Protein 9A5D (pdb70)

B-factor: mean 0.85, std 0.12, range [0.17, 0.98]

Radius of gyration: 86.56 Å; Cα contacts (8 Å, |Δi|>4): 1736; chains: 2; bounding box: 106×239×114 Å

Solvent-accessible surface area: 63638 Å² total; per-residue (Å²): 196,155,201,86,47,150,116,108,37,105,50,53,52,44,17,15,80,105,23,22,109,63,3,73,50,54,25,122,107,2,64,160,80,9,84,97,23,32,150,62,36,10,60,66,28,32,126,61,5,51,118,68,0,59,85,3,17,129,125,0,25,96,42,72,115,50,159,63,99,76,92,67,19,77,94,21,0,31,145,38,0,50,81,30,28,164,34,150,57,7,89,13,0,4,0,1,23,104,33,65,31,3,10,0,6,1,135,109,81,6,147,126,15,50,36,63,26,8,24,36,117,26,4,61,153,1,34,53,72,99,129,69,40,71,103,71,4,49,2,67,148,44,155,38,27,0,0,12,3,0,54,4,0,73,36,142,134,130,99,14,9,0,0,0,5,0,6,0,17,0,57,84,13,4,76,101,7,132,80,50,11,84,117,51,40,75,38,7,34,121,44,28,92,101,29,33,117,98,6,84,150,91,0,153,95,72,29,102,11,71,54,46,15,132,119,8,46,74,40,31,89,152,44,59,36,103,141,152,11,155,105,109,23,165,79,144,41,2,122,90,1,73,81,48,31,110,105,10,124,91,79,90,86,60,89,63,149,89,110,42,108,196,189,149,112,62,60,91,57,61,198,70,124,45,0,13,0,15,1,51,129,135,2,21,2,99,72,6,6,56,21,0,25,126,26,14,124,43,54,116,150,80,1,89,147,67,64,0,12,38,20,5,71,17,119,174,121,73,81,40,128,65,0,28,152,61,173,110,59,18,80,13,133,51,151,73,138,156,133,110,16,20,1,86,0,54,24,60,52,66,115,149,181,174,52,151,72,41,0,0,55,0,27,0,70,82,20,39,124,112,48,133,119,67,116,117,179,159,112,53,95,65,56,24,65,101,31,51,157,36,0,107,62,50,28,144,60,66,92,89,31,17,92,153,25,21,171,122,64,192,131,69,10,79,172,50,96,103,53,11,123,85,30,59,94,16,41,101,125,0,63,84,25,26,104,43,1,63,124,19,86,68,178,110,92,175,41,113,117,101,142,21,45,0,18,169,15,1,25,107,8,0,50,103,31,79,175,98,71,174,61,157,6,107,21,66,99,82,37,38,161,156,107,9,116,1,74,1,8,87,110,52,0,26,46,0,0,37,31,3,0,34,51,3,16,94,64,8,65,158,49,2,54,0,19,0,18,6,96,48,40,127,175,100,105,39,0,48,0,21,5,97,14,72,5,102,17,19,30,196,155,11,24,148,95,12,11,76,67,19,67,30,75,61,152,82,84,22,116,195,72,29,19,14,21,0,14,21,4,1,0,65,49,0,0,89,19,6,57,8,79,12,86,8,81,24,102,115,70,144,7,12,31,13,10,0,8,0,65,24,138,135,142,170,171,120,140,235,134,183,170,216,148,214,88,59,89,150,7,102,106,46,40,72,73,17,82,85,10,80,100,128,12,183,33,43,17,81,123,85,25,132,39,88,137,6,126,52,56,17,88,23,76,41,39,92,63,88,71,18,62,190,78,90,11,148,26,32,59,0,1,16,0,10,19,1,10,0,0,36,106,34,39,7,48,33,5,85,47,65,74,6,7,77,90,1,6,64,23,3,32,146,8,79,37,112,30,32,116,54,8,27,136,115,67,102,170,71,30,7,79,41,29,2,12,1,71,71,75,36,87,7,3,0,1,0,39,3,7,26,48,2,15,1,39,0,0,32,65,18,9,188,27,116,47,151,47,69,103,196,19,23,0,24,12,0,0,0,13,6,107,44,105,156,72,80,18,76,3,17,0,0,1,75,97,142,45,53,0,0,22,0,29,1,70,17,103,70,5,142,102,5,9,78,60,0,91,111,115,15,97,134,16,28,48,5,39,46,34,49,8,38,95,156,88,68,13,30,0,0,68,156,65,34,87,40,61,40,28,37,2,79,8,131,82,26,160,31,88,42,0,36,56,10,15,1,60,25,11,100,95,10,189,100,89,47,86,186,150,79,106,24,6,14,22,29,53,92,4,64,0,13,1,26,87,73,84,40,12,0,47,4,65,25,125,155,70,125,61,4,131,73,40,109,44,3,76,0,0,64,56,0,25,125,37,0,34,45,11,0,0,3,9,16,62,0,2,11,1,18,35,59,157,53,47,53,0,19,0,34,0,10,19,62,27,16,2,0,6,32,8,94,60,117,73,5,16,53,25,4,4,0,18,0,27,17,3,67,88,31,4,28,11,0,59,0,0,5,1,11,9,38,120,129,45,108,134,71,50,135,31,130,7,39,1,0,65,82,0,90,111,14,1,86,136,13,137,67,64,82,31,52,109,4,69,40,13,5,16,0,4,13,0,20,23,64,38,147,121,119,57,58,47,0,37,0,38,7,7,8,0,0,27,6,112,57,145,37,8,7,0,24,160,57,27,89,197,197,177,66,103,156,97,76,144,237

Nearest PDB structures (foldseek):
  4i5s-assembly1_B  TM=7.942E-01  e=1.536E-35  Streptococcus mutans UA159
  4i5s-assembly1_A  TM=4.096E-01  e=2.900E-32  Streptococcus mutans UA159
  6rh7-assembly1_B  TM=6.844E-01  e=6.770E-20  Thermotoga maritima
  4jas-assembly1_A-2  TM=6.976E-01  e=3.686E-19  Thermotoga maritima MSB8
  3dge-assembly3_A  TM=6.970E-01  e=4.586E-19  Thermotoga maritima

Foldseek 3Di:
DPDDPPVVDPLVVQLVVLLVVVVVVCVVVVVVVLVVLLCVLVVVVVVVVVVLVVVLLVVLLVLVVPPDDLVVSLVSNQVSQQVSVPDVFWPKKFWAFPVQAGSAMYPPCTVVRHRDGDPDCLQVCCQVVVDKDWDWDQDPVVRFIWIWIKHFRADPVRHGGTIMIIIGTCVVSVVVSVVVSVVVVVVVVVVSVVSSVVSSVVSCVPVVLVVQLVVVVVCVVVVNLVDARDQPDPDPSNVVSVVSNVVSVVVVVVVVVVVVVVVVVVVVQQPDQWWKWKAFPQQFTDDTHPNVCVVLVHDPVVRHRDHPCVSQVNVVPDDPVRLAVPQDKDWGWDQDPNDTWIKIKGKDFDADPVGDTGIIMIIIDGCRVVVVVVVVVVVVVVVLVVLVVVLVVLLVVLVVVVVVPLVVDPVRNVVSVVVNVQSVVLVVVLVVLVVLVVCLVVVNDDAPWDKDQVQVLVVVLVVVCVVPDPAQEEEAEAEDPDRFIATARSVLVSLLCVLVVVVASVQADRHWYWYWYWDDDPVVQKIKTKIWGQGQWADPVCQAVLLPAQDDRDVVVVVVVSDRSSSSVSSQSRLVVQVKGKGKDIDGNRTIMIMMMHRGDDPDPPCPPDD/DDPVVVVVVVVVVVVVVVVVVVVCVVPDDDDDPPDPDDPDDDDDDAAALADDFDDLLLAFFFLFKWKQAQQKIFTPQDLVLRCVCSVQQLQWAWPDKDKDLVVDDPVRLVCLVRRHDPNAMKIKRFALEFAFVLSVCVSSVNPDPPPRVHTARIKIAGPPQPDQWGWIWGAHDVVSIIMITTTGHPCRNVSSVVCVVCRVVTFIWHWDDAADPGTATWGQFKDKDKKFKFQKDFRDPVSCLSLPDPDSVQKDWPDDPDQWTWIDNPFKIWIQRLVLQKIKIAGPPFDFAPDDDLNVLSVVVSVSCRSNVVCLASWYWNDADPSRKTKIAHAASSAGEFAAPVAGDHNTRIWIWTDGHPGTGMTMHGSIHGDHDGPDMDMDIEGTPVVLSVLSVQFDPANRVQWPHKDWHWHWGDPDPDSGSMTMTHIFIWTQGPNDIHTSDPVSNDDDPPPPDPD

Structure (mmCIF, N/CA/C/O backbone):
data_9A5D
#
_entry.id   9A5D
#
loop_
_entity.id
_entity.type
_entity.pdbx_description
1 POLYMER WALK_BACSU
2 POLYMER YYCH_BACSU
#
loop_
_atom_site.group_PDB
_atom_site.id
_atom_site.type_symbol
_atom_site.label_atom_id
_atom_site.label_alt_id
_atom_site.label_comp_id
_atom_site.label_asym_id
_atom_site.label_entity_id
_atom_site.label_seq_id
_atom_site.pdbx_PDB_ins_code
_atom_site.Cartn_x
_atom_site.Cartn_y
_atom_site.Cartn_z
_atom_site.occupancy
_atom_site.B_iso_or_equiv
_atom_site.auth_seq_id
_atom_site.auth_comp_id
_atom_site.auth_asym_id
_atom_site.auth_atom_id
_atom_site.pdbx_PDB_model_num
ATOM 1 N N . MET A 1 1 ? 8.361 -60.527 -51.906 1.000 0.300 1 MET A N 1
ATOM 2 C CA . MET A 1 1 ? 8.718 -60.282 -50.487 1.000 0.300 1 MET A CA 1
ATOM 3 C C . MET A 1 1 ? 8.249 -58.899 -50.104 1.000 0.300 1 MET A C 1
ATOM 4 O O . MET A 1 1 ? 8.790 -57.931 -50.625 1.000 0.300 1 MET A O 1
ATOM 20 N N . ASN A 1 2 ? 7.259 -58.788 -49.223 1.000 0.340 2 ASN A N 1
ATOM 21 C CA . ASN A 1 2 ? 6.828 -57.471 -48.773 1.000 0.340 2 ASN A CA 1
ATOM 22 C C . ASN A 1 2 ? 7.961 -56.829 -47.972 1.000 0.340 2 ASN A C 1
ATOM 23 O O . ASN A 1 2 ? 8.228 -57.220 -46.834 1.000 0.340 2 ASN A O 1
ATOM 34 N N . LYS A 1 3 ? 8.657 -55.872 -48.601 1.000 0.410 3 LYS A N 1
ATOM 35 C CA . LYS A 1 3 ? 9.561 -54.952 -47.916 1.000 0.410 3 LYS A CA 1
ATOM 36 C C . LYS A 1 3 ? 8.786 -54.388 -46.741 1.000 0.410 3 LYS A C 1
ATOM 37 O O . LYS A 1 3 ? 7.691 -53.848 -46.891 1.000 0.410 3 LYS A O 1
ATOM 56 N N . VAL A 1 4 ? 9.340 -54.569 -45.556 1.000 0.510 4 VAL A N 1
ATOM 57 C CA . VAL A 1 4 ? 8.735 -54.018 -44.358 1.000 0.510 4 VAL A CA 1
ATOM 58 C C . VAL A 1 4 ? 8.793 -52.502 -44.521 1.000 0.510 4 VAL A C 1
ATOM 59 O O . VAL A 1 4 ? 9.879 -51.948 -44.681 1.000 0.510 4 VAL A O 1
ATOM 72 N N . GLY A 1 5 ? 7.631 -51.847 -44.573 1.000 0.520 5 GLY A N 1
ATOM 73 C CA . GLY A 1 5 ? 7.574 -50.390 -44.675 1.000 0.520 5 GLY A CA 1
ATOM 74 C C . GLY A 1 5 ? 8.381 -49.744 -43.544 1.000 0.520 5 GLY A C 1
ATOM 75 O O . GLY A 1 5 ? 8.413 -50.276 -42.435 1.000 0.520 5 GLY A O 1
ATOM 79 N N . PHE A 1 6 ? 9.025 -48.610 -43.820 1.000 0.530 6 PHE A N 1
ATOM 80 C CA . PHE A 1 6 ? 9.989 -47.934 -42.935 1.000 0.530 6 PHE A CA 1
ATOM 81 C C . PHE A 1 6 ? 9.520 -47.826 -41.465 1.000 0.530 6 PHE A C 1
ATOM 82 O O . PHE A 1 6 ? 10.251 -48.188 -40.545 1.000 0.530 6 PHE A O 1
ATOM 99 N N . PHE A 1 7 ? 8.250 -47.468 -41.243 1.000 0.530 7 PHE A N 1
ATOM 100 C CA . PHE A 1 7 ? 7.622 -47.317 -39.919 1.000 0.530 7 PHE A CA 1
ATOM 101 C C . PHE A 1 7 ? 7.445 -48.609 -39.102 1.000 0.530 7 PHE A C 1
ATOM 102 O O . PHE A 1 7 ? 7.135 -48.559 -37.911 1.000 0.530 7 PHE A O 1
ATOM 119 N N . ARG A 1 8 ? 7.606 -49.783 -39.712 1.000 0.560 8 ARG A N 1
ATOM 120 C CA . ARG A 1 8 ? 7.566 -51.068 -38.995 1.000 0.560 8 ARG A CA 1
ATOM 121 C C . ARG A 1 8 ? 8.953 -51.572 -38.617 1.000 0.560 8 ARG A C 1
ATOM 122 O O . ARG A 1 8 ? 9.050 -52.578 -37.920 1.000 0.560 8 ARG A O 1
ATOM 143 N N . SER A 1 9 ? 10.011 -50.885 -39.047 1.000 0.660 9 SER A N 1
ATOM 144 C CA . SER A 1 9 ? 11.378 -51.258 -38.705 1.000 0.660 9 SER A CA 1
ATOM 145 C C . SER A 1 9 ? 11.621 -51.103 -37.201 1.000 0.660 9 SER A C 1
ATOM 146 O O . SER A 1 9 ? 11.423 -50.022 -36.640 1.000 0.660 9 SER A O 1
ATOM 154 N N . ILE A 1 10 ? 12.091 -52.178 -36.555 1.000 0.690 10 ILE A N 1
ATOM 155 C CA . ILE A 1 10 ? 12.562 -52.163 -35.157 1.000 0.690 10 ILE A CA 1
ATOM 156 C C . ILE A 1 10 ? 13.629 -51.074 -34.945 1.000 0.690 10 ILE A C 1
ATOM 157 O O . ILE A 1 10 ? 13.653 -50.432 -33.899 1.000 0.690 10 ILE A O 1
ATOM 173 N N . GLN A 1 11 ? 14.435 -50.792 -35.970 1.000 0.730 11 GLN A N 1
ATOM 174 C CA . GLN A 1 11 ? 15.498 -49.792 -35.938 1.000 0.730 11 GLN A CA 1
ATOM 175 C C . GLN A 1 11 ? 14.966 -48.363 -35.731 1.000 0.730 11 GLN A C 1
ATOM 176 O O . GLN A 1 11 ? 15.429 -47.659 -34.840 1.000 0.730 11 GLN A O 1
ATOM 190 N N . PHE A 1 12 ? 13.943 -47.955 -36.495 1.000 0.750 12 PHE A N 1
ATOM 191 C CA . PHE A 1 12 ? 13.320 -46.632 -36.357 1.000 0.750 12 PHE A CA 1
ATOM 192 C C . PHE A 1 12 ? 12.660 -46.460 -34.978 1.000 0.750 12 PHE A C 1
ATOM 193 O O . PHE A 1 12 ? 12.753 -45.382 -34.399 1.000 0.750 12 PHE A O 1
ATOM 210 N N . LYS A 1 13 ? 12.054 -47.527 -34.418 1.000 0.760 13 LYS A N 1
ATOM 211 C CA . LYS A 1 13 ? 11.434 -47.511 -33.075 1.000 0.760 13 LYS A CA 1
ATOM 212 C C . LYS A 1 13 ? 12.466 -47.265 -31.967 1.000 0.760 13 LYS A C 1
ATOM 213 O O . LYS A 1 13 ? 12.233 -46.407 -31.123 1.000 0.760 13 LYS A O 1
ATOM 232 N N . ILE A 1 14 ? 13.594 -47.984 -31.979 1.000 0.780 14 ILE A N 1
ATOM 233 C CA . ILE A 1 14 ? 14.662 -47.805 -30.977 1.000 0.780 14 ILE A CA 1
ATOM 234 C C . ILE A 1 14 ? 15.239 -46.393 -31.067 1.000 0.780 14 ILE A C 1
ATOM 235 O O . ILE A 1 14 ? 15.351 -45.708 -30.051 1.000 0.780 14 ILE A O 1
ATOM 251 N N . THR A 1 15 ? 15.546 -45.931 -32.281 1.000 0.790 15 THR A N 1
ATOM 252 C CA . THR A 1 15 ? 16.073 -44.579 -32.480 1.000 0.790 15 THR A CA 1
ATOM 253 C C . THR A 1 15 ? 15.098 -43.511 -31.959 1.000 0.790 15 THR A C 1
ATOM 254 O O . THR A 1 15 ? 15.524 -42.614 -31.241 1.000 0.790 15 THR A O 1
ATOM 265 N N . LEU A 1 16 ? 13.792 -43.616 -32.233 1.000 0.830 16 LEU A N 1
ATOM 266 C CA . LEU A 1 16 ? 12.794 -42.619 -31.816 1.000 0.830 16 LEU A CA 1
ATOM 267 C C . LEU A 1 16 ? 12.575 -42.581 -30.290 1.000 0.830 16 LEU A C 1
ATOM 268 O O . LEU A 1 16 ? 12.397 -41.501 -29.734 1.000 0.830 16 LEU A O 1
ATOM 284 N N . ILE A 1 17 ? 12.650 -43.729 -29.602 1.000 0.820 17 ILE A N 1
ATOM 285 C CA . ILE A 1 17 ? 12.589 -43.805 -28.128 1.000 0.820 17 ILE A CA 1
ATOM 286 C C . ILE A 1 17 ? 13.802 -43.121 -27.490 1.000 0.820 17 ILE A C 1
ATOM 287 O O . ILE A 1 17 ? 13.638 -42.342 -26.553 1.000 0.820 17 ILE A O 1
ATOM 303 N N . TYR A 1 18 ? 15.009 -43.379 -28.004 1.000 0.820 18 TYR A N 1
ATOM 304 C CA . TYR A 1 18 ? 16.221 -42.715 -27.515 1.000 0.820 18 TYR A CA 1
ATOM 305 C C . TYR A 1 18 ? 16.149 -41.201 -27.694 1.000 0.820 18 TYR A C 1
ATOM 306 O O . TYR A 1 18 ? 16.418 -40.454 -26.754 1.000 0.820 18 TYR A O 1
ATOM 324 N N . VAL A 1 19 ? 15.738 -40.755 -28.886 1.000 0.840 19 VAL A N 1
ATOM 325 C CA . VAL A 1 19 ? 15.532 -39.330 -29.170 1.000 0.840 19 VAL A CA 1
ATOM 326 C C . VAL A 1 19 ? 14.499 -38.731 -28.202 1.000 0.840 19 VAL A C 1
ATOM 327 O O . VAL A 1 19 ? 14.737 -37.657 -27.658 1.000 0.840 19 VAL A O 1
ATOM 340 N N . LEU A 1 20 ? 13.399 -39.433 -27.904 1.000 0.860 20 LEU A N 1
ATOM 341 C CA . LEU A 1 20 ? 12.372 -38.966 -26.966 1.000 0.860 20 LEU A CA 1
ATOM 342 C C . LEU A 1 20 ? 12.891 -38.808 -25.528 1.000 0.860 20 LEU A C 1
ATOM 343 O O . LEU A 1 20 ? 12.641 -37.778 -24.903 1.000 0.860 20 LEU A O 1
ATOM 359 N N . LEU A 1 21 ? 13.617 -39.805 -25.009 1.000 0.840 21 LEU A N 1
ATOM 360 C CA . LEU A 1 21 ? 14.181 -39.766 -23.653 1.000 0.840 21 LEU A CA 1
ATOM 361 C C . LEU A 1 21 ? 15.085 -38.549 -23.453 1.000 0.840 21 LEU A C 1
ATOM 362 O O . LEU A 1 21 ? 15.016 -37.872 -22.427 1.000 0.840 21 LEU A O 1
ATOM 378 N N . ILE A 1 22 ? 15.901 -38.247 -24.459 1.000 0.840 22 ILE A N 1
ATOM 379 C CA . ILE A 1 22 ? 16.837 -37.127 -24.399 1.000 0.840 22 ILE A CA 1
ATOM 380 C C . ILE A 1 22 ? 16.104 -35.785 -24.486 1.000 0.840 22 ILE A C 1
ATOM 381 O O . ILE A 1 22 ? 16.460 -34.859 -23.759 1.000 0.840 22 ILE A O 1
ATOM 397 N N . ILE A 1 23 ? 15.042 -35.678 -25.292 1.000 0.860 23 ILE A N 1
ATOM 398 C CA . ILE A 1 23 ? 14.217 -34.462 -25.326 1.000 0.860 23 ILE A CA 1
ATOM 399 C C . ILE A 1 23 ? 13.577 -34.194 -23.960 1.000 0.860 23 ILE A C 1
ATOM 400 O O . ILE A 1 23 ? 13.626 -33.059 -23.497 1.000 0.860 23 ILE A O 1
ATOM 416 N N . ILE A 1 24 ? 13.022 -35.211 -23.291 1.000 0.850 24 ILE A N 1
ATOM 417 C CA . ILE A 1 24 ? 12.413 -35.036 -21.961 1.000 0.850 24 ILE A CA 1
ATOM 418 C C . ILE A 1 24 ? 13.455 -34.533 -20.953 1.000 0.850 24 ILE A C 1
ATOM 419 O O . ILE A 1 24 ? 13.186 -33.585 -20.215 1.000 0.850 24 ILE A O 1
ATOM 435 N N . ALA A 1 25 ? 14.662 -35.109 -20.958 1.000 0.830 25 ALA A N 1
ATOM 436 C CA . ALA A 1 25 ? 15.748 -34.638 -20.101 1.000 0.830 25 ALA A CA 1
ATOM 437 C C . ALA A 1 25 ? 16.100 -33.160 -20.378 1.000 0.830 25 ALA A C 1
ATOM 438 O O . ALA A 1 25 ? 16.187 -32.364 -19.443 1.000 0.830 25 ALA A O 1
ATOM 445 N N . MET A 1 26 ? 16.217 -32.761 -21.652 1.000 0.840 26 MET A N 1
ATOM 446 C CA . MET A 1 26 ? 16.498 -31.368 -22.034 1.000 0.840 26 MET A CA 1
ATOM 447 C C . MET A 1 26 ? 15.346 -30.402 -21.742 1.000 0.840 26 MET A C 1
ATOM 448 O O . MET A 1 26 ? 15.604 -29.235 -21.468 1.000 0.840 26 MET A O 1
ATOM 462 N N . GLN A 1 27 ? 14.089 -30.848 -21.763 1.000 0.830 27 GLN A N 1
ATOM 463 C CA . GLN A 1 27 ? 12.950 -30.021 -21.352 1.000 0.830 27 GLN A CA 1
ATOM 464 C C . GLN A 1 27 ? 13.018 -29.684 -19.863 1.000 0.830 27 GLN A C 1
ATOM 465 O O . GLN A 1 27 ? 12.881 -28.518 -19.502 1.000 0.830 27 GLN A O 1
ATOM 479 N N . ILE A 1 28 ? 13.279 -30.682 -19.010 1.000 0.840 28 ILE A N 1
ATOM 480 C CA . ILE A 1 28 ? 13.405 -30.482 -17.559 1.000 0.840 28 ILE A CA 1
ATOM 481 C C . ILE A 1 28 ? 14.565 -29.520 -17.258 1.000 0.840 28 ILE A C 1
ATOM 482 O O . ILE A 1 28 ? 14.381 -28.540 -16.534 1.000 0.840 28 ILE A O 1
ATOM 498 N N . ILE A 1 29 ? 15.736 -29.755 -17.862 1.000 0.840 29 ILE A N 1
ATOM 499 C CA . ILE A 1 29 ? 16.906 -28.874 -17.713 1.000 0.840 29 ILE A CA 1
ATOM 500 C C . ILE A 1 29 ? 16.598 -27.472 -18.252 1.000 0.840 29 ILE A C 1
ATOM 501 O O . ILE A 1 29 ? 16.914 -26.484 -17.594 1.000 0.840 29 ILE A O 1
ATOM 517 N N . GLY A 1 30 ? 15.941 -27.383 -19.411 1.000 0.830 30 GLY A N 1
ATOM 518 C CA . GLY A 1 30 ? 15.572 -26.129 -20.060 1.000 0.830 30 GLY A CA 1
ATOM 519 C C . GLY A 1 30 ? 14.675 -25.248 -19.189 1.000 0.830 30 GLY A C 1
ATOM 520 O O . GLY A 1 30 ? 15.000 -24.082 -18.996 1.000 0.830 30 GLY A O 1
ATOM 524 N N . VAL A 1 31 ? 13.600 -25.792 -18.602 1.000 0.830 31 VAL A N 1
ATOM 525 C CA . VAL A 1 31 ? 12.698 -25.030 -17.708 1.000 0.830 31 VAL A CA 1
ATOM 526 C C . VAL A 1 31 ? 13.446 -24.489 -16.492 1.000 0.830 31 VAL A C 1
ATOM 527 O O . VAL A 1 31 ? 13.319 -23.311 -16.158 1.000 0.830 31 VAL A O 1
ATOM 540 N N . TYR A 1 32 ? 14.232 -25.338 -15.823 1.000 0.860 32 TYR A N 1
ATOM 541 C CA . TYR A 1 32 ? 14.981 -24.926 -14.636 1.000 0.860 32 TYR A CA 1
ATOM 542 C C . TYR A 1 32 ? 15.996 -23.830 -14.974 1.000 0.860 32 TYR A C 1
ATOM 543 O O . TYR A 1 32 ? 16.098 -22.829 -14.266 1.000 0.860 32 TYR A O 1
ATOM 561 N N . PHE A 1 33 ? 16.708 -23.999 -16.089 1.000 0.860 33 PHE A N 1
ATOM 562 C CA . PHE A 1 33 ? 17.701 -23.043 -16.554 1.000 0.860 33 PHE A CA 1
ATOM 563 C C . PHE A 1 33 ? 17.073 -21.687 -16.898 1.000 0.860 33 PHE A C 1
ATOM 564 O O . PHE A 1 33 ? 17.555 -20.664 -16.417 1.000 0.860 33 PHE A O 1
ATOM 581 N N . VAL A 1 34 ? 15.973 -21.666 -17.661 1.000 0.840 34 VAL A N 1
ATOM 582 C CA . VAL A 1 34 ? 15.277 -20.422 -18.042 1.000 0.840 34 VAL A CA 1
ATOM 583 C C . VAL A 1 34 ? 14.796 -19.657 -16.807 1.000 0.840 34 VAL A C 1
ATOM 584 O O . VAL A 1 34 ? 15.085 -18.467 -16.685 1.000 0.840 34 VAL A O 1
ATOM 597 N N . ASN A 1 35 ? 14.154 -20.335 -15.851 1.000 0.850 35 ASN A N 1
ATOM 598 C CA . ASN A 1 35 ? 13.695 -19.707 -14.606 1.000 0.850 35 ASN A CA 1
ATOM 599 C C . ASN A 1 35 ? 14.861 -19.152 -13.770 1.000 0.850 35 ASN A C 1
ATOM 600 O O . ASN A 1 35 ? 14.757 -18.079 -13.170 1.000 0.850 35 ASN A O 1
ATOM 611 N N . GLN A 1 36 ? 15.983 -19.876 -13.719 1.000 0.870 36 GLN A N 1
ATOM 612 C CA . GLN A 1 36 ? 17.153 -19.447 -12.958 1.000 0.870 36 GLN A CA 1
ATOM 613 C C . GLN A 1 36 ? 17.834 -18.226 -13.596 1.000 0.870 36 GLN A C 1
ATOM 614 O O . GLN A 1 36 ? 18.236 -17.310 -12.876 1.000 0.870 36 GLN A O 1
ATOM 628 N N . VAL A 1 37 ? 17.927 -18.182 -14.930 1.000 0.870 37 VAL A N 1
ATOM 629 C CA . VAL A 1 37 ? 18.448 -17.027 -15.678 1.000 0.870 37 VAL A CA 1
ATOM 630 C C . VAL A 1 37 ? 17.536 -15.813 -15.509 1.000 0.870 37 VAL A C 1
ATOM 631 O O . VAL A 1 37 ? 18.045 -14.730 -15.236 1.000 0.870 37 VAL A O 1
ATOM 644 N N . GLU A 1 38 ? 16.211 -15.985 -15.587 1.000 0.870 38 GLU A N 1
ATOM 645 C CA . GLU A 1 38 ? 15.238 -14.909 -15.343 1.000 0.870 38 GLU A CA 1
ATOM 646 C C . GLU A 1 38 ? 15.472 -14.239 -13.993 1.000 0.870 38 GLU A C 1
ATOM 647 O O . GLU A 1 38 ? 15.693 -13.032 -13.909 1.000 0.870 38 GLU A O 1
ATOM 659 N N . LYS A 1 39 ? 15.458 -15.046 -12.928 1.000 0.890 39 LYS A N 1
ATOM 660 C CA . LYS A 1 39 ? 15.603 -14.559 -11.561 1.000 0.890 39 LYS A CA 1
ATOM 661 C C . LYS A 1 39 ? 16.945 -13.862 -11.369 1.000 0.890 39 LYS A C 1
ATOM 662 O O . LYS A 1 39 ? 16.995 -12.826 -10.713 1.000 0.890 39 LYS A O 1
ATOM 681 N N . SER A 1 40 ? 18.010 -14.410 -11.954 1.000 0.920 40 SER A N 1
ATOM 682 C CA . SER A 1 40 ? 19.340 -13.808 -11.893 1.000 0.920 40 SER A CA 1
ATOM 683 C C . SER A 1 40 ? 19.384 -12.458 -12.605 1.000 0.920 40 SER A C 1
ATOM 684 O O . SER A 1 40 ? 19.848 -11.491 -12.012 1.000 0.920 40 SER A O 1
ATOM 692 N N . LEU A 1 41 ? 18.890 -12.371 -13.844 1.000 0.910 41 LEU A N 1
ATOM 693 C CA . LEU A 1 41 ? 18.937 -11.135 -14.627 1.000 0.910 41 LEU A CA 1
ATOM 694 C C . LEU A 1 41 ? 18.046 -10.047 -14.019 1.000 0.910 41 LEU A C 1
ATOM 695 O O . LEU A 1 41 ? 18.495 -8.915 -13.865 1.000 0.910 41 LEU A O 1
ATOM 711 N N . ILE A 1 42 ? 16.820 -10.388 -13.606 1.000 0.890 42 ILE A N 1
ATOM 712 C CA . ILE A 1 42 ? 15.913 -9.437 -12.949 1.000 0.890 42 ILE A CA 1
ATOM 713 C C . ILE A 1 42 ? 16.497 -8.969 -11.607 1.000 0.890 42 ILE A C 1
ATOM 714 O O . ILE A 1 42 ? 16.489 -7.774 -11.333 1.000 0.890 42 ILE A O 1
ATOM 730 N N . SER A 1 43 ? 17.045 -9.874 -10.786 1.000 0.920 43 SER A N 1
ATOM 731 C CA . SER A 1 43 ? 17.653 -9.502 -9.498 1.000 0.920 43 SER A CA 1
ATOM 732 C C . SER A 1 43 ? 18.890 -8.619 -9.673 1.000 0.920 43 SER A C 1
ATOM 733 O O . SER A 1 43 ? 19.084 -7.690 -8.891 1.000 0.920 43 SER A O 1
ATOM 741 N N . SER A 1 44 ? 19.728 -8.884 -10.680 1.000 0.930 44 SER A N 1
ATOM 742 C CA . SER A 1 44 ? 20.874 -8.025 -10.994 1.000 0.930 44 SER A CA 1
ATOM 743 C C . SER A 1 44 ? 20.430 -6.651 -11.489 1.000 0.930 44 SER A C 1
ATOM 744 O O . SER A 1 44 ? 20.996 -5.644 -11.066 1.000 0.930 44 SER A O 1
ATOM 752 N N . TYR A 1 45 ? 19.398 -6.598 -12.334 1.000 0.910 45 TYR A N 1
ATOM 753 C CA . TYR A 1 45 ? 18.814 -5.342 -12.797 1.000 0.910 45 TYR A CA 1
ATOM 754 C C . TYR A 1 45 ? 18.243 -4.519 -11.630 1.000 0.910 45 TYR A C 1
ATOM 755 O O . TYR A 1 45 ? 18.592 -3.351 -11.478 1.000 0.910 45 TYR A O 1
ATOM 773 N N . GLU A 1 46 ? 17.455 -5.134 -10.739 1.000 0.910 46 GLU A N 1
ATOM 774 C CA . GLU A 1 46 ? 16.933 -4.489 -9.523 1.000 0.910 46 GLU A CA 1
ATOM 775 C C . GLU A 1 46 ? 18.041 -3.942 -8.626 1.000 0.910 46 GLU A C 1
ATOM 776 O O . GLU A 1 46 ? 17.943 -2.821 -8.130 1.000 0.910 46 GLU A O 1
ATOM 788 N N . GLN A 1 47 ? 19.098 -4.724 -8.405 1.000 0.920 47 GLN A N 1
ATOM 789 C CA . GLN A 1 47 ? 20.216 -4.305 -7.568 1.000 0.920 47 GLN A CA 1
ATOM 790 C C . GLN A 1 47 ? 20.969 -3.122 -8.190 1.000 0.920 47 GLN A C 1
ATOM 791 O O . GLN A 1 47 ? 21.270 -2.162 -7.483 1.000 0.920 47 GLN A O 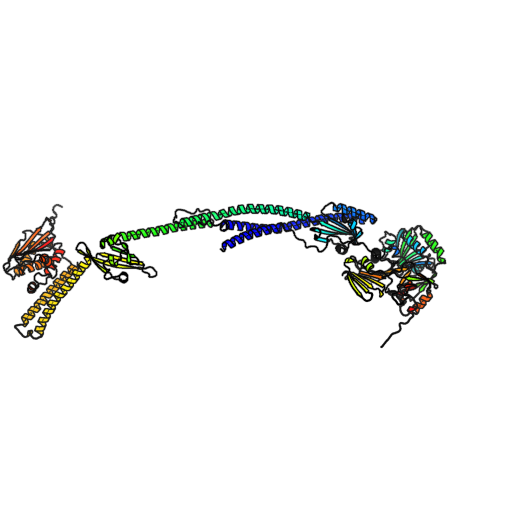1
ATOM 805 N N . SER A 1 48 ? 21.226 -3.158 -9.503 1.000 0.900 48 SER A N 1
ATOM 806 C CA . SER A 1 48 ? 21.855 -2.050 -10.231 1.000 0.900 48 SER A CA 1
ATOM 807 C C . SER A 1 48 ? 21.005 -0.777 -10.169 1.000 0.900 48 SER A C 1
ATOM 808 O O . SER A 1 48 ? 21.521 0.301 -9.867 1.000 0.900 48 SER A O 1
ATOM 816 N N . LEU A 1 49 ? 19.690 -0.902 -10.376 1.000 0.890 49 LEU A N 1
ATOM 817 C CA . LEU A 1 49 ? 18.755 0.218 -10.320 1.000 0.890 49 LEU A CA 1
ATOM 818 C C . LEU A 1 49 ? 18.658 0.809 -8.906 1.000 0.890 49 LEU A C 1
ATOM 819 O O . LEU A 1 49 ? 18.757 2.024 -8.749 1.000 0.890 49 LEU A O 1
ATOM 835 N N . ASN A 1 50 ? 18.549 -0.030 -7.872 1.000 0.890 50 ASN A N 1
ATOM 836 C CA . ASN A 1 50 ? 18.536 0.421 -6.478 1.000 0.890 50 ASN A CA 1
ATOM 837 C C . ASN A 1 50 ? 19.825 1.152 -6.100 1.000 0.890 50 ASN A C 1
ATOM 838 O O . ASN A 1 50 ? 19.759 2.219 -5.504 1.000 0.890 50 ASN A O 1
ATOM 849 N N . GLN A 1 51 ? 20.990 0.639 -6.495 1.000 0.910 51 GLN A N 1
ATOM 850 C CA . GLN A 1 51 ? 22.262 1.293 -6.193 1.000 0.910 51 GLN A CA 1
ATOM 851 C C . GLN A 1 51 ? 22.373 2.675 -6.859 1.000 0.910 51 GLN A C 1
ATOM 852 O O . GLN A 1 51 ? 22.907 3.612 -6.269 1.000 0.910 51 GLN A O 1
ATOM 866 N N . ARG A 1 52 ? 21.817 2.836 -8.067 1.000 0.890 52 ARG A N 1
ATOM 867 C CA . ARG A 1 52 ? 21.720 4.146 -8.725 1.000 0.890 52 ARG A CA 1
ATOM 868 C C . ARG A 1 52 ? 20.743 5.081 -7.995 1.000 0.890 52 ARG A C 1
ATOM 869 O O . ARG A 1 52 ? 21.078 6.246 -7.800 1.000 0.890 52 ARG A O 1
ATOM 890 N N . ILE A 1 53 ? 19.576 4.590 -7.568 1.000 0.900 53 ILE A N 1
ATOM 891 C CA . ILE A 1 53 ? 18.605 5.376 -6.778 1.000 0.900 53 ILE A CA 1
ATOM 892 C C . ILE A 1 53 ? 19.208 5.813 -5.438 1.000 0.900 53 ILE A C 1
ATOM 893 O O . ILE A 1 53 ? 18.957 6.930 -4.998 1.000 0.900 53 ILE A O 1
ATOM 909 N N . ASP A 1 54 ? 20.038 4.983 -4.813 1.000 0.910 54 ASP A N 1
ATOM 910 C CA . ASP A 1 54 ? 20.697 5.306 -3.542 1.000 0.910 54 ASP A CA 1
ATOM 911 C C . ASP A 1 54 ? 21.672 6.469 -3.693 1.000 0.910 54 ASP A C 1
ATOM 912 O O . ASP A 1 54 ? 21.659 7.403 -2.891 1.000 0.910 54 ASP A O 1
ATOM 921 N N . ASN A 1 55 ? 22.446 6.464 -4.779 1.000 0.900 55 ASN A N 1
ATOM 922 C CA . ASN A 1 55 ? 23.307 7.591 -5.120 1.000 0.900 55 ASN A CA 1
ATOM 923 C C . ASN A 1 55 ? 22.483 8.862 -5.365 1.000 0.900 55 ASN A C 1
ATOM 924 O O . ASN A 1 55 ? 22.843 9.936 -4.896 1.000 0.900 55 ASN A O 1
ATOM 935 N N . LEU A 1 56 ? 21.353 8.744 -6.066 1.000 0.880 56 LEU A N 1
ATOM 936 C CA . LEU A 1 56 ? 20.463 9.874 -6.318 1.000 0.880 56 LEU A CA 1
ATOM 937 C C . LEU A 1 56 ? 19.833 10.430 -5.031 1.000 0.880 56 LEU A C 1
ATOM 938 O O . LEU A 1 56 ? 19.763 11.644 -4.857 1.000 0.880 56 LEU A O 1
ATOM 954 N N . SER A 1 57 ? 19.413 9.549 -4.122 1.000 0.890 57 SER A N 1
ATOM 955 C CA . SER A 1 57 ? 18.891 9.921 -2.806 1.000 0.890 57 SER A CA 1
ATOM 956 C C . SER A 1 57 ? 19.911 10.736 -2.019 1.000 0.890 57 SER A C 1
ATOM 957 O O . SER A 1 57 ? 19.528 11.718 -1.393 1.000 0.890 57 SER A O 1
ATOM 965 N N . TYR A 1 58 ? 21.193 10.362 -2.081 1.000 0.870 58 TYR A N 1
ATOM 966 C CA . TYR A 1 58 ? 22.270 11.109 -1.433 1.000 0.870 58 TYR A CA 1
ATOM 967 C C . TYR A 1 58 ? 22.416 12.531 -2.003 1.000 0.870 58 TYR A C 1
ATOM 968 O O . TYR A 1 58 ? 22.545 13.485 -1.239 1.000 0.870 58 TYR A O 1
ATOM 986 N N . TYR A 1 59 ? 22.333 12.702 -3.329 1.000 0.860 59 TYR A N 1
ATOM 987 C CA . TYR A 1 59 ? 22.398 14.034 -3.948 1.000 0.860 59 TYR A CA 1
ATOM 988 C C . TYR A 1 59 ? 21.209 14.923 -3.566 1.000 0.860 59 TYR A C 1
ATOM 989 O O . TYR A 1 59 ? 21.402 16.085 -3.223 1.000 0.860 59 TYR A O 1
ATOM 1007 N N . ILE A 1 60 ? 19.989 14.379 -3.578 1.000 0.870 60 ILE A N 1
ATOM 1008 C CA . ILE A 1 60 ? 18.784 15.147 -3.225 1.000 0.870 60 ILE A CA 1
ATOM 1009 C C . ILE A 1 60 ? 18.768 15.512 -1.733 1.000 0.870 60 ILE A C 1
ATOM 1010 O O . ILE A 1 60 ? 18.354 16.613 -1.376 1.000 0.870 60 ILE A O 1
ATOM 1026 N N . GLU A 1 61 ? 19.232 14.619 -0.854 1.000 0.850 61 GLU A N 1
ATOM 1027 C CA . GLU A 1 61 ? 19.363 14.916 0.577 1.000 0.850 61 GLU A CA 1
ATOM 1028 C C . GLU A 1 61 ? 20.287 16.121 0.823 1.000 0.850 61 GLU A C 1
ATOM 1029 O O . GLU A 1 61 ? 19.956 16.983 1.640 1.000 0.850 61 GLU A O 1
ATOM 1041 N N . GLN A 1 62 ? 21.417 16.212 0.105 1.000 0.830 62 GLN A N 1
ATOM 1042 C CA . GLN A 1 62 ? 22.345 17.339 0.249 1.000 0.830 62 GLN A CA 1
ATOM 1043 C C . GLN A 1 62 ? 21.725 18.680 -0.158 1.000 0.830 62 GLN A C 1
ATOM 1044 O O . GLN A 1 62 ? 21.942 19.668 0.543 1.000 0.830 62 GLN A O 1
ATOM 1058 N N . GLU A 1 63 ? 20.910 18.718 -1.215 1.000 0.780 63 GLU A N 1
ATOM 1059 C CA . GLU A 1 63 ? 20.228 19.954 -1.629 1.000 0.780 63 GLU A CA 1
ATOM 1060 C C . GLU A 1 63 ? 19.243 20.461 -0.566 1.000 0.780 63 GLU A C 1
ATOM 1061 O O . GLU A 1 63 ? 19.160 21.660 -0.321 1.000 0.780 63 GLU A O 1
ATOM 1073 N N . TYR A 1 64 ? 18.553 19.558 0.140 1.000 0.730 64 TYR A N 1
ATOM 1074 C CA . TYR A 1 64 ? 17.625 19.921 1.221 1.000 0.730 64 TYR A CA 1
ATOM 1075 C C . TYR A 1 64 ? 18.295 20.290 2.548 1.000 0.730 64 TYR A C 1
ATOM 1076 O O . TYR A 1 64 ? 17.628 20.826 3.433 1.000 0.730 64 TYR A O 1
ATOM 1094 N N . LYS A 1 65 ? 19.586 19.984 2.719 1.000 0.680 65 LYS A N 1
ATOM 1095 C CA . LYS A 1 65 ? 20.384 20.509 3.838 1.000 0.680 65 LYS A CA 1
ATOM 1096 C C . LYS A 1 65 ? 20.854 21.937 3.581 1.000 0.680 65 LYS A C 1
ATOM 1097 O O . LYS A 1 65 ? 21.131 22.655 4.540 1.000 0.680 65 LYS A O 1
ATOM 1116 N N . SER A 1 66 ? 21.011 22.317 2.316 1.000 0.610 66 SER A N 1
ATOM 1117 C CA . SER A 1 66 ? 21.410 23.670 1.962 1.000 0.610 66 SER A CA 1
ATOM 1118 C C . SER A 1 66 ? 20.280 24.623 2.339 1.000 0.610 66 SER A C 1
ATOM 1119 O O . SER A 1 66 ? 19.115 24.350 2.061 1.000 0.610 66 SER A O 1
ATOM 1127 N N . ASP A 1 67 ? 20.612 25.759 2.946 1.000 0.560 67 ASP A N 1
ATOM 1128 C CA . ASP A 1 67 ? 19.659 26.808 3.355 1.000 0.560 67 ASP A CA 1
ATOM 1129 C C . ASP A 1 67 ? 19.154 27.616 2.134 1.000 0.560 67 ASP A C 1
ATOM 1130 O O . ASP A 1 67 ? 18.899 28.820 2.185 1.000 0.560 67 ASP A O 1
ATOM 1139 N N . ASN A 1 68 ? 19.110 26.947 0.981 1.000 0.560 68 ASN A N 1
ATOM 1140 C CA . ASN A 1 68 ? 18.770 27.501 -0.308 1.000 0.560 68 ASN A CA 1
ATOM 1141 C C . ASN A 1 68 ? 17.267 27.743 -0.398 1.000 0.560 68 ASN A C 1
ATOM 1142 O O . ASN A 1 68 ? 16.439 27.038 0.181 1.000 0.560 68 ASN A O 1
ATOM 1153 N N . ASP A 1 69 ? 16.916 28.746 -1.193 1.000 0.600 69 ASP A N 1
ATOM 1154 C CA . ASP A 1 69 ? 15.525 29.083 -1.431 1.000 0.600 69 ASP A CA 1
ATOM 1155 C C . ASP A 1 69 ? 14.797 27.964 -2.196 1.000 0.600 69 ASP A C 1
ATOM 1156 O O . ASP A 1 69 ? 15.378 27.232 -3.004 1.000 0.600 69 ASP A O 1
ATOM 1165 N N . SER A 1 70 ? 13.488 27.869 -1.982 1.000 0.630 70 SER A N 1
ATOM 1166 C CA . SER A 1 70 ? 12.632 26.800 -2.514 1.000 0.630 70 SER A CA 1
ATOM 1167 C C . SER A 1 70 ? 12.689 26.657 -4.043 1.000 0.630 70 SER A C 1
ATOM 1168 O O . SER A 1 70 ? 12.611 25.547 -4.571 1.000 0.630 70 SER A O 1
ATOM 1176 N N . THR A 1 71 ? 12.857 27.761 -4.771 1.000 0.680 71 THR A N 1
ATOM 1177 C CA . THR A 1 71 ? 13.033 27.773 -6.232 1.000 0.680 71 THR A CA 1
ATOM 1178 C C . THR A 1 71 ? 14.371 27.196 -6.676 1.000 0.680 71 THR A C 1
ATOM 1179 O O . THR A 1 71 ? 14.406 26.465 -7.662 1.000 0.680 71 THR A O 1
ATOM 1190 N N . VAL A 1 72 ? 15.451 27.471 -5.939 1.000 0.670 72 VAL A N 1
ATOM 1191 C CA . VAL A 1 72 ? 16.793 26.961 -6.263 1.000 0.670 72 VAL A CA 1
ATOM 1192 C C . VAL A 1 72 ? 16.807 25.440 -6.120 1.000 0.670 72 VAL A C 1
ATOM 1193 O O . VAL A 1 72 ? 17.194 24.740 -7.052 1.000 0.670 72 VAL A O 1
ATOM 1206 N N . ILE A 1 73 ? 16.236 24.929 -5.022 1.000 0.750 73 ILE A N 1
ATOM 1207 C CA . ILE A 1 73 ? 16.101 23.484 -4.785 1.000 0.750 73 ILE A CA 1
ATOM 1208 C C . ILE A 1 73 ? 15.331 22.800 -5.932 1.000 0.750 73 ILE A C 1
ATOM 1209 O O . ILE A 1 73 ? 15.747 21.743 -6.404 1.000 0.750 73 ILE A O 1
ATOM 1225 N N . LYS A 1 74 ? 14.228 23.388 -6.427 1.000 0.750 74 LYS A N 1
ATOM 1226 C CA . LYS A 1 74 ? 13.442 22.828 -7.551 1.000 0.750 74 LYS A CA 1
ATOM 1227 C C . LYS A 1 74 ? 14.253 22.699 -8.845 1.000 0.750 74 LYS A C 1
ATOM 1228 O O . LYS A 1 74 ? 14.187 21.654 -9.506 1.000 0.750 74 LYS A O 1
ATOM 1247 N N . ASP A 1 75 ? 15.009 23.735 -9.201 1.000 0.800 75 ASP A N 1
ATOM 1248 C CA . ASP A 1 75 ? 15.838 23.752 -10.411 1.000 0.800 75 ASP A CA 1
ATOM 1249 C C . ASP A 1 75 ? 17.006 22.762 -10.312 1.000 0.800 75 ASP A C 1
ATOM 1250 O O . ASP A 1 75 ? 17.309 22.054 -11.280 1.000 0.800 75 ASP A O 1
ATOM 1259 N N . ASP A 1 76 ? 17.634 22.666 -9.139 1.000 0.830 76 ASP A N 1
ATOM 1260 C CA . ASP A 1 76 ? 18.739 21.743 -8.892 1.000 0.830 76 ASP A CA 1
ATOM 1261 C C . ASP A 1 76 ? 18.263 20.283 -8.887 1.000 0.830 76 ASP A C 1
ATOM 1262 O O . ASP A 1 76 ? 18.809 19.465 -9.633 1.000 0.830 76 ASP A O 1
ATOM 1271 N N . VAL A 1 77 ? 17.170 19.957 -8.181 1.000 0.840 77 VAL A N 1
ATOM 1272 C CA . VAL A 1 77 ? 16.557 18.614 -8.220 1.000 0.840 77 VAL A CA 1
ATOM 1273 C C . VAL A 1 77 ? 16.211 18.223 -9.657 1.000 0.840 77 VAL A C 1
ATOM 1274 O O . VAL A 1 77 ? 16.565 17.132 -10.103 1.000 0.840 77 VAL A O 1
ATOM 1287 N N . SER A 1 78 ? 15.590 19.115 -10.432 1.000 0.810 78 SER A N 1
ATOM 1288 C CA . SER A 1 78 ? 15.247 18.837 -11.833 1.000 0.810 78 SER A CA 1
ATOM 1289 C C . SER A 1 78 ? 16.481 18.573 -12.706 1.000 0.810 78 SER A C 1
ATOM 1290 O O . SER A 1 78 ? 16.436 17.722 -13.600 1.000 0.810 78 SER A O 1
ATOM 1298 N N . ARG A 1 79 ? 17.605 19.256 -12.453 1.000 0.830 79 ARG A N 1
ATOM 1299 C CA . ARG A 1 79 ? 18.878 19.022 -13.155 1.000 0.830 79 ARG A CA 1
ATOM 1300 C C . ARG A 1 79 ? 19.451 17.643 -12.821 1.000 0.830 79 ARG A C 1
ATOM 1301 O O . ARG A 1 79 ? 19.782 16.893 -13.739 1.000 0.830 79 ARG A O 1
ATOM 1322 N N . ILE A 1 80 ? 19.470 17.280 -11.537 1.000 0.850 80 ILE A N 1
ATOM 1323 C CA . ILE A 1 80 ? 19.952 15.978 -11.051 1.000 0.850 80 ILE A CA 1
ATOM 1324 C C . ILE A 1 80 ? 19.101 14.832 -11.638 1.000 0.850 80 ILE A C 1
ATOM 1325 O O . ILE A 1 80 ? 19.640 13.830 -12.113 1.000 0.850 80 ILE A O 1
ATOM 1341 N N . LEU A 1 81 ? 17.771 14.989 -11.672 1.000 0.850 81 LEU A N 1
ATOM 1342 C CA . LEU A 1 81 ? 16.848 13.999 -12.244 1.000 0.850 81 LEU A CA 1
ATOM 1343 C C . LEU A 1 81 ? 17.024 13.815 -13.763 1.000 0.850 81 LEU A C 1
ATOM 1344 O O . LEU A 1 81 ? 16.965 12.692 -14.271 1.000 0.850 81 LEU A O 1
ATOM 1360 N N . ASN A 1 82 ? 17.264 14.900 -14.506 1.000 0.810 82 ASN A N 1
ATOM 1361 C CA . ASN A 1 82 ? 17.504 14.826 -15.951 1.000 0.810 82 ASN A CA 1
ATOM 1362 C C . ASN A 1 82 ? 18.865 14.196 -16.295 1.000 0.810 82 ASN A C 1
ATOM 1363 O O . ASN A 1 82 ? 18.981 13.479 -17.287 1.000 0.810 82 ASN A O 1
ATOM 1374 N N . ASP A 1 83 ? 19.898 14.406 -15.477 1.000 0.790 83 ASP A N 1
ATOM 1375 C CA . ASP A 1 83 ? 21.181 13.722 -15.678 1.000 0.790 83 ASP A CA 1
ATOM 1376 C C . ASP A 1 83 ? 21.070 12.205 -15.467 1.000 0.790 83 ASP A C 1
ATOM 1377 O O . ASP A 1 83 ? 21.752 11.430 -16.143 1.000 0.790 83 ASP A O 1
ATOM 1386 N N . PHE A 1 84 ? 20.156 11.769 -14.598 1.000 0.760 84 PHE A N 1
ATOM 1387 C CA . PHE A 1 84 ? 19.899 10.356 -14.329 1.000 0.760 84 PHE A CA 1
ATOM 1388 C C . PHE A 1 84 ? 19.221 9.614 -15.495 1.000 0.760 84 PHE A C 1
ATOM 1389 O O . PHE A 1 84 ? 19.422 8.409 -15.663 1.000 0.760 84 PHE A O 1
ATOM 1406 N N . THR A 1 85 ? 18.437 10.324 -16.312 1.000 0.720 85 THR A N 1
ATOM 1407 C CA . THR A 1 85 ? 17.624 9.764 -17.412 1.000 0.720 85 THR A CA 1
ATOM 1408 C C . THR A 1 85 ? 18.344 9.659 -18.749 1.000 0.720 85 THR A C 1
ATOM 1409 O O . THR A 1 85 ? 17.759 9.232 -19.735 1.000 0.720 85 THR A O 1
ATOM 1420 N N . LYS A 1 86 ? 19.641 9.966 -18.808 1.000 0.660 86 LYS A N 1
ATOM 1421 C CA . LYS A 1 86 ? 20.435 9.815 -20.040 1.000 0.660 86 LYS A CA 1
ATOM 1422 C C . LYS A 1 86 ? 20.537 8.375 -20.555 1.000 0.660 86 LYS A C 1
ATOM 1423 O O . LYS A 1 86 ? 20.920 8.171 -21.702 1.000 0.660 86 LYS A O 1
ATOM 1442 N N . SER A 1 87 ? 20.239 7.382 -19.722 1.000 0.620 87 SER A N 1
ATOM 1443 C CA . SER A 1 87 ? 20.089 5.993 -20.154 1.000 0.620 87 SER A CA 1
ATOM 1444 C C . SER A 1 87 ? 18.650 5.735 -20.608 1.000 0.620 87 SER A C 1
ATOM 1445 O O . SER A 1 87 ? 17.743 5.949 -19.804 1.000 0.620 87 SER A O 1
ATOM 1453 N N . ASP A 1 88 ? 18.457 5.159 -21.800 1.000 0.640 88 ASP A N 1
ATOM 1454 C CA . ASP A 1 88 ? 17.143 4.740 -22.343 1.000 0.640 88 ASP A CA 1
ATOM 1455 C C . ASP A 1 88 ? 16.364 3.757 -21.433 1.000 0.640 88 ASP A C 1
ATOM 1456 O O . ASP A 1 88 ? 15.185 3.478 -21.652 1.000 0.640 88 ASP A O 1
ATOM 1465 N N . GLU A 1 89 ? 17.007 3.239 -20.385 1.000 0.740 89 GLU A N 1
ATOM 1466 C CA . GLU A 1 89 ? 16.415 2.351 -19.384 1.000 0.740 89 GLU A CA 1
ATOM 1467 C C . GLU A 1 89 ? 15.357 3.035 -18.504 1.000 0.740 89 GLU A C 1
ATOM 1468 O O . GLU A 1 89 ? 14.365 2.403 -18.134 1.000 0.740 89 GLU A O 1
ATOM 1480 N N . VAL A 1 90 ? 15.561 4.303 -18.128 1.000 0.790 90 VAL A N 1
ATOM 1481 C CA . VAL A 1 90 ? 14.688 5.012 -17.178 1.000 0.790 90 VAL A CA 1
ATOM 1482 C C . VAL A 1 90 ? 13.751 5.922 -17.956 1.000 0.790 90 VAL A C 1
ATOM 1483 O O . VAL A 1 90 ? 14.182 6.916 -18.529 1.000 0.790 90 VAL A O 1
ATOM 1496 N N . ARG A 1 91 ? 12.456 5.593 -17.966 1.000 0.770 91 ARG A N 1
ATOM 1497 C CA . ARG A 1 91 ? 11.447 6.358 -18.714 1.000 0.770 91 ARG A CA 1
ATOM 1498 C C . ARG A 1 91 ? 10.966 7.588 -17.961 1.000 0.770 91 ARG A C 1
ATOM 1499 O O . ARG A 1 91 ? 10.725 8.625 -18.567 1.000 0.770 91 ARG A O 1
ATOM 1520 N N . GLU A 1 92 ? 10.770 7.432 -16.660 1.000 0.810 92 GLU A N 1
ATOM 1521 C CA . GLU A 1 92 ? 10.300 8.493 -15.781 1.000 0.810 92 GLU A CA 1
ATOM 1522 C C . GLU A 1 92 ? 11.058 8.402 -14.466 1.000 0.810 92 GLU A C 1
ATOM 1523 O O . GLU A 1 92 ? 11.197 7.321 -13.886 1.000 0.810 92 GLU A O 1
ATOM 1535 N N . ILE A 1 93 ? 11.531 9.548 -13.992 1.000 0.860 93 ILE A N 1
ATOM 1536 C CA . ILE A 1 93 ? 11.967 9.712 -12.619 1.000 0.860 93 ILE A CA 1
ATOM 1537 C C . ILE A 1 93 ? 11.413 11.011 -12.059 1.000 0.860 93 ILE A C 1
ATOM 1538 O O . ILE A 1 93 ? 11.500 12.061 -12.691 1.000 0.860 93 ILE A O 1
ATOM 1554 N N . SER A 1 94 ? 10.846 10.928 -10.866 1.000 0.880 94 SER A N 1
ATOM 1555 C CA . SER A 1 94 ? 10.161 12.033 -10.211 1.000 0.880 94 SER A CA 1
ATOM 1556 C C . SER A 1 94 ? 10.556 12.070 -8.742 1.000 0.880 94 SER A C 1
ATOM 1557 O O . SER A 1 94 ? 10.670 11.028 -8.096 1.000 0.880 94 SER A O 1
ATOM 1565 N N . PHE A 1 95 ? 10.756 13.266 -8.201 1.000 0.900 95 PHE A N 1
ATOM 1566 C CA . PHE A 1 95 ? 10.938 13.476 -6.772 1.000 0.900 95 PHE A CA 1
ATOM 1567 C C . PHE A 1 95 ? 9.704 14.173 -6.204 1.000 0.900 95 PHE A C 1
ATOM 1568 O O . PHE A 1 95 ? 9.294 15.231 -6.687 1.000 0.900 95 PHE A O 1
ATOM 1585 N N . VAL A 1 96 ? 9.114 13.551 -5.186 1.000 0.880 96 VAL A N 1
ATOM 1586 C CA . VAL A 1 96 ? 7.922 14.040 -4.493 1.000 0.880 96 VAL A CA 1
ATOM 1587 C C . VAL A 1 96 ? 8.288 14.381 -3.060 1.000 0.880 96 VAL A C 1
ATOM 1588 O O . VAL A 1 96 ? 8.874 13.552 -2.367 1.000 0.880 96 VAL A O 1
ATOM 1601 N N . ASP A 1 97 ? 7.937 15.577 -2.603 1.000 0.850 97 ASP A N 1
ATOM 1602 C CA . ASP A 1 97 ? 8.219 16.018 -1.236 1.000 0.850 97 ASP A CA 1
ATOM 1603 C C . ASP A 1 97 ? 7.232 15.444 -0.198 1.000 0.850 97 ASP A C 1
ATOM 1604 O O . ASP A 1 97 ? 6.254 14.764 -0.526 1.000 0.850 97 ASP A O 1
ATOM 1613 N N . LYS A 1 98 ? 7.452 15.767 1.087 1.000 0.770 98 LYS A N 1
ATOM 1614 C CA . LYS A 1 98 ? 6.527 15.409 2.182 1.000 0.770 98 LYS A CA 1
ATOM 1615 C C . LYS A 1 98 ? 5.096 15.954 1.990 1.000 0.770 98 LYS A C 1
ATOM 1616 O O . LYS A 1 98 ? 4.167 15.443 2.613 1.000 0.770 98 LYS A O 1
ATOM 1635 N N . SER A 1 99 ? 4.916 16.999 1.180 1.000 0.750 99 SER A N 1
ATOM 1636 C CA . SER A 1 99 ? 3.637 17.669 0.893 1.000 0.750 99 SER A CA 1
ATOM 1637 C C . SER A 1 99 ? 2.899 17.050 -0.304 1.000 0.750 99 SER A C 1
ATOM 1638 O O . SER A 1 99 ? 1.875 17.587 -0.745 1.000 0.750 99 SER A O 1
ATOM 1646 N N . TYR A 1 100 ? 3.399 15.913 -0.810 1.000 0.820 100 TYR A N 1
ATOM 1647 C CA . TYR A 1 100 ? 2.908 15.208 -1.994 1.000 0.820 100 TYR A CA 1
ATOM 1648 C C . TYR A 1 100 ? 3.032 16.027 -3.289 1.000 0.820 100 TYR A C 1
ATOM 1649 O O . TYR A 1 100 ? 2.363 15.722 -4.274 1.000 0.820 100 TYR A O 1
ATOM 1667 N N . GLU A 1 101 ? 3.861 17.070 -3.316 1.000 0.830 101 GLU A N 1
ATOM 1668 C CA . GLU A 1 101 ? 4.129 17.882 -4.501 1.000 0.830 101 GLU A CA 1
ATOM 1669 C C . GLU A 1 101 ? 5.289 17.281 -5.300 1.000 0.830 101 GLU A C 1
ATOM 1670 O O . GLU A 1 101 ? 6.333 16.933 -4.747 1.000 0.830 101 GLU A O 1
ATOM 1682 N N . VAL A 1 102 ? 5.121 17.171 -6.619 1.000 0.870 102 VAL A N 1
ATOM 1683 C CA . VAL A 1 102 ? 6.203 16.772 -7.524 1.000 0.870 102 VAL A CA 1
ATOM 1684 C C . VAL A 1 102 ? 7.143 17.964 -7.698 1.000 0.870 102 VAL A C 1
ATOM 1685 O O . VAL A 1 102 ? 6.891 18.861 -8.502 1.000 0.870 102 VAL A O 1
ATOM 1698 N N . VAL A 1 103 ? 8.222 17.990 -6.919 1.000 0.850 103 VAL A N 1
ATOM 1699 C CA . VAL A 1 103 ? 9.230 19.066 -6.918 1.000 0.850 103 VAL A CA 1
ATOM 1700 C C . VAL A 1 103 ? 9.992 19.096 -8.239 1.000 0.850 103 VAL A C 1
ATOM 1701 O O . VAL A 1 103 ? 10.283 20.171 -8.756 1.000 0.850 103 VAL A O 1
ATOM 1714 N N . GLY A 1 104 ? 10.281 17.918 -8.795 1.000 0.840 104 GLY A N 1
ATOM 1715 C CA . GLY A 1 104 ? 10.954 17.767 -10.077 1.000 0.840 104 GLY A CA 1
ATOM 1716 C C . GLY A 1 104 ? 10.642 16.419 -10.713 1.000 0.840 104 GLY A C 1
ATOM 1717 O O . GLY A 1 104 ? 10.385 15.431 -10.023 1.000 0.840 104 GLY A O 1
ATOM 1721 N N . SER A 1 105 ? 10.668 16.380 -12.040 1.000 0.830 105 SER A N 1
ATOM 1722 C CA . SER A 1 105 ? 10.519 15.156 -12.821 1.000 0.830 105 SER A CA 1
ATOM 1723 C C . SER A 1 105 ? 11.301 15.276 -14.129 1.000 0.830 105 SER A C 1
ATOM 1724 O O . SER A 1 105 ? 11.527 16.378 -14.637 1.000 0.830 105 SER A O 1
ATOM 1732 N N . SER A 1 106 ? 11.783 14.155 -14.652 1.000 0.780 106 SER A N 1
ATOM 1733 C CA . SER A 1 106 ? 12.574 14.114 -15.881 1.000 0.780 106 SER A CA 1
ATOM 1734 C C . SER A 1 106 ? 11.749 14.410 -17.133 1.000 0.780 106 SER A C 1
ATOM 1735 O O . SER A 1 106 ? 10.562 14.088 -17.220 1.000 0.780 106 SER A O 1
ATOM 1743 N N . LYS A 1 107 ? 12.394 14.949 -18.171 1.000 0.670 107 LYS A N 1
ATOM 1744 C CA . LYS A 1 107 ? 11.781 15.089 -19.503 1.000 0.670 107 LYS A CA 1
ATOM 1745 C C . LYS A 1 107 ? 11.431 13.710 -20.102 1.000 0.670 107 LYS A C 1
ATOM 1746 O O . LYS A 1 107 ? 12.164 12.757 -19.862 1.000 0.670 107 LYS A O 1
ATOM 1765 N N . PRO A 1 108 ? 10.348 13.581 -20.896 1.000 0.620 108 PRO A N 1
ATOM 1766 C CA . PRO A 1 108 ? 9.462 14.646 -21.376 1.000 0.620 108 PRO A CA 1
ATOM 1767 C C . PRO A 1 108 ? 8.309 15.001 -20.420 1.000 0.620 108 PRO A C 1
ATOM 1768 O O . PRO A 1 108 ? 7.690 16.041 -20.604 1.000 0.620 108 PRO A O 1
ATOM 1779 N N . TYR A 1 109 ? 8.032 14.185 -19.400 1.000 0.620 109 TYR A N 1
ATOM 1780 C CA . TYR A 1 109 ? 6.892 14.385 -18.491 1.000 0.620 109 TYR A CA 1
ATOM 1781 C C . TYR A 1 109 ? 7.098 15.527 -17.480 1.000 0.620 109 TYR A C 1
ATOM 1782 O O . TYR A 1 109 ? 6.128 16.063 -16.949 1.000 0.620 109 TYR A O 1
ATOM 1800 N N . GLY A 1 110 ? 8.349 15.938 -17.254 1.000 0.640 110 GLY A N 1
ATOM 1801 C CA . GLY A 1 110 ? 8.738 16.912 -16.235 1.000 0.640 110 GLY A CA 1
ATOM 1802 C C . GLY A 1 110 ? 7.924 18.204 -16.204 1.000 0.640 110 GLY A C 1
ATOM 1803 O O . GLY A 1 110 ? 7.396 18.565 -15.156 1.000 0.640 110 GLY A O 1
ATOM 1807 N N . GLU A 1 111 ? 7.781 18.886 -17.344 1.000 0.650 111 GLU A N 1
ATOM 1808 C CA . GLU A 1 111 ? 7.131 20.206 -17.398 1.000 0.650 111 GLU A CA 1
ATOM 1809 C C . GLU A 1 111 ? 5.620 20.148 -17.126 1.000 0.650 111 GLU A C 1
ATOM 1810 O O . GLU A 1 111 ? 5.064 21.085 -16.557 1.000 0.650 111 GLU A O 1
ATOM 1822 N N . GLU A 1 112 ? 4.942 19.049 -17.475 1.000 0.710 112 GLU A N 1
ATOM 1823 C CA . GLU A 1 112 ? 3.505 18.906 -17.214 1.000 0.710 112 GLU A CA 1
ATOM 1824 C C . GLU A 1 112 ? 3.199 18.501 -15.773 1.000 0.710 112 GLU A C 1
ATOM 1825 O O . GLU A 1 112 ? 2.085 18.738 -15.298 1.000 0.710 112 GLU A O 1
ATOM 1837 N N . VAL A 1 113 ? 4.141 17.858 -15.087 1.000 0.760 113 VAL A N 1
ATOM 1838 C CA . VAL A 1 113 ? 3.913 17.226 -13.783 1.000 0.760 113 VAL A CA 1
ATOM 1839 C C . VAL A 1 113 ? 4.487 18.071 -12.635 1.000 0.760 113 VAL A C 1
ATOM 1840 O O . VAL A 1 113 ? 3.942 18.036 -11.531 1.000 0.760 113 VAL A O 1
ATOM 1853 N N . ALA A 1 114 ? 5.522 18.881 -12.883 1.000 0.750 114 ALA A N 1
ATOM 1854 C CA . ALA A 1 114 ? 6.166 19.714 -11.867 1.000 0.750 114 ALA A CA 1
ATOM 1855 C C . ALA A 1 114 ? 5.192 20.695 -11.183 1.000 0.750 114 ALA A C 1
ATOM 1856 O O . ALA A 1 114 ? 4.392 21.378 -11.824 1.000 0.750 114 ALA A O 1
ATOM 1863 N N . GLY A 1 115 ? 5.256 20.757 -9.850 1.000 0.770 115 GLY A N 1
ATOM 1864 C CA . GLY A 1 115 ? 4.406 21.605 -9.007 1.000 0.770 115 GLY A CA 1
ATOM 1865 C C . GLY A 1 115 ? 2.969 21.104 -8.818 1.000 0.770 115 GLY A C 1
ATOM 1866 O O . GLY A 1 115 ? 2.187 21.723 -8.093 1.000 0.770 115 GLY A O 1
ATOM 1870 N N . LYS A 1 116 ? 2.589 19.988 -9.448 1.000 0.830 116 LYS A N 1
ATOM 1871 C CA . LYS A 1 116 ? 1.310 19.317 -9.185 1.000 0.830 116 LYS A CA 1
ATOM 1872 C C . LYS A 1 116 ? 1.434 18.382 -7.984 1.000 0.830 116 LYS A C 1
ATOM 1873 O O . LYS A 1 116 ? 2.526 17.962 -7.609 1.000 0.830 116 LYS A O 1
ATOM 1892 N N . GLN A 1 117 ? 0.296 18.033 -7.390 1.000 0.840 117 GLN A N 1
ATOM 1893 C CA . GLN A 1 117 ? 0.244 17.039 -6.322 1.000 0.840 117 GLN A CA 1
ATOM 1894 C C . GLN A 1 117 ? 0.031 15.639 -6.886 1.000 0.840 117 GLN A C 1
ATOM 1895 O O . GLN A 1 117 ? -0.863 15.439 -7.710 1.000 0.840 117 GLN A O 1
ATOM 1909 N N . THR A 1 118 ? 0.805 14.668 -6.407 1.000 0.820 118 THR A N 1
ATOM 1910 C CA . THR A 1 118 ? 0.564 13.254 -6.695 1.000 0.820 118 THR A CA 1
ATOM 1911 C C . THR A 1 118 ? -0.643 12.737 -5.922 1.000 0.820 118 THR A C 1
ATOM 1912 O O . THR A 1 118 ? -0.876 13.094 -4.767 1.000 0.820 118 THR A O 1
ATOM 1923 N N . THR A 1 119 ? -1.424 11.889 -6.579 1.000 0.790 119 THR A N 1
ATOM 1924 C CA . THR A 1 119 ? -2.570 11.178 -5.994 1.000 0.790 119 THR A CA 1
ATOM 1925 C C . THR A 1 119 ? -2.261 9.699 -5.756 1.000 0.790 119 THR A C 1
ATOM 1926 O O . THR A 1 119 ? -3.111 8.958 -5.266 1.000 0.790 119 THR A O 1
ATOM 1937 N N . ASP A 1 120 ? -1.040 9.258 -6.076 1.000 0.780 120 ASP A N 1
ATOM 1938 C CA . ASP A 1 120 ? -0.647 7.863 -5.940 1.000 0.780 120 ASP A CA 1
ATOM 1939 C C . ASP A 1 120 ? -0.474 7.467 -4.459 1.000 0.780 120 ASP A C 1
ATOM 1940 O O . ASP A 1 120 ? 0.318 8.040 -3.701 1.000 0.780 120 ASP A O 1
ATOM 1949 N N . LEU A 1 121 ? -1.212 6.434 -4.045 1.000 0.750 121 LEU A N 1
ATOM 1950 C CA . LEU A 1 121 ? -1.205 5.878 -2.690 1.000 0.750 121 LEU A CA 1
ATOM 1951 C C . LEU A 1 121 ? 0.161 5.307 -2.275 1.000 0.750 121 LEU A C 1
ATOM 1952 O O . LEU A 1 121 ? 0.407 5.138 -1.075 1.000 0.750 121 LEU A O 1
ATOM 1968 N N . ILE A 1 122 ? 1.052 5.018 -3.232 1.000 0.810 122 ILE A N 1
ATOM 1969 C CA . ILE A 1 122 ? 2.416 4.550 -2.958 1.000 0.810 122 ILE A CA 1
ATOM 1970 C C . ILE A 1 122 ? 3.158 5.549 -2.058 1.000 0.810 122 ILE A C 1
ATOM 1971 O O . ILE A 1 122 ? 3.778 5.131 -1.078 1.000 0.810 122 ILE A O 1
ATOM 1987 N N . PHE A 1 123 ? 3.036 6.858 -2.308 1.000 0.830 123 PHE A N 1
ATOM 1988 C CA . PHE A 1 123 ? 3.717 7.887 -1.510 1.000 0.830 123 PHE A CA 1
ATOM 1989 C C . PHE A 1 123 ? 3.209 7.930 -0.068 1.000 0.830 123 PHE A C 1
ATOM 1990 O O . PHE A 1 123 ? 4.012 7.995 0.861 1.000 0.830 123 PHE A O 1
ATOM 2007 N N . LYS A 1 124 ? 1.892 7.775 0.136 1.000 0.740 124 LYS A N 1
ATOM 2008 C CA . LYS A 1 124 ? 1.284 7.701 1.476 1.000 0.740 124 LYS A CA 1
ATOM 2009 C C . LYS A 1 124 ? 1.895 6.559 2.290 1.000 0.740 124 LYS A C 1
ATOM 2010 O O . LYS A 1 124 ? 2.279 6.731 3.443 1.000 0.740 124 LYS A O 1
ATOM 2029 N N . ARG A 1 125 ? 2.054 5.392 1.657 1.000 0.790 125 ARG A N 1
ATOM 2030 C CA . ARG A 1 125 ? 2.683 4.226 2.285 1.000 0.790 125 ARG A CA 1
ATOM 2031 C C . ARG A 1 125 ? 4.160 4.463 2.591 1.000 0.790 125 ARG A C 1
ATOM 2032 O O . ARG A 1 125 ? 4.599 4.092 3.677 1.000 0.790 125 ARG A O 1
ATOM 2053 N N . ILE A 1 126 ? 4.923 5.044 1.664 1.000 0.850 126 ILE A N 1
ATOM 2054 C CA . ILE A 1 126 ? 6.362 5.297 1.842 1.000 0.850 126 ILE A CA 1
ATOM 2055 C C . ILE A 1 126 ? 6.603 6.277 2.990 1.000 0.850 126 ILE A C 1
ATOM 2056 O O . ILE A 1 126 ? 7.449 6.008 3.839 1.000 0.850 126 ILE A O 1
ATOM 2072 N N . PHE A 1 127 ? 5.843 7.370 3.057 1.000 0.790 127 PHE A N 1
ATOM 2073 C CA . PHE A 1 127 ? 6.008 8.383 4.099 1.000 0.790 127 PHE A CA 1
ATOM 2074 C C . PHE A 1 127 ? 5.631 7.860 5.491 1.000 0.790 127 PHE A C 1
ATOM 2075 O O . PHE A 1 127 ? 6.372 8.117 6.436 1.000 0.790 127 PHE A O 1
ATOM 2092 N N . SER A 1 128 ? 4.571 7.050 5.608 1.000 0.740 128 SER A N 1
ATOM 2093 C CA . SER A 1 128 ? 4.192 6.404 6.877 1.000 0.740 128 SER A CA 1
ATOM 2094 C C . SER A 1 128 ? 5.147 5.287 7.306 1.000 0.740 128 SER A C 1
ATOM 2095 O O . SER A 1 128 ? 5.554 5.207 8.460 1.000 0.740 128 SER A O 1
ATOM 2103 N N . THR A 1 129 ? 5.503 4.377 6.393 1.000 0.800 129 THR A N 1
ATOM 2104 C CA . THR A 1 129 ? 6.265 3.163 6.753 1.000 0.800 129 THR A CA 1
ATOM 2105 C C . THR A 1 129 ? 7.778 3.344 6.687 1.000 0.800 129 THR A C 1
ATOM 2106 O O . THR A 1 129 ? 8.507 2.491 7.191 1.000 0.800 129 THR A O 1
ATOM 2117 N N . LYS A 1 130 ? 8.263 4.415 6.045 1.000 0.840 130 LY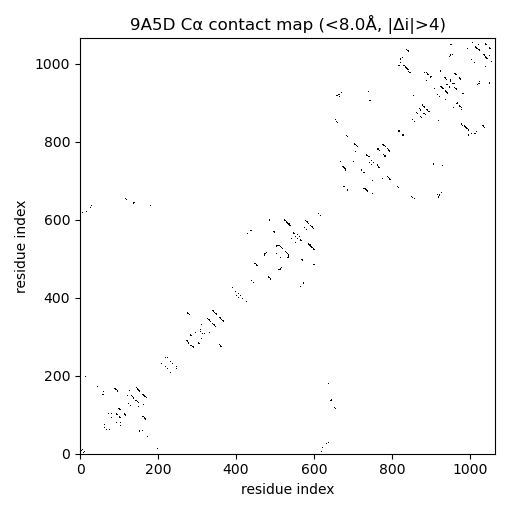S A N 1
ATOM 2118 C CA . LYS A 1 130 ? 9.681 4.644 5.714 1.000 0.840 130 LYS A CA 1
ATOM 2119 C C . LYS A 1 130 ? 10.320 3.492 4.922 1.000 0.840 130 LYS A C 1
ATOM 2120 O O . LYS A 1 130 ? 11.541 3.346 4.908 1.000 0.840 130 LYS A O 1
ATOM 2139 N N . GLN A 1 131 ? 9.511 2.659 4.263 1.000 0.870 131 GLN A N 1
ATOM 2140 C CA . GLN A 1 131 ? 9.984 1.518 3.482 1.000 0.870 131 GLN A CA 1
ATOM 2141 C C . GLN A 1 131 ? 9.940 1.800 1.987 1.000 0.870 131 GLN A C 1
ATOM 2142 O O . GLN A 1 131 ? 9.056 2.495 1.490 1.000 0.870 131 GLN A O 1
ATOM 2156 N N . SER A 1 132 ? 10.898 1.220 1.267 1.000 0.890 132 SER A N 1
ATOM 2157 C CA . SER A 1 132 ? 10.910 1.241 -0.192 1.000 0.890 132 SER A CA 1
ATOM 2158 C C . SER A 1 132 ? 9.782 0.379 -0.758 1.000 0.890 132 SER A C 1
ATOM 2159 O O . SER A 1 132 ? 9.392 -0.639 -0.181 1.000 0.890 132 SER A O 1
ATOM 2167 N N . TYR A 1 133 ? 9.279 0.775 -1.917 1.000 0.890 133 TYR A N 1
ATOM 2168 C CA . TYR A 1 133 ? 8.275 0.053 -2.677 1.000 0.890 133 TYR A CA 1
ATOM 2169 C C . TYR A 1 133 ? 8.881 -0.433 -3.991 1.000 0.890 133 TYR A C 1
ATOM 2170 O O . TYR A 1 133 ? 9.550 0.327 -4.687 1.000 0.890 133 TYR A O 1
ATOM 2188 N N . LEU A 1 134 ? 8.628 -1.694 -4.339 1.000 0.880 134 LEU A N 1
ATOM 2189 C CA . LEU A 1 134 ? 9.091 -2.291 -5.586 1.000 0.880 134 LEU A CA 1
ATOM 2190 C C . LEU A 1 134 ? 7.984 -3.149 -6.191 1.000 0.880 134 LEU A C 1
ATOM 2191 O O . LEU A 1 134 ? 7.386 -3.983 -5.504 1.000 0.880 134 LEU A O 1
ATOM 2207 N N . ARG A 1 135 ? 7.709 -2.960 -7.483 1.000 0.860 135 ARG A N 1
ATOM 2208 C CA . ARG A 1 135 ? 6.691 -3.736 -8.198 1.000 0.860 135 ARG A CA 1
ATOM 2209 C C . ARG A 1 135 ? 7.035 -3.911 -9.672 1.000 0.860 135 ARG A C 1
ATOM 2210 O O . ARG A 1 135 ? 7.534 -3.002 -10.324 1.000 0.860 135 ARG A O 1
ATOM 2231 N N . LYS A 1 136 ? 6.697 -5.089 -10.197 1.000 0.850 136 LYS A N 1
ATOM 2232 C CA . LYS A 1 136 ? 6.865 -5.496 -11.598 1.000 0.850 136 LYS A CA 1
ATOM 2233 C C . LYS A 1 136 ? 5.493 -5.715 -12.205 1.000 0.850 136 LYS A C 1
ATOM 2234 O O . LYS A 1 136 ? 4.660 -6.360 -11.566 1.000 0.850 136 LYS A O 1
ATOM 2253 N N . TYR A 1 137 ? 5.260 -5.224 -13.412 1.000 0.780 137 TYR A N 1
ATOM 2254 C CA . TYR A 1 137 ? 4.044 -5.540 -14.157 1.000 0.780 137 TYR A CA 1
ATOM 2255 C C . TYR A 1 137 ? 4.217 -5.252 -15.650 1.000 0.780 137 TYR A C 1
ATOM 2256 O O . TYR A 1 137 ? 5.233 -4.710 -16.094 1.000 0.780 137 TYR A O 1
ATOM 2274 N N . TYR A 1 138 ? 3.220 -5.662 -16.427 1.000 0.810 138 TYR A N 1
ATOM 2275 C CA . TYR A 1 138 ? 3.118 -5.363 -17.847 1.000 0.810 138 TYR A CA 1
ATOM 2276 C C . TYR A 1 138 ? 2.217 -4.145 -18.053 1.000 0.810 138 TYR A C 1
ATOM 2277 O O . TYR A 1 138 ? 1.069 -4.165 -17.606 1.000 0.810 138 TYR A O 1
ATOM 2295 N N . ASP A 1 139 ? 2.730 -3.103 -18.708 1.000 0.750 139 ASP A N 1
ATOM 2296 C CA . ASP A 1 139 ? 1.940 -1.917 -19.036 1.000 0.750 139 ASP A CA 1
ATOM 2297 C C . ASP A 1 139 ? 1.123 -2.161 -20.320 1.000 0.750 139 ASP A C 1
ATOM 2298 O O . ASP A 1 139 ? 1.704 -2.283 -21.406 1.000 0.750 139 ASP A O 1
ATOM 2307 N N . PRO A 1 140 ? -0.221 -2.197 -20.242 1.000 0.720 140 PRO A N 1
ATOM 2308 C CA . PRO A 1 140 ? -1.066 -2.493 -21.393 1.000 0.720 140 PRO A CA 1
ATOM 2309 C C . PRO A 1 140 ? -1.049 -1.399 -22.472 1.000 0.720 140 PRO A C 1
ATOM 2310 O O . PRO A 1 140 ? -1.251 -1.714 -23.647 1.000 0.720 140 PRO A O 1
ATOM 2321 N N . LYS A 1 141 ? -0.804 -0.124 -22.122 1.000 0.710 141 LYS A N 1
ATOM 2322 C CA . LYS A 1 141 ? -0.785 0.978 -23.106 1.000 0.710 141 LYS A CA 1
ATOM 2323 C C . LYS A 1 141 ? 0.474 0.921 -23.966 1.000 0.710 141 LYS A C 1
ATOM 2324 O O . LYS A 1 141 ? 0.395 0.977 -25.191 1.000 0.710 141 LYS A O 1
ATOM 2343 N N . SER A 1 142 ? 1.635 0.826 -23.320 1.000 0.720 142 SER A N 1
ATOM 2344 C CA . SER A 1 142 ? 2.930 0.862 -24.006 1.000 0.720 142 SER A CA 1
ATOM 2345 C C . SER A 1 142 ? 3.436 -0.513 -24.452 1.000 0.720 142 SER A C 1
ATOM 2346 O O . SER A 1 142 ? 4.399 -0.585 -25.210 1.000 0.720 142 SER A O 1
ATOM 2354 N N . LYS A 1 143 ? 2.759 -1.598 -24.050 1.000 0.770 143 LYS A N 1
ATOM 2355 C CA . LYS A 1 143 ? 3.095 -2.992 -24.380 1.000 0.770 143 LYS A CA 1
ATOM 2356 C C . LYS A 1 143 ? 4.497 -3.432 -23.937 1.000 0.770 143 LYS A C 1
ATOM 2357 O O . LYS A 1 143 ? 5.024 -4.400 -24.488 1.000 0.770 143 LYS A O 1
ATOM 2376 N N . ILE A 1 144 ? 5.072 -2.768 -22.935 1.000 0.790 144 ILE A N 1
ATOM 2377 C CA . ILE A 1 144 ? 6.390 -3.085 -22.369 1.000 0.790 144 ILE A CA 1
ATOM 2378 C C . ILE A 1 144 ? 6.283 -3.524 -20.906 1.000 0.790 144 ILE A C 1
ATOM 2379 O O . ILE A 1 144 ? 5.317 -3.220 -20.201 1.000 0.790 144 ILE A O 1
ATOM 2395 N N . ARG A 1 145 ? 7.294 -4.254 -20.434 1.000 0.840 145 ARG A N 1
ATOM 2396 C CA . ARG A 1 145 ? 7.410 -4.663 -19.025 1.000 0.840 145 ARG A CA 1
ATOM 2397 C C . ARG A 1 145 ? 8.166 -3.596 -18.262 1.000 0.840 145 ARG A C 1
ATOM 2398 O O . ARG A 1 145 ? 9.265 -3.218 -18.659 1.000 0.840 145 ARG A O 1
ATOM 2419 N N . VAL A 1 146 ? 7.592 -3.147 -17.157 1.000 0.860 146 VAL A N 1
ATOM 2420 C CA . VAL A 1 146 ? 8.141 -2.039 -16.376 1.000 0.860 146 VAL A CA 1
ATOM 2421 C C . VAL A 1 146 ? 8.401 -2.457 -14.934 1.000 0.860 146 VAL A C 1
ATOM 2422 O O . VAL A 1 146 ? 7.664 -3.257 -14.346 1.000 0.860 146 VAL A O 1
ATOM 2435 N N . LEU A 1 147 ? 9.480 -1.916 -14.377 1.000 0.870 147 LEU A N 1
ATOM 2436 C CA . LEU A 1 147 ? 9.831 -1.994 -12.968 1.000 0.870 147 LEU A CA 1
ATOM 2437 C C . LEU A 1 147 ? 9.576 -0.620 -12.348 1.000 0.870 147 LEU A C 1
ATOM 2438 O O . LEU A 1 147 ? 10.212 0.358 -12.736 1.000 0.870 147 LEU A O 1
ATOM 2454 N N . ILE A 1 148 ? 8.657 -0.559 -11.386 1.000 0.860 148 ILE A N 1
ATOM 2455 C CA . ILE A 1 148 ? 8.467 0.624 -10.546 1.000 0.860 148 ILE A CA 1
ATOM 2456 C C . ILE A 1 148 ? 9.284 0.435 -9.276 1.000 0.860 148 ILE A C 1
ATOM 2457 O O . ILE A 1 148 ? 9.106 -0.559 -8.564 1.000 0.860 148 ILE A O 1
ATOM 2473 N N . SER A 1 149 ? 10.137 1.411 -8.984 1.000 0.890 149 SER A N 1
ATOM 2474 C CA . SER A 1 149 ? 10.849 1.516 -7.714 1.000 0.890 149 SER A CA 1
ATOM 2475 C C . SER A 1 149 ? 10.581 2.882 -7.104 1.000 0.890 149 SER A C 1
ATOM 2476 O O . SER A 1 149 ? 10.724 3.901 -7.778 1.000 0.890 149 SER A O 1
ATOM 2484 N N . ALA A 1 150 ? 10.181 2.908 -5.837 1.000 0.890 150 ALA A N 1
ATOM 2485 C CA . ALA A 1 150 ? 9.997 4.147 -5.102 1.000 0.890 150 ALA A CA 1
ATOM 2486 C C . ALA A 1 150 ? 10.666 4.066 -3.726 1.000 0.890 150 ALA A C 1
ATOM 2487 O O . ALA A 1 150 ? 10.416 3.134 -2.957 1.000 0.890 150 ALA A O 1
ATOM 2494 N N . LYS A 1 151 ? 11.542 5.027 -3.414 1.000 0.910 151 LYS A N 1
ATOM 2495 C CA . LYS A 1 151 ? 12.397 5.000 -2.218 1.000 0.910 151 LYS A CA 1
ATOM 2496 C C . LYS A 1 151 ? 12.296 6.313 -1.434 1.000 0.910 151 LYS A C 1
ATOM 2497 O O . LYS A 1 151 ? 12.378 7.373 -2.053 1.000 0.910 151 LYS A O 1
ATOM 2516 N N . PRO A 1 152 ? 12.131 6.271 -0.096 1.000 0.920 152 PRO A N 1
ATOM 2517 C CA . PRO A 1 152 ? 12.166 7.478 0.722 1.000 0.920 152 PRO A CA 1
ATOM 2518 C C . PRO A 1 152 ? 13.582 8.061 0.764 1.000 0.920 152 PRO A C 1
ATOM 2519 O O . PRO A 1 152 ? 14.544 7.332 1.003 1.000 0.920 152 PRO A O 1
ATOM 2530 N N . VAL A 1 153 ? 13.685 9.374 0.586 1.000 0.910 153 VAL A N 1
ATOM 2531 C CA . VAL A 1 153 ? 14.898 10.157 0.844 1.000 0.910 153 VAL A CA 1
ATOM 2532 C C . VAL A 1 153 ? 14.838 10.601 2.298 1.000 0.910 153 VAL A C 1
ATOM 2533 O O . VAL A 1 153 ? 13.878 11.265 2.698 1.000 0.910 153 VAL A O 1
ATOM 2546 N N . MET A 1 154 ? 15.820 10.199 3.100 1.000 0.850 154 MET A N 1
ATOM 2547 C CA . MET A 1 154 ? 15.855 10.468 4.537 1.000 0.850 154 MET A CA 1
ATOM 2548 C C . MET A 1 154 ? 17.086 11.285 4.900 1.000 0.850 154 MET A C 1
ATOM 2549 O O . MET A 1 154 ? 18.152 11.043 4.348 1.000 0.850 154 MET A O 1
ATOM 2563 N N . THR A 1 155 ? 16.939 12.207 5.846 1.000 0.770 155 THR A N 1
ATOM 2564 C CA . THR A 1 155 ? 18.084 12.867 6.481 1.000 0.770 155 THR A CA 1
ATOM 2565 C C . THR A 1 155 ? 18.755 11.949 7.503 1.000 0.770 155 THR A C 1
ATOM 2566 O O . THR A 1 155 ? 18.177 10.955 7.954 1.000 0.770 155 THR A O 1
ATOM 2577 N N . GLU A 1 156 ? 19.950 12.335 7.953 1.000 0.720 156 GLU A N 1
ATOM 2578 C CA . GLU A 1 156 ? 20.675 11.681 9.057 1.000 0.720 156 GLU A CA 1
ATOM 2579 C C . GLU A 1 156 ? 19.830 11.462 10.329 1.000 0.720 156 GLU A C 1
ATOM 2580 O O . GLU A 1 156 ? 19.986 10.436 10.990 1.000 0.720 156 GLU A O 1
ATOM 2592 N N . ASN A 1 157 ? 18.874 12.349 10.635 1.000 0.680 157 ASN A N 1
ATOM 2593 C CA . ASN A 1 157 ? 17.968 12.222 11.789 1.000 0.680 157 ASN A CA 1
ATOM 2594 C C . ASN A 1 157 ? 16.789 11.247 11.552 1.000 0.680 157 ASN A C 1
ATOM 2595 O O . ASN A 1 157 ? 15.815 11.254 12.302 1.000 0.680 157 ASN A O 1
ATOM 2606 N N . GLN A 1 158 ? 16.846 10.412 10.506 1.000 0.740 158 GLN A N 1
ATOM 2607 C CA . GLN A 1 158 ? 15.767 9.510 10.071 1.000 0.740 158 GLN A CA 1
ATOM 2608 C C . GLN A 1 158 ? 14.434 10.210 9.743 1.000 0.740 158 GLN A C 1
ATOM 2609 O O . GLN A 1 158 ? 13.357 9.596 9.828 1.000 0.740 158 GLN A O 1
ATOM 2623 N N . GLU A 1 159 ? 14.477 11.481 9.338 1.000 0.750 159 GLU A N 1
ATOM 2624 C CA . GLU A 1 159 ? 13.303 12.173 8.814 1.000 0.750 159 GLU A CA 1
ATOM 2625 C C . GLU A 1 159 ? 13.187 12.003 7.304 1.000 0.750 159 GLU A C 1
ATOM 2626 O O . GLU A 1 159 ? 14.121 12.286 6.560 1.000 0.750 159 GLU A O 1
ATOM 2638 N N . VAL A 1 160 ? 12.002 11.612 6.835 1.000 0.820 160 VAL A N 1
ATOM 2639 C CA . VAL A 1 160 ? 11.709 11.519 5.402 1.000 0.820 160 VAL A CA 1
ATOM 2640 C C . VAL A 1 160 ? 11.526 12.924 4.836 1.000 0.820 160 VAL A C 1
ATOM 2641 O O . VAL A 1 160 ? 10.659 13.643 5.318 1.000 0.820 160 VAL A O 1
ATOM 2654 N N . VAL A 1 161 ? 12.326 13.312 3.842 1.000 0.830 161 VAL A N 1
ATOM 2655 C CA . VAL A 1 161 ? 12.253 14.590 3.098 1.000 0.830 161 VAL A CA 1
ATOM 2656 C C . VAL A 1 161 ? 11.303 14.502 1.908 1.000 0.830 161 VAL A C 1
ATOM 2657 O O . VAL A 1 161 ? 10.601 15.453 1.571 1.000 0.830 161 VAL A O 1
ATOM 2670 N N . GLY A 1 162 ? 11.252 13.324 1.307 1.000 0.900 162 GLY A N 1
ATOM 2671 C CA . GLY A 1 162 ? 10.439 13.031 0.145 1.000 0.900 162 GLY A CA 1
ATOM 2672 C C . GLY A 1 162 ? 10.678 11.602 -0.307 1.000 0.900 162 GLY A C 1
ATOM 2673 O O . GLY A 1 162 ? 11.236 10.786 0.430 1.000 0.900 162 GLY A O 1
ATOM 2677 N N . ALA A 1 163 ? 10.250 11.280 -1.517 1.000 0.920 163 ALA A N 1
ATOM 2678 C CA . ALA A 1 163 ? 10.490 9.994 -2.139 1.000 0.920 163 ALA A CA 1
ATOM 2679 C C . ALA A 1 163 ? 10.831 10.175 -3.614 1.000 0.920 163 ALA A C 1
ATOM 2680 O O . ALA A 1 163 ? 10.233 10.985 -4.321 1.000 0.920 163 ALA A O 1
ATOM 2687 N N . ILE A 1 164 ? 11.788 9.378 -4.069 1.000 0.920 164 ILE A N 1
ATOM 2688 C CA . ILE A 1 164 ? 12.102 9.231 -5.484 1.000 0.920 164 ILE A CA 1
ATOM 2689 C C . ILE A 1 164 ? 11.187 8.142 -6.030 1.000 0.920 164 ILE A C 1
ATOM 2690 O O . ILE A 1 164 ? 11.096 7.070 -5.436 1.000 0.920 164 ILE A O 1
ATOM 2706 N N . TYR A 1 165 ? 10.538 8.405 -7.154 1.000 0.900 165 TYR A N 1
ATOM 2707 C CA . TYR A 1 165 ? 9.728 7.463 -7.914 1.000 0.900 165 TYR A CA 1
ATOM 2708 C C . TYR A 1 165 ? 10.361 7.256 -9.287 1.000 0.900 165 TYR A C 1
ATOM 2709 O O . TYR A 1 165 ? 10.638 8.225 -9.988 1.000 0.900 165 TYR A O 1
ATOM 2727 N N . VAL A 1 166 ? 10.607 6.000 -9.658 1.000 0.890 166 VAL A N 1
ATOM 2728 C CA . VAL A 1 166 ? 11.266 5.605 -10.908 1.000 0.890 166 VAL A CA 1
ATOM 2729 C C . VAL A 1 166 ? 10.404 4.593 -11.646 1.000 0.890 166 VAL A C 1
ATOM 2730 O O . VAL A 1 166 ? 10.023 3.569 -11.074 1.000 0.890 166 VAL A O 1
ATOM 2743 N N . VAL A 1 167 ? 10.187 4.832 -12.939 1.000 0.860 167 VAL A N 1
ATOM 2744 C CA . VAL A 1 167 ? 9.621 3.862 -13.883 1.000 0.860 167 VAL A CA 1
ATOM 2745 C C . VAL A 1 167 ? 10.701 3.467 -14.880 1.000 0.860 167 VAL A C 1
ATOM 2746 O O . VAL A 1 167 ? 11.097 4.253 -15.745 1.000 0.860 167 VAL A O 1
ATOM 2759 N N . ALA A 1 168 ? 11.171 2.228 -14.768 1.000 0.880 168 ALA A N 1
ATOM 2760 C CA . ALA A 1 168 ? 12.232 1.689 -15.606 1.000 0.880 168 ALA A CA 1
ATOM 2761 C C . ALA A 1 168 ? 11.705 0.604 -16.550 1.000 0.880 168 ALA A C 1
ATOM 2762 O O . ALA A 1 168 ? 10.834 -0.189 -16.184 1.000 0.880 168 ALA A O 1
ATOM 2769 N N . SER A 1 169 ? 12.238 0.554 -17.766 1.000 0.870 169 SER A N 1
ATOM 2770 C CA . SER A 1 169 ? 11.941 -0.498 -18.736 1.000 0.870 169 SER A CA 1
ATOM 2771 C C . SER A 1 169 ? 12.771 -1.745 -18.439 1.000 0.870 169 SER A C 1
ATOM 2772 O O . SER A 1 169 ? 13.995 -1.682 -18.386 1.000 0.870 169 SER A O 1
ATOM 2780 N N . MET A 1 170 ? 12.119 -2.902 -18.312 1.000 0.880 170 MET A N 1
ATOM 2781 C CA . MET A 1 170 ? 12.807 -4.196 -18.222 1.000 0.880 170 MET A CA 1
ATOM 2782 C C . MET A 1 170 ? 13.034 -4.836 -19.600 1.000 0.880 170 MET A C 1
ATOM 2783 O O . MET A 1 170 ? 13.442 -5.992 -19.673 1.000 0.880 170 MET A O 1
ATOM 2797 N N . GLU A 1 171 ? 12.752 -4.142 -20.705 1.000 0.860 171 GLU A N 1
ATOM 2798 C CA . GLU A 1 171 ? 12.791 -4.755 -22.039 1.000 0.860 171 GLU A CA 1
ATOM 2799 C C . GLU A 1 171 ? 14.192 -5.273 -22.408 1.000 0.860 171 GLU A C 1
ATOM 2800 O O . GLU A 1 171 ? 14.313 -6.371 -22.950 1.000 0.860 171 GLU A O 1
ATOM 2812 N N . ASP A 1 172 ? 15.261 -4.571 -22.019 1.000 0.870 172 ASP A N 1
ATOM 2813 C CA . ASP A 1 172 ? 16.639 -5.027 -22.246 1.000 0.870 172 ASP A CA 1
ATOM 2814 C C . ASP A 1 172 ? 16.959 -6.339 -21.520 1.000 0.870 172 ASP A C 1
ATOM 2815 O O . ASP A 1 172 ? 17.590 -7.228 -22.100 1.000 0.870 172 ASP A O 1
ATOM 2824 N N . VAL A 1 173 ? 16.434 -6.527 -20.301 1.000 0.880 173 VAL A N 1
ATOM 2825 C CA . VAL A 1 173 ? 16.547 -7.786 -19.541 1.000 0.880 173 VAL A CA 1
ATOM 2826 C C . VAL A 1 173 ? 15.943 -8.947 -20.337 1.000 0.880 173 VAL A C 1
ATOM 2827 O O . VAL A 1 173 ? 16.507 -10.044 -20.401 1.000 0.880 173 VAL A O 1
ATOM 2840 N N . PHE A 1 174 ? 14.819 -8.705 -21.012 1.000 0.850 174 PHE A N 1
ATOM 2841 C CA . PHE A 1 174 ? 14.138 -9.715 -21.818 1.000 0.850 174 PHE A CA 1
ATOM 2842 C C . PHE A 1 174 ? 14.737 -9.903 -23.209 1.000 0.850 174 PHE A C 1
ATOM 2843 O O . PHE A 1 174 ? 14.746 -11.028 -23.714 1.000 0.850 174 PHE A O 1
ATOM 2860 N N . ASN A 1 175 ? 15.302 -8.861 -23.811 1.000 0.870 175 ASN A N 1
ATOM 2861 C CA . ASN A 1 175 ? 16.105 -8.988 -25.025 1.000 0.870 175 ASN A CA 1
ATOM 2862 C C . ASN A 1 175 ? 17.357 -9.838 -24.764 1.000 0.870 175 ASN A C 1
ATOM 2863 O O . ASN A 1 175 ? 17.707 -10.715 -25.565 1.000 0.870 175 ASN A O 1
ATOM 2874 N N . GLN A 1 176 ? 17.992 -9.655 -23.606 1.000 0.890 176 GLN A N 1
ATOM 2875 C CA . GLN A 1 176 ? 19.141 -10.450 -23.188 1.000 0.890 176 GLN A CA 1
ATOM 2876 C C . GLN A 1 176 ? 18.748 -11.907 -22.918 1.000 0.890 176 GLN A C 1
ATOM 2877 O O . GLN A 1 176 ? 19.405 -12.828 -23.409 1.000 0.890 176 GLN A O 1
ATOM 2891 N N . MET A 1 177 ? 17.616 -12.131 -22.249 1.000 0.850 177 MET A N 1
ATOM 2892 C CA . MET A 1 177 ? 17.044 -13.465 -22.065 1.000 0.850 177 MET A CA 1
ATOM 2893 C C . MET A 1 177 ? 16.738 -14.147 -23.404 1.000 0.850 177 MET A C 1
ATOM 2894 O O . MET A 1 177 ? 17.103 -15.302 -23.613 1.000 0.850 177 MET A O 1
ATOM 2908 N N . LYS A 1 178 ? 16.119 -13.431 -24.348 1.000 0.860 178 LYS A N 1
ATOM 2909 C CA . LYS A 1 178 ? 15.831 -13.948 -25.691 1.000 0.860 178 LYS A CA 1
ATOM 2910 C C . LYS A 1 178 ? 17.112 -14.359 -26.419 1.000 0.860 178 LYS A C 1
ATOM 2911 O O . LYS A 1 178 ? 17.134 -15.407 -27.067 1.000 0.860 178 LYS A O 1
ATOM 2930 N N . THR A 1 179 ? 18.179 -13.574 -26.285 1.000 0.880 179 THR A N 1
ATOM 2931 C CA . THR A 1 179 ? 19.496 -13.893 -26.856 1.000 0.880 179 THR A CA 1
ATOM 2932 C C . THR A 1 179 ? 20.061 -15.182 -26.250 1.000 0.880 179 THR A C 1
ATOM 2933 O O . THR A 1 179 ? 20.428 -16.093 -26.993 1.000 0.880 179 THR A O 1
ATOM 2944 N N . ILE A 1 180 ? 20.043 -15.319 -24.919 1.000 0.870 180 ILE A N 1
ATOM 2945 C CA . ILE A 1 180 ? 20.510 -16.526 -24.213 1.000 0.870 180 ILE A CA 1
ATOM 2946 C C . ILE A 1 180 ? 19.680 -17.756 -24.607 1.000 0.870 180 ILE A C 1
ATOM 2947 O O . ILE A 1 180 ? 20.245 -18.792 -24.962 1.000 0.870 180 ILE A O 1
ATOM 2963 N N . ASN A 1 181 ? 18.350 -17.639 -24.623 1.000 0.850 181 ASN A N 1
ATOM 2964 C CA . ASN A 1 181 ? 17.456 -18.731 -25.013 1.000 0.850 181 ASN A CA 1
ATOM 2965 C C . ASN A 1 181 ? 17.702 -19.175 -26.461 1.000 0.850 181 ASN A C 1
ATOM 2966 O O . ASN A 1 181 ? 17.682 -20.370 -26.746 1.000 0.850 181 ASN A O 1
ATOM 2977 N N . THR A 1 182 ? 17.993 -18.241 -27.372 1.000 0.860 182 THR A N 1
ATOM 2978 C CA . THR A 1 182 ? 18.314 -18.557 -28.775 1.000 0.860 182 THR A CA 1
ATOM 2979 C C . THR A 1 182 ? 19.642 -19.308 -28.904 1.000 0.860 182 THR A C 1
ATOM 2980 O O . THR A 1 182 ? 19.716 -20.294 -29.641 1.000 0.860 182 THR A O 1
ATOM 2991 N N . ILE A 1 183 ? 20.681 -18.898 -28.161 1.000 0.860 183 ILE A N 1
ATOM 2992 C CA . ILE A 1 183 ? 21.970 -19.613 -28.108 1.000 0.860 183 ILE A CA 1
ATOM 2993 C C . ILE A 1 183 ? 21.741 -21.040 -27.624 1.000 0.860 183 ILE A C 1
ATOM 2994 O O . ILE A 1 183 ? 22.151 -22.003 -28.276 1.000 0.860 183 ILE A O 1
ATOM 3010 N N . LEU A 1 184 ? 21.013 -21.181 -26.522 1.000 0.850 184 LEU A N 1
ATOM 3011 C CA . LEU A 1 184 ? 20.688 -22.473 -25.950 1.000 0.850 184 LEU A CA 1
ATOM 3012 C C . LEU A 1 184 ? 19.910 -23.329 -26.991 1.000 0.850 184 LEU A C 1
ATOM 3013 O O . LEU A 1 184 ? 20.120 -24.543 -27.072 1.000 0.850 184 LEU A O 1
ATOM 3029 N N . ALA A 1 185 ? 19.029 -22.705 -27.801 1.000 0.840 185 ALA A N 1
ATOM 3030 C CA . ALA A 1 185 ? 18.113 -23.399 -28.721 1.000 0.840 185 ALA A CA 1
ATOM 3031 C C . ALA A 1 185 ? 18.893 -23.973 -29.883 1.000 0.840 185 ALA A C 1
ATOM 3032 O O . ALA A 1 185 ? 18.709 -25.133 -30.251 1.000 0.840 185 ALA A O 1
ATOM 3039 N N . SER A 1 186 ? 19.828 -23.176 -30.400 1.000 0.860 186 SER A N 1
ATOM 3040 C CA . SER A 1 186 ? 20.791 -23.619 -31.398 1.000 0.860 186 SER A CA 1
ATOM 3041 C C . SER A 1 186 ? 21.662 -24.764 -30.866 1.000 0.860 186 SER A C 1
ATOM 3042 O O . SER A 1 186 ? 21.820 -25.774 -31.552 1.000 0.860 186 SER A O 1
ATOM 3050 N N . GLY A 1 187 ? 22.126 -24.674 -29.612 1.000 0.860 187 GLY A N 1
ATOM 3051 C CA . GLY A 1 187 ? 22.911 -25.725 -28.962 1.000 0.860 187 GLY A CA 1
ATOM 3052 C C . GLY A 1 187 ? 22.133 -27.034 -28.807 1.000 0.860 187 GLY A C 1
ATOM 3053 O O . GLY A 1 187 ? 22.645 -28.109 -29.115 1.000 0.860 187 GLY A O 1
ATOM 3057 N N . THR A 1 188 ? 20.864 -26.953 -28.414 1.000 0.840 188 THR A N 1
ATOM 3058 C CA . THR A 1 188 ? 19.992 -28.128 -28.253 1.000 0.840 188 THR A CA 1
ATOM 3059 C C . THR A 1 188 ? 19.566 -28.717 -29.589 1.000 0.840 188 THR A C 1
ATOM 3060 O O . THR A 1 188 ? 19.551 -29.936 -29.738 1.000 0.840 188 THR A O 1
ATOM 3071 N N . GLY A 1 189 ? 19.280 -27.877 -30.588 1.000 0.860 189 GLY A N 1
ATOM 3072 C CA . GLY A 1 189 ? 19.016 -28.313 -31.958 1.000 0.860 189 GLY A CA 1
ATOM 3073 C C . GLY A 1 189 ? 20.200 -29.082 -32.549 1.000 0.860 189 GLY A C 1
ATOM 3074 O O . GLY A 1 189 ? 20.016 -30.172 -33.093 1.000 0.860 189 GLY A O 1
ATOM 3078 N N . LEU A 1 190 ? 21.424 -28.573 -32.368 1.000 0.870 190 LEU A N 1
ATOM 3079 C CA . LEU A 1 190 ? 22.654 -29.253 -32.780 1.000 0.870 190 LEU A CA 1
ATOM 3080 C C . LEU A 1 190 ? 22.854 -30.576 -32.026 1.000 0.870 190 LEU A C 1
ATOM 3081 O O . LEU A 1 190 ? 23.131 -31.605 -32.647 1.000 0.870 190 LEU A O 1
ATOM 3097 N N . ALA A 1 191 ? 22.667 -30.569 -30.702 1.000 0.850 191 ALA A N 1
ATOM 3098 C CA . ALA A 1 191 ? 22.763 -31.769 -29.876 1.000 0.850 191 ALA A CA 1
ATOM 3099 C C . ALA A 1 191 ? 21.746 -32.839 -30.304 1.000 0.850 191 ALA A C 1
ATOM 3100 O O . ALA A 1 191 ? 22.096 -34.017 -30.376 1.000 0.850 191 ALA A O 1
ATOM 3107 N N . LEU A 1 192 ? 20.513 -32.453 -30.655 1.000 0.860 192 LEU A N 1
ATOM 3108 C CA . LEU A 1 192 ? 19.474 -33.373 -31.128 1.000 0.860 192 LEU A CA 1
ATOM 3109 C C . LEU A 1 192 ? 19.853 -34.065 -32.441 1.000 0.860 192 LEU A C 1
ATOM 3110 O O . LEU A 1 192 ? 19.644 -35.272 -32.571 1.000 0.860 192 LEU A O 1
ATOM 3126 N N . VAL A 1 193 ? 20.456 -33.350 -33.393 1.000 0.870 193 VAL A N 1
ATOM 3127 C CA . VAL A 1 193 ? 20.928 -33.946 -34.656 1.000 0.870 193 VAL A CA 1
ATOM 3128 C C . VAL A 1 193 ? 22.038 -34.960 -34.403 1.000 0.870 193 VAL A C 1
ATOM 3129 O O . VAL A 1 193 ? 22.001 -36.081 -34.914 1.000 0.870 193 VAL A O 1
ATOM 3142 N N . LEU A 1 194 ? 23.016 -34.583 -33.587 1.000 0.880 194 LEU A N 1
ATOM 3143 C CA . LEU A 1 194 ? 24.170 -35.426 -33.291 1.000 0.880 194 LEU A CA 1
ATOM 3144 C C . LEU A 1 194 ? 23.749 -36.703 -32.556 1.000 0.880 194 LEU A C 1
ATOM 3145 O O . LEU A 1 194 ? 24.189 -37.807 -32.877 1.000 0.880 194 LEU A O 1
ATOM 3161 N N . THR A 1 195 ? 22.802 -36.555 -31.637 1.000 0.830 195 THR A N 1
ATOM 3162 C CA . THR A 1 195 ? 22.180 -37.656 -30.909 1.000 0.830 195 THR A CA 1
ATOM 3163 C C . THR A 1 195 ? 21.356 -38.553 -31.827 1.000 0.830 195 THR A C 1
ATOM 3164 O O . THR A 1 195 ? 21.413 -39.771 -31.688 1.000 0.830 195 THR A O 1
ATOM 3175 N N . ALA A 1 196 ? 20.619 -37.995 -32.792 1.000 0.840 196 ALA A N 1
ATOM 3176 C CA . ALA A 1 196 ? 19.888 -38.786 -33.778 1.000 0.840 196 ALA A CA 1
ATOM 3177 C C . ALA A 1 196 ? 20.844 -39.628 -34.644 1.000 0.840 196 ALA A C 1
ATOM 3178 O O . ALA A 1 196 ? 20.582 -40.812 -34.866 1.000 0.840 196 ALA A O 1
ATOM 3185 N N . LEU A 1 197 ? 21.984 -39.066 -35.070 1.000 0.850 197 LEU A N 1
ATOM 3186 C CA . LEU A 1 197 ? 23.029 -39.803 -35.796 1.000 0.850 197 LEU A CA 1
ATOM 3187 C C . LEU A 1 197 ? 23.629 -40.933 -34.945 1.000 0.850 197 LEU A C 1
ATOM 3188 O O . LEU A 1 197 ? 23.692 -42.080 -35.401 1.000 0.850 197 LEU A O 1
ATOM 3204 N N . LEU A 1 198 ? 23.991 -40.634 -33.692 1.000 0.830 198 LEU A N 1
ATOM 3205 C CA . LEU A 1 198 ? 24.437 -41.629 -32.708 1.000 0.830 198 LEU A CA 1
ATOM 3206 C C . LEU A 1 198 ? 23.373 -42.710 -32.472 1.000 0.830 198 LEU A C 1
ATOM 3207 O O . LEU A 1 198 ? 23.692 -43.897 -32.428 1.000 0.830 198 LEU A O 1
ATOM 3223 N N . GLY A 1 199 ? 22.100 -42.320 -32.404 1.000 0.800 199 GLY A N 1
ATOM 3224 C CA . GLY A 1 199 ? 20.961 -43.210 -32.210 1.000 0.800 199 GLY A CA 1
ATOM 3225 C C . GLY A 1 199 ? 20.744 -44.182 -33.372 1.000 0.800 199 GLY A C 1
ATOM 3226 O O . GLY A 1 199 ? 20.378 -45.335 -33.147 1.000 0.800 199 GLY A O 1
ATOM 3230 N N . ILE A 1 200 ? 21.004 -43.778 -34.619 1.000 0.820 200 ILE A N 1
ATOM 3231 C CA . ILE A 1 200 ? 20.965 -44.685 -35.782 1.000 0.820 200 ILE A CA 1
ATOM 3232 C C . ILE A 1 200 ? 22.132 -45.679 -35.733 1.000 0.820 200 ILE A C 1
ATOM 3233 O O . ILE A 1 200 ? 21.961 -46.854 -36.082 1.000 0.820 200 ILE A O 1
ATOM 3249 N N . PHE A 1 201 ? 23.307 -45.215 -35.300 1.000 0.810 201 PHE A N 1
ATOM 3250 C CA . PHE A 1 201 ? 24.509 -46.035 -35.200 1.000 0.810 201 PHE A CA 1
ATOM 3251 C C . PHE A 1 201 ? 24.358 -47.130 -34.134 1.000 0.810 201 PHE A C 1
ATOM 3252 O O . PHE A 1 201 ? 24.488 -48.308 -34.460 1.000 0.810 201 PHE A O 1
ATOM 3269 N N . LEU A 1 202 ? 23.955 -46.772 -32.908 1.000 0.800 202 LEU A N 1
ATOM 3270 C CA . LEU A 1 202 ? 23.654 -47.720 -31.822 1.000 0.800 202 LEU A CA 1
ATOM 3271 C C . LEU A 1 202 ? 22.545 -48.707 -32.204 1.000 0.800 202 LEU A C 1
ATOM 3272 O O . LEU A 1 202 ? 22.659 -49.909 -31.960 1.000 0.800 202 LEU A O 1
ATOM 3288 N N . ALA A 1 203 ? 21.495 -48.227 -32.877 1.000 0.770 203 ALA A N 1
ATOM 3289 C CA . ALA A 1 203 ? 20.427 -49.103 -33.339 1.000 0.770 203 ALA A CA 1
ATOM 3290 C C . ALA A 1 203 ? 20.923 -50.160 -34.348 1.000 0.770 203 ALA A C 1
ATOM 3291 O O . ALA A 1 203 ? 20.391 -51.272 -34.365 1.000 0.770 203 ALA A O 1
ATOM 3298 N N . ARG A 1 204 ? 21.949 -49.884 -35.174 1.000 0.750 204 ARG A N 1
ATOM 3299 C CA . ARG A 1 204 ? 22.541 -50.894 -36.080 1.000 0.750 204 ARG A CA 1
ATOM 3300 C C . ARG A 1 204 ? 23.265 -51.999 -35.330 1.000 0.750 204 ARG A C 1
ATOM 3301 O O . ARG A 1 204 ? 23.129 -53.151 -35.741 1.000 0.750 204 ARG A O 1
ATOM 3322 N N . THR A 1 205 ? 23.974 -51.661 -34.255 1.000 0.740 205 THR A N 1
ATOM 3323 C CA . THR A 1 205 ? 24.719 -52.628 -33.438 1.000 0.740 205 THR A CA 1
ATOM 3324 C C . THR A 1 205 ? 23.809 -53.758 -32.938 1.000 0.740 205 THR A C 1
ATOM 3325 O O . THR A 1 205 ? 24.223 -54.910 -32.943 1.000 0.740 205 THR A O 1
ATOM 3336 N N . ILE A 1 206 ? 22.537 -53.463 -32.631 1.000 0.750 206 ILE A N 1
ATOM 3337 C CA . ILE A 1 206 ? 21.527 -54.449 -32.192 1.000 0.750 206 ILE A CA 1
ATOM 3338 C C . ILE A 1 206 ? 20.765 -55.073 -33.377 1.000 0.750 206 ILE A C 1
ATOM 3339 O O . ILE A 1 206 ? 20.486 -56.272 -33.397 1.000 0.750 206 ILE A O 1
ATOM 3355 N N . THR A 1 207 ? 20.411 -54.268 -34.387 1.000 0.740 207 THR A N 1
ATOM 3356 C CA . THR A 1 207 ? 19.520 -54.715 -35.477 1.000 0.740 207 THR A CA 1
ATOM 3357 C C . THR A 1 207 ? 20.230 -55.612 -36.500 1.000 0.740 207 THR A C 1
ATOM 3358 O O . THR A 1 207 ? 19.584 -56.454 -37.125 1.000 0.740 207 THR A O 1
ATOM 3369 N N . HIS A 1 208 ? 21.546 -55.462 -36.697 1.000 0.780 208 HIS A N 1
ATOM 3370 C CA . HIS A 1 208 ? 22.285 -56.250 -37.689 1.000 0.780 208 HIS A CA 1
ATOM 3371 C C . HIS A 1 208 ? 22.339 -57.755 -37.344 1.000 0.780 208 HIS A C 1
ATOM 3372 O O . HIS A 1 208 ? 21.911 -58.545 -38.192 1.000 0.780 208 HIS A O 1
ATOM 3386 N N . PRO A 1 209 ? 22.749 -58.179 -36.126 1.000 0.760 209 PRO A N 1
ATOM 3387 C CA . PRO A 1 209 ? 22.738 -59.597 -35.741 1.000 0.760 209 PRO A CA 1
ATOM 3388 C C . PRO A 1 209 ? 21.357 -60.259 -35.873 1.000 0.760 209 PRO A C 1
ATOM 3389 O O . PRO A 1 209 ? 21.244 -61.378 -36.373 1.000 0.760 209 PRO A O 1
ATOM 3400 N N . LEU A 1 210 ? 20.288 -59.547 -35.497 1.000 0.790 210 LEU A N 1
ATOM 3401 C CA . LEU A 1 210 ? 18.909 -60.037 -35.609 1.000 0.790 210 LEU A CA 1
ATOM 3402 C C . LEU A 1 210 ? 18.459 -60.228 -37.074 1.000 0.790 210 LEU A C 1
ATOM 3403 O O . LEU A 1 210 ? 17.717 -61.163 -37.383 1.000 0.790 210 LEU A O 1
ATOM 3419 N N . SER A 1 211 ? 18.911 -59.374 -38.001 1.000 0.780 211 SER A N 1
ATOM 3420 C CA . SER A 1 211 ? 18.615 -59.496 -39.440 1.000 0.780 211 SER A CA 1
ATOM 3421 C C . SER A 1 211 ? 19.311 -60.705 -40.083 1.000 0.780 211 SER A C 1
ATOM 3422 O O . SER A 1 211 ? 18.707 -61.389 -40.917 1.000 0.780 211 SER A O 1
ATOM 3430 N N . ASP A 1 212 ? 20.546 -61.006 -39.666 1.000 0.790 212 ASP A N 1
ATOM 3431 C CA . ASP A 1 212 ? 21.289 -62.181 -40.141 1.000 0.790 212 ASP A CA 1
ATOM 3432 C C . ASP A 1 212 ? 20.680 -63.484 -39.628 1.000 0.790 212 ASP A C 1
ATOM 3433 O O . ASP A 1 212 ? 20.502 -64.416 -40.413 1.000 0.790 212 ASP A O 1
ATOM 3442 N N . MET A 1 213 ? 20.237 -63.523 -38.368 1.000 0.820 213 MET A N 1
ATOM 3443 C CA . MET A 1 213 ? 19.476 -64.668 -37.861 1.000 0.820 213 MET A CA 1
ATOM 3444 C C . MET A 1 213 ? 18.170 -64.874 -38.632 1.000 0.820 213 MET A C 1
ATOM 3445 O O . MET A 1 213 ? 17.856 -65.998 -39.012 1.000 0.820 213 MET A O 1
ATOM 3459 N N . ARG A 1 214 ? 17.425 -63.802 -38.943 1.000 0.800 214 ARG A N 1
ATOM 3460 C CA . ARG A 1 214 ? 16.181 -63.918 -39.723 1.000 0.800 214 ARG A CA 1
ATOM 3461 C C . ARG A 1 214 ? 16.425 -64.452 -41.132 1.000 0.800 214 ARG A C 1
ATOM 3462 O O . ARG A 1 214 ? 15.653 -65.274 -41.621 1.000 0.800 214 ARG A O 1
ATOM 3483 N N . LYS A 1 215 ? 17.466 -63.958 -41.808 1.000 0.800 215 LYS A N 1
ATOM 3484 C CA . LYS A 1 215 ? 17.859 -64.479 -43.125 1.000 0.800 215 LYS A CA 1
ATOM 3485 C C . LYS A 1 215 ? 18.204 -65.956 -43.036 1.000 0.800 215 LYS A C 1
ATOM 3486 O O . LYS A 1 215 ? 17.794 -66.718 -43.901 1.000 0.800 215 LYS A O 1
ATOM 3505 N N . GLN A 1 216 ? 18.908 -66.345 -41.983 1.000 0.820 216 GLN A N 1
ATOM 3506 C CA . GLN A 1 216 ? 19.308 -67.724 -41.792 1.000 0.820 216 GLN A CA 1
ATOM 3507 C C . GLN A 1 216 ? 18.122 -68.647 -41.472 1.000 0.820 216 GLN A C 1
ATOM 3508 O O . GLN A 1 216 ? 18.006 -69.693 -42.097 1.000 0.820 216 GLN A O 1
ATOM 3522 N N . ALA A 1 217 ? 17.187 -68.246 -40.602 1.000 0.810 217 ALA A N 1
ATOM 3523 C CA . ALA A 1 217 ? 15.944 -68.989 -40.344 1.000 0.810 217 ALA A CA 1
ATOM 3524 C C . ALA A 1 217 ? 15.123 -69.230 -41.626 1.000 0.810 217 ALA A C 1
ATOM 3525 O O . ALA A 1 217 ? 14.491 -70.270 -41.789 1.000 0.810 217 ALA A O 1
ATOM 3532 N N . MET A 1 218 ? 15.164 -68.277 -42.564 1.000 0.820 218 MET A N 1
ATOM 3533 C CA . MET A 1 218 ? 14.559 -68.431 -43.890 1.000 0.820 218 MET A CA 1
ATOM 3534 C C . MET A 1 218 ? 15.320 -69.405 -44.800 1.000 0.820 218 MET A C 1
ATOM 3535 O O . MET A 1 218 ? 14.684 -70.047 -45.626 1.000 0.820 218 MET A O 1
ATOM 3549 N N . GLU A 1 219 ? 16.645 -69.511 -44.690 1.000 0.810 219 GLU A N 1
ATOM 3550 C CA . GLU A 1 219 ? 17.426 -70.509 -45.440 1.000 0.810 219 GLU A CA 1
ATOM 3551 C C . GLU A 1 219 ? 17.210 -71.920 -44.891 1.000 0.810 219 GLU A C 1
ATOM 3552 O O . GLU A 1 219 ? 17.029 -72.863 -45.661 1.000 0.810 219 GLU A O 1
ATOM 3564 N N . LEU A 1 220 ? 17.073 -72.034 -43.571 1.000 0.820 220 LEU A N 1
ATOM 3565 C CA . LEU A 1 220 ? 16.570 -73.240 -42.920 1.000 0.820 220 LEU A CA 1
ATOM 3566 C C . LEU A 1 220 ? 15.200 -73.654 -43.479 1.000 0.820 220 LEU A C 1
ATOM 3567 O O . LEU A 1 220 ? 15.000 -74.821 -43.789 1.000 0.820 220 LEU A O 1
ATOM 3583 N N . ALA A 1 221 ? 14.290 -72.705 -43.733 1.000 0.780 221 ALA A N 1
ATOM 3584 C CA . ALA A 1 221 ? 12.970 -72.999 -44.312 1.000 0.780 221 ALA A CA 1
ATOM 3585 C C . ALA A 1 221 ? 13.000 -73.490 -45.775 1.000 0.780 221 ALA A C 1
ATOM 3586 O O . ALA A 1 221 ? 11.971 -73.898 -46.309 1.000 0.780 221 ALA A O 1
ATOM 3593 N N . LYS A 1 222 ? 14.160 -73.450 -46.436 1.000 0.780 222 LYS A N 1
ATOM 3594 C CA . LYS A 1 222 ? 14.373 -74.020 -47.775 1.000 0.780 222 LYS A CA 1
ATOM 3595 C C . LYS A 1 222 ? 15.150 -75.336 -47.733 1.000 0.780 222 LYS A C 1
ATOM 3596 O O . LYS A 1 222 ? 15.434 -75.900 -48.784 1.000 0.780 222 LYS A O 1
ATOM 3615 N N . GLY A 1 223 ? 15.526 -75.785 -46.537 1.000 0.740 223 GLY A N 1
ATOM 3616 C CA . GLY A 1 223 ? 16.341 -76.979 -46.345 1.000 0.740 223 GLY A CA 1
ATOM 3617 C C . GLY A 1 223 ? 17.836 -76.748 -46.544 1.000 0.740 223 GLY A C 1
ATOM 3618 O O . GLY A 1 223 ? 18.574 -77.694 -46.793 1.000 0.740 223 GLY A O 1
ATOM 3622 N N . ASN A 1 224 ? 18.311 -75.504 -46.469 1.000 0.760 224 ASN A N 1
ATOM 3623 C CA . ASN A 1 224 ? 19.738 -75.228 -46.550 1.000 0.760 224 ASN A CA 1
ATOM 3624 C C . ASN A 1 224 ? 20.338 -75.080 -45.151 1.000 0.760 224 ASN A C 1
ATOM 3625 O O . ASN A 1 224 ? 20.342 -74.001 -44.552 1.000 0.760 224 ASN A O 1
ATOM 3636 N N . PHE A 1 225 ? 20.878 -76.177 -44.646 1.000 0.770 225 PHE A N 1
ATOM 3637 C CA . PHE A 1 225 ? 21.432 -76.257 -43.297 1.000 0.770 225 PHE A CA 1
ATOM 3638 C C . PHE A 1 225 ? 22.921 -75.888 -43.232 1.000 0.770 225 PHE A C 1
ATOM 3639 O O . PHE A 1 225 ? 23.428 -75.543 -42.170 1.000 0.770 225 PHE A O 1
ATOM 3656 N N . SER A 1 226 ? 23.617 -75.860 -44.375 1.000 0.730 226 SER A N 1
ATOM 3657 C CA . SER A 1 226 ? 25.083 -75.708 -44.473 1.000 0.730 226 SER A CA 1
ATOM 3658 C C . SER A 1 226 ? 25.658 -74.405 -43.891 1.000 0.730 226 SER A C 1
ATOM 3659 O O . SER A 1 226 ? 26.876 -74.235 -43.775 1.000 0.730 226 SER A O 1
ATOM 3667 N N . ARG A 1 227 ? 24.805 -73.451 -43.511 1.000 0.720 227 ARG A N 1
ATOM 3668 C CA . ARG A 1 227 ? 25.214 -72.105 -43.131 1.000 0.720 227 ARG A CA 1
ATOM 3669 C C . ARG A 1 227 ? 25.010 -71.856 -41.639 1.000 0.720 227 ARG A C 1
ATOM 3670 O O . ARG A 1 227 ? 23.977 -72.162 -41.053 1.000 0.720 227 ARG A O 1
ATOM 3691 N N . LYS A 1 228 ? 26.037 -71.268 -41.028 1.000 0.780 228 LYS A N 1
ATOM 3692 C CA . LYS A 1 228 ? 26.091 -70.974 -39.592 1.000 0.780 228 LYS A CA 1
ATOM 3693 C C . LYS A 1 228 ? 25.926 -69.481 -39.340 1.000 0.780 228 LYS A C 1
ATOM 3694 O O . LYS A 1 228 ? 26.436 -68.655 -40.100 1.000 0.780 228 LYS A O 1
ATOM 3713 N N . VAL A 1 229 ? 25.244 -69.136 -38.250 1.000 0.790 229 VAL A N 1
ATOM 3714 C CA . VAL A 1 229 ? 25.130 -67.757 -37.756 1.000 0.790 229 VAL A CA 1
ATOM 3715 C C . VAL A 1 229 ? 26.457 -67.339 -37.119 1.000 0.790 229 VAL A C 1
ATOM 3716 O O . VAL A 1 229 ? 26.986 -68.046 -36.258 1.000 0.790 229 VAL A O 1
ATOM 3729 N N . LYS A 1 230 ? 26.993 -66.174 -37.520 1.000 0.790 230 LYS A N 1
ATOM 3730 C CA . LYS A 1 230 ? 28.231 -65.617 -36.952 1.000 0.790 230 LYS A CA 1
ATOM 3731 C C . LYS A 1 230 ? 27.977 -65.151 -35.512 1.000 0.790 230 LYS A C 1
ATOM 3732 O O . LYS A 1 230 ? 27.123 -64.299 -35.276 1.000 0.790 230 LYS A O 1
ATOM 3751 N N . LYS A 1 231 ? 28.724 -65.699 -34.548 1.000 0.760 231 LYS A N 1
ATOM 3752 C CA . LYS A 1 231 ? 28.699 -65.244 -33.148 1.000 0.760 231 LYS A CA 1
ATOM 3753 C C . LYS A 1 231 ? 29.412 -63.881 -33.044 1.000 0.760 231 LYS A C 1
ATOM 3754 O O . LYS A 1 231 ? 30.623 -63.828 -33.228 1.000 0.760 231 LYS A O 1
ATOM 3773 N N . TYR A 1 232 ? 28.676 -62.790 -32.788 1.000 0.700 232 TYR A N 1
ATOM 3774 C CA . TYR A 1 232 ? 29.225 -61.417 -32.732 1.000 0.700 232 TYR A CA 1
ATOM 3775 C C . TYR A 1 232 ? 29.803 -61.010 -31.362 1.000 0.700 232 TYR A C 1
ATOM 3776 O O . TYR A 1 232 ? 30.651 -60.125 -31.313 1.000 0.700 232 TYR A O 1
ATOM 3794 N N . GLY A 1 233 ? 29.382 -61.647 -30.266 1.000 0.700 233 GLY A N 1
ATOM 3795 C CA . GLY A 1 233 ? 29.787 -61.290 -28.904 1.000 0.700 233 GLY A CA 1
ATOM 3796 C C . GLY A 1 233 ? 29.490 -62.394 -27.886 1.000 0.700 233 GLY A C 1
ATOM 3797 O O . GLY A 1 233 ? 29.114 -63.509 -28.258 1.000 0.700 233 GLY A O 1
ATOM 3801 N N . HIS A 1 234 ? 29.683 -62.080 -26.603 1.000 0.700 234 HIS A N 1
ATOM 3802 C CA . HIS A 1 234 ? 29.366 -62.948 -25.455 1.000 0.700 234 HIS A CA 1
ATOM 3803 C C . HIS A 1 234 ? 28.119 -62.481 -24.683 1.000 0.700 234 HIS A C 1
ATOM 3804 O O . HIS A 1 234 ? 27.843 -62.995 -23.604 1.000 0.700 234 HIS A O 1
ATOM 3818 N N . ASP A 1 235 ? 27.393 -61.508 -25.231 1.000 0.710 235 ASP A N 1
ATOM 3819 C CA . ASP A 1 235 ? 26.129 -61.001 -24.700 1.000 0.710 235 ASP A CA 1
ATOM 3820 C C . ASP A 1 235 ? 24.958 -61.962 -24.993 1.000 0.710 235 ASP A C 1
ATOM 3821 O O . ASP A 1 235 ? 25.127 -63.034 -25.588 1.000 0.710 235 ASP A O 1
ATOM 3830 N N . GLU A 1 236 ? 23.747 -61.586 -24.581 1.000 0.720 236 GLU A N 1
ATOM 3831 C CA . GLU A 1 236 ? 22.514 -62.357 -24.771 1.000 0.720 236 GLU A CA 1
ATOM 3832 C C . GLU A 1 236 ? 22.248 -62.666 -26.252 1.000 0.720 236 GLU A C 1
ATOM 3833 O O . GLU A 1 236 ? 21.738 -63.735 -26.593 1.000 0.720 236 GLU A O 1
ATOM 3845 N N . ILE A 1 237 ? 22.645 -61.768 -27.160 1.000 0.730 237 ILE A N 1
ATOM 3846 C CA . ILE A 1 237 ? 22.553 -61.999 -28.607 1.000 0.730 237 ILE A CA 1
ATOM 3847 C C . ILE A 1 237 ? 23.583 -63.043 -29.054 1.000 0.730 237 ILE A C 1
ATOM 3848 O O . ILE A 1 237 ? 23.282 -63.889 -29.898 1.000 0.730 237 ILE A O 1
ATOM 3864 N N . GLY A 1 238 ? 24.786 -63.026 -28.482 1.000 0.770 238 GLY A N 1
ATOM 3865 C CA . GLY A 1 238 ? 25.796 -64.064 -28.670 1.000 0.770 238 GLY A CA 1
ATOM 3866 C C . GLY A 1 238 ? 25.335 -65.455 -28.219 1.000 0.770 238 GLY A C 1
ATOM 3867 O O . GLY A 1 238 ? 25.533 -66.435 -28.943 1.000 0.770 238 GLY A O 1
ATOM 3871 N N . GLN A 1 239 ? 24.680 -65.570 -27.062 1.000 0.780 239 GLN A N 1
ATOM 3872 C CA . GLN A 1 239 ? 24.078 -66.835 -26.618 1.000 0.780 239 GLN A CA 1
ATOM 3873 C C . GLN A 1 239 ? 22.957 -67.265 -27.555 1.000 0.780 239 GLN A C 1
ATOM 3874 O O . GLN A 1 239 ? 22.958 -68.411 -27.998 1.000 0.780 239 GLN A O 1
ATOM 3888 N N . LEU A 1 240 ? 22.093 -66.327 -27.960 1.000 0.820 240 LEU A N 1
ATOM 3889 C CA . LEU A 1 240 ? 21.050 -66.599 -28.942 1.000 0.820 240 LEU A CA 1
ATOM 3890 C C . LEU A 1 240 ? 21.643 -67.124 -30.260 1.000 0.820 240 LEU A C 1
ATOM 3891 O O . LEU A 1 240 ? 21.125 -68.089 -30.810 1.000 0.820 240 LEU A O 1
ATOM 3907 N N . ALA A 1 241 ? 22.774 -66.582 -30.729 1.000 0.820 241 ALA A N 1
ATOM 3908 C CA . ALA A 1 241 ? 23.487 -67.106 -31.899 1.000 0.820 241 ALA A CA 1
ATOM 3909 C C . ALA A 1 241 ? 24.006 -68.547 -31.692 1.000 0.820 241 ALA A C 1
ATOM 3910 O O . ALA A 1 241 ? 24.030 -69.340 -32.635 1.000 0.820 241 ALA A O 1
ATOM 3917 N N . THR A 1 242 ? 24.411 -68.902 -30.469 1.000 0.810 242 THR A N 1
ATOM 3918 C CA . THR A 1 242 ? 24.930 -70.238 -30.121 1.000 0.810 242 THR A CA 1
ATOM 3919 C C . THR A 1 242 ? 23.795 -71.255 -30.048 1.000 0.810 242 THR A C 1
ATOM 3920 O O . THR A 1 242 ? 23.890 -72.317 -30.659 1.000 0.810 242 THR A O 1
ATOM 3931 N N . THR A 1 243 ? 22.691 -70.883 -29.397 1.000 0.830 243 THR A N 1
ATOM 3932 C CA . THR A 1 243 ? 21.466 -71.684 -29.315 1.000 0.830 243 THR A CA 1
ATOM 3933 C C . THR A 1 243 ? 20.848 -71.889 -30.691 1.000 0.830 243 THR A C 1
ATOM 3934 O O . THR A 1 243 ? 20.425 -72.992 -31.017 1.000 0.830 243 THR A O 1
ATOM 3945 N N . PHE A 1 244 ? 20.853 -70.864 -31.543 1.000 0.850 244 PHE A N 1
ATOM 3946 C CA . PHE A 1 244 ? 20.351 -70.985 -32.908 1.000 0.850 244 PHE A CA 1
ATOM 3947 C C . PHE A 1 244 ? 21.193 -71.967 -33.747 1.000 0.850 244 PHE A C 1
ATOM 3948 O O . PHE A 1 244 ? 20.634 -72.865 -34.364 1.000 0.850 244 PHE A O 1
ATOM 3965 N N . ASN A 1 245 ? 22.533 -71.866 -33.733 1.000 0.830 245 ASN A N 1
ATOM 3966 C CA . ASN A 1 245 ? 23.420 -72.832 -34.413 1.000 0.830 245 ASN A CA 1
ATOM 3967 C C . ASN A 1 245 ? 23.315 -74.253 -33.843 1.000 0.830 245 ASN A C 1
ATOM 3968 O O . ASN A 1 245 ? 23.527 -75.220 -34.575 1.000 0.830 245 ASN A O 1
ATOM 3979 N N . HIS A 1 246 ? 23.038 -74.363 -32.542 1.000 0.830 246 HIS A N 1
ATOM 3980 C CA . HIS A 1 246 ? 22.757 -75.634 -31.893 1.000 0.830 246 HIS A CA 1
ATOM 3981 C C . HIS A 1 246 ? 21.494 -76.256 -32.491 1.000 0.830 246 HIS A C 1
ATOM 3982 O O . HIS A 1 246 ? 21.560 -77.350 -33.031 1.000 0.830 246 HIS A O 1
ATOM 3996 N N . LEU A 1 247 ? 20.383 -75.518 -32.507 1.000 0.840 247 LEU A N 1
ATOM 3997 C CA . LEU A 1 247 ? 19.107 -75.972 -33.066 1.000 0.840 247 LEU A CA 1
ATOM 3998 C C . LEU A 1 247 ? 19.211 -76.348 -34.557 1.000 0.840 247 LEU A C 1
ATOM 3999 O O . LEU A 1 247 ? 18.616 -77.332 -34.973 1.000 0.840 247 LEU A O 1
ATOM 4015 N N . THR A 1 248 ? 20.005 -75.619 -35.353 1.000 0.830 248 THR A N 1
ATOM 4016 C CA . THR A 1 248 ? 20.285 -75.981 -36.758 1.000 0.830 248 THR A CA 1
ATOM 4017 C C . THR A 1 248 ? 20.953 -77.351 -36.889 1.000 0.830 248 THR A C 1
ATOM 4018 O O . THR A 1 248 ? 20.561 -78.119 -37.758 1.000 0.830 248 THR A O 1
ATOM 4029 N N . ARG A 1 249 ? 21.957 -77.653 -36.051 1.000 0.830 249 ARG A N 1
ATOM 4030 C CA . ARG A 1 249 ? 22.663 -78.945 -36.088 1.000 0.830 249 ARG A CA 1
ATOM 4031 C C . ARG A 1 249 ? 21.735 -80.077 -35.665 1.000 0.830 249 ARG A C 1
ATOM 4032 O O . ARG A 1 249 ? 21.655 -81.081 -36.353 1.000 0.830 249 ARG A O 1
ATOM 4053 N N . GLU A 1 250 ? 20.979 -79.850 -34.595 1.000 0.840 250 GLU A N 1
ATOM 4054 C CA . GLU A 1 250 ? 19.976 -80.806 -34.120 1.000 0.840 250 GLU A CA 1
ATOM 4055 C C . GLU A 1 250 ? 18.962 -81.167 -35.213 1.000 0.840 250 GLU A C 1
ATOM 4056 O O . GLU A 1 250 ? 18.606 -82.330 -35.384 1.000 0.840 250 GLU A O 1
ATOM 4068 N N . LEU A 1 251 ? 18.521 -80.182 -35.999 1.000 0.830 251 LEU A N 1
ATOM 4069 C CA . LEU A 1 251 ? 17.588 -80.420 -37.099 1.000 0.830 251 LEU A CA 1
ATOM 4070 C C . LEU A 1 251 ? 18.206 -81.231 -38.250 1.000 0.830 251 LEU A C 1
ATOM 4071 O O . LEU A 1 251 ? 17.479 -81.953 -38.922 1.000 0.830 251 LEU A O 1
ATOM 4087 N N . GLU A 1 252 ? 19.514 -81.126 -38.478 1.000 0.830 252 GLU A N 1
ATOM 4088 C CA . GLU A 1 252 ? 20.240 -81.893 -39.498 1.000 0.830 252 GLU A CA 1
ATOM 4089 C C . GLU A 1 252 ? 20.411 -83.356 -39.075 1.000 0.830 252 GLU A C 1
ATOM 4090 O O . GLU A 1 252 ? 20.077 -84.246 -39.856 1.000 0.830 252 GLU A O 1
ATOM 4102 N N . ASP A 1 253 ? 20.843 -83.601 -37.832 1.000 0.810 253 ASP A N 1
ATOM 4103 C CA . ASP A 1 253 ? 21.007 -84.952 -37.279 1.000 0.810 253 ASP A CA 1
ATOM 4104 C C . ASP A 1 253 ? 19.656 -85.697 -37.252 1.000 0.810 253 ASP A C 1
ATOM 4105 O O . ASP A 1 253 ? 19.568 -86.852 -37.678 1.000 0.810 253 ASP A O 1
ATOM 4114 N N . ALA A 1 254 ? 18.571 -85.016 -36.851 1.000 0.810 254 ALA A N 1
ATOM 4115 C CA . ALA A 1 254 ? 17.218 -85.580 -36.848 1.000 0.810 254 ALA A CA 1
ATOM 4116 C C . ALA A 1 254 ? 16.698 -85.880 -38.264 1.000 0.810 254 ALA A C 1
ATOM 4117 O O . ALA A 1 254 ? 16.102 -86.936 -38.510 1.000 0.810 254 ALA A O 1
ATOM 4124 N N . GLN A 1 255 ? 16.935 -84.961 -39.205 1.000 0.800 255 GLN A N 1
ATOM 4125 C CA . GLN A 1 255 ? 16.522 -85.141 -40.593 1.000 0.800 255 GLN A CA 1
ATOM 4126 C C . GLN A 1 255 ? 17.339 -86.244 -41.293 1.000 0.800 255 GLN A C 1
ATOM 4127 O O . GLN A 1 255 ? 16.770 -87.043 -42.035 1.000 0.800 255 GLN A O 1
ATOM 4141 N N . ALA A 1 256 ? 18.642 -86.361 -41.020 1.000 0.780 256 ALA A N 1
ATOM 4142 C CA . ALA A 1 256 ? 19.492 -87.440 -41.526 1.000 0.780 256 ALA A CA 1
ATOM 4143 C C . ALA A 1 256 ? 19.107 -88.807 -40.939 1.000 0.780 256 ALA A C 1
ATOM 4144 O O . ALA A 1 256 ? 19.110 -89.813 -41.654 1.000 0.780 256 ALA A O 1
ATOM 4151 N N . MET A 1 257 ? 18.729 -88.847 -39.657 1.000 0.770 257 MET A N 1
ATOM 4152 C CA . MET A 1 257 ? 18.265 -90.065 -38.992 1.000 0.770 257 MET A CA 1
ATOM 4153 C C . MET A 1 257 ? 16.967 -90.587 -39.622 1.000 0.770 257 MET A C 1
ATOM 4154 O O . MET A 1 257 ? 16.888 -91.772 -39.942 1.000 0.770 257 MET A O 1
ATOM 4168 N N . THR A 1 258 ? 15.998 -89.707 -39.906 1.000 0.740 258 THR A N 1
ATOM 4169 C CA . THR A 1 258 ? 14.729 -90.099 -40.553 1.000 0.740 258 THR A CA 1
ATOM 4170 C C . THR A 1 258 ? 14.904 -90.552 -42.007 1.000 0.740 258 THR A C 1
ATOM 4171 O O . THR A 1 258 ? 14.240 -91.496 -42.439 1.000 0.740 258 THR A O 1
ATOM 4182 N N . GLU A 1 259 ? 15.812 -89.944 -42.781 1.000 0.750 259 GLU A N 1
ATOM 4183 C CA . GLU A 1 259 ? 16.162 -90.466 -44.114 1.000 0.750 259 GLU A CA 1
ATOM 4184 C C . GLU A 1 259 ? 16.881 -91.817 -44.044 1.000 0.750 259 GLU A C 1
ATOM 4185 O O . GLU A 1 259 ? 16.584 -92.727 -44.832 1.000 0.750 259 GLU A O 1
ATOM 4197 N N . GLY A 1 260 ? 17.819 -91.948 -43.101 1.000 0.720 260 GLY A N 1
ATOM 4198 C CA . GLY A 1 260 ? 18.552 -93.185 -42.855 1.000 0.720 260 GLY A CA 1
ATOM 4199 C C . GLY A 1 260 ? 17.607 -94.354 -42.584 1.000 0.720 260 GLY A C 1
ATOM 4200 O O . GLY A 1 260 ? 17.769 -95.433 -43.152 1.000 0.720 260 GLY A O 1
ATOM 4204 N N . GLU A 1 261 ? 16.565 -94.120 -41.792 1.000 0.690 261 GLU A N 1
ATOM 4205 C CA . GLU A 1 261 ? 15.572 -95.128 -41.422 1.000 0.690 261 GLU A CA 1
ATOM 4206 C C . GLU A 1 261 ? 14.696 -95.564 -42.610 1.000 0.690 261 GLU A C 1
ATOM 4207 O O . GLU A 1 261 ? 14.486 -96.758 -42.848 1.000 0.690 261 GLU A O 1
ATOM 4219 N N . ARG A 1 262 ? 14.266 -94.606 -43.439 1.000 0.740 262 ARG A N 1
ATOM 4220 C CA . ARG A 1 262 ? 13.404 -94.863 -44.600 1.000 0.740 262 ARG A CA 1
ATOM 4221 C C . ARG A 1 262 ? 14.097 -95.697 -45.680 1.000 0.740 262 ARG A C 1
ATOM 4222 O O . ARG A 1 262 ? 13.494 -96.627 -46.218 1.000 0.740 262 ARG A O 1
ATOM 4243 N N . ARG A 1 263 ? 15.371 -95.397 -45.976 1.000 0.680 263 ARG A N 1
ATOM 4244 C CA . ARG A 1 263 ? 16.189 -96.224 -46.887 1.000 0.680 263 ARG A CA 1
ATOM 4245 C C . ARG A 1 263 ? 16.335 -97.670 -46.376 1.000 0.680 263 ARG A C 1
ATOM 4246 O O . ARG A 1 263 ? 16.317 -98.582 -47.191 1.000 0.680 263 ARG A O 1
ATOM 4267 N N . LYS A 1 264 ? 16.437 -97.905 -45.060 1.000 0.710 264 LYS A N 1
ATOM 4268 C CA . LYS A 1 264 ? 16.653 -99.238 -44.455 1.000 0.710 264 LYS A CA 1
ATOM 4269 C C . LYS A 1 264 ? 15.415 -100.145 -44.517 1.000 0.710 264 LYS A C 1
ATOM 4270 O O . LYS A 1 264 ? 15.549 -101.299 -44.909 1.000 0.710 264 LYS A O 1
ATOM 4289 N N . LEU A 1 265 ? 14.220 -99.625 -44.202 1.000 0.720 265 LEU A N 1
ATOM 4290 C CA . LEU A 1 265 ? 12.938 -100.342 -44.380 1.000 0.720 265 LEU A CA 1
ATOM 4291 C C . LEU A 1 265 ? 12.722 -100.746 -45.839 1.000 0.720 265 LEU A C 1
ATOM 4292 O O . LEU A 1 265 ? 12.327 -101.877 -46.123 1.000 0.720 265 LEU A O 1
ATOM 4308 N N . ALA A 1 266 ? 13.038 -99.826 -46.757 1.000 0.720 266 ALA A N 1
ATOM 4309 C CA . ALA A 1 266 ? 13.005 -100.121 -48.181 1.000 0.720 266 ALA A CA 1
ATOM 4310 C C . ALA A 1 266 ? 13.930 -101.304 -48.526 1.000 0.720 266 ALA A C 1
ATOM 4311 O O . ALA A 1 266 ? 13.513 -102.182 -49.275 1.000 0.720 266 ALA A O 1
ATOM 4318 N N . SER A 1 267 ? 15.130 -101.388 -47.936 1.000 0.740 267 SER A N 1
ATOM 4319 C CA . SER A 1 267 ? 16.024 -102.544 -48.108 1.000 0.740 267 SER A CA 1
ATOM 4320 C C . SER A 1 267 ? 15.510 -103.836 -47.457 1.000 0.740 267 SER A C 1
ATOM 4321 O O . SER A 1 267 ? 15.687 -104.900 -48.041 1.000 0.740 267 SER A O 1
ATOM 4329 N N . VAL A 1 268 ? 14.874 -103.769 -46.279 1.000 0.720 268 VAL A N 1
ATOM 4330 C CA . VAL A 1 268 ? 14.329 -104.956 -45.587 1.000 0.720 268 VAL A CA 1
ATOM 4331 C C . VAL A 1 268 ? 13.243 -105.635 -46.432 1.000 0.720 268 VAL A C 1
ATOM 4332 O O . VAL A 1 268 ? 13.293 -106.845 -46.597 1.000 0.720 268 VAL A O 1
ATOM 4345 N N . ILE A 1 269 ? 12.317 -104.879 -47.036 1.000 0.720 269 ILE A N 1
ATOM 4346 C CA . ILE A 1 269 ? 11.258 -105.438 -47.906 1.000 0.720 269 ILE A CA 1
ATOM 4347 C C . ILE A 1 269 ? 11.832 -105.984 -49.218 1.000 0.720 269 ILE A C 1
ATOM 4348 O O . ILE A 1 269 ? 11.346 -106.985 -49.742 1.000 0.720 269 ILE A O 1
ATOM 4364 N N . ALA A 1 270 ? 12.863 -105.325 -49.756 1.000 0.660 270 ALA A N 1
ATOM 4365 C CA . ALA A 1 270 ? 13.473 -105.709 -51.026 1.000 0.660 270 ALA A CA 1
ATOM 4366 C C . ALA A 1 270 ? 14.193 -107.076 -50.994 1.000 0.660 270 ALA A C 1
ATOM 4367 O O . ALA A 1 270 ? 14.353 -107.668 -52.056 1.000 0.660 270 ALA A O 1
ATOM 4374 N N . TYR A 1 271 ? 14.604 -107.576 -49.818 1.000 0.710 271 TYR A N 1
ATOM 4375 C CA . TYR A 1 271 ? 15.336 -108.846 -49.638 1.000 0.710 271 TYR A CA 1
ATOM 4376 C C . TYR A 1 271 ? 14.570 -109.905 -48.816 1.000 0.710 271 TYR A C 1
ATOM 4377 O O . TYR A 1 271 ? 15.153 -110.924 -48.449 1.000 0.710 271 TYR A O 1
ATOM 4395 N N . MET A 1 272 ? 13.289 -109.682 -48.496 1.000 0.750 272 MET A N 1
ATOM 4396 C CA . MET A 1 272 ? 12.436 -110.757 -47.960 1.000 0.750 272 MET A CA 1
ATOM 4397 C C . MET A 1 272 ? 12.281 -111.879 -49.006 1.000 0.750 272 MET A C 1
ATOM 4398 O O . MET A 1 272 ? 12.196 -111.562 -50.189 1.000 0.750 272 MET A O 1
ATOM 4412 N N . THR A 1 273 ? 12.236 -113.155 -48.581 1.000 0.770 273 THR A N 1
ATOM 4413 C CA . THR A 1 273 ? 11.921 -114.328 -49.434 1.000 0.770 273 THR A CA 1
ATOM 4414 C C . THR A 1 273 ? 10.432 -114.428 -49.756 1.000 0.770 273 THR A C 1
ATOM 4415 O O . THR A 1 273 ? 10.068 -114.863 -50.842 1.000 0.770 273 THR A O 1
ATOM 4426 N N . ASP A 1 274 ? 9.579 -114.002 -48.825 1.000 0.790 274 ASP A N 1
ATOM 4427 C CA . ASP A 1 274 ? 8.125 -114.115 -48.947 1.000 0.790 274 ASP A CA 1
ATOM 4428 C C . ASP A 1 274 ? 7.568 -113.024 -49.861 1.000 0.790 274 ASP A C 1
ATOM 4429 O O . ASP A 1 274 ? 8.099 -111.907 -49.921 1.000 0.790 274 ASP A O 1
ATOM 4438 N N . GLY A 1 275 ? 6.456 -113.311 -50.534 1.000 0.880 275 GLY A N 1
ATOM 4439 C CA . GLY A 1 275 ? 5.732 -112.297 -51.292 1.000 0.880 275 GLY A CA 1
ATOM 4440 C C . GLY A 1 275 ? 5.049 -111.304 -50.358 1.000 0.880 275 GLY A C 1
ATOM 4441 O O . GLY A 1 275 ? 4.296 -111.706 -49.484 1.000 0.880 275 GLY A O 1
ATOM 4445 N N . VAL A 1 276 ? 5.264 -109.998 -50.540 1.000 0.870 276 VAL A N 1
ATOM 4446 C CA . VAL A 1 276 ? 4.580 -108.932 -49.785 1.000 0.870 276 VAL A CA 1
ATOM 4447 C C . VAL A 1 276 ? 3.898 -107.953 -50.738 1.000 0.870 276 VAL A C 1
ATOM 4448 O O . VAL A 1 276 ? 4.535 -107.386 -51.633 1.000 0.870 276 VAL A O 1
ATOM 4461 N N . ILE A 1 277 ? 2.612 -107.699 -50.491 1.000 0.880 277 ILE A N 1
ATOM 4462 C CA . ILE A 1 277 ? 1.769 -106.752 -51.233 1.000 0.880 277 ILE A CA 1
ATOM 4463 C C . ILE A 1 277 ? 1.182 -105.724 -50.258 1.000 0.880 277 ILE A C 1
ATOM 4464 O O . ILE A 1 277 ? 0.640 -106.116 -49.230 1.000 0.880 277 ILE A O 1
ATOM 4480 N N . ALA A 1 278 ? 1.248 -104.419 -50.573 1.000 0.870 278 ALA A N 1
ATOM 4481 C CA . ALA A 1 278 ? 0.550 -103.362 -49.826 1.000 0.870 278 ALA A CA 1
ATOM 4482 C C . ALA A 1 278 ? -0.465 -102.637 -50.719 1.000 0.870 278 ALA A C 1
ATOM 4483 O O . ALA A 1 278 ? -0.128 -102.179 -51.816 1.000 0.870 278 ALA A O 1
ATOM 4490 N N . THR A 1 279 ? -1.700 -102.512 -50.242 1.000 0.890 279 THR A N 1
ATOM 4491 C CA . THR A 1 279 ? -2.794 -101.778 -50.893 1.000 0.890 279 THR A CA 1
ATOM 4492 C C . THR A 1 279 ? -3.033 -100.421 -50.208 1.000 0.890 279 THR A C 1
ATOM 4493 O O . THR A 1 279 ? -2.616 -100.197 -49.071 1.000 0.890 279 THR A O 1
ATOM 4504 N N . ASN A 1 280 ? -3.706 -99.482 -50.884 1.000 0.860 280 ASN A N 1
ATOM 4505 C CA . ASN A 1 280 ? -4.243 -98.256 -50.281 1.000 0.860 280 ASN A CA 1
ATOM 4506 C C . ASN A 1 280 ? -5.648 -98.492 -49.684 1.000 0.860 280 ASN A C 1
ATOM 4507 O O . ASN A 1 280 ? -6.139 -99.616 -49.610 1.000 0.860 280 ASN A O 1
ATOM 4518 N N . ARG A 1 281 ? -6.332 -97.415 -49.288 1.000 0.830 281 ARG A N 1
ATOM 4519 C CA . ARG A 1 281 ? -7.686 -97.462 -48.706 1.000 0.830 281 ARG A CA 1
ATOM 4520 C C . ARG A 1 281 ? -8.789 -97.959 -49.643 1.000 0.830 281 ARG A C 1
ATOM 4521 O O . ARG A 1 281 ? -9.801 -98.433 -49.152 1.000 0.830 281 ARG A O 1
ATOM 4542 N N . ASN A 1 282 ? -8.624 -97.804 -50.956 1.000 0.820 282 ASN A N 1
ATOM 4543 C CA . ASN A 1 282 ? -9.608 -98.219 -51.959 1.000 0.820 282 ASN A CA 1
ATOM 4544 C C . ASN A 1 282 ? -9.330 -99.657 -52.476 1.000 0.820 282 ASN A C 1
ATOM 4545 O O . ASN A 1 282 ? -9.873 -100.033 -53.508 1.000 0.820 282 ASN A O 1
ATOM 4556 N N . GLY A 1 283 ? -8.444 -100.438 -51.831 1.000 0.830 283 GLY A N 1
ATOM 4557 C CA . GLY A 1 283 ? -8.050 -101.794 -52.262 1.000 0.830 283 GLY A CA 1
ATOM 4558 C C . GLY A 1 283 ? -7.103 -101.852 -53.464 1.000 0.830 283 GLY A C 1
ATOM 4559 O O . GLY A 1 283 ? -6.734 -102.942 -53.905 1.000 0.830 283 GLY A O 1
ATOM 4563 N N . ALA A 1 284 ? -6.682 -100.686 -53.967 1.000 0.880 284 ALA A N 1
ATOM 4564 C CA . ALA A 1 284 ? -5.750 -100.572 -55.078 1.000 0.880 284 ALA A CA 1
ATOM 4565 C C . ALA A 1 284 ? -4.311 -100.760 -54.596 1.000 0.880 284 ALA A C 1
ATOM 4566 O O . ALA A 1 284 ? -3.891 -100.214 -53.572 1.000 0.880 284 ALA A O 1
ATOM 4573 N N . ILE A 1 285 ? -3.550 -101.532 -55.350 1.000 0.880 285 ILE A N 1
ATOM 4574 C CA . ILE A 1 285 ? -2.177 -101.899 -55.030 1.000 0.880 285 ILE A CA 1
ATOM 4575 C C . ILE A 1 285 ? -1.228 -100.700 -55.144 1.000 0.880 285 ILE A C 1
ATOM 4576 O O . ILE A 1 285 ? -1.182 -100.027 -56.175 1.000 0.880 285 ILE A O 1
ATOM 4592 N N . ILE A 1 286 ? -0.412 -100.488 -54.105 1.000 0.850 286 ILE A N 1
ATOM 4593 C CA . ILE A 1 286 ? 0.626 -99.443 -54.042 1.000 0.850 286 ILE A CA 1
ATOM 4594 C C . ILE A 1 286 ? 2.055 -99.998 -54.005 1.000 0.850 286 ILE A C 1
ATOM 4595 O O . ILE A 1 286 ? 2.987 -99.272 -54.353 1.000 0.850 286 ILE A O 1
ATOM 4611 N N . LEU A 1 287 ? 2.258 -101.251 -53.583 1.000 0.860 287 LEU A N 1
ATOM 4612 C CA . LEU A 1 287 ? 3.587 -101.859 -53.511 1.000 0.860 287 LEU A CA 1
ATOM 4613 C C . LEU A 1 287 ? 3.535 -103.376 -53.683 1.000 0.860 287 LEU A C 1
ATOM 4614 O O . LEU A 1 287 ? 2.687 -104.042 -53.098 1.000 0.860 287 LEU A O 1
ATOM 4630 N N . LEU A 1 288 ? 4.505 -103.890 -54.438 1.000 0.850 288 LEU A N 1
ATOM 4631 C CA . LEU A 1 288 ? 4.863 -105.305 -54.492 1.000 0.850 288 LEU A CA 1
ATOM 4632 C C . LEU A 1 288 ? 6.384 -105.466 -54.434 1.000 0.850 288 LEU A C 1
ATOM 4633 O O . LEU A 1 288 ? 7.118 -104.727 -55.117 1.000 0.850 288 LEU A O 1
ATOM 4649 N N . ASN A 1 289 ? 6.845 -106.446 -53.651 1.000 0.840 289 ASN A N 1
ATOM 4650 C CA . ASN A 1 289 ? 8.237 -106.902 -53.675 1.000 0.840 289 ASN A CA 1
ATOM 4651 C C . ASN A 1 289 ? 8.486 -107.897 -54.827 1.000 0.840 289 ASN A C 1
ATOM 4652 O O . ASN A 1 289 ? 7.548 -108.352 -55.477 1.000 0.840 289 ASN A O 1
ATOM 4663 N N . SER A 1 290 ? 9.756 -108.187 -55.125 1.000 0.860 290 SER A N 1
ATOM 4664 C CA . SER A 1 290 ? 10.109 -109.085 -56.235 1.000 0.860 290 SER A CA 1
ATOM 4665 C C . SER A 1 290 ? 9.536 -110.501 -56.069 1.000 0.860 290 SER A C 1
ATOM 4666 O O . SER A 1 290 ? 8.900 -110.953 -57.017 1.000 0.860 290 SER A O 1
ATOM 4674 N N . PRO A 1 291 ? 9.604 -111.152 -54.888 1.000 0.860 291 PRO A N 1
ATOM 4675 C CA . PRO A 1 291 ? 8.918 -112.423 -54.681 1.000 0.860 291 PRO A CA 1
ATOM 4676 C C . PRO A 1 291 ? 7.408 -112.347 -54.897 1.000 0.860 291 PRO A C 1
ATOM 4677 O O . PRO A 1 291 ? 6.861 -113.278 -55.451 1.000 0.860 291 PRO A O 1
ATOM 4688 N N . ALA A 1 292 ? 6.708 -111.257 -54.541 1.000 0.860 292 ALA A N 1
ATOM 4689 C CA . ALA A 1 292 ? 5.271 -111.138 -54.830 1.000 0.860 292 ALA A CA 1
ATOM 4690 C C . ALA A 1 292 ? 4.981 -111.089 -56.337 1.000 0.860 292 ALA A C 1
ATOM 4691 O O . ALA A 1 292 ? 3.956 -111.600 -56.777 1.000 0.860 292 ALA A O 1
ATOM 4698 N N . LEU A 1 293 ? 5.876 -110.487 -57.127 1.000 0.870 293 LEU A N 1
ATOM 4699 C CA . LEU A 1 293 ? 5.772 -110.484 -58.589 1.000 0.870 293 LEU A CA 1
ATOM 4700 C C . LEU A 1 293 ? 6.046 -111.879 -59.161 1.000 0.870 293 LEU A C 1
ATOM 4701 O O . LEU A 1 293 ? 5.285 -112.351 -60.002 1.000 0.870 293 LEU A O 1
ATOM 4717 N N . GLU A 1 294 ? 7.094 -112.545 -58.669 1.000 0.840 294 GLU A N 1
ATOM 4718 C CA . GLU A 1 294 ? 7.443 -113.911 -59.064 1.000 0.840 294 GLU A CA 1
ATOM 4719 C C . GLU A 1 294 ? 6.352 -114.897 -58.664 1.000 0.840 294 GLU A C 1
ATOM 4720 O O . GLU A 1 294 ? 5.937 -115.678 -59.504 1.000 0.840 294 GLU A O 1
ATOM 4732 N N . LEU A 1 295 ? 5.832 -114.831 -57.435 1.000 0.850 295 LEU A N 1
ATOM 4733 C CA . LEU A 1 295 ? 4.822 -115.737 -56.868 1.000 0.850 295 LEU A CA 1
ATOM 4734 C C . LEU A 1 295 ? 3.469 -115.654 -57.578 1.000 0.850 295 LEU A C 1
ATOM 4735 O O . LEU A 1 295 ? 2.789 -116.663 -57.738 1.000 0.850 295 LEU A O 1
ATOM 4751 N N . LEU A 1 296 ? 3.091 -114.485 -58.069 1.000 0.840 296 LEU A N 1
ATOM 4752 C CA . LEU A 1 296 ? 1.826 -114.312 -58.782 1.000 0.840 296 LEU A CA 1
ATOM 4753 C C . LEU A 1 296 ? 1.984 -114.346 -60.306 1.000 0.840 296 LEU A C 1
ATOM 4754 O O . LEU A 1 296 ? 0.988 -114.269 -61.016 1.000 0.840 296 LEU A O 1
ATOM 4770 N N . ASN A 1 297 ? 3.217 -114.453 -60.809 1.000 0.800 297 ASN A N 1
ATOM 4771 C CA . ASN A 1 297 ? 3.540 -114.413 -62.234 1.000 0.800 297 ASN A CA 1
ATOM 4772 C C . ASN A 1 297 ? 2.971 -113.162 -62.953 1.000 0.800 297 ASN A C 1
ATOM 4773 O O . ASN A 1 297 ? 2.419 -113.257 -64.051 1.000 0.800 297 ASN A O 1
ATOM 4784 N N . VAL A 1 298 ? 3.091 -111.975 -62.325 1.000 0.830 298 VAL A N 1
ATOM 4785 C CA . VAL A 1 298 ? 2.597 -110.685 -62.861 1.000 0.830 298 VAL A CA 1
ATOM 4786 C C . VAL A 1 298 ? 3.705 -109.656 -63.076 1.000 0.830 298 VAL A C 1
ATOM 4787 O O . VAL A 1 298 ? 4.641 -109.527 -62.286 1.000 0.830 298 VAL A O 1
ATOM 4800 N N . SER A 1 299 ? 3.571 -108.842 -64.129 1.000 0.830 299 SER A N 1
ATOM 4801 C CA . SER A 1 299 ? 4.446 -107.683 -64.316 1.000 0.830 299 SER A CA 1
ATOM 4802 C C . SER A 1 299 ? 4.116 -106.613 -63.285 1.000 0.830 299 SER A C 1
ATOM 4803 O O . SER A 1 299 ? 2.953 -106.363 -62.944 1.000 0.830 299 SER A O 1
ATOM 4811 N N . ARG A 1 300 ? 5.168 -105.922 -62.850 1.000 0.810 300 ARG A N 1
ATOM 4812 C CA . ARG A 1 300 ? 5.041 -104.776 -61.959 1.000 0.810 300 ARG A CA 1
ATOM 4813 C C . ARG A 1 300 ? 4.133 -103.692 -62.547 1.000 0.810 300 ARG A C 1
ATOM 4814 O O . ARG A 1 300 ? 3.382 -103.088 -61.786 1.000 0.810 300 ARG A O 1
ATOM 4835 N N . GLU A 1 301 ? 4.196 -103.437 -63.858 1.000 0.780 301 GLU A N 1
ATOM 4836 C CA . GLU A 1 301 ? 3.354 -102.421 -64.505 1.000 0.780 301 GLU A CA 1
ATOM 4837 C C . GLU A 1 301 ? 1.873 -102.798 -64.480 1.000 0.780 301 GLU A C 1
ATOM 4838 O O . GLU A 1 301 ? 1.034 -101.932 -64.268 1.000 0.780 301 GLU A O 1
ATOM 4850 N N . THR A 1 302 ? 1.548 -104.080 -64.653 1.000 0.780 302 THR A N 1
ATOM 4851 C CA . THR A 1 302 ? 0.160 -104.568 -64.593 1.000 0.780 302 THR A CA 1
ATOM 4852 C C . THR A 1 302 ? -0.422 -104.521 -63.188 1.000 0.780 302 THR A C 1
ATOM 4853 O O . THR A 1 302 ? -1.609 -104.263 -63.021 1.000 0.780 302 THR A O 1
ATOM 4864 N N . ALA A 1 303 ? 0.398 -104.797 -62.176 1.000 0.800 303 ALA A N 1
ATOM 4865 C CA . ALA A 1 303 ? -0.085 -104.911 -60.808 1.000 0.800 303 ALA A CA 1
ATOM 4866 C C . ALA A 1 303 ? -0.347 -103.543 -60.143 1.000 0.800 303 ALA A C 1
ATOM 4867 O O . ALA A 1 303 ? -1.221 -103.446 -59.282 1.000 0.800 303 ALA A O 1
ATOM 4874 N N . LEU A 1 304 ? 0.384 -102.478 -60.513 1.000 0.820 304 LEU A N 1
ATOM 4875 C CA . LEU A 1 304 ? 0.218 -101.144 -59.914 1.000 0.820 304 LEU A CA 1
ATOM 4876 C C . LEU A 1 304 ? -1.188 -100.577 -60.180 1.000 0.820 304 LEU A C 1
ATOM 4877 O O . LEU A 1 304 ? -1.658 -100.574 -61.311 1.000 0.820 304 LEU A O 1
ATOM 4893 N N . GLU A 1 305 ? -1.843 -100.081 -59.122 1.000 0.820 305 GLU A N 1
ATOM 4894 C CA . GLU A 1 305 ? -3.218 -99.546 -59.117 1.000 0.820 305 GLU A CA 1
ATOM 4895 C C . GLU A 1 305 ? -4.367 -100.569 -59.322 1.000 0.820 305 GLU A C 1
ATOM 4896 O O . GLU A 1 305 ? -5.533 -100.194 -59.179 1.000 0.820 305 GLU A O 1
ATOM 4908 N N . MET A 1 306 ? -4.091 -101.859 -59.569 1.000 0.850 306 MET A N 1
ATOM 4909 C CA . MET A 1 306 ? -5.114 -102.918 -59.711 1.000 0.850 306 MET A CA 1
ATOM 4910 C C . MET A 1 306 ? -5.739 -103.334 -58.355 1.000 0.850 306 MET A C 1
ATOM 4911 O O . MET A 1 306 ? -5.061 -103.225 -57.328 1.000 0.850 306 MET A O 1
ATOM 4925 N N . PRO A 1 307 ? -6.999 -103.834 -58.298 1.000 0.890 307 PRO A N 1
ATOM 4926 C CA . PRO A 1 307 ? -7.587 -104.367 -57.066 1.000 0.890 307 PRO A CA 1
ATOM 4927 C C . PRO A 1 307 ? -6.915 -105.666 -56.614 1.000 0.890 307 PRO A C 1
ATOM 4928 O O . PRO A 1 307 ? -6.762 -106.602 -57.403 1.000 0.890 307 PRO A O 1
ATOM 4939 N N . ILE A 1 308 ? -6.594 -105.765 -55.321 1.000 0.880 308 ILE A N 1
ATOM 4940 C CA . ILE A 1 308 ? -6.023 -106.996 -54.752 1.000 0.880 308 ILE A CA 1
ATOM 4941 C C . ILE A 1 308 ? -6.918 -108.220 -54.989 1.000 0.880 308 ILE A C 1
ATOM 4942 O O . ILE A 1 308 ? -6.408 -109.306 -55.228 1.000 0.880 308 ILE A O 1
ATOM 4958 N N . THR A 1 309 ? -8.241 -108.039 -55.001 1.000 0.880 309 THR A N 1
ATOM 4959 C CA . THR A 1 309 ? -9.214 -109.110 -55.262 1.000 0.880 309 THR A CA 1
ATOM 4960 C C . THR A 1 309 ? -9.094 -109.690 -56.673 1.000 0.880 309 THR A C 1
ATOM 4961 O O . THR A 1 309 ? -9.249 -110.894 -56.848 1.000 0.880 309 THR A O 1
ATOM 4972 N N . SER A 1 310 ? -8.779 -108.871 -57.680 1.000 0.850 310 SER A N 1
ATOM 4973 C CA . SER A 1 310 ? -8.521 -109.336 -59.050 1.000 0.850 310 SER A CA 1
ATOM 4974 C C . SER A 1 310 ? -7.154 -109.992 -59.178 1.000 0.850 310 SER A C 1
ATOM 4975 O O . SER A 1 310 ? -7.041 -111.024 -59.828 1.000 0.850 310 SER A O 1
ATOM 4983 N N . LEU A 1 311 ? -6.128 -109.399 -58.554 1.000 0.870 311 LEU A N 1
ATOM 4984 C CA . LEU A 1 311 ? -4.766 -109.929 -58.605 1.000 0.870 311 LEU A CA 1
ATOM 4985 C C . LEU A 1 311 ? -4.694 -111.333 -57.996 1.000 0.870 311 LEU A C 1
ATOM 4986 O O . LEU A 1 311 ? -4.015 -112.207 -58.522 1.000 0.870 311 LEU A O 1
ATOM 5002 N N . LEU A 1 312 ? -5.402 -111.530 -56.886 1.000 0.840 312 LEU A N 1
ATOM 5003 C CA . LEU A 1 312 ? -5.427 -112.800 -56.173 1.000 0.840 312 LEU A CA 1
ATOM 5004 C C . LEU A 1 312 ? -6.451 -113.811 -56.730 1.000 0.840 312 LEU A C 1
ATOM 5005 O O . LEU A 1 312 ? -6.590 -114.873 -56.142 1.000 0.840 312 LEU A O 1
ATOM 5021 N N . GLY A 1 313 ? -7.194 -113.525 -57.810 1.000 0.820 313 GLY A N 1
ATOM 5022 C CA . GLY A 1 313 ? -8.197 -114.460 -58.361 1.000 0.820 313 GLY A CA 1
ATOM 5023 C C . GLY A 1 313 ? -9.445 -114.682 -57.482 1.000 0.820 313 GLY A C 1
ATOM 5024 O O . GLY A 1 313 ? -10.162 -115.662 -57.656 1.000 0.820 313 GLY A O 1
ATOM 5028 N N . LEU A 1 314 ? -9.723 -113.770 -56.540 1.000 0.790 314 LEU A N 1
ATOM 5029 C CA . LEU A 1 314 ? -10.779 -113.886 -55.517 1.000 0.790 314 LEU A CA 1
ATOM 5030 C C . LEU A 1 314 ? -12.055 -113.068 -55.817 1.000 0.790 314 LEU A C 1
ATOM 5031 O O . LEU A 1 314 ? -13.002 -113.095 -55.033 1.000 0.790 314 LEU A O 1
ATOM 5047 N N . GLN A 1 315 ? -12.095 -112.324 -56.928 1.000 0.750 315 GLN A N 1
ATOM 5048 C CA . GLN A 1 315 ? -13.123 -111.317 -57.242 1.000 0.750 315 GLN A CA 1
ATOM 5049 C C . GLN A 1 315 ? -14.573 -111.851 -57.355 1.000 0.750 315 GLN A C 1
ATOM 5050 O O . GLN A 1 315 ? -15.500 -111.058 -57.196 1.000 0.750 315 GLN A O 1
ATOM 5064 N N . GLU A 1 316 ? -14.784 -113.157 -57.610 1.000 0.720 316 GLU A N 1
ATOM 5065 C CA . GLU A 1 316 ? -16.123 -113.795 -57.640 1.000 0.720 316 GLU A CA 1
ATOM 5066 C C . GLU A 1 316 ? -16.717 -114.025 -56.245 1.000 0.720 316 GLU A C 1
ATOM 5067 O O . GLU A 1 316 ? -17.936 -114.077 -56.092 1.000 0.720 316 GLU A O 1
ATOM 5079 N N . ASN A 1 317 ? -15.863 -114.144 -55.229 1.000 0.740 317 ASN A N 1
ATOM 5080 C CA . ASN A 1 317 ? -16.268 -114.643 -53.917 1.000 0.740 317 ASN A CA 1
ATOM 5081 C C . ASN A 1 317 ? -15.999 -113.652 -52.781 1.000 0.740 317 ASN A C 1
ATOM 5082 O O . ASN A 1 317 ? -16.667 -113.725 -51.755 1.000 0.740 317 ASN A O 1
ATOM 5093 N 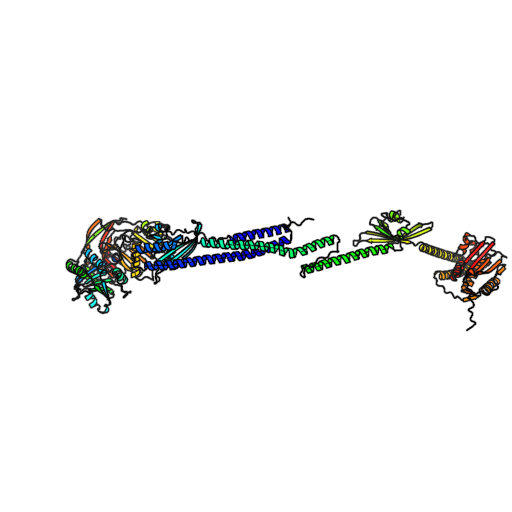N . TYR A 1 318 ? -15.046 -112.734 -52.949 1.000 0.810 318 TYR A N 1
ATOM 5094 C CA . TYR A 1 318 ? -14.602 -111.831 -51.889 1.000 0.810 318 TYR A CA 1
ATOM 5095 C C . TYR A 1 318 ? -14.479 -110.384 -52.404 1.000 0.810 318 TYR A C 1
ATOM 5096 O O . TYR A 1 318 ? -13.901 -110.129 -53.465 1.000 0.810 318 TYR A O 1
ATOM 5114 N N . THR A 1 319 ? -14.995 -109.412 -51.642 1.000 0.820 319 THR A N 1
ATOM 5115 C CA . THR A 1 319 ? -14.769 -107.966 -51.861 1.000 0.820 319 THR A CA 1
ATOM 5116 C C . THR A 1 319 ? -13.596 -107.436 -51.007 1.000 0.820 319 THR A C 1
ATOM 5117 O O . THR A 1 319 ? -13.001 -108.187 -50.239 1.000 0.820 319 THR A O 1
ATOM 5128 N N . PHE A 1 320 ? -13.202 -106.154 -51.137 1.000 0.830 320 PHE A N 1
ATOM 5129 C CA . PHE A 1 320 ? -12.100 -105.583 -50.333 1.000 0.830 320 PHE A CA 1
ATOM 5130 C C . PHE A 1 320 ? -12.455 -105.481 -48.846 1.000 0.830 320 PHE A C 1
ATOM 5131 O O . PHE A 1 320 ? -11.588 -105.720 -48.009 1.000 0.830 320 PHE A O 1
ATOM 5148 N N . GLU A 1 321 ? -13.708 -105.147 -48.516 1.000 0.820 321 GLU A N 1
ATOM 5149 C CA . GLU A 1 321 ? -14.163 -105.124 -47.125 1.000 0.820 321 GLU A CA 1
ATOM 5150 C C . GLU A 1 321 ? -14.097 -106.512 -46.456 1.000 0.820 321 GLU A C 1
ATOM 5151 O O . GLU A 1 321 ? -13.638 -106.601 -45.320 1.000 0.820 321 GLU A O 1
ATOM 5163 N N . ASP A 1 322 ? -14.458 -107.600 -47.149 1.000 0.820 322 ASP A N 1
ATOM 5164 C CA . ASP A 1 322 ? -14.443 -108.959 -46.570 1.000 0.820 322 ASP A CA 1
ATOM 5165 C C . ASP A 1 322 ? -13.019 -109.423 -46.224 1.000 0.820 322 ASP A C 1
ATOM 5166 O O . ASP A 1 322 ? -12.771 -109.973 -45.149 1.000 0.820 322 ASP A O 1
ATOM 5175 N N . LEU A 1 323 ? -12.055 -109.137 -47.113 1.000 0.820 323 LEU A N 1
ATOM 5176 C CA . LEU A 1 323 ? -10.636 -109.440 -46.889 1.000 0.820 323 LEU A CA 1
ATOM 5177 C C . LEU A 1 323 ? -10.058 -108.726 -45.649 1.000 0.820 323 LEU A C 1
ATOM 5178 O O . LEU A 1 323 ? -9.025 -109.150 -45.141 1.000 0.820 323 LEU A O 1
ATOM 5194 N N . VAL A 1 324 ? -10.696 -107.654 -45.157 1.000 0.820 324 VAL A N 1
ATOM 5195 C CA . VAL A 1 324 ? -10.280 -106.911 -43.950 1.000 0.820 324 VAL A CA 1
ATOM 5196 C C . VAL A 1 324 ? -10.791 -107.561 -42.660 1.000 0.820 324 VAL A C 1
ATOM 5197 O O . VAL A 1 324 ? -10.111 -107.480 -41.636 1.000 0.820 324 VAL A O 1
ATOM 5210 N N . GLU A 1 325 ? -11.979 -108.171 -42.678 1.000 0.770 325 GLU A N 1
ATOM 5211 C CA . GLU A 1 325 ? -12.524 -108.922 -41.533 1.000 0.770 325 GLU A CA 1
ATOM 5212 C C . GLU A 1 325 ? -11.916 -110.321 -41.417 1.000 0.770 325 GLU A C 1
ATOM 5213 O O . GLU A 1 325 ? -11.906 -110.912 -40.332 1.000 0.770 325 GLU A O 1
ATOM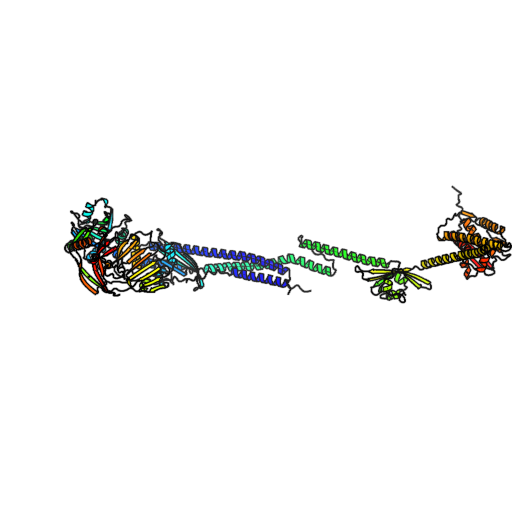 5225 N N . GLN A 1 326 ? -11.366 -110.816 -42.528 1.000 0.680 326 GLN A N 1
ATOM 5226 C CA . GLN A 1 326 ? -10.660 -112.081 -42.614 1.000 0.680 326 GLN A CA 1
ATOM 5227 C C . GLN A 1 326 ? -9.368 -112.020 -41.786 1.000 0.680 326 GLN A C 1
ATOM 5228 O O . GLN A 1 326 ? -8.303 -111.617 -42.250 1.000 0.680 326 GLN A O 1
ATOM 5242 N N . GLN A 1 327 ? -9.474 -112.409 -40.520 1.000 0.660 327 GLN A N 1
ATOM 5243 C CA . GLN A 1 327 ? -8.317 -112.604 -39.644 1.000 0.660 327 GLN A CA 1
ATOM 5244 C C . GLN A 1 327 ? -7.543 -113.888 -39.969 1.000 0.660 327 GLN A C 1
ATOM 5245 O O . GLN A 1 327 ? -6.386 -114.019 -39.573 1.000 0.660 327 GLN A O 1
ATOM 5259 N N . ASP A 1 328 ? -8.179 -114.834 -40.659 1.000 0.730 328 ASP A N 1
ATOM 5260 C CA . ASP A 1 328 ? -7.615 -116.151 -40.941 1.000 0.730 328 ASP A CA 1
ATOM 5261 C C . ASP A 1 328 ? -6.833 -116.197 -42.261 1.000 0.730 328 ASP A C 1
ATOM 5262 O O . ASP A 1 328 ? -7.071 -115.419 -43.190 1.000 0.730 328 ASP A O 1
ATOM 5271 N N . SER A 1 329 ? -5.904 -117.157 -42.349 1.000 0.820 329 SER A N 1
ATOM 5272 C CA . SER A 1 329 ? -5.127 -117.420 -43.561 1.000 0.820 329 SER A CA 1
ATOM 5273 C C . SER A 1 329 ? -6.020 -117.959 -44.667 1.000 0.820 329 SER A C 1
ATOM 5274 O O . SER A 1 329 ? -6.799 -118.887 -44.439 1.000 0.820 329 SER A O 1
ATOM 5282 N N . MET A 1 330 ? -5.843 -117.446 -45.876 1.000 0.820 330 MET A N 1
ATOM 5283 C CA . MET A 1 330 ? -6.487 -117.985 -47.065 1.000 0.820 330 MET A CA 1
ATOM 5284 C C . MET A 1 330 ? -5.502 -118.849 -47.852 1.000 0.820 330 MET A C 1
ATOM 5285 O O . MET A 1 330 ? -4.295 -118.623 -47.815 1.000 0.820 330 MET A O 1
ATOM 5299 N N . LEU A 1 331 ? -6.010 -119.846 -48.564 1.000 0.830 331 LEU A N 1
ATOM 5300 C CA . LEU A 1 331 ? -5.240 -120.634 -49.522 1.000 0.830 331 LEU A CA 1
ATOM 5301 C C . LEU A 1 331 ? -5.718 -120.292 -50.928 1.000 0.830 331 LEU A C 1
ATOM 5302 O O . LEU A 1 331 ? -6.904 -120.048 -51.150 1.000 0.830 331 LEU A O 1
ATOM 5318 N N . LEU A 1 332 ? -4.776 -120.258 -51.856 1.000 0.830 332 LEU A N 1
ATOM 5319 C CA . LEU A 1 332 ? -4.995 -119.964 -53.261 1.000 0.830 332 LEU A CA 1
ATOM 5320 C C . LEU A 1 332 ? -4.349 -121.065 -54.093 1.000 0.830 332 LEU A C 1
ATOM 5321 O O . LEU A 1 332 ? -3.178 -121.379 -53.901 1.000 0.830 332 LEU A O 1
ATOM 5337 N N . GLU A 1 333 ? -5.104 -121.611 -55.036 1.000 0.800 333 GLU A N 1
ATOM 5338 C CA . GLU A 1 333 ? -4.616 -122.581 -56.015 1.000 0.800 333 GLU A CA 1
ATOM 5339 C C . GLU A 1 333 ? -4.390 -121.850 -57.338 1.000 0.800 333 GLU A C 1
ATOM 5340 O O . GLU A 1 333 ? -5.325 -121.277 -57.898 1.000 0.800 333 GLU A O 1
ATOM 5352 N N . ILE A 1 334 ? -3.146 -121.829 -57.819 1.000 0.770 334 ILE A N 1
ATOM 5353 C CA . ILE A 1 334 ? -2.773 -121.190 -59.084 1.000 0.770 334 ILE A CA 1
ATOM 5354 C C . ILE A 1 334 ? -2.104 -122.231 -59.984 1.000 0.770 334 ILE A C 1
ATOM 5355 O O . ILE A 1 334 ? -1.157 -122.901 -59.572 1.000 0.770 334 ILE A O 1
ATOM 5371 N N . GLU A 1 335 ? -2.573 -122.346 -61.228 1.000 0.740 335 GLU A N 1
ATOM 5372 C CA . GLU A 1 335 ? -1.908 -123.142 -62.267 1.000 0.740 335 GLU A CA 1
ATOM 5373 C C . GLU A 1 335 ? -0.619 -122.436 -62.713 1.000 0.740 335 GLU A C 1
ATOM 5374 O O . GLU A 1 335 ? -0.656 -121.322 -63.246 1.000 0.740 335 GLU A O 1
ATOM 5386 N N . ARG A 1 336 ? 0.531 -123.081 -62.495 1.000 0.660 336 ARG A N 1
ATOM 5387 C CA . ARG A 1 336 ? 1.844 -122.600 -62.935 1.000 0.660 336 ARG A CA 1
ATOM 5388 C C . ARG A 1 336 ? 2.607 -123.759 -63.576 1.000 0.660 336 ARG A C 1
ATOM 5389 O O . ARG A 1 336 ? 2.808 -124.773 -62.930 1.000 0.660 336 ARG A O 1
ATOM 5410 N N . ASP A 1 337 ? 3.040 -123.601 -64.826 1.000 0.650 337 ASP A N 1
ATOM 5411 C CA . ASP A 1 337 ? 3.842 -124.600 -65.562 1.000 0.650 337 ASP A CA 1
ATOM 5412 C C . ASP A 1 337 ? 3.275 -126.043 -65.533 1.000 0.650 337 ASP A C 1
ATOM 5413 O O . ASP A 1 337 ? 4.019 -127.004 -65.367 1.000 0.650 337 ASP A O 1
ATOM 5422 N N . ASP A 1 338 ? 1.953 -126.200 -65.702 1.000 0.700 338 ASP A N 1
ATOM 5423 C CA . ASP A 1 338 ? 1.210 -127.477 -65.611 1.000 0.700 338 ASP A CA 1
ATOM 5424 C C . ASP A 1 338 ? 1.245 -128.170 -64.228 1.000 0.700 338 ASP A C 1
ATOM 5425 O O . ASP A 1 338 ? 0.702 -129.265 -64.064 1.000 0.700 338 ASP A O 1
ATOM 5434 N N . GLU A 1 339 ? 1.804 -127.524 -63.204 1.000 0.680 339 GLU A N 1
ATOM 5435 C CA . GLU A 1 339 ? 1.735 -127.973 -61.814 1.000 0.680 339 GLU A CA 1
ATOM 5436 C C . GLU A 1 339 ? 0.789 -127.096 -60.970 1.000 0.680 339 GLU A C 1
ATOM 5437 O O . GLU A 1 339 ? 0.671 -125.875 -61.139 1.000 0.680 339 GLU A O 1
ATOM 5449 N N . LEU A 1 340 ? 0.082 -127.737 -60.028 1.000 0.760 340 LEU A N 1
ATOM 5450 C CA . LEU A 1 340 ? -0.838 -127.068 -59.108 1.000 0.760 340 LEU A CA 1
ATOM 5451 C C . LEU A 1 340 ? -0.030 -126.458 -57.957 1.000 0.760 340 LEU A C 1
ATOM 5452 O O . LEU A 1 340 ? 0.399 -127.165 -57.044 1.000 0.760 340 LEU A O 1
ATOM 5468 N N . THR A 1 341 ? 0.195 -125.146 -58.011 1.000 0.820 341 THR A N 1
ATOM 5469 C CA . THR A 1 341 ? 0.908 -124.426 -56.950 1.000 0.820 341 THR A CA 1
ATOM 5470 C C . THR A 1 341 ? -0.098 -123.930 -55.912 1.000 0.820 341 THR A C 1
ATOM 5471 O O . THR A 1 341 ? -1.096 -123.296 -56.267 1.000 0.820 341 THR A O 1
ATOM 5482 N N . VAL A 1 342 ? 0.158 -124.191 -54.625 1.000 0.840 342 VAL A N 1
ATOM 5483 C CA . VAL A 1 342 ? -0.712 -123.775 -53.513 1.000 0.840 342 VAL A CA 1
ATOM 5484 C C . VAL A 1 342 ? -0.056 -122.642 -52.714 1.000 0.840 342 VAL A C 1
ATOM 5485 O O . VAL A 1 342 ? 0.895 -122.859 -51.959 1.000 0.840 342 VAL A O 1
ATOM 5498 N N . LEU A 1 343 ? -0.579 -121.416 -52.864 1.000 0.880 343 LEU A N 1
ATOM 5499 C CA . LEU A 1 343 ? -0.118 -120.200 -52.185 1.000 0.880 343 LEU A CA 1
ATOM 5500 C C . LEU A 1 343 ? -0.980 -119.894 -50.948 1.000 0.880 343 LEU A C 1
ATOM 5501 O O . LEU A 1 343 ? -2.175 -119.621 -51.054 1.000 0.880 343 LEU A O 1
ATOM 5517 N N . ARG A 1 344 ? -0.379 -119.871 -49.755 1.000 0.870 344 ARG A N 1
ATOM 5518 C CA . ARG A 1 344 ? -1.037 -119.384 -48.530 1.000 0.870 344 ARG A CA 1
ATOM 5519 C C . ARG A 1 344 ? -0.902 -117.862 -48.450 1.000 0.870 344 ARG A C 1
ATOM 5520 O O . ARG A 1 344 ? 0.192 -117.340 -48.629 1.000 0.870 344 ARG A O 1
ATOM 5541 N N . VAL A 1 345 ? -1.978 -117.143 -48.134 1.000 0.880 345 VAL A N 1
ATOM 5542 C CA . VAL A 1 345 ? -2.000 -115.680 -47.985 1.000 0.880 345 VAL A CA 1
ATOM 5543 C C . VAL A 1 345 ? -2.495 -115.288 -46.602 1.000 0.880 345 VAL A C 1
ATOM 5544 O O . VAL A 1 345 ? -3.616 -115.609 -46.210 1.000 0.880 345 VAL A O 1
ATOM 5557 N N . ASN A 1 346 ? -1.665 -114.553 -45.871 1.000 0.880 346 ASN A N 1
ATOM 5558 C CA . ASN A 1 346 ? -2.056 -113.901 -44.627 1.000 0.880 346 ASN A CA 1
ATOM 5559 C C . ASN A 1 346 ? -2.322 -112.419 -44.880 1.000 0.880 346 ASN A C 1
ATOM 5560 O O . ASN A 1 346 ? -1.507 -111.744 -45.510 1.000 0.880 346 ASN A O 1
ATOM 5571 N N . PHE A 1 347 ? -3.421 -111.894 -44.345 1.000 0.870 347 PHE A N 1
ATOM 5572 C CA . PHE A 1 347 ? -3.780 -110.480 -44.437 1.000 0.870 347 PHE A CA 1
ATOM 5573 C C . PHE A 1 347 ? -3.506 -109.758 -43.107 1.000 0.870 347 PHE A C 1
ATOM 5574 O O . PHE A 1 347 ? -3.725 -110.311 -42.033 1.000 0.870 347 PHE A O 1
ATOM 5591 N N . SER A 1 348 ? -3.018 -108.514 -43.167 1.000 0.860 348 SER A N 1
ATOM 5592 C CA . SER A 1 348 ? -2.778 -107.644 -42.010 1.000 0.860 348 SER A CA 1
ATOM 5593 C C . SER A 1 348 ? -3.266 -106.228 -42.288 1.000 0.860 348 SER A C 1
ATOM 5594 O O . SER A 1 348 ? -2.846 -105.563 -43.238 1.000 0.860 348 SER A O 1
ATOM 5602 N N . VAL A 1 349 ? -4.122 -105.724 -41.407 1.000 0.850 349 VAL A N 1
ATOM 5603 C CA . VAL A 1 349 ? -4.725 -104.398 -41.549 1.000 0.850 349 VAL A CA 1
ATOM 5604 C C . VAL A 1 349 ? -3.765 -103.315 -41.046 1.000 0.850 349 VAL A C 1
ATOM 5605 O O . VAL A 1 349 ? -3.239 -103.409 -39.938 1.000 0.850 349 VAL A O 1
ATOM 5618 N N . ILE A 1 350 ? -3.565 -102.247 -41.828 1.000 0.790 350 ILE A N 1
ATOM 5619 C CA . ILE A 1 350 ? -2.847 -101.040 -41.389 1.000 0.790 350 ILE A CA 1
ATOM 5620 C C . ILE A 1 350 ? -3.866 -100.043 -40.838 1.000 0.790 350 ILE A C 1
ATOM 5621 O O . ILE A 1 350 ? -4.710 -99.526 -41.574 1.000 0.790 350 ILE A O 1
ATOM 5637 N N . GLN A 1 351 ? -3.764 -99.716 -39.554 1.000 0.800 351 GLN A N 1
ATOM 5638 C CA . GLN A 1 351 ? -4.620 -98.721 -38.901 1.000 0.800 351 GLN A CA 1
ATOM 5639 C C . GLN A 1 351 ? -3.795 -97.540 -38.361 1.000 0.800 351 GLN A C 1
ATOM 5640 O O . GLN A 1 351 ? -2.663 -97.722 -37.917 1.000 0.800 351 GLN A O 1
ATOM 5654 N N . ARG A 1 352 ? -4.363 -96.318 -38.378 1.000 0.700 352 ARG A N 1
ATOM 5655 C CA . ARG A 1 352 ? -3.831 -95.133 -37.655 1.000 0.700 352 ARG A CA 1
ATOM 5656 C C . ARG A 1 352 ? -4.343 -95.090 -36.208 1.000 0.700 352 ARG A C 1
ATOM 5657 O O . ARG A 1 352 ? -5.362 -95.702 -35.909 1.000 0.700 352 ARG A O 1
ATOM 5678 N N . GLU A 1 353 ? -3.738 -94.261 -35.347 1.000 0.630 353 GLU A N 1
ATOM 5679 C CA . GLU A 1 353 ? -4.143 -94.081 -33.931 1.000 0.630 353 GLU A CA 1
ATOM 5680 C C . GLU A 1 353 ? -5.657 -93.865 -33.707 1.000 0.630 353 GLU A C 1
ATOM 5681 O O . GLU A 1 353 ? -6.202 -94.330 -32.713 1.000 0.630 353 GLU A O 1
ATOM 5693 N N . HIS A 1 354 ? -6.365 -93.185 -34.621 1.000 0.730 354 HIS A N 1
ATOM 5694 C CA . HIS A 1 354 ? -7.814 -92.928 -34.512 1.000 0.730 354 HIS A CA 1
ATOM 5695 C C . HIS A 1 354 ? -8.714 -94.035 -35.086 1.000 0.730 354 HIS A C 1
ATOM 5696 O O . HIS A 1 354 ? -9.888 -93.790 -35.359 1.000 0.730 354 HIS A O 1
ATOM 5710 N N . GLY A 1 355 ? -8.176 -95.225 -35.335 1.000 0.720 355 GLY A N 1
ATOM 5711 C CA . GLY A 1 355 ? -8.957 -96.387 -35.760 1.000 0.720 355 GLY A CA 1
ATOM 5712 C C . GLY A 1 355 ? -9.461 -96.353 -37.206 1.000 0.720 355 GLY A C 1
ATOM 5713 O O . GLY A 1 355 ? -10.257 -97.199 -37.591 1.000 0.720 355 GLY A O 1
ATOM 5717 N N . LYS A 1 356 ? -9.020 -95.408 -38.044 1.000 0.730 356 LYS A N 1
ATOM 5718 C CA . LYS A 1 356 ? -9.307 -95.464 -39.487 1.000 0.730 356 LYS A CA 1
ATOM 5719 C C . LYS A 1 356 ? -8.298 -96.359 -40.202 1.000 0.730 356 LYS A C 1
ATOM 5720 O O . LYS A 1 356 ? -7.095 -96.251 -39.958 1.000 0.730 356 LYS A O 1
ATOM 5739 N N . ILE A 1 357 ? -8.811 -97.179 -41.113 1.000 0.780 357 ILE A N 1
ATOM 5740 C CA . ILE A 1 357 ? -8.036 -98.087 -41.962 1.000 0.780 357 ILE A CA 1
ATOM 5741 C C . ILE A 1 357 ? -7.269 -97.268 -43.011 1.000 0.780 357 ILE A C 1
ATOM 5742 O O . ILE A 1 357 ? -7.854 -96.403 -43.667 1.000 0.780 357 ILE A O 1
ATOM 5758 N N . ASP A 1 358 ? -5.961 -97.513 -43.145 1.000 0.800 358 ASP A N 1
ATOM 5759 C CA . ASP A 1 358 ? -5.082 -96.841 -44.119 1.000 0.800 358 ASP A CA 1
ATOM 5760 C C . ASP A 1 358 ? -4.708 -97.743 -45.316 1.000 0.800 358 ASP A C 1
ATOM 5761 O O . ASP A 1 358 ? -4.382 -97.224 -46.384 1.000 0.800 358 ASP A O 1
ATOM 5770 N N . GLY A 1 359 ? -4.813 -99.068 -45.178 1.000 0.840 359 GLY A N 1
ATOM 5771 C CA . GLY A 1 359 ? -4.540 -100.049 -46.235 1.000 0.840 359 GLY A CA 1
ATOM 5772 C C . GLY A 1 359 ? -4.491 -101.486 -45.703 1.000 0.840 359 GLY A C 1
ATOM 5773 O O . GLY A 1 359 ? -4.638 -101.705 -44.498 1.000 0.840 359 GLY A O 1
ATOM 5777 N N . LEU A 1 360 ? -4.271 -102.452 -46.596 1.000 0.860 360 LEU A N 1
ATOM 5778 C CA . LEU A 1 360 ? -4.088 -103.874 -46.289 1.000 0.860 360 LEU A CA 1
ATOM 5779 C C . LEU A 1 360 ? -2.676 -104.288 -46.718 1.000 0.860 360 LEU A C 1
ATOM 5780 O O . LEU A 1 360 ? -2.202 -103.885 -47.781 1.000 0.860 360 LEU A O 1
ATOM 5796 N N . ILE A 1 361 ? -2.003 -105.082 -45.900 1.000 0.860 361 ILE A N 1
ATOM 5797 C CA . ILE A 1 361 ? -0.786 -105.800 -46.286 1.000 0.860 361 ILE A CA 1
ATOM 5798 C C . ILE A 1 361 ? -1.170 -107.272 -46.456 1.000 0.860 361 ILE A C 1
ATOM 5799 O O . ILE A 1 361 ? -1.814 -107.822 -45.570 1.000 0.860 361 ILE A O 1
ATOM 5815 N N . ALA A 1 362 ? -0.777 -107.913 -47.555 1.000 0.870 362 ALA A N 1
ATOM 5816 C CA . ALA A 1 362 ? -0.905 -109.353 -47.782 1.000 0.870 362 ALA A CA 1
ATOM 5817 C C . ALA A 1 362 ? 0.488 -109.985 -47.875 1.000 0.870 362 ALA A C 1
ATOM 5818 O O . ALA A 1 362 ? 1.345 -109.477 -48.605 1.000 0.870 362 ALA A O 1
ATOM 5825 N N . VAL A 1 363 ? 0.703 -111.078 -47.142 1.000 0.880 363 VAL A N 1
ATOM 5826 C CA . VAL A 1 363 ? 1.931 -111.878 -47.178 1.000 0.880 363 VAL A CA 1
ATOM 5827 C C . VAL A 1 363 ? 1.609 -113.222 -47.808 1.000 0.880 363 VAL A C 1
ATOM 5828 O O . VAL A 1 363 ? 0.740 -113.946 -47.328 1.000 0.880 363 VAL A O 1
ATOM 5841 N N . ILE A 1 364 ? 2.289 -113.512 -48.906 1.000 0.860 364 ILE A N 1
ATOM 5842 C CA . ILE A 1 364 ? 2.091 -114.679 -49.750 1.000 0.860 364 ILE A CA 1
ATOM 5843 C C . ILE A 1 364 ? 3.261 -115.636 -49.503 1.000 0.860 364 ILE A C 1
ATOM 5844 O O . ILE A 1 364 ? 4.421 -115.261 -49.684 1.000 0.860 364 ILE A O 1
ATOM 5860 N N . TYR A 1 365 ? 2.934 -116.861 -49.101 1.000 0.820 365 TYR A N 1
ATOM 5861 C CA . TYR A 1 365 ? 3.854 -117.973 -48.868 1.000 0.820 365 TYR A CA 1
ATOM 5862 C C . TYR A 1 365 ? 3.550 -119.082 -49.880 1.000 0.820 365 TYR A C 1
ATOM 5863 O O . TYR A 1 365 ? 2.381 -119.397 -50.097 1.000 0.820 365 TYR A O 1
ATOM 5881 N N . ASP A 1 366 ? 4.570 -119.709 -50.458 1.000 0.830 366 ASP A N 1
ATOM 5882 C CA . ASP A 1 366 ? 4.401 -120.979 -51.170 1.000 0.830 366 ASP A CA 1
ATOM 5883 C C . ASP A 1 366 ? 4.347 -122.110 -50.128 1.000 0.830 366 ASP A C 1
ATOM 5884 O O . ASP A 1 366 ? 5.295 -122.292 -49.363 1.000 0.830 366 ASP A O 1
ATOM 5893 N N . VAL A 1 367 ? 3.214 -122.814 -50.034 1.000 0.800 367 VAL A N 1
ATOM 5894 C CA . VAL A 1 367 ? 3.030 -123.985 -49.154 1.000 0.800 367 VAL A CA 1
ATOM 5895 C C . VAL A 1 367 ? 2.763 -125.253 -49.965 1.000 0.800 367 VAL A C 1
ATOM 5896 O O . VAL A 1 367 ? 2.254 -126.225 -49.406 1.000 0.800 367 VAL A O 1
ATOM 5909 N N . THR A 1 368 ? 3.111 -125.256 -51.259 1.000 0.800 368 THR A N 1
ATOM 5910 C CA . THR A 1 368 ? 2.816 -126.357 -52.191 1.000 0.800 368 THR A CA 1
ATOM 5911 C C . THR A 1 368 ? 3.320 -127.709 -51.662 1.000 0.800 368 THR A C 1
ATOM 5912 O O . THR A 1 368 ? 2.552 -128.667 -51.613 1.000 0.800 368 THR A O 1
ATOM 5923 N N . GLU A 1 369 ? 4.560 -127.790 -51.157 1.000 0.760 369 GLU A N 1
ATOM 5924 C CA . GLU A 1 369 ? 5.148 -129.015 -50.566 1.000 0.760 369 GLU A CA 1
ATOM 5925 C C . GLU A 1 369 ? 4.430 -129.487 -49.297 1.000 0.760 369 GLU A C 1
ATOM 5926 O O . GLU A 1 369 ? 4.332 -130.674 -48.993 1.000 0.760 369 GLU A O 1
ATOM 5938 N N . GLN A 1 370 ? 3.916 -128.547 -48.524 1.000 0.810 370 GLN A N 1
ATOM 5939 C CA . GLN A 1 370 ? 3.392 -128.836 -47.204 1.000 0.810 370 GLN A CA 1
ATOM 5940 C C . GLN A 1 370 ? 1.949 -129.329 -47.271 1.000 0.810 370 GLN A C 1
ATOM 5941 O O . GLN A 1 370 ? 1.620 -130.352 -46.666 1.000 0.810 370 GLN A O 1
ATOM 5955 N N . GLU A 1 371 ? 1.121 -128.649 -48.071 1.000 0.790 371 GLU A N 1
ATOM 5956 C CA . GLU A 1 371 ? -0.230 -129.114 -48.398 1.000 0.790 371 GLU A CA 1
ATOM 5957 C C . GLU A 1 371 ? -0.194 -130.512 -49.021 1.000 0.790 371 GLU A C 1
ATOM 5958 O O . GLU A 1 371 ? -1.020 -131.357 -48.674 1.000 0.790 371 GLU A O 1
ATOM 5970 N N . LYS A 1 372 ? 0.813 -130.801 -49.856 1.000 0.790 372 LYS A N 1
ATOM 5971 C CA . LYS A 1 372 ? 1.032 -132.133 -50.429 1.000 0.790 372 LYS A CA 1
ATOM 5972 C C . LYS A 1 372 ? 1.295 -133.206 -49.356 1.000 0.790 372 LYS A C 1
ATOM 5973 O O . LYS A 1 372 ? 0.595 -134.218 -49.347 1.000 0.790 372 LYS A O 1
ATOM 5992 N N . MET A 1 373 ? 2.212 -132.975 -48.408 1.000 0.780 373 MET A N 1
ATOM 5993 C CA . MET A 1 373 ? 2.468 -133.897 -47.280 1.000 0.780 373 MET A CA 1
ATOM 5994 C C . MET A 1 373 ? 1.249 -134.087 -46.352 1.000 0.780 373 MET A C 1
ATOM 5995 O O . MET A 1 373 ? 1.005 -135.189 -45.849 1.000 0.780 373 MET A O 1
ATOM 6009 N N . ASP A 1 374 ? 0.466 -133.032 -46.100 1.000 0.780 374 ASP A N 1
ATOM 6010 C CA . ASP A 1 374 ? -0.707 -133.112 -45.218 1.000 0.780 374 ASP A CA 1
ATOM 6011 C C . ASP A 1 374 ? -1.843 -133.966 -45.813 1.000 0.780 374 ASP A C 1
ATOM 6012 O O . ASP A 1 374 ? -2.587 -134.622 -45.069 1.000 0.780 374 ASP A O 1
ATOM 6021 N N . GLN A 1 375 ? -1.968 -134.022 -47.141 1.000 0.810 375 GLN A N 1
ATOM 6022 C CA . GLN A 1 375 ? -2.950 -134.870 -47.819 1.000 0.810 375 GLN A CA 1
ATOM 6023 C C . GLN A 1 375 ? -2.614 -136.359 -47.689 1.000 0.810 375 GLN A C 1
ATOM 6024 O O . GLN A 1 375 ? -3.487 -137.145 -47.307 1.000 0.810 375 GLN A O 1
ATOM 6038 N N . GLU A 1 376 ? -1.359 -136.743 -47.943 1.000 0.780 376 GLU A N 1
ATOM 6039 C CA . GLU A 1 376 ? -0.876 -138.127 -47.797 1.000 0.780 376 GLU A CA 1
ATOM 6040 C C . GLU A 1 376 ? -1.108 -138.648 -46.372 1.000 0.780 376 GLU A C 1
ATOM 6041 O O . GLU A 1 376 ? -1.563 -139.781 -46.147 1.000 0.780 376 GLU A O 1
ATOM 6053 N N . ARG A 1 377 ? -0.895 -137.763 -45.389 1.000 0.810 377 ARG A N 1
ATOM 6054 C CA . ARG A 1 377 ? -1.131 -138.054 -43.976 1.000 0.810 377 ARG A CA 1
ATOM 6055 C C . ARG A 1 377 ? -2.602 -138.351 -43.671 1.000 0.810 377 ARG A C 1
ATOM 6056 O O . ARG A 1 377 ? -2.880 -139.233 -42.859 1.000 0.810 377 ARG A O 1
ATOM 6077 N N . ARG A 1 378 ? -3.566 -137.671 -44.302 1.000 0.800 378 ARG A N 1
ATOM 6078 C CA . ARG A 1 378 ? -5.005 -137.945 -44.093 1.000 0.800 378 ARG A CA 1
ATOM 6079 C C . ARG A 1 378 ? -5.464 -139.234 -44.759 1.000 0.800 378 ARG A C 1
ATOM 6080 O O . ARG A 1 378 ? -6.280 -139.941 -44.166 1.000 0.800 378 ARG A O 1
ATOM 6101 N N . GLU A 1 379 ? -4.965 -139.553 -45.951 1.000 0.810 379 GLU A N 1
ATOM 6102 C CA . GLU A 1 379 ? -5.376 -140.766 -46.662 1.000 0.810 379 GLU A CA 1
ATOM 6103 C C . GLU A 1 379 ? -4.884 -142.017 -45.940 1.000 0.810 379 GLU A C 1
ATOM 6104 O O . GLU A 1 379 ? -5.656 -142.954 -45.734 1.000 0.810 379 GLU A O 1
ATOM 6116 N N . PHE A 1 380 ? -3.642 -141.997 -45.449 1.000 0.830 380 PHE A N 1
ATOM 6117 C CA . PHE A 1 380 ? -3.141 -143.074 -44.606 1.000 0.830 380 PHE A CA 1
ATOM 6118 C C . PHE A 1 380 ? -4.031 -143.269 -43.366 1.000 0.830 380 PHE A C 1
ATOM 6119 O O . PHE A 1 380 ? -4.459 -144.393 -43.100 1.000 0.830 380 PHE A O 1
ATOM 6136 N N . VAL A 1 381 ? -4.415 -142.193 -42.657 1.000 0.830 381 VAL A N 1
ATOM 6137 C CA . VAL A 1 381 ? -5.317 -142.290 -41.486 1.000 0.830 381 VAL A CA 1
ATOM 6138 C C . VAL A 1 381 ? -6.698 -142.858 -41.861 1.000 0.830 381 VAL A C 1
ATOM 6139 O O . VAL A 1 381 ? -7.234 -143.727 -41.154 1.000 0.830 381 VAL A O 1
ATOM 6152 N N . ALA A 1 382 ? -7.270 -142.435 -42.992 1.000 0.850 382 ALA A N 1
ATOM 6153 C CA . ALA A 1 382 ? -8.541 -142.955 -43.496 1.000 0.850 382 ALA A CA 1
ATOM 6154 C C . ALA A 1 382 ? -8.452 -144.442 -43.890 1.000 0.850 382 ALA A C 1
ATOM 6155 O O . ALA A 1 382 ? -9.366 -145.214 -43.584 1.000 0.850 382 ALA A O 1
ATOM 6162 N N . ASN A 1 383 ? -7.339 -144.856 -44.502 1.000 0.820 383 ASN A N 1
ATOM 6163 C CA . ASN A 1 383 ? -7.089 -146.225 -44.949 1.000 0.820 383 ASN A CA 1
ATOM 6164 C C . ASN A 1 383 ? -6.913 -147.214 -43.778 1.000 0.820 383 ASN A C 1
ATOM 6165 O O . ASN A 1 383 ? -7.599 -148.242 -43.748 1.000 0.820 383 ASN A O 1
ATOM 6176 N N . VAL A 1 384 ? -6.089 -146.900 -42.765 1.000 0.840 384 VAL A N 1
ATOM 6177 C CA . VAL A 1 384 ? -5.913 -147.726 -41.544 1.000 0.840 384 VAL A CA 1
ATOM 6178 C C . VAL A 1 384 ? -7.259 -147.993 -40.861 1.000 0.840 384 VAL A C 1
ATOM 6179 O O . VAL A 1 384 ? -7.580 -149.130 -40.510 1.000 0.840 384 VAL A O 1
ATOM 6192 N N . SER A 1 385 ? -8.088 -146.952 -40.721 1.000 0.860 385 SER A N 1
ATOM 6193 C CA . SER A 1 385 ? -9.414 -147.055 -40.096 1.000 0.860 385 SER A CA 1
ATOM 6194 C C . SER A 1 385 ? -10.333 -148.034 -40.838 1.000 0.860 385 SER A C 1
ATOM 6195 O O . SER A 1 385 ? -11.078 -148.793 -40.211 1.000 0.860 385 SER A O 1
ATOM 6203 N N . HIS A 1 386 ? -10.275 -148.064 -42.174 1.000 0.860 386 HIS A N 1
ATOM 6204 C CA . HIS A 1 386 ? -11.074 -148.974 -42.993 1.000 0.860 386 HIS A CA 1
ATOM 6205 C C . HIS A 1 386 ? -10.605 -150.437 -42.885 1.000 0.860 386 HIS A C 1
ATOM 6206 O O . HIS A 1 386 ? -11.436 -151.341 -42.719 1.000 0.860 386 HIS A O 1
ATOM 6220 N N . GLU A 1 387 ? -9.289 -150.676 -42.940 1.000 0.820 387 GLU A N 1
ATOM 6221 C CA . GLU A 1 387 ? -8.696 -152.018 -42.820 1.000 0.820 387 GLU A CA 1
ATOM 6222 C C . GLU A 1 387 ? -8.795 -152.599 -41.404 1.000 0.820 387 GLU A C 1
ATOM 6223 O O . GLU A 1 387 ? -8.854 -153.823 -41.278 1.000 0.820 387 GLU A O 1
ATOM 6235 N N . LEU A 1 388 ? -8.915 -151.751 -40.371 1.000 0.860 388 LEU A N 1
ATOM 6236 C CA . LEU A 1 388 ? -9.264 -152.161 -39.005 1.000 0.860 388 LEU A CA 1
ATOM 6237 C C . LEU A 1 388 ? -10.762 -152.463 -38.848 1.000 0.860 388 LEU A C 1
ATOM 6238 O O . LEU A 1 388 ? -11.135 -153.421 -38.175 1.000 0.860 388 LEU A O 1
ATOM 6254 N N . ARG A 1 389 ? -11.655 -151.699 -39.493 1.000 0.860 389 ARG A N 1
ATOM 6255 C CA . ARG A 1 389 ? -13.110 -151.887 -39.342 1.000 0.860 389 ARG A CA 1
ATOM 6256 C C . ARG A 1 389 ? -13.626 -153.187 -39.961 1.000 0.860 389 ARG A C 1
ATOM 6257 O O . ARG A 1 389 ? -14.566 -153.769 -39.421 1.000 0.860 389 ARG A O 1
ATOM 6278 N N . THR A 1 390 ? -13.068 -153.650 -41.084 1.000 0.850 390 THR A N 1
ATOM 6279 C CA . THR A 1 390 ? -13.591 -154.852 -41.768 1.000 0.850 390 THR A CA 1
ATOM 6280 C C . THR A 1 390 ? -13.416 -156.149 -40.951 1.000 0.850 390 THR A C 1
ATOM 6281 O O . THR A 1 390 ? -14.424 -156.835 -40.764 1.000 0.850 390 THR A O 1
ATOM 6292 N N . PRO A 1 391 ? -12.220 -156.464 -40.405 1.000 0.860 391 PRO A N 1
ATOM 6293 C CA . PRO A 1 391 ? -11.993 -157.508 -39.407 1.000 0.860 391 PRO A CA 1
ATOM 6294 C C . PRO A 1 391 ? -12.972 -157.461 -38.240 1.000 0.860 391 PRO A C 1
ATOM 6295 O O . PRO A 1 391 ? -13.663 -158.443 -37.970 1.000 0.860 391 PRO A O 1
ATOM 6306 N N . LEU A 1 392 ? -13.068 -156.287 -37.593 1.000 0.890 392 LEU A N 1
ATOM 6307 C CA . LEU A 1 392 ? -13.902 -156.035 -36.414 1.000 0.890 392 LEU A CA 1
ATOM 6308 C C . LEU A 1 392 ? -15.386 -156.293 -36.705 1.000 0.890 392 LEU A C 1
ATOM 6309 O O . LEU A 1 392 ? -16.091 -156.882 -35.890 1.000 0.890 392 LEU A O 1
ATOM 6325 N N . THR A 1 393 ? -15.855 -155.893 -37.890 1.000 0.890 393 THR A N 1
ATOM 6326 C CA . THR A 1 393 ? -17.242 -156.124 -38.321 1.000 0.890 393 THR A CA 1
ATOM 6327 C C . THR A 1 393 ? -17.488 -157.604 -38.669 1.000 0.890 393 THR A C 1
ATOM 6328 O O . THR A 1 393 ? -18.555 -158.128 -38.347 1.000 0.890 393 THR A O 1
ATOM 6339 N N . THR A 1 394 ? -16.504 -158.295 -39.272 1.000 0.880 394 THR A N 1
ATOM 6340 C CA . THR A 1 394 ? -16.572 -159.723 -39.662 1.000 0.880 394 THR A CA 1
ATOM 6341 C C . THR A 1 394 ? -16.548 -160.644 -38.439 1.000 0.880 394 THR A C 1
ATOM 6342 O O . THR A 1 394 ? -17.370 -161.552 -38.339 1.000 0.880 394 THR A O 1
ATOM 6353 N N . MET A 1 395 ? -15.669 -160.371 -37.470 1.000 0.900 395 MET A N 1
ATOM 6354 C CA . MET A 1 395 ? -15.564 -161.136 -36.223 1.000 0.900 395 MET A CA 1
ATOM 6355 C C . MET A 1 395 ? -16.861 -161.125 -35.420 1.000 0.900 395 MET A C 1
ATOM 6356 O O . MET A 1 395 ? -17.322 -162.178 -34.982 1.000 0.900 395 MET A O 1
ATOM 6370 N N . ARG A 1 396 ? -17.481 -159.950 -35.272 1.000 0.890 396 ARG A N 1
ATOM 6371 C CA . ARG A 1 396 ? -18.760 -159.806 -34.568 1.000 0.890 396 ARG A CA 1
ATOM 6372 C C . ARG A 1 396 ? -19.828 -160.703 -35.175 1.000 0.890 396 ARG A C 1
ATOM 6373 O O . ARG A 1 396 ? -20.445 -161.491 -34.465 1.000 0.890 396 ARG A O 1
ATOM 6394 N N . SER A 1 397 ? -19.971 -160.593 -36.495 1.000 0.910 397 SER A N 1
ATOM 6395 C CA . SER A 1 397 ? -20.994 -161.314 -37.244 1.000 0.910 397 SER A CA 1
ATOM 6396 C C . SER A 1 397 ? -20.922 -162.835 -37.001 1.000 0.910 397 SER A C 1
ATOM 6397 O O . SER A 1 397 ? -21.967 -163.461 -36.897 1.000 0.910 397 SER A O 1
ATOM 6405 N N . TYR A 1 398 ? -19.725 -163.440 -36.863 1.000 0.920 398 TYR A N 1
ATOM 6406 C CA . TYR A 1 398 ? -19.550 -164.885 -36.591 1.000 0.920 398 TYR A CA 1
ATOM 6407 C C . TYR A 1 398 ? -19.743 -165.284 -35.117 1.000 0.920 398 TYR A C 1
ATOM 6408 O O . TYR A 1 398 ? -20.292 -166.349 -34.834 1.000 0.920 398 TYR A O 1
ATOM 6426 N N . LEU A 1 399 ? -19.295 -164.463 -34.167 1.000 0.900 399 LEU A N 1
ATOM 6427 C CA . LEU A 1 399 ? -19.489 -164.726 -32.737 1.000 0.900 399 LEU A CA 1
ATOM 6428 C C . LEU A 1 399 ? -20.960 -164.624 -32.322 1.000 0.900 399 LEU A C 1
ATOM 6429 O O . LEU A 1 399 ? -21.402 -165.412 -31.495 1.000 0.900 399 LEU A O 1
ATOM 6445 N N . GLU A 1 400 ? -21.713 -163.687 -32.904 1.000 0.900 400 GLU A N 1
ATOM 6446 C CA . GLU A 1 400 ? -23.165 -163.560 -32.704 1.000 0.900 400 GLU A CA 1
ATOM 6447 C C . GLU A 1 400 ? -23.887 -164.811 -33.142 1.000 0.900 400 GLU A C 1
ATOM 6448 O O . GLU A 1 400 ? -24.674 -165.372 -32.390 1.000 0.900 400 GLU A O 1
ATOM 6460 N N . ALA A 1 401 ? -23.549 -165.284 -34.336 1.000 0.910 401 ALA A N 1
ATOM 6461 C CA . ALA A 1 401 ? -24.108 -166.523 -34.817 1.000 0.910 401 ALA A CA 1
ATOM 6462 C C . ALA A 1 401 ? -23.822 -167.683 -33.831 1.000 0.910 401 ALA A C 1
ATOM 6463 O O . ALA A 1 401 ? -24.725 -168.454 -33.517 1.000 0.910 401 ALA A O 1
ATOM 6470 N N . LEU A 1 402 ? -22.609 -167.795 -33.260 1.000 0.920 402 LEU A N 1
ATOM 6471 C CA . LEU A 1 402 ? -22.326 -168.728 -32.149 1.000 0.920 402 LEU A CA 1
ATOM 6472 C C . LEU A 1 402 ? -23.154 -168.415 -30.875 1.000 0.920 402 LEU A C 1
ATOM 6473 O O . LEU A 1 402 ? -23.610 -169.373 -30.245 1.000 0.920 402 LEU A O 1
ATOM 6489 N N . ALA A 1 403 ? -23.398 -167.127 -30.548 1.000 0.890 403 ALA A N 1
ATOM 6490 C CA . ALA A 1 403 ? -24.228 -166.619 -29.435 1.000 0.890 403 ALA A CA 1
ATOM 6491 C C . ALA A 1 403 ? -25.750 -166.849 -29.610 1.000 0.890 403 ALA A C 1
ATOM 6492 O O . ALA A 1 403 ? -26.501 -166.672 -28.651 1.000 0.890 403 ALA A O 1
ATOM 6499 N N . GLU A 1 404 ? -26.188 -167.315 -30.787 1.000 0.900 404 GLU A N 1
ATOM 6500 C CA . GLU A 1 404 ? -27.575 -167.702 -31.123 1.000 0.900 404 GLU A CA 1
ATOM 6501 C C . GLU A 1 404 ? -27.796 -169.222 -31.148 1.000 0.900 404 GLU A C 1
ATOM 6502 O O . GLU A 1 404 ? -28.864 -169.728 -31.499 1.000 0.900 404 GLU A O 1
ATOM 6514 N N . GLY A 1 405 ? -26.769 -169.971 -30.762 1.000 0.900 405 GLY A N 1
ATOM 6515 C CA . GLY A 1 405 ? -26.850 -171.423 -30.692 1.000 0.900 405 GLY A CA 1
ATOM 6516 C C . GLY A 1 405 ? -26.069 -172.139 -31.781 1.000 0.900 405 GLY A C 1
ATOM 6517 O O . GLY A 1 405 ? -26.055 -173.368 -31.784 1.000 0.900 405 GLY A O 1
ATOM 6521 N N . ALA A 1 406 ? -25.332 -171.445 -32.661 1.000 0.880 406 ALA A N 1
ATOM 6522 C CA . ALA A 1 406 ? -24.473 -172.160 -33.609 1.000 0.880 406 ALA A CA 1
ATOM 6523 C C . ALA A 1 406 ? -23.371 -172.992 -32.911 1.000 0.880 406 ALA A C 1
ATOM 6524 O O . ALA A 1 406 ? -22.848 -173.918 -33.527 1.000 0.880 406 ALA A O 1
ATOM 6531 N N . TRP A 1 407 ? -23.064 -172.733 -31.629 1.000 0.860 407 TRP A N 1
ATOM 6532 C CA . TRP A 1 407 ? -22.130 -173.516 -30.803 1.000 0.860 407 TRP A CA 1
ATOM 6533 C C . TRP A 1 407 ? -22.594 -174.950 -30.548 1.000 0.860 407 TRP A C 1
ATOM 6534 O O . TRP A 1 407 ? -21.779 -175.844 -30.323 1.000 0.860 407 TRP A O 1
ATOM 6555 N N . GLU A 1 408 ? -23.906 -175.156 -30.608 1.000 0.890 408 GLU A N 1
ATOM 6556 C CA . GLU A 1 408 ? -24.526 -176.445 -30.343 1.000 0.890 408 GLU A CA 1
ATOM 6557 C C . GLU A 1 408 ? -24.357 -177.409 -31.533 1.000 0.890 408 GLU A C 1
ATOM 6558 O O . GLU A 1 408 ? -24.426 -178.626 -31.357 1.000 0.890 408 GLU A O 1
ATOM 6570 N N . ASN A 1 409 ? -24.077 -176.913 -32.748 1.000 0.900 409 ASN A N 1
ATOM 6571 C CA . ASN A 1 409 ? -23.892 -177.731 -33.948 1.000 0.900 409 ASN A CA 1
ATOM 6572 C C . ASN A 1 409 ? -22.410 -178.083 -34.172 1.000 0.900 409 ASN A C 1
ATOM 6573 O O . ASN A 1 409 ? -21.607 -177.244 -34.598 1.000 0.900 409 ASN A O 1
ATOM 6584 N N . LYS A 1 410 ? -22.076 -179.361 -33.951 1.000 0.880 410 LYS A N 1
ATOM 6585 C CA . LYS A 1 410 ? -20.724 -179.919 -34.126 1.000 0.880 410 LYS A CA 1
ATOM 6586 C C . LYS A 1 410 ? -20.167 -179.804 -35.552 1.000 0.880 410 LYS A C 1
ATOM 6587 O O . LYS A 1 410 ? -18.947 -179.812 -35.693 1.000 0.880 410 LYS A O 1
ATOM 6606 N N . ASP A 1 411 ? -21.019 -179.658 -36.572 1.000 0.850 411 ASP A N 1
ATOM 6607 C CA . ASP A 1 411 ? -20.596 -179.445 -37.960 1.000 0.850 411 ASP A CA 1
ATOM 6608 C C . ASP A 1 411 ? -20.299 -177.945 -38.301 1.000 0.850 411 ASP A C 1
ATOM 6609 O O . ASP A 1 411 ? -19.488 -177.724 -39.199 1.000 0.850 411 ASP A O 1
ATOM 6618 N N . ILE A 1 412 ? -20.872 -176.907 -37.617 1.000 0.870 412 ILE A N 1
ATOM 6619 C CA . ILE A 1 412 ? -20.716 -175.431 -37.913 1.000 0.870 412 ILE A CA 1
ATOM 6620 C C . ILE A 1 412 ? -19.801 -174.675 -36.926 1.000 0.870 412 ILE A C 1
ATOM 6621 O O . ILE A 1 412 ? -18.993 -173.837 -37.350 1.000 0.870 412 ILE A O 1
ATOM 6637 N N . ALA A 1 413 ? -19.927 -174.936 -35.619 1.000 0.880 413 ALA A N 1
ATOM 6638 C CA . ALA A 1 413 ? -19.261 -174.148 -34.576 1.000 0.880 413 ALA A CA 1
ATOM 6639 C C . ALA A 1 413 ? -17.730 -174.040 -34.730 1.000 0.880 413 ALA A C 1
ATOM 6640 O O . ALA A 1 413 ? -17.193 -172.932 -34.644 1.000 0.880 413 ALA A O 1
ATOM 6647 N N . PRO A 1 414 ? -17.002 -175.141 -35.013 1.000 0.890 414 PRO A N 1
ATOM 6648 C CA . PRO A 1 414 ? -15.547 -175.106 -35.167 1.000 0.890 414 PRO A CA 1
ATOM 6649 C C . PRO A 1 414 ? -15.140 -174.323 -36.406 1.000 0.890 414 PRO A C 1
ATOM 6650 O O . PRO A 1 414 ? -14.164 -173.576 -36.388 1.000 0.890 414 PRO A O 1
ATOM 6661 N N . ARG A 1 415 ? -15.920 -174.465 -37.487 1.000 0.880 415 ARG A N 1
ATOM 6662 C CA . ARG A 1 415 ? -15.681 -173.726 -38.721 1.000 0.880 415 ARG A CA 1
ATOM 6663 C C . ARG A 1 415 ? -15.785 -172.216 -38.469 1.000 0.880 415 ARG A C 1
ATOM 6664 O O . ARG A 1 415 ? -14.929 -171.502 -38.968 1.000 0.880 415 ARG A O 1
ATOM 6685 N N . PHE A 1 416 ? -16.749 -171.732 -37.673 1.000 0.910 416 PHE A N 1
ATOM 6686 C CA . PHE A 1 416 ? -16.891 -170.308 -37.304 1.000 0.910 416 PHE A CA 1
ATOM 6687 C C . PHE A 1 416 ? -15.787 -169.829 -36.362 1.000 0.910 416 PHE A C 1
ATOM 6688 O O . PHE A 1 416 ? -15.173 -168.801 -36.632 1.000 0.910 416 PHE A O 1
ATOM 6705 N N . LEU A 1 417 ? -15.479 -170.607 -35.321 1.000 0.900 417 LEU A N 1
ATOM 6706 C CA . LEU A 1 417 ? -14.364 -170.317 -34.421 1.000 0.900 417 LEU A CA 1
ATOM 6707 C C . LEU A 1 417 ? -13.041 -170.211 -35.171 1.000 0.900 417 LEU A C 1
ATOM 6708 O O . LEU A 1 417 ? -12.263 -169.317 -34.877 1.000 0.900 417 LEU A O 1
ATOM 6724 N N . MET A 1 418 ? -12.808 -171.067 -36.165 1.000 0.890 418 MET A N 1
ATOM 6725 C CA . MET A 1 418 ? -11.617 -171.012 -37.008 1.000 0.890 418 MET A CA 1
ATOM 6726 C C . MET A 1 418 ? -11.561 -169.731 -37.847 1.000 0.890 418 MET A C 1
ATOM 6727 O O . MET A 1 418 ? -10.502 -169.121 -37.957 1.000 0.890 418 MET A O 1
ATOM 6741 N N . VAL A 1 419 ? -12.676 -169.287 -38.437 1.000 0.870 419 VAL A N 1
ATOM 6742 C CA . VAL A 1 419 ? -12.711 -168.003 -39.159 1.000 0.870 419 VAL A CA 1
ATOM 6743 C C . VAL A 1 419 ? -12.438 -166.840 -38.195 1.000 0.870 419 VAL A C 1
ATOM 6744 O O . VAL A 1 419 ? -11.659 -165.949 -38.528 1.000 0.870 419 VAL A O 1
ATOM 6757 N N . THR A 1 420 ? -12.984 -166.876 -36.973 1.000 0.900 420 THR A N 1
ATOM 6758 C CA . THR A 1 420 ? -12.676 -165.871 -35.938 1.000 0.900 420 THR A CA 1
ATOM 6759 C C . THR A 1 420 ? -11.251 -165.979 -35.386 1.000 0.900 420 THR A C 1
ATOM 6760 O O . THR A 1 420 ? -10.644 -164.938 -35.128 1.000 0.900 420 THR A O 1
ATOM 6771 N N . GLN A 1 421 ? -10.689 -167.195 -35.261 1.000 0.900 421 GLN A N 1
ATOM 6772 C CA . GLN A 1 421 ? -9.296 -167.437 -34.865 1.000 0.900 421 GLN A CA 1
ATOM 6773 C C . GLN A 1 421 ? -8.379 -166.712 -35.871 1.000 0.900 421 GLN A C 1
ATOM 6774 O O . GLN A 1 421 ? -7.522 -165.938 -35.460 1.000 0.900 421 GLN A O 1
ATOM 6788 N N . ASN A 1 422 ? -8.698 -166.755 -37.174 1.000 0.870 422 ASN A N 1
ATOM 6789 C CA . ASN A 1 422 ? -7.938 -166.096 -38.248 1.000 0.870 422 ASN A CA 1
ATOM 6790 C C . ASN A 1 422 ? -8.041 -164.555 -38.337 1.000 0.870 422 ASN A C 1
ATOM 6791 O O . ASN A 1 422 ? -7.033 -163.900 -38.590 1.000 0.870 422 ASN A O 1
ATOM 6802 N N . GLU A 1 423 ? -9.210 -163.926 -38.174 1.000 0.880 423 GLU A N 1
ATOM 6803 C CA . GLU A 1 423 ? -9.323 -162.454 -38.297 1.000 0.880 423 GLU A CA 1
ATOM 6804 C C . GLU A 1 423 ? -8.702 -161.734 -37.077 1.000 0.880 423 GLU A C 1
ATOM 6805 O O . GLU A 1 423 ? -8.189 -160.615 -37.191 1.000 0.880 423 GLU A O 1
ATOM 6817 N N . THR A 1 424 ? -8.644 -162.448 -35.942 1.000 0.880 424 THR A N 1
ATOM 6818 C CA . THR A 1 424 ? -7.819 -162.102 -34.775 1.000 0.880 424 THR A CA 1
ATOM 6819 C C . THR A 1 424 ? -6.329 -162.244 -35.108 1.000 0.880 424 THR A C 1
ATOM 6820 O O . THR A 1 424 ? -5.595 -161.265 -34.980 1.000 0.880 424 THR A O 1
ATOM 6831 N N . GLU A 1 425 ? -5.886 -163.410 -35.616 1.000 0.850 425 GLU A N 1
ATOM 6832 C CA . GLU A 1 425 ? -4.489 -163.650 -36.036 1.000 0.850 425 GLU A CA 1
ATOM 6833 C C . GLU A 1 425 ? -4.035 -162.677 -37.154 1.000 0.850 425 GLU A C 1
ATOM 6834 O O . GLU A 1 425 ? -2.860 -162.312 -37.237 1.000 0.850 425 GLU A O 1
ATOM 6846 N N . ARG A 1 426 ? -4.966 -162.198 -37.999 1.000 0.830 426 ARG A N 1
ATOM 6847 C CA . ARG A 1 426 ? -4.761 -161.161 -39.029 1.000 0.830 426 ARG A CA 1
ATOM 6848 C C . ARG A 1 426 ? -4.640 -159.777 -38.415 1.000 0.830 426 ARG A C 1
ATOM 6849 O O . ARG A 1 426 ? -3.718 -159.062 -38.790 1.000 0.830 426 ARG A O 1
ATOM 6870 N N . MET A 1 427 ? -5.542 -159.391 -37.510 1.000 0.880 427 MET A N 1
ATOM 6871 C CA . MET A 1 427 ? -5.444 -158.103 -36.823 1.000 0.880 427 MET A CA 1
ATOM 6872 C C . MET A 1 427 ? -4.162 -157.996 -36.000 1.000 0.880 427 MET A C 1
ATOM 6873 O O . MET A 1 427 ? -3.558 -156.936 -36.027 1.000 0.880 427 MET A O 1
ATOM 6887 N N . ILE A 1 428 ? -3.719 -159.056 -35.307 1.000 0.880 428 ILE A N 1
ATOM 6888 C CA . ILE A 1 428 ? -2.455 -159.024 -34.546 1.000 0.880 428 ILE A CA 1
ATOM 6889 C C . ILE A 1 428 ? -1.275 -158.736 -35.484 1.000 0.880 428 ILE A C 1
ATOM 6890 O O . ILE A 1 428 ? -0.465 -157.862 -35.185 1.000 0.880 428 ILE A O 1
ATOM 6906 N N . ARG A 1 429 ? -1.199 -159.408 -36.645 1.000 0.830 429 ARG A N 1
ATOM 6907 C CA . ARG A 1 429 ? -0.186 -159.093 -37.670 1.000 0.830 429 ARG A CA 1
ATOM 6908 C C . ARG A 1 429 ? -0.299 -157.656 -38.149 1.000 0.830 429 ARG A C 1
ATOM 6909 O O . ARG A 1 429 ? 0.694 -156.949 -38.182 1.000 0.830 429 ARG A O 1
ATOM 6930 N N . LEU A 1 430 ? -1.516 -157.227 -38.455 1.000 0.860 430 LEU A N 1
ATOM 6931 C CA . LEU A 1 430 ? -1.791 -155.890 -38.955 1.000 0.860 430 LEU A CA 1
ATOM 6932 C C . LEU A 1 430 ? -1.431 -154.797 -37.928 1.000 0.860 430 LEU A C 1
ATOM 6933 O O . LEU A 1 430 ? -0.827 -153.810 -38.313 1.000 0.860 430 LEU A O 1
ATOM 6949 N N . VAL A 1 431 ? -1.724 -154.962 -36.632 1.000 0.870 431 VAL A N 1
ATOM 6950 C CA . VAL A 1 431 ? -1.363 -153.996 -35.570 1.000 0.870 431 VAL A CA 1
ATOM 6951 C C . VAL A 1 431 ? 0.148 -153.942 -35.332 1.000 0.870 431 VAL A C 1
ATOM 6952 O O . VAL A 1 431 ? 0.675 -152.863 -35.074 1.000 0.870 431 VAL A O 1
ATOM 6965 N N . ASN A 1 432 ? 0.864 -155.059 -35.461 1.000 0.870 432 ASN A N 1
ATOM 6966 C CA . ASN A 1 432 ? 2.326 -155.048 -35.387 1.000 0.870 432 ASN A CA 1
ATOM 6967 C C . ASN A 1 432 ? 2.957 -154.358 -36.607 1.000 0.870 432 ASN A C 1
ATOM 6968 O O . ASN A 1 432 ? 3.764 -153.451 -36.412 1.000 0.870 432 ASN A O 1
ATOM 6979 N N . ASP A 1 433 ? 2.528 -154.708 -37.831 1.000 0.860 433 ASP A N 1
ATOM 6980 C CA . ASP A 1 433 ? 2.928 -154.028 -39.079 1.000 0.860 433 ASP A CA 1
ATOM 6981 C C . ASP A 1 433 ? 2.708 -152.499 -38.950 1.000 0.860 433 ASP A C 1
ATOM 6982 O O . ASP A 1 433 ? 3.550 -151.681 -39.331 1.000 0.860 433 ASP A O 1
ATOM 6991 N N . LEU A 1 434 ? 1.583 -152.107 -38.337 1.000 0.880 434 LEU A N 1
ATOM 6992 C CA . LEU A 1 434 ? 1.232 -150.709 -38.072 1.000 0.880 434 LEU A CA 1
ATOM 6993 C C . LEU A 1 434 ? 2.157 -150.020 -37.059 1.000 0.880 434 LEU A C 1
ATOM 6994 O O . LEU A 1 434 ? 2.637 -148.915 -37.315 1.000 0.880 434 LEU A O 1
ATOM 7010 N N . LEU A 1 435 ? 2.411 -150.643 -35.907 1.000 0.850 435 LEU A N 1
ATOM 7011 C CA . LEU A 1 435 ? 3.344 -150.119 -34.902 1.000 0.850 435 LEU A CA 1
ATOM 7012 C C . LEU A 1 435 ? 4.765 -150.004 -35.455 1.000 0.850 435 LEU A C 1
ATOM 7013 O O . LEU A 1 435 ? 5.531 -149.148 -35.016 1.000 0.850 435 LEU A O 1
ATOM 7029 N N . GLN A 1 436 ? 5.120 -150.876 -36.396 1.000 0.850 436 GLN A N 1
ATOM 7030 C CA . GLN A 1 436 ? 6.433 -150.884 -37.008 1.000 0.850 436 GLN A CA 1
ATOM 7031 C C . GLN A 1 436 ? 6.612 -149.728 -37.993 1.000 0.850 436 GLN A C 1
ATOM 7032 O O . GLN A 1 436 ? 7.599 -149.012 -37.870 1.000 0.850 436 GLN A O 1
ATOM 7046 N N . LEU A 1 437 ? 5.637 -149.472 -38.874 1.000 0.850 437 LEU A N 1
ATOM 7047 C CA . LEU A 1 437 ? 5.608 -148.291 -39.752 1.000 0.850 437 LEU A CA 1
ATOM 7048 C C . LEU A 1 437 ? 5.640 -146.992 -38.940 1.000 0.850 437 LEU A C 1
ATOM 7049 O O . LEU A 1 437 ? 6.396 -146.073 -39.238 1.000 0.850 437 LEU A O 1
ATOM 7065 N N . SER A 1 438 ? 4.867 -146.973 -37.848 1.000 0.840 438 SER A N 1
ATOM 7066 C CA . SER A 1 438 ? 4.765 -145.813 -36.968 1.000 0.840 438 SER A CA 1
ATOM 7067 C C . SER A 1 438 ? 6.100 -145.392 -36.355 1.000 0.840 438 SER A C 1
ATOM 7068 O O . SER A 1 438 ? 6.220 -144.231 -35.989 1.000 0.840 438 SER A O 1
ATOM 7076 N N . LYS A 1 439 ? 7.083 -146.285 -36.201 1.000 0.830 439 LYS A N 1
ATOM 7077 C CA . LYS A 1 439 ? 8.403 -145.932 -35.649 1.000 0.830 439 LYS A CA 1
ATOM 7078 C C . LYS A 1 439 ? 9.337 -145.288 -36.687 1.000 0.830 439 LYS A C 1
ATOM 7079 O O . LYS A 1 439 ? 10.198 -144.488 -36.319 1.000 0.830 439 LYS A O 1
ATOM 7098 N N . PHE A 1 440 ? 9.157 -145.606 -37.971 1.000 0.820 440 PHE A N 1
ATOM 7099 C CA . PHE A 1 440 ? 9.947 -145.035 -39.069 1.000 0.820 440 PHE A CA 1
ATOM 7100 C C . PHE A 1 440 ? 9.545 -143.603 -39.379 1.000 0.820 440 PHE A C 1
ATOM 7101 O O . PHE A 1 440 ? 10.415 -142.739 -39.464 1.000 0.820 440 PHE A O 1
ATOM 7118 N N . ASP A 1 441 ? 8.237 -143.340 -39.417 1.000 0.780 441 ASP A N 1
ATOM 7119 C CA . ASP A 1 441 ? 7.690 -141.997 -39.631 1.000 0.780 441 ASP A CA 1
ATOM 7120 C C . ASP A 1 441 ? 8.177 -141.017 -38.550 1.000 0.780 441 ASP A C 1
ATOM 7121 O O . ASP A 1 441 ? 8.394 -139.833 -38.812 1.000 0.780 441 ASP A O 1
ATOM 7130 N N . SER A 1 442 ? 8.386 -141.509 -37.323 1.000 0.800 442 SER A N 1
ATOM 7131 C CA . SER A 1 442 ? 8.863 -140.692 -36.208 1.000 0.800 442 SER A CA 1
ATOM 7132 C C . SER A 1 442 ? 10.382 -140.511 -36.155 1.000 0.800 442 SER A C 1
ATOM 7133 O O . SER A 1 442 ? 10.863 -139.880 -35.218 1.000 0.800 442 SER A O 1
ATOM 7141 N N . LYS A 1 443 ? 11.154 -141.045 -37.115 1.000 0.700 443 LYS A N 1
ATOM 7142 C CA . LYS A 1 443 ? 12.628 -141.158 -37.035 1.000 0.700 443 LYS A CA 1
ATOM 7143 C C . LYS A 1 443 ? 13.123 -141.767 -35.714 1.000 0.700 443 LYS A C 1
ATOM 7144 O O . LYS A 1 443 ? 14.281 -141.599 -35.341 1.000 0.700 443 LYS A O 1
ATOM 7163 N N . ASP A 1 444 ? 12.253 -142.490 -35.011 1.000 0.720 444 ASP A N 1
ATOM 7164 C CA . ASP A 1 444 ? 12.477 -142.952 -33.641 1.000 0.720 444 ASP A CA 1
ATOM 7165 C C . ASP A 1 444 ? 12.822 -144.440 -33.670 1.000 0.720 444 ASP A C 1
ATOM 7166 O O . ASP A 1 444 ? 12.151 -145.289 -33.081 1.000 0.720 444 ASP A O 1
ATOM 7175 N N . TYR A 1 445 ? 13.842 -144.766 -34.462 1.000 0.720 445 TYR A N 1
ATOM 7176 C C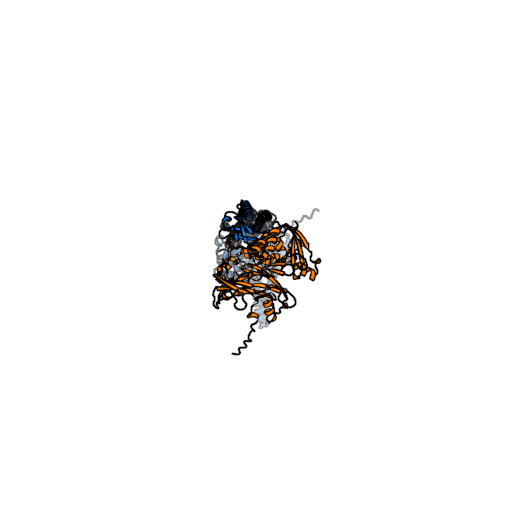A . TYR A 1 445 ? 14.320 -146.125 -34.649 1.000 0.720 445 TYR A CA 1
ATOM 7177 C C . TYR A 1 445 ? 15.752 -146.271 -34.132 1.000 0.720 445 TYR A C 1
ATOM 7178 O O . TYR A 1 445 ? 16.618 -145.430 -34.367 1.000 0.720 445 TYR A O 1
ATOM 7196 N N . GLN A 1 446 ? 15.996 -147.375 -33.421 1.000 0.790 446 GLN A N 1
ATOM 7197 C CA . GLN A 1 446 ? 17.328 -147.804 -33.008 1.000 0.790 446 GLN A CA 1
ATOM 7198 C C . GLN A 1 446 ? 17.696 -149.035 -33.813 1.000 0.790 446 GLN A C 1
ATOM 7199 O O . GLN A 1 446 ? 17.117 -150.106 -33.622 1.000 0.790 446 GLN A O 1
ATOM 7213 N N . PHE A 1 447 ? 18.637 -148.857 -34.734 1.000 0.780 447 PHE A N 1
ATOM 7214 C CA . PHE A 1 447 ? 19.289 -149.987 -35.363 1.000 0.780 447 PHE A CA 1
ATOM 7215 C C . PHE A 1 447 ? 20.402 -150.466 -34.480 1.000 0.780 447 PHE A C 1
ATOM 7216 O O . PHE A 1 447 ? 21.209 -149.682 -33.987 1.000 0.780 447 PHE A O 1
ATOM 7233 N N . ASN A 1 448 ? 20.475 -151.773 -34.368 1.000 0.840 448 ASN A N 1
ATOM 7234 C CA . ASN A 1 448 ? 21.694 -152.387 -33.923 1.000 0.840 448 ASN A CA 1
ATOM 7235 C C . ASN A 1 448 ? 22.418 -152.889 -35.170 1.000 0.840 448 ASN A C 1
ATOM 7236 O O . ASN A 1 448 ? 22.059 -153.928 -35.721 1.000 0.840 448 ASN A O 1
ATOM 7247 N N . ARG A 1 449 ? 23.348 -152.070 -35.674 1.000 0.850 449 ARG A N 1
ATOM 7248 C CA . ARG A 1 449 ? 24.136 -152.373 -36.871 1.000 0.850 449 ARG A CA 1
ATOM 7249 C C . ARG A 1 449 ? 25.292 -153.330 -36.508 1.000 0.850 449 ARG A C 1
ATOM 7250 O O . ARG A 1 449 ? 26.157 -152.939 -35.730 1.000 0.850 449 ARG A O 1
ATOM 7271 N N . GLU A 1 450 ? 25.295 -154.567 -37.029 1.000 0.890 450 GLU A N 1
ATOM 7272 C CA . GLU A 1 450 ? 26.366 -155.580 -36.904 1.000 0.890 450 GLU A CA 1
ATOM 7273 C C . GLU A 1 450 ? 26.942 -155.930 -38.286 1.000 0.890 450 GLU A C 1
ATOM 7274 O O . GLU A 1 450 ? 26.235 -155.892 -39.296 1.000 0.890 450 GLU A O 1
ATOM 7286 N N . TRP A 1 451 ? 28.233 -156.268 -38.331 1.000 0.880 451 TRP A N 1
ATOM 7287 C CA . TRP A 1 451 ? 28.879 -156.739 -39.553 1.000 0.880 451 TRP A CA 1
ATOM 7288 C C . TRP A 1 451 ? 28.519 -158.201 -39.781 1.000 0.880 451 TRP A C 1
ATOM 7289 O O . TRP A 1 451 ? 28.880 -159.070 -38.987 1.000 0.880 451 TRP A O 1
ATOM 7310 N N . ILE A 1 452 ? 27.806 -158.465 -40.874 1.000 0.890 452 ILE A N 1
ATOM 7311 C CA . ILE A 1 452 ? 27.331 -159.800 -41.223 1.000 0.890 452 ILE A CA 1
ATOM 7312 C C . ILE A 1 452 ? 27.868 -160.174 -42.586 1.000 0.890 452 ILE A C 1
ATOM 7313 O O . ILE A 1 452 ? 27.834 -159.391 -43.536 1.000 0.890 452 ILE A O 1
ATOM 7329 N N . GLN A 1 453 ? 28.318 -161.417 -42.673 1.000 0.900 453 GLN A N 1
ATOM 7330 C CA . GLN A 1 453 ? 28.612 -162.046 -43.942 1.000 0.900 453 GLN A CA 1
ATOM 7331 C C . GLN A 1 453 ? 27.287 -162.303 -44.692 1.000 0.900 453 GLN A C 1
ATOM 7332 O O . GLN A 1 453 ? 26.548 -163.235 -44.355 1.000 0.900 453 GLN A O 1
ATOM 7346 N N . ILE A 1 454 ? 26.966 -161.481 -45.698 1.000 0.920 454 ILE A N 1
ATOM 7347 C CA . ILE A 1 454 ? 25.631 -161.449 -46.328 1.000 0.920 454 ILE A CA 1
ATOM 7348 C C . ILE A 1 454 ? 25.230 -162.774 -47.019 1.000 0.920 454 ILE A C 1
ATOM 7349 O O . ILE A 1 454 ? 24.041 -163.077 -47.069 1.000 0.920 454 ILE A O 1
ATOM 7365 N N . VAL A 1 455 ? 26.183 -163.612 -47.477 1.000 0.920 455 VAL A N 1
ATOM 7366 C CA . VAL A 1 455 ? 25.958 -164.858 -48.265 1.000 0.920 455 VAL A CA 1
ATOM 7367 C C . VAL A 1 455 ? 25.495 -166.079 -47.432 1.000 0.920 455 VAL A C 1
ATOM 7368 O O . VAL A 1 455 ? 24.472 -166.693 -47.755 1.000 0.920 455 VAL A O 1
ATOM 7381 N N . ARG A 1 456 ? 26.184 -166.445 -46.333 1.000 0.920 456 ARG A N 1
ATOM 7382 C CA . ARG A 1 456 ? 25.748 -167.502 -45.381 1.000 0.920 456 ARG A CA 1
ATOM 7383 C C . ARG A 1 456 ? 24.458 -167.101 -44.653 1.000 0.920 456 ARG A C 1
ATOM 7384 O O . ARG A 1 456 ? 23.614 -167.969 -44.416 1.000 0.920 456 ARG A O 1
ATOM 7405 N N . PHE A 1 457 ? 24.312 -165.798 -44.344 1.000 0.930 457 PHE A N 1
ATOM 7406 C CA . PHE A 1 457 ? 23.090 -165.195 -43.792 1.000 0.930 457 PHE A CA 1
ATOM 7407 C C . PHE A 1 457 ? 21.907 -165.331 -44.758 1.000 0.930 457 PHE A C 1
ATOM 7408 O O . PHE A 1 457 ? 20.872 -165.864 -44.361 1.000 0.930 457 PHE A O 1
ATOM 7425 N N . MET A 1 458 ? 22.066 -164.937 -46.030 1.000 0.920 458 MET A N 1
ATOM 7426 C CA . MET A 1 458 ? 21.016 -165.124 -47.032 1.000 0.920 458 MET A CA 1
ATOM 7427 C C . MET A 1 458 ? 20.691 -166.615 -47.239 1.000 0.920 458 MET A C 1
ATOM 7428 O O . MET A 1 458 ? 19.515 -166.957 -47.330 1.000 0.920 458 MET A O 1
ATOM 7442 N N . SER A 1 459 ? 21.689 -167.513 -47.198 1.000 0.920 459 SER A N 1
ATOM 7443 C CA . SER A 1 459 ? 21.499 -168.977 -47.292 1.000 0.920 459 SER A CA 1
ATOM 7444 C C . SER A 1 459 ? 20.662 -169.582 -46.159 1.000 0.920 459 SER A C 1
ATOM 7445 O O . SER A 1 459 ? 19.720 -170.315 -46.443 1.000 0.920 459 SER A O 1
ATOM 7453 N N . LEU A 1 460 ? 20.943 -169.257 -44.893 1.000 0.910 460 LEU A N 1
ATOM 7454 C CA . LEU A 1 460 ? 20.183 -169.765 -43.736 1.000 0.910 460 LEU A CA 1
ATOM 7455 C C . LEU A 1 460 ? 18.682 -169.438 -43.807 1.000 0.910 460 LEU A C 1
ATOM 7456 O O . LEU A 1 460 ? 17.841 -170.187 -43.304 1.000 0.910 460 LEU A O 1
ATOM 7472 N N . ILE A 1 461 ? 18.322 -168.312 -44.425 1.000 0.930 461 ILE A N 1
ATOM 7473 C CA . ILE A 1 461 ? 16.920 -167.920 -44.614 1.000 0.930 461 ILE A CA 1
ATOM 7474 C C . ILE A 1 461 ? 16.262 -168.737 -45.717 1.000 0.930 461 ILE A C 1
ATOM 7475 O O . ILE A 1 461 ? 15.152 -169.236 -45.510 1.000 0.930 461 ILE A O 1
ATOM 7491 N N . ILE A 1 462 ? 16.939 -168.892 -46.862 1.000 0.930 462 ILE A N 1
ATOM 7492 C CA . ILE A 1 462 ? 16.501 -169.808 -47.927 1.000 0.930 462 ILE A CA 1
ATOM 7493 C C . ILE A 1 462 ? 16.275 -171.179 -47.308 1.000 0.930 462 ILE A C 1
ATOM 7494 O O . ILE A 1 462 ? 15.241 -171.794 -47.555 1.000 0.930 462 ILE A O 1
ATOM 7510 N N . ASP A 1 463 ? 17.182 -171.580 -46.415 1.000 0.930 463 ASP A N 1
ATOM 7511 C CA . ASP A 1 463 ? 17.094 -172.847 -45.708 1.000 0.930 463 ASP A CA 1
ATOM 7512 C C . ASP A 1 463 ? 15.816 -172.924 -44.877 1.000 0.930 463 ASP A C 1
ATOM 7513 O O . ASP A 1 463 ? 15.051 -173.883 -44.966 1.000 0.930 463 ASP A O 1
ATOM 7522 N N . ARG A 1 464 ? 15.507 -171.890 -44.109 1.000 0.920 464 ARG A N 1
ATOM 7523 C CA . ARG A 1 464 ? 14.281 -171.864 -43.317 1.000 0.920 464 ARG A CA 1
ATOM 7524 C C . ARG A 1 464 ? 13.016 -171.935 -44.181 1.000 0.920 464 ARG A C 1
ATOM 7525 O O . ARG A 1 464 ? 12.072 -172.643 -43.817 1.000 0.920 464 ARG A O 1
ATOM 7546 N N . PHE A 1 465 ? 12.979 -171.212 -45.302 1.000 0.910 465 PHE A N 1
ATOM 7547 C CA . PHE A 1 465 ? 11.852 -171.259 -46.237 1.000 0.910 465 PHE A CA 1
ATOM 7548 C C . PHE A 1 465 ? 11.758 -172.591 -46.999 1.000 0.910 465 PHE A C 1
ATOM 7549 O O . PHE A 1 465 ? 10.646 -173.017 -47.288 1.000 0.910 465 PHE A O 1
ATOM 7566 N N . GLU A 1 466 ? 12.868 -173.291 -47.265 1.000 0.880 466 GLU A N 1
ATOM 7567 C CA . GLU A 1 466 ? 12.895 -174.633 -47.873 1.000 0.880 466 GLU A CA 1
ATOM 7568 C C . GLU A 1 466 ? 12.351 -175.699 -46.917 1.000 0.880 466 GLU A C 1
ATOM 7569 O O . GLU A 1 466 ? 11.673 -176.639 -47.335 1.000 0.880 466 GLU A O 1
ATOM 7581 N N . MET A 1 467 ? 12.582 -175.501 -45.620 1.000 0.870 467 MET A N 1
ATOM 7582 C CA . MET A 1 467 ? 12.094 -176.405 -44.583 1.000 0.870 467 MET A CA 1
ATOM 7583 C C . MET A 1 467 ? 10.598 -176.302 -44.307 1.000 0.870 467 MET A C 1
ATOM 7584 O O . MET A 1 467 ? 9.991 -177.261 -43.839 1.000 0.870 467 MET A O 1
ATOM 7598 N N . THR A 1 468 ? 9.997 -175.149 -44.549 1.000 0.820 468 THR A N 1
ATOM 7599 C CA . THR A 1 468 ? 8.603 -174.885 -44.176 1.000 0.820 468 THR A CA 1
ATOM 7600 C C . THR A 1 468 ? 7.674 -174.804 -45.383 1.000 0.820 468 THR A C 1
ATOM 7601 O O . THR A 1 468 ? 6.474 -174.597 -45.207 1.000 0.820 468 THR A O 1
ATOM 7612 N N . LYS A 1 469 ? 8.195 -174.986 -46.610 1.000 0.740 469 LYS A N 1
ATOM 7613 C CA . LYS A 1 469 ? 7.404 -174.819 -47.832 1.000 0.740 469 LYS A CA 1
ATOM 7614 C C . LYS A 1 469 ? 6.327 -175.884 -47.966 1.000 0.740 469 LYS A C 1
ATOM 7615 O O . LYS A 1 469 ? 6.593 -177.082 -48.005 1.000 0.740 469 LYS A O 1
ATOM 7634 N N . GLU A 1 470 ? 5.105 -175.395 -48.127 1.000 0.720 470 GLU A N 1
ATOM 7635 C CA . GLU A 1 470 ? 3.971 -176.221 -48.529 1.000 0.720 470 GLU A CA 1
ATOM 7636 C C . GLU A 1 470 ? 3.855 -176.319 -50.060 1.000 0.720 470 GLU A C 1
ATOM 7637 O O . GLU A 1 470 ? 3.338 -177.306 -50.570 1.000 0.720 470 GLU A O 1
ATOM 7649 N N . GLN A 1 471 ? 4.349 -175.332 -50.817 1.000 0.780 471 GLN A N 1
ATOM 7650 C CA . GLN A 1 471 ? 4.236 -175.309 -52.281 1.000 0.780 471 GLN A CA 1
ATOM 7651 C C . GLN A 1 471 ? 5.387 -176.109 -52.942 1.000 0.780 471 GLN A C 1
ATOM 7652 O O . GLN A 1 471 ? 6.554 -175.936 -52.581 1.000 0.780 471 GLN A O 1
ATOM 7666 N N . HIS A 1 472 ? 5.082 -176.991 -53.915 1.000 0.830 472 HIS A N 1
ATOM 7667 C CA . HIS A 1 472 ? 6.074 -177.702 -54.749 1.000 0.830 472 HIS A CA 1
ATOM 7668 C C . HIS A 1 472 ? 6.770 -176.744 -55.721 1.000 0.830 472 HIS A C 1
ATOM 7669 O O . HIS A 1 472 ? 6.425 -176.654 -56.893 1.000 0.830 472 HIS A O 1
ATOM 7683 N N . VAL A 1 473 ? 7.727 -175.992 -55.196 1.000 0.890 473 VAL A N 1
ATOM 7684 C CA . VAL A 1 473 ? 8.441 -174.902 -55.867 1.000 0.890 473 VAL A CA 1
ATOM 7685 C C . VAL A 1 473 ? 9.934 -175.068 -55.598 1.000 0.890 473 VAL A C 1
ATOM 7686 O O . VAL A 1 473 ? 10.334 -175.477 -54.499 1.000 0.890 473 VAL A O 1
ATOM 7699 N N . GLU A 1 474 ? 10.765 -174.759 -56.586 1.000 0.920 474 GLU A N 1
ATOM 7700 C CA . GLU A 1 474 ? 12.215 -174.956 -56.523 1.000 0.920 474 GLU A CA 1
ATOM 7701 C C . GLU A 1 474 ? 12.946 -173.625 -56.272 1.000 0.920 474 GLU A C 1
ATOM 7702 O O . GLU A 1 474 ? 12.594 -172.607 -56.860 1.000 0.920 474 GLU A O 1
ATOM 7714 N N . PHE A 1 475 ? 13.933 -173.604 -55.368 1.000 0.920 475 PHE A N 1
ATOM 7715 C CA . PHE A 1 475 ? 14.682 -172.405 -54.972 1.000 0.920 475 PHE A CA 1
ATOM 7716 C C . PHE A 1 475 ? 16.070 -172.399 -55.636 1.000 0.920 475 PHE A C 1
ATOM 7717 O O . PHE A 1 475 ? 16.915 -173.219 -55.287 1.000 0.920 475 PHE A O 1
ATOM 7734 N N . ILE A 1 476 ? 16.335 -171.492 -56.578 1.000 0.930 476 ILE A N 1
ATOM 7735 C CA . ILE A 1 476 ? 17.612 -171.425 -57.305 1.000 0.930 476 ILE A CA 1
ATOM 7736 C C . ILE A 1 476 ? 18.549 -170.461 -56.583 1.000 0.930 476 ILE A C 1
ATOM 7737 O O . ILE A 1 476 ? 18.229 -169.291 -56.426 1.000 0.930 476 ILE A O 1
ATOM 7753 N N . ARG A 1 477 ? 19.709 -170.946 -56.136 1.000 0.920 477 ARG A N 1
ATOM 7754 C CA . ARG A 1 477 ? 20.699 -170.137 -55.413 1.000 0.920 477 ARG A CA 1
ATOM 7755 C C . ARG A 1 477 ? 21.830 -169.745 -56.367 1.000 0.920 477 ARG A C 1
ATOM 7756 O O . ARG A 1 477 ? 22.707 -170.558 -56.640 1.000 0.920 477 ARG A O 1
ATOM 7777 N N . ASN A 1 478 ? 21.808 -168.503 -56.837 1.000 0.930 478 ASN A N 1
ATOM 7778 C CA . ASN A 1 478 ? 22.897 -167.866 -57.581 1.000 0.930 478 ASN A CA 1
ATOM 7779 C C . ASN A 1 478 ? 23.599 -166.841 -56.678 1.000 0.930 478 ASN A C 1
ATOM 7780 O O . ASN A 1 478 ? 23.542 -165.636 -56.905 1.000 0.930 478 ASN A O 1
ATOM 7791 N N . LEU A 1 479 ? 24.202 -167.307 -55.595 1.000 0.910 479 LEU A N 1
ATOM 7792 C CA . LEU A 1 479 ? 25.001 -166.479 -54.699 1.000 0.910 479 LEU A CA 1
ATOM 7793 C C . LEU A 1 479 ? 26.480 -166.670 -55.083 1.000 0.910 479 LEU A C 1
ATOM 7794 O O . LEU A 1 479 ? 26.841 -167.741 -55.569 1.000 0.910 479 LEU A O 1
ATOM 7810 N N . PRO A 1 480 ? 27.350 -165.685 -54.889 1.000 0.870 480 PRO A N 1
ATOM 7811 C CA . PRO A 1 480 ? 28.766 -165.801 -55.224 1.000 0.870 480 PRO A CA 1
ATOM 7812 C C . PRO A 1 480 ? 29.533 -166.707 -54.249 1.000 0.870 480 PRO A C 1
ATOM 7813 O O . PRO A 1 480 ? 29.144 -166.880 -53.095 1.000 0.870 480 PRO A O 1
ATOM 7824 N N . ASP A 1 481 ? 30.680 -167.217 -54.702 1.000 0.830 481 ASP A N 1
ATOM 7825 C CA . ASP A 1 481 ? 31.611 -168.026 -53.900 1.000 0.830 481 ASP A CA 1
ATOM 7826 C C . ASP A 1 481 ? 32.677 -167.137 -53.236 1.000 0.830 481 ASP A C 1
ATOM 7827 O O . ASP A 1 481 ? 33.888 -167.281 -53.420 1.000 0.830 481 ASP A O 1
ATOM 7836 N N . ARG A 1 482 ? 32.188 -166.090 -52.569 1.000 0.820 482 ARG A N 1
ATOM 7837 C CA . ARG A 1 482 ? 32.985 -165.039 -51.937 1.000 0.820 482 ARG A CA 1
ATOM 7838 C C . ARG A 1 482 ? 32.399 -164.704 -50.577 1.000 0.820 482 ARG A C 1
ATOM 7839 O O . ARG A 1 482 ? 31.181 -164.726 -50.396 1.000 0.820 482 ARG A O 1
ATOM 7860 N N . ASP A 1 483 ? 33.271 -164.329 -49.654 1.000 0.820 483 ASP A N 1
ATOM 7861 C CA . ASP A 1 483 ? 32.884 -163.797 -48.354 1.000 0.820 483 ASP A CA 1
ATOM 7862 C C . ASP A 1 483 ? 32.707 -162.270 -48.468 1.000 0.820 483 ASP A C 1
ATOM 7863 O O . ASP A 1 483 ? 33.693 -161.567 -48.636 1.000 0.820 483 ASP A O 1
ATOM 7872 N N . LEU A 1 484 ? 31.468 -161.755 -48.408 1.000 0.880 484 LEU A N 1
ATOM 7873 C CA . LEU A 1 484 ? 31.110 -160.323 -48.496 1.000 0.880 484 LEU A CA 1
ATOM 7874 C C . LEU A 1 484 ? 30.512 -159.850 -47.165 1.000 0.880 484 LEU A C 1
ATOM 7875 O O . LEU A 1 484 ? 29.604 -160.514 -46.652 1.000 0.880 484 LEU A O 1
ATOM 7891 N N . TYR A 1 485 ? 30.966 -158.709 -46.643 1.000 0.880 485 TYR A N 1
ATOM 7892 C CA . TYR A 1 485 ? 30.515 -158.145 -45.368 1.000 0.880 485 TYR A CA 1
ATOM 7893 C C . TYR A 1 485 ? 29.695 -156.881 -45.578 1.000 0.880 485 TYR A C 1
ATOM 7894 O O . TYR A 1 485 ? 30.067 -156.020 -46.369 1.000 0.880 485 TYR A O 1
ATOM 7912 N N . VAL A 1 486 ? 28.575 -156.782 -44.864 1.000 0.890 486 VAL A N 1
ATOM 7913 C CA . VAL A 1 486 ? 27.708 -155.594 -44.878 1.000 0.890 486 VAL A CA 1
ATOM 7914 C C . VAL A 1 486 ? 27.294 -155.188 -43.458 1.000 0.890 486 VAL A C 1
ATOM 7915 O O . VAL A 1 486 ? 27.066 -156.062 -42.612 1.000 0.890 486 VAL A O 1
ATOM 7928 N N . GLU A 1 487 ? 27.204 -153.864 -43.216 1.000 0.910 487 GLU A N 1
ATOM 7929 C CA . GLU A 1 487 ? 26.763 -153.235 -41.953 1.000 0.910 487 GLU A CA 1
ATOM 7930 C C . GLU A 1 487 ? 25.226 -153.099 -41.923 1.000 0.910 487 GLU A C 1
ATOM 7931 O O . GLU A 1 487 ? 24.647 -152.202 -42.541 1.000 0.910 487 GLU A O 1
ATOM 7943 N N . ILE A 1 488 ? 24.544 -153.989 -41.192 1.000 0.900 488 ILE A N 1
ATOM 7944 C CA . ILE A 1 488 ? 23.071 -154.090 -41.194 1.000 0.900 488 ILE A CA 1
ATOM 7945 C C . ILE A 1 488 ? 22.492 -154.458 -39.819 1.000 0.900 488 ILE A C 1
ATOM 7946 O O . ILE A 1 488 ? 23.225 -154.816 -38.913 1.000 0.900 488 ILE A O 1
ATOM 7962 N N . ASP A 1 489 ? 21.163 -154.406 -39.661 1.000 0.920 489 ASP A N 1
ATOM 7963 C CA . ASP A 1 489 ? 20.451 -155.012 -38.517 1.000 0.920 489 ASP A CA 1
ATOM 7964 C C . ASP A 1 489 ? 19.840 -156.336 -38.998 1.000 0.920 489 ASP A C 1
ATOM 7965 O O . ASP A 1 489 ? 18.955 -156.335 -39.862 1.000 0.920 489 ASP A O 1
ATOM 7974 N N . GLN A 1 490 ? 20.330 -157.457 -38.460 1.000 0.890 490 GLN A N 1
ATOM 7975 C CA . GLN A 1 490 ? 19.976 -158.813 -38.883 1.000 0.890 490 GLN A CA 1
ATOM 7976 C C . GLN A 1 490 ? 18.474 -159.097 -38.820 1.000 0.890 490 GLN A C 1
ATOM 7977 O O . GLN A 1 490 ? 17.919 -159.706 -39.738 1.000 0.890 490 GLN A O 1
ATOM 7991 N N . ASP A 1 491 ? 17.807 -158.657 -37.752 1.000 0.890 491 ASP A N 1
ATOM 7992 C CA . ASP A 1 491 ? 16.385 -158.916 -37.535 1.000 0.890 491 ASP A CA 1
ATOM 7993 C C . ASP A 1 491 ? 15.546 -158.152 -38.567 1.000 0.890 491 ASP A C 1
ATOM 7994 O O . ASP A 1 491 ? 14.574 -158.681 -39.111 1.000 0.890 491 ASP A O 1
ATOM 8003 N N . LYS A 1 492 ? 15.941 -156.910 -38.886 1.000 0.900 492 LYS A N 1
ATOM 8004 C CA . LYS A 1 492 ? 15.250 -156.079 -39.890 1.000 0.900 492 LYS A CA 1
ATOM 8005 C C . LYS A 1 492 ? 15.441 -156.631 -41.294 1.000 0.900 492 LYS A C 1
ATOM 8006 O O . LYS A 1 492 ? 14.482 -156.656 -42.056 1.000 0.900 492 LYS A O 1
ATOM 8025 N N . ILE A 1 493 ? 16.631 -157.138 -41.624 1.000 0.930 493 ILE A N 1
ATOM 8026 C CA . ILE A 1 493 ? 16.883 -157.738 -42.943 1.000 0.930 493 ILE A CA 1
ATOM 8027 C C . ILE A 1 493 ? 16.234 -159.105 -43.071 1.000 0.930 493 ILE A C 1
ATOM 8028 O O . ILE A 1 493 ? 15.692 -159.421 -44.130 1.000 0.930 493 ILE A O 1
ATOM 8044 N N . THR A 1 494 ? 16.207 -159.879 -41.988 1.000 0.920 494 THR A N 1
ATOM 8045 C CA . THR A 1 494 ? 15.402 -161.096 -41.957 1.000 0.920 494 THR A CA 1
ATOM 8046 C C . THR A 1 494 ? 13.956 -160.737 -42.302 1.000 0.920 494 THR A C 1
ATOM 8047 O O . THR A 1 494 ? 13.398 -161.368 -43.183 1.000 0.920 494 THR A O 1
ATOM 8058 N N . GLN A 1 495 ? 13.384 -159.654 -41.756 1.000 0.900 495 GLN A N 1
ATOM 8059 C CA . GLN A 1 495 ? 12.011 -159.242 -42.074 1.000 0.900 495 GLN A CA 1
ATOM 8060 C C . GLN A 1 495 ? 11.808 -158.750 -43.517 1.000 0.900 495 GLN A C 1
ATOM 8061 O O . GLN A 1 495 ? 10.765 -159.003 -44.127 1.000 0.900 495 GLN A O 1
ATOM 8075 N N . VAL A 1 496 ? 12.797 -158.061 -44.076 1.000 0.940 496 VAL A N 1
ATOM 8076 C CA . VAL A 1 496 ? 12.786 -157.641 -45.483 1.000 0.940 496 VAL A CA 1
ATOM 8077 C C . VAL A 1 496 ? 12.721 -158.854 -46.396 1.000 0.940 496 VAL A C 1
ATOM 8078 O O . VAL A 1 496 ? 11.785 -158.980 -47.190 1.000 0.940 496 VAL A O 1
ATOM 8091 N N . LEU A 1 497 ? 13.688 -159.760 -46.253 1.000 0.950 497 LEU A N 1
ATOM 8092 C CA . LEU A 1 497 ? 13.727 -161.006 -47.004 1.000 0.950 497 LEU A CA 1
ATOM 8093 C C . LEU A 1 497 ? 12.445 -161.796 -46.754 1.000 0.950 497 LEU A C 1
ATOM 8094 O O . LEU A 1 497 ? 11.875 -162.344 -47.689 1.000 0.950 497 LEU A O 1
ATOM 8110 N N . ASP A 1 498 ? 11.895 -161.742 -45.546 1.000 0.910 498 ASP A N 1
ATOM 8111 C CA . ASP A 1 498 ? 10.646 -162.425 -45.232 1.000 0.910 498 ASP A CA 1
ATOM 8112 C C . ASP A 1 498 ? 9.463 -161.888 -46.029 1.000 0.910 498 ASP A C 1
ATOM 8113 O O . ASP A 1 498 ? 8.682 -162.675 -46.571 1.000 0.910 498 ASP A O 1
ATOM 8122 N N . ASN A 1 499 ? 9.337 -160.569 -46.145 1.000 0.900 499 ASN A N 1
ATOM 8123 C CA . ASN A 1 499 ? 8.272 -159.933 -46.911 1.000 0.900 499 ASN A CA 1
ATOM 8124 C C . ASN A 1 499 ? 8.425 -160.161 -48.412 1.000 0.900 499 ASN A C 1
ATOM 8125 O O . ASN A 1 499 ? 7.441 -160.466 -49.091 1.000 0.900 499 ASN A O 1
ATOM 8136 N N . ILE A 1 500 ? 9.646 -160.025 -48.925 1.000 0.930 500 ILE A N 1
ATOM 8137 C CA . ILE A 1 500 ? 9.924 -160.185 -50.349 1.000 0.930 500 ILE A CA 1
ATOM 8138 C C . ILE A 1 500 ? 9.761 -161.670 -50.760 1.000 0.930 500 ILE A C 1
ATOM 8139 O O . ILE A 1 500 ? 9.088 -161.942 -51.752 1.000 0.930 500 ILE A O 1
ATOM 8155 N N . ILE A 1 501 ? 10.247 -162.641 -49.965 1.000 0.920 501 ILE A N 1
ATOM 8156 C CA . ILE A 1 501 ? 10.202 -164.101 -50.244 1.000 0.920 501 ILE A CA 1
ATOM 8157 C C . ILE A 1 501 ? 8.819 -164.724 -50.004 1.000 0.920 501 ILE A C 1
ATOM 8158 O O . ILE A 1 501 ? 8.370 -165.581 -50.771 1.000 0.920 501 ILE A O 1
ATOM 8174 N N . SER A 1 502 ? 8.111 -164.317 -48.947 1.000 0.880 502 SER A N 1
ATOM 8175 C CA . SER A 1 502 ? 6.723 -164.745 -48.712 1.000 0.880 502 SER A CA 1
ATOM 8176 C C . SER A 1 502 ? 5.812 -164.289 -49.854 1.000 0.880 502 SER A C 1
ATOM 8177 O O . SER A 1 502 ? 4.943 -165.063 -50.280 1.000 0.880 502 SER A O 1
ATOM 8185 N N . ASN A 1 503 ? 6.041 -163.064 -50.372 1.000 0.880 503 ASN A N 1
ATOM 8186 C CA . ASN A 1 503 ? 5.420 -162.602 -51.613 1.000 0.880 503 ASN A CA 1
ATOM 8187 C C . ASN A 1 503 ? 5.786 -163.531 -52.798 1.000 0.880 503 ASN A C 1
ATOM 8188 O O . ASN A 1 503 ? 4.883 -163.856 -53.560 1.000 0.880 503 ASN A O 1
ATOM 8199 N N . ALA A 1 504 ? 7.004 -164.089 -52.897 1.000 0.900 504 ALA A N 1
ATOM 8200 C CA . ALA A 1 504 ? 7.421 -164.994 -53.988 1.000 0.900 504 ALA A CA 1
ATOM 8201 C C . ALA A 1 504 ? 6.793 -166.419 -53.987 1.000 0.900 504 ALA A C 1
ATOM 8202 O O . ALA A 1 504 ? 6.219 -166.815 -55.005 1.000 0.900 504 ALA A O 1
ATOM 8209 N N . LEU A 1 505 ? 6.851 -167.200 -52.887 1.000 0.880 505 LEU A N 1
ATOM 8210 C CA . LEU A 1 505 ? 6.309 -168.586 -52.802 1.000 0.880 505 LEU A CA 1
ATOM 8211 C C . LEU A 1 505 ? 4.813 -168.638 -53.166 1.000 0.880 505 LEU A C 1
ATOM 8212 O O . LEU A 1 505 ? 4.380 -169.407 -54.025 1.000 0.880 505 LEU A O 1
ATOM 8228 N N . LYS A 1 506 ? 4.018 -167.747 -52.564 1.000 0.830 506 LYS A N 1
ATOM 8229 C CA . LYS A 1 506 ? 2.559 -167.691 -52.747 1.000 0.830 506 LYS A CA 1
ATOM 8230 C C . LYS A 1 506 ? 2.119 -167.408 -54.191 1.000 0.830 506 LYS A C 1
ATOM 8231 O O . LYS A 1 506 ? 1.080 -167.936 -54.588 1.000 0.830 506 LYS A O 1
ATOM 8250 N N . TYR A 1 507 ? 2.836 -166.548 -54.937 1.000 0.840 507 TYR A N 1
ATOM 8251 C CA . TYR A 1 507 ? 2.520 -166.193 -56.337 1.000 0.840 507 TYR A CA 1
ATOM 8252 C C . TYR A 1 507 ? 3.212 -167.062 -57.379 1.000 0.840 507 TYR A C 1
ATOM 8253 O O . TYR A 1 507 ? 2.814 -167.008 -58.547 1.000 0.840 507 TYR A O 1
ATOM 8271 N N . SER A 1 508 ? 4.192 -167.864 -56.959 1.000 0.860 508 SER A N 1
ATOM 8272 C CA . SER A 1 508 ? 4.789 -168.872 -57.823 1.000 0.860 508 SER A CA 1
ATOM 8273 C C . SER A 1 508 ? 3.714 -169.872 -58.246 1.000 0.860 508 SER A C 1
ATOM 8274 O O . SER A 1 508 ? 2.954 -170.356 -57.395 1.000 0.860 508 SER A O 1
ATOM 8282 N N . PRO A 1 509 ? 3.609 -170.174 -59.553 1.000 0.840 509 PRO A N 1
ATOM 8283 C CA . PRO A 1 509 ? 2.808 -171.299 -60.001 1.000 0.840 509 PRO A CA 1
ATOM 8284 C C . PRO A 1 509 ? 3.354 -172.592 -59.377 1.000 0.840 509 PRO A C 1
ATOM 8285 O O . PRO A 1 509 ? 4.512 -172.649 -58.963 1.000 0.840 509 PRO A O 1
ATOM 8296 N N . GLU A 1 510 ? 2.529 -173.640 -59.312 1.000 0.830 510 GLU A N 1
ATOM 8297 C CA . GLU A 1 510 ? 2.956 -174.963 -58.836 1.000 0.830 510 GLU A CA 1
ATOM 8298 C C . GLU A 1 510 ? 4.028 -175.532 -59.785 1.000 0.830 510 GLU A C 1
ATOM 8299 O O . GLU A 1 510 ? 3.769 -175.737 -60.971 1.000 0.830 510 GLU A O 1
ATOM 8311 N N . GLY A 1 511 ? 5.245 -175.737 -59.278 1.000 0.850 511 GLY A N 1
ATOM 8312 C CA . GLY A 1 511 ? 6.424 -176.078 -60.078 1.000 0.850 511 GLY A CA 1
ATOM 8313 C C . GLY A 1 511 ? 7.218 -174.883 -60.621 1.000 0.850 511 GLY A C 1
ATOM 8314 O O . GLY A 1 511 ? 8.146 -175.107 -61.392 1.000 0.850 511 GLY A O 1
ATOM 8318 N N . GLY A 1 512 ? 6.870 -173.641 -60.251 1.000 0.850 512 GLY A N 1
ATOM 8319 C CA . GLY A 1 512 ? 7.649 -172.448 -60.588 1.000 0.850 512 GLY A CA 1
ATOM 8320 C C . GLY A 1 512 ? 8.986 -172.401 -59.852 1.000 0.850 512 GLY A C 1
ATOM 8321 O O . GLY A 1 512 ? 9.200 -173.103 -58.859 1.000 0.850 512 GLY A O 1
ATOM 8325 N N . HIS A 1 513 ? 9.879 -171.546 -60.326 1.000 0.880 513 HIS A N 1
ATOM 8326 C CA . HIS A 1 513 ? 11.166 -171.320 -59.690 1.000 0.880 513 HIS A CA 1
ATOM 8327 C C . HIS A 1 513 ? 11.144 -170.002 -58.940 1.000 0.880 513 HIS A C 1
ATOM 8328 O O . HIS A 1 513 ? 10.650 -168.986 -59.431 1.000 0.880 513 HIS A O 1
ATOM 8342 N N . VAL A 1 514 ? 11.723 -170.037 -57.748 1.000 0.930 514 VAL A N 1
ATOM 8343 C CA . VAL A 1 514 ? 12.116 -168.829 -57.046 1.000 0.930 514 VAL A CA 1
ATOM 8344 C C . VAL A 1 514 ? 13.627 -168.781 -57.058 1.000 0.930 514 VAL A C 1
ATOM 8345 O O . VAL A 1 514 ? 14.284 -169.642 -56.494 1.000 0.930 514 VAL A O 1
ATOM 8358 N N . THR A 1 515 ? 14.203 -167.809 -57.737 1.000 0.950 515 THR A N 1
ATOM 8359 C CA . THR A 1 515 ? 15.655 -167.659 -57.831 1.000 0.950 515 THR A CA 1
ATOM 8360 C C . THR A 1 515 ? 16.116 -166.554 -56.886 1.000 0.950 515 THR A C 1
ATOM 8361 O O . THR A 1 515 ? 15.503 -165.494 -56.825 1.000 0.950 515 THR A O 1
ATOM 8372 N N . PHE A 1 516 ? 17.187 -166.804 -56.149 1.000 0.950 516 PHE A N 1
ATOM 8373 C CA . PHE A 1 516 ? 17.861 -165.909 -55.219 1.000 0.950 516 PHE A CA 1
ATOM 8374 C C . PHE A 1 516 ? 19.212 -165.571 -55.820 1.000 0.950 516 PHE A C 1
ATOM 8375 O O . PHE A 1 516 ? 19.933 -166.476 -56.254 1.000 0.950 516 PHE A O 1
ATOM 8392 N N . SER A 1 517 ? 19.561 -164.294 -55.882 1.000 0.950 517 SER A N 1
ATOM 8393 C CA . SER A 1 517 ? 20.838 -163.857 -56.449 1.000 0.950 517 SER A CA 1
ATOM 8394 C C . SER A 1 517 ? 21.397 -162.656 -55.681 1.000 0.950 517 SER A C 1
ATOM 8395 O O . SER A 1 517 ? 20.620 -161.878 -55.130 1.000 0.950 517 SER A O 1
ATOM 8403 N N . ILE A 1 518 ? 22.726 -162.516 -55.614 1.000 0.930 518 ILE A N 1
ATOM 8404 C CA . ILE A 1 518 ? 23.421 -161.324 -55.100 1.000 0.930 518 ILE A CA 1
ATOM 8405 C C . ILE A 1 518 ? 24.482 -160.956 -56.127 1.000 0.930 518 ILE A C 1
ATOM 8406 O O . ILE A 1 518 ? 25.375 -161.764 -56.382 1.000 0.930 518 ILE A O 1
ATOM 8422 N N . ASP A 1 519 ? 24.385 -159.755 -56.676 1.000 0.920 519 ASP A N 1
ATOM 8423 C CA . ASP A 1 519 ? 25.377 -159.191 -57.574 1.000 0.920 519 ASP A CA 1
ATOM 8424 C C . ASP A 1 519 ? 26.112 -158.070 -56.840 1.000 0.920 519 ASP A C 1
ATOM 8425 O O . ASP A 1 519 ? 25.531 -157.273 -56.099 1.000 0.920 519 ASP A O 1
ATOM 8434 N N . VAL A 1 520 ? 27.427 -158.058 -56.998 1.000 0.890 520 VAL A N 1
ATOM 8435 C CA . VAL A 1 520 ? 28.288 -157.046 -56.396 1.000 0.890 520 VAL A CA 1
ATOM 8436 C C . VAL A 1 520 ? 28.561 -156.012 -57.469 1.000 0.890 520 VAL A C 1
ATOM 8437 O O . VAL A 1 520 ? 29.051 -156.363 -58.543 1.000 0.890 520 VAL A O 1
ATOM 8450 N N . ASN A 1 521 ? 28.239 -154.755 -57.185 1.000 0.870 521 ASN A N 1
ATOM 8451 C CA . ASN A 1 521 ? 28.585 -153.649 -58.061 1.000 0.870 521 ASN A CA 1
ATOM 8452 C C . ASN A 1 521 ? 29.669 -152.787 -57.400 1.000 0.870 521 ASN A C 1
ATOM 8453 O O . ASN A 1 521 ? 29.428 -152.115 -56.397 1.000 0.870 521 ASN A O 1
ATOM 8464 N N . GLU A 1 522 ? 30.865 -152.813 -57.983 1.000 0.780 522 GLU A N 1
ATOM 8465 C CA . GLU A 1 522 ? 32.045 -152.095 -57.490 1.000 0.780 522 GLU A CA 1
ATOM 8466 C C . GLU A 1 522 ? 32.025 -150.605 -57.886 1.000 0.780 522 GLU A C 1
ATOM 8467 O O . GLU A 1 522 ? 32.458 -149.753 -57.110 1.000 0.780 522 GLU A O 1
ATOM 8479 N N . GLU A 1 523 ? 31.481 -150.268 -59.066 1.000 0.790 523 GLU A N 1
ATOM 8480 C CA . GLU A 1 523 ? 31.432 -148.871 -59.531 1.000 0.790 523 GLU A CA 1
ATOM 8481 C C . GLU A 1 523 ? 30.513 -148.001 -58.655 1.000 0.790 523 GLU A C 1
ATOM 8482 O O . GLU A 1 523 ? 30.734 -146.795 -58.542 1.000 0.790 523 GLU A O 1
ATOM 8494 N N . GLU A 1 524 ? 29.509 -148.598 -58.007 1.000 0.830 524 GLU A N 1
ATOM 8495 C CA . GLU A 1 524 ? 28.492 -147.861 -57.246 1.000 0.830 524 GLU A CA 1
ATOM 8496 C C . GLU A 1 524 ? 28.635 -147.949 -55.710 1.000 0.830 524 GLU A C 1
ATOM 8497 O O . GLU A 1 524 ? 27.847 -147.321 -55.012 1.000 0.830 524 GLU A O 1
ATOM 8509 N N . GLU A 1 525 ? 29.631 -148.657 -55.156 1.000 0.850 525 GLU A N 1
ATOM 8510 C CA . GLU A 1 525 ? 29.713 -148.984 -53.708 1.000 0.850 525 GLU A CA 1
ATOM 8511 C C . GLU A 1 525 ? 28.413 -149.674 -53.184 1.000 0.850 525 GLU A C 1
ATOM 8512 O O . GLU A 1 525 ? 27.968 -149.442 -52.055 1.000 0.850 525 GLU A O 1
ATOM 8524 N N . LEU A 1 526 ? 27.769 -150.537 -53.997 1.000 0.910 526 LEU A N 1
ATOM 8525 C CA . LEU A 1 526 ? 26.444 -151.131 -53.708 1.000 0.910 526 LEU A CA 1
ATOM 8526 C C . LEU A 1 526 ? 26.367 -152.669 -53.913 1.000 0.910 526 LEU A C 1
ATOM 8527 O O . LEU A 1 526 ? 26.810 -153.228 -54.920 1.000 0.910 526 LEU A O 1
ATOM 8543 N N . LEU A 1 527 ? 25.717 -153.371 -52.972 1.000 0.930 527 LEU A N 1
ATOM 8544 C CA . LEU A 1 527 ? 25.371 -154.800 -53.062 1.000 0.930 527 LEU A CA 1
ATOM 8545 C C . LEU A 1 527 ? 23.915 -154.970 -53.519 1.000 0.930 527 LEU A C 1
ATOM 8546 O O . LEU A 1 527 ? 23.008 -154.486 -52.846 1.000 0.930 527 LEU A O 1
ATOM 8562 N N . TYR A 1 528 ? 23.683 -155.680 -54.622 1.000 0.930 528 TYR A N 1
ATOM 8563 C CA . TYR A 1 528 ? 22.361 -155.879 -55.222 1.000 0.930 528 TYR A CA 1
ATOM 8564 C C . TYR A 1 528 ? 21.839 -157.268 -54.850 1.000 0.930 528 TYR A C 1
ATOM 8565 O O . TYR A 1 528 ? 22.412 -158.261 -55.274 1.000 0.930 528 TYR A O 1
ATOM 8583 N N . ILE A 1 529 ? 20.748 -157.369 -54.087 1.000 0.940 529 ILE A N 1
ATOM 8584 C CA . ILE A 1 529 ? 20.114 -158.644 -53.715 1.000 0.940 529 ILE A CA 1
ATOM 8585 C C . ILE A 1 529 ? 18.785 -158.764 -54.451 1.000 0.940 529 ILE A C 1
ATOM 8586 O O . ILE A 1 529 ? 17.909 -157.921 -54.262 1.000 0.940 529 ILE A O 1
ATOM 8602 N N . SER A 1 530 ? 18.602 -159.810 -55.256 1.000 0.950 530 SER A N 1
ATOM 8603 C CA . SER A 1 530 ? 17.377 -160.010 -56.036 1.000 0.950 530 SER A CA 1
ATOM 8604 C C . SER A 1 530 ? 16.663 -161.315 -55.700 1.000 0.950 530 SER A C 1
ATOM 8605 O O . SER A 1 530 ? 17.270 -162.346 -55.399 1.000 0.950 530 SER A O 1
ATOM 8613 N N . VAL A 1 531 ? 15.335 -161.253 -55.750 1.000 0.950 531 VAL A N 1
ATOM 8614 C CA . VAL A 1 531 ? 14.415 -162.366 -55.515 1.000 0.950 531 VAL A CA 1
ATOM 8615 C C . VAL A 1 531 ? 13.454 -162.458 -56.697 1.000 0.950 531 VAL A C 1
ATOM 8616 O O . VAL A 1 531 ? 12.655 -161.546 -56.898 1.000 0.950 531 VAL A O 1
ATOM 8629 N N . LYS A 1 532 ? 13.513 -163.555 -57.468 1.000 0.940 532 LYS A N 1
ATOM 8630 C CA . LYS A 1 532 ? 12.745 -163.748 -58.713 1.000 0.940 532 LYS A CA 1
ATOM 8631 C C . LYS A 1 532 ? 11.739 -164.890 -58.635 1.000 0.940 532 LYS A C 1
ATOM 8632 O O . LYS A 1 532 ? 12.161 -166.030 -58.515 1.000 0.940 532 LYS A O 1
ATOM 8651 N N . ASP A 1 533 ? 10.453 -164.594 -58.814 1.000 0.910 533 ASP A N 1
ATOM 8652 C CA . ASP A 1 533 ? 9.351 -165.543 -59.019 1.000 0.910 533 ASP A CA 1
ATOM 8653 C C . ASP A 1 533 ? 9.012 -165.823 -60.508 1.000 0.910 533 ASP A C 1
ATOM 8654 O O . ASP A 1 533 ? 9.106 -164.923 -61.342 1.000 0.910 533 ASP A O 1
ATOM 8663 N N . GLU A 1 534 ? 8.575 -167.065 -60.839 1.000 0.890 534 GLU A N 1
ATOM 8664 C CA . GLU A 1 534 ? 7.954 -167.486 -62.132 1.000 0.890 534 GLU A CA 1
ATOM 8665 C C . GLU A 1 534 ? 6.417 -167.268 -62.153 1.000 0.890 534 GLU A C 1
ATOM 8666 O O . GLU A 1 534 ? 5.658 -168.022 -62.766 1.000 0.890 534 GLU A O 1
ATOM 8678 N N . GLY A 1 535 ? 5.963 -166.232 -61.431 1.000 0.860 535 GLY A N 1
ATOM 8679 C CA . GLY A 1 535 ? 4.571 -165.896 -61.135 1.000 0.860 535 GLY A CA 1
ATOM 8680 C C . GLY A 1 535 ? 3.753 -165.233 -62.247 1.000 0.860 535 GLY A C 1
ATOM 8681 O O . GLY A 1 535 ? 4.107 -165.145 -63.419 1.000 0.860 535 GLY A O 1
ATOM 8685 N N . ILE A 1 536 ? 2.595 -164.717 -61.842 1.000 0.840 536 ILE A N 1
ATOM 8686 C CA . ILE A 1 536 ? 1.619 -164.094 -62.752 1.000 0.840 536 ILE A CA 1
ATOM 8687 C C . ILE A 1 536 ? 2.109 -162.718 -63.247 1.000 0.840 536 ILE A C 1
ATOM 8688 O O . ILE A 1 536 ? 1.668 -162.255 -64.298 1.000 0.840 536 ILE A O 1
ATOM 8704 N N . GLY A 1 537 ? 3.053 -162.099 -62.536 1.000 0.870 537 GLY A N 1
ATOM 8705 C CA . GLY A 1 537 ? 3.607 -160.778 -62.838 1.000 0.870 537 GLY A CA 1
ATOM 8706 C C . GLY A 1 537 ? 2.756 -159.593 -62.340 1.000 0.870 537 GLY A C 1
ATOM 8707 O O . GLY A 1 537 ? 1.693 -159.797 -61.745 1.000 0.870 537 GLY A O 1
ATOM 8711 N N . ILE A 1 538 ? 3.231 -158.359 -62.586 1.000 0.880 538 ILE A N 1
ATOM 8712 C CA . ILE A 1 538 ? 2.631 -157.070 -62.170 1.000 0.880 538 ILE A CA 1
ATOM 8713 C C . ILE A 1 538 ? 2.380 -156.149 -63.386 1.000 0.880 538 ILE A C 1
ATOM 8714 O O . ILE A 1 538 ? 3.276 -155.995 -64.222 1.000 0.880 538 ILE A O 1
ATOM 8730 N N . PRO A 1 539 ? 1.217 -155.464 -63.473 1.000 0.890 539 PRO A N 1
ATOM 8731 C CA . PRO A 1 539 ? 0.963 -154.463 -64.503 1.000 0.890 539 PRO A CA 1
ATOM 8732 C C . PRO A 1 539 ? 1.934 -153.305 -64.401 1.000 0.890 539 PRO A C 1
ATOM 8733 O O . PRO A 1 539 ? 2.128 -152.743 -63.331 1.000 0.890 539 PRO A O 1
ATOM 8744 N N . LYS A 1 540 ? 2.479 -152.883 -65.537 1.000 0.850 540 LYS A N 1
ATOM 8745 C CA . LYS A 1 540 ? 3.503 -151.832 -65.590 1.000 0.850 540 LYS A CA 1
ATOM 8746 C C . LYS A 1 540 ? 3.145 -150.578 -64.762 1.000 0.850 540 LYS A C 1
ATOM 8747 O O . LYS A 1 540 ? 3.993 -150.058 -64.056 1.000 0.850 540 LYS A O 1
ATOM 8766 N N . LYS A 1 541 ? 1.871 -150.158 -64.781 1.000 0.840 541 LYS A N 1
ATOM 8767 C CA . LYS A 1 541 ? 1.287 -149.035 -64.004 1.000 0.840 541 LYS A CA 1
ATOM 8768 C C . LYS A 1 541 ? 1.286 -149.199 -62.469 1.000 0.840 541 LYS A C 1
ATOM 8769 O O . LYS A 1 541 ? 1.066 -148.216 -61.762 1.000 0.840 541 LYS A O 1
ATOM 8788 N N . ASP A 1 542 ? 1.456 -150.429 -61.986 1.000 0.890 542 ASP A N 1
ATOM 8789 C CA . ASP A 1 542 ? 1.372 -150.833 -60.582 1.000 0.890 542 ASP A CA 1
ATOM 8790 C C . ASP A 1 542 ? 2.751 -151.256 -60.030 1.000 0.890 542 ASP A C 1
ATOM 8791 O O . ASP A 1 542 ? 2.894 -151.340 -58.817 1.000 0.890 542 ASP A O 1
ATOM 8800 N N . VAL A 1 543 ? 3.763 -151.483 -60.889 1.000 0.890 543 VAL A N 1
ATOM 8801 C CA . VAL A 1 543 ? 5.126 -151.947 -60.524 1.000 0.890 543 VAL A CA 1
ATOM 8802 C C . VAL A 1 543 ? 5.796 -151.079 -59.459 1.000 0.890 543 VAL A C 1
ATOM 8803 O O . VAL A 1 543 ? 6.508 -151.602 -58.613 1.000 0.890 543 VAL A O 1
ATOM 8816 N N . GLU A 1 544 ? 5.551 -149.773 -59.455 1.000 0.860 544 GLU A N 1
ATOM 8817 C CA . GLU A 1 544 ? 6.027 -148.889 -58.383 1.000 0.860 544 GLU A CA 1
ATOM 8818 C C . GLU A 1 544 ? 5.067 -148.896 -57.183 1.000 0.860 544 GLU A C 1
ATOM 8819 O O . GLU A 1 544 ? 5.483 -148.956 -56.026 1.000 0.860 544 GLU A O 1
ATOM 8831 N N . LYS A 1 545 ? 3.759 -148.920 -57.460 1.000 0.880 545 LYS A N 1
ATOM 8832 C CA . LYS A 1 545 ? 2.689 -148.807 -56.458 1.000 0.880 545 LYS A CA 1
ATOM 8833 C C . LYS A 1 545 ? 2.637 -149.971 -55.488 1.000 0.880 545 LYS A C 1
ATOM 8834 O O . LYS A 1 545 ? 2.116 -149.836 -54.391 1.000 0.880 545 LYS A O 1
ATOM 8853 N N . VAL A 1 546 ? 3.159 -151.133 -55.860 1.000 0.880 546 VAL A N 1
ATOM 8854 C CA . VAL A 1 546 ? 3.202 -152.300 -54.967 1.000 0.880 546 VAL A CA 1
ATOM 8855 C C . VAL A 1 546 ? 3.947 -152.046 -53.661 1.000 0.880 546 VAL A C 1
ATOM 8856 O O . VAL A 1 546 ? 3.661 -152.727 -52.677 1.000 0.880 546 VAL A O 1
ATOM 8869 N N . PHE A 1 547 ? 4.864 -151.081 -53.639 1.000 0.900 547 PHE A N 1
ATOM 8870 C CA . PHE A 1 547 ? 5.541 -150.659 -52.421 1.000 0.900 547 PHE A CA 1
ATOM 8871 C C . PHE A 1 547 ? 4.727 -149.665 -51.575 1.000 0.900 547 PHE A C 1
ATOM 8872 O O . PHE A 1 547 ? 5.090 -149.458 -50.420 1.000 0.900 547 PHE A O 1
ATOM 8889 N N . ASP A 1 548 ? 3.640 -149.070 -52.088 1.000 0.880 548 ASP A N 1
ATOM 8890 C CA . ASP A 1 548 ? 2.786 -148.144 -51.335 1.000 0.880 548 ASP A CA 1
ATOM 8891 C C . ASP A 1 548 ? 2.018 -148.881 -50.218 1.000 0.880 548 ASP A C 1
ATOM 8892 O O . ASP A 1 548 ? 1.598 -150.041 -50.314 1.000 0.880 548 ASP A O 1
ATOM 8901 N N . ARG A 1 549 ? 1.792 -148.179 -49.110 1.000 0.860 549 ARG A N 1
ATOM 8902 C CA . ARG A 1 549 ? 1.139 -148.717 -47.910 1.000 0.860 549 ARG A CA 1
ATOM 8903 C C . ARG A 1 549 ? -0.310 -149.102 -48.216 1.000 0.860 549 ARG A C 1
ATOM 8904 O O . ARG A 1 549 ? -1.073 -148.290 -48.729 1.000 0.860 549 ARG A O 1
ATOM 8925 N N . PHE A 1 550 ? -0.709 -150.322 -47.851 1.000 0.850 550 PHE A N 1
ATOM 8926 C CA . PHE A 1 550 ? -2.027 -150.908 -48.153 1.000 0.850 550 PHE A CA 1
ATOM 8927 C C . PHE A 1 550 ? -2.340 -151.089 -49.647 1.000 0.850 550 PHE A C 1
ATOM 8928 O O . PHE A 1 550 ? -3.447 -151.540 -49.975 1.000 0.850 550 PHE A O 1
ATOM 8945 N N . TYR A 1 551 ? -1.413 -150.778 -50.558 1.000 0.840 551 TYR A N 1
ATOM 8946 C CA . TYR A 1 551 ? -1.628 -150.952 -51.987 1.000 0.840 551 TYR A CA 1
ATOM 8947 C C . TYR A 1 551 ? -1.557 -152.432 -52.370 1.000 0.840 551 TYR A C 1
ATOM 8948 O O . TYR A 1 551 ? -0.792 -153.211 -51.802 1.000 0.840 551 TYR A O 1
ATOM 8966 N N . ARG A 1 552 ? -2.440 -152.867 -53.281 1.000 0.810 552 ARG A N 1
ATOM 8967 C CA . ARG A 1 552 ? -2.642 -154.289 -53.624 1.000 0.810 552 ARG A CA 1
ATOM 8968 C C . ARG A 1 552 ? -3.102 -154.455 -55.081 1.000 0.810 552 ARG A C 1
ATOM 8969 O O . ARG A 1 552 ? -4.053 -153.779 -55.469 1.000 0.810 552 ARG A O 1
ATOM 8990 N N . VAL A 1 553 ? -2.511 -155.422 -55.815 1.000 0.740 553 VAL A N 1
ATOM 8991 C CA . VAL A 1 553 ? -2.803 -155.709 -57.247 1.000 0.740 553 VAL A CA 1
ATOM 8992 C C . VAL A 1 553 ? -4.249 -156.180 -57.467 1.000 0.740 553 VAL A C 1
ATOM 8993 O O . VAL A 1 553 ? -5.009 -155.539 -58.185 1.000 0.740 553 VAL A O 1
ATOM 9006 N N . ASP A 1 554 ? -4.664 -157.273 -56.819 1.000 0.690 554 ASP A N 1
ATOM 9007 C CA . ASP A 1 554 ? -6.022 -157.828 -56.928 1.000 0.690 554 ASP A CA 1
ATOM 9008 C C . ASP A 1 554 ? -6.612 -158.000 -55.515 1.000 0.690 554 ASP A C 1
ATOM 9009 O O . ASP A 1 554 ? -6.390 -159.005 -54.839 1.000 0.690 554 ASP A O 1
ATOM 9018 N N . LYS A 1 555 ? -7.328 -156.972 -55.020 1.000 0.680 555 LYS A N 1
ATOM 9019 C CA . LYS A 1 555 ? -7.815 -156.880 -53.622 1.000 0.680 555 LYS A CA 1
ATOM 9020 C C . LYS A 1 555 ? -8.604 -158.113 -53.176 1.000 0.680 555 LYS A C 1
ATOM 9021 O O . LYS A 1 555 ? -8.394 -158.582 -52.057 1.000 0.680 555 LYS A O 1
ATOM 9040 N N . ALA A 1 556 ? -9.508 -158.626 -54.018 1.000 0.590 556 ALA A N 1
ATOM 9041 C CA . ALA A 1 556 ? -10.339 -159.788 -53.690 1.000 0.590 556 ALA A CA 1
ATOM 9042 C C . ALA A 1 556 ? -9.473 -161.039 -53.531 1.000 0.590 556 ALA A C 1
ATOM 9043 O O . ALA A 1 556 ? -9.636 -161.816 -52.585 1.000 0.590 556 ALA A O 1
ATOM 9050 N N . ARG A 1 557 ? -8.506 -161.180 -54.436 1.000 0.590 557 ARG A N 1
ATOM 9051 C CA . ARG A 1 557 ? -7.584 -162.302 -54.479 1.000 0.590 557 ARG A CA 1
ATOM 9052 C C . ARG A 1 557 ? -6.586 -162.276 -53.326 1.000 0.590 557 ARG A C 1
ATOM 9053 O O . ARG A 1 557 ? -6.471 -163.262 -52.603 1.000 0.590 557 ARG A O 1
ATOM 9074 N N . THR A 1 558 ? -5.919 -161.156 -53.071 1.000 0.610 558 THR A N 1
ATOM 9075 C CA . THR A 1 558 ? -4.932 -161.072 -51.988 1.000 0.610 558 THR A CA 1
ATOM 9076 C C . THR A 1 558 ? -5.581 -161.192 -50.603 1.000 0.610 558 THR A C 1
ATOM 9077 O O . THR A 1 558 ? -4.909 -161.600 -49.657 1.000 0.610 558 THR A O 1
ATOM 9088 N N . ARG A 1 559 ? -6.878 -160.878 -50.442 1.000 0.600 559 ARG A N 1
ATOM 9089 C CA . ARG A 1 559 ? -7.593 -161.069 -49.165 1.000 0.600 559 ARG A CA 1
ATOM 9090 C C . ARG A 1 559 ? -7.767 -162.550 -48.808 1.000 0.600 559 ARG A C 1
ATOM 9091 O O . ARG A 1 559 ? -7.613 -162.876 -47.635 1.000 0.600 559 ARG A O 1
ATOM 9112 N N . LYS A 1 560 ? -8.006 -163.430 -49.805 1.000 0.580 560 LYS A N 1
ATOM 9113 C CA . LYS A 1 560 ? -8.046 -164.910 -49.654 1.000 0.580 560 LYS A CA 1
ATOM 9114 C C . LYS A 1 560 ? -6.703 -165.500 -49.200 1.000 0.580 560 LYS A C 1
ATOM 9115 O O . LYS A 1 560 ? -6.687 -166.593 -48.645 1.000 0.580 560 LYS A O 1
ATOM 9134 N N . LEU A 1 561 ? -5.605 -164.769 -49.418 1.000 0.610 561 LEU A N 1
ATOM 9135 C CA . LEU A 1 561 ? -4.230 -165.164 -49.084 1.000 0.610 561 LEU A CA 1
ATOM 9136 C C . LEU A 1 561 ? -3.727 -164.553 -47.760 1.000 0.610 561 LEU A C 1
ATOM 9137 O O . LEU A 1 561 ? -2.524 -164.454 -47.528 1.000 0.610 561 LEU A O 1
ATOM 9153 N N . GLY A 1 562 ? -4.633 -164.102 -46.888 1.000 0.630 562 GLY A N 1
ATOM 9154 C CA . GLY A 1 562 ? -4.278 -163.605 -45.556 1.000 0.630 562 GLY A CA 1
ATOM 9155 C C . GLY A 1 562 ? -3.291 -162.420 -45.527 1.000 0.630 562 GLY A C 1
ATOM 9156 O O . GLY A 1 562 ? -2.567 -162.299 -44.539 1.000 0.630 562 GLY A O 1
ATOM 9160 N N . GLY A 1 563 ? -3.221 -161.576 -46.580 1.000 0.670 563 GLY A N 1
ATOM 9161 C CA . GLY A 1 563 ? -2.263 -160.458 -46.711 1.000 0.670 563 GLY A CA 1
ATOM 9162 C C . GLY A 1 563 ? -2.756 -159.116 -46.147 1.000 0.670 563 GLY A C 1
ATOM 9163 O O . GLY A 1 563 ? -3.932 -158.767 -46.312 1.000 0.670 563 GLY A O 1
ATOM 9167 N N . THR A 1 564 ? -1.859 -158.367 -45.501 1.000 0.750 564 THR A N 1
ATOM 9168 C CA . THR A 1 564 ? -2.118 -157.037 -44.915 1.000 0.750 564 THR A CA 1
ATOM 9169 C C . THR A 1 564 ? -1.960 -155.911 -45.942 1.000 0.750 564 THR A C 1
ATOM 9170 O O . THR A 1 564 ? -2.786 -155.006 -45.968 1.000 0.750 564 THR A O 1
ATOM 9181 N N . GLY A 1 565 ? -0.981 -156.008 -46.849 1.000 0.820 565 GLY A N 1
ATOM 9182 C CA . GLY A 1 565 ? -0.644 -154.952 -47.817 1.000 0.820 565 GLY A CA 1
ATOM 9183 C C . GLY A 1 565 ? 0.336 -153.897 -47.281 1.000 0.820 565 GLY A C 1
ATOM 9184 O O . GLY A 1 565 ? 0.597 -152.925 -47.971 1.000 0.820 565 GLY A O 1
ATOM 9188 N N . LEU A 1 566 ? 0.878 -154.073 -46.069 1.000 0.880 566 LEU A N 1
ATOM 9189 C CA . LEU A 1 566 ? 1.947 -153.235 -45.503 1.000 0.880 566 LEU A CA 1
ATOM 9190 C C . LEU A 1 566 ? 3.347 -153.861 -45.676 1.000 0.880 566 LEU A C 1
ATOM 9191 O O . LEU A 1 566 ? 4.337 -153.184 -45.452 1.000 0.880 566 LEU A O 1
ATOM 9207 N N . GLY A 1 567 ? 3.454 -155.132 -46.095 1.000 0.890 567 GLY A N 1
ATOM 9208 C CA . GLY A 1 567 ? 4.729 -155.869 -46.131 1.000 0.890 567 GLY A CA 1
ATOM 9209 C C . GLY A 1 567 ? 5.810 -155.229 -47.010 1.000 0.890 567 GLY A C 1
ATOM 9210 O O . GLY A 1 567 ? 6.925 -155.021 -46.546 1.000 0.890 567 GLY A O 1
ATOM 9214 N N . LEU A 1 568 ? 5.488 -154.856 -48.255 1.000 0.900 568 LEU A N 1
ATOM 9215 C CA . LEU A 1 568 ? 6.461 -154.199 -49.140 1.000 0.900 568 LEU A CA 1
ATOM 9216 C C . LEU A 1 568 ? 6.788 -152.784 -48.698 1.000 0.900 568 LEU A C 1
ATOM 9217 O O . LEU A 1 568 ? 7.948 -152.402 -48.757 1.000 0.900 568 LEU A O 1
ATOM 9233 N N . ALA A 1 569 ? 5.789 -152.054 -48.211 1.000 0.910 569 ALA A N 1
ATOM 9234 C CA . ALA A 1 569 ? 6.015 -150.740 -47.638 1.000 0.910 569 ALA A CA 1
ATOM 9235 C C . ALA A 1 569 ? 7.010 -150.814 -46.471 1.000 0.910 569 ALA A C 1
ATOM 9236 O O . ALA A 1 569 ? 7.952 -150.036 -46.420 1.000 0.910 569 ALA A O 1
ATOM 9243 N N . ILE A 1 570 ? 6.868 -151.804 -45.583 1.000 0.900 570 ILE A N 1
ATOM 9244 C CA . ILE A 1 570 ? 7.828 -152.039 -44.498 1.000 0.900 570 ILE A CA 1
ATOM 9245 C C . ILE A 1 570 ? 9.197 -152.422 -45.055 1.000 0.900 570 ILE A C 1
ATOM 9246 O O . ILE A 1 570 ? 10.193 -151.816 -44.670 1.000 0.900 570 ILE A O 1
ATOM 9262 N N . ALA A 1 571 ? 9.250 -153.431 -45.935 1.000 0.930 571 ALA A N 1
ATOM 9263 C CA . ALA A 1 571 ? 10.501 -153.906 -46.518 1.000 0.930 571 ALA A CA 1
ATOM 9264 C C . ALA A 1 571 ? 11.280 -152.755 -47.172 1.000 0.930 571 ALA A C 1
ATOM 9265 O O . ALA A 1 571 ? 12.486 -152.657 -46.987 1.000 0.930 571 ALA A O 1
ATOM 9272 N N . LYS A 1 572 ? 10.575 -151.848 -47.854 1.000 0.930 572 LYS A N 1
ATOM 9273 C CA . LYS A 1 572 ? 11.118 -150.618 -48.429 1.000 0.930 572 LYS A CA 1
ATOM 9274 C C . LYS A 1 572 ? 11.662 -149.632 -47.392 1.000 0.930 572 LYS A C 1
ATOM 9275 O O . LYS A 1 572 ? 12.832 -149.288 -47.496 1.000 0.930 572 LYS A O 1
ATOM 9294 N N . GLU A 1 573 ? 10.863 -149.185 -46.414 1.000 0.900 573 GLU A N 1
ATOM 9295 C CA . GLU A 1 573 ? 11.315 -148.280 -45.329 1.000 0.900 573 GLU A CA 1
ATOM 9296 C C . GLU A 1 573 ? 12.539 -148.862 -44.597 1.000 0.900 573 GLU A C 1
ATOM 9297 O O . GLU A 1 573 ? 13.460 -148.140 -44.225 1.000 0.900 573 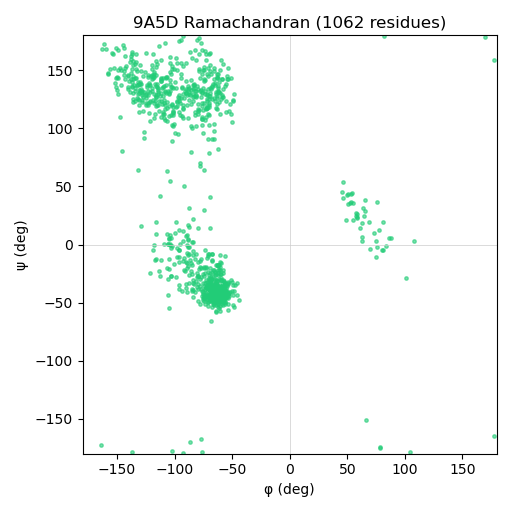GLU A O 1
ATOM 9309 N N . MET A 1 574 ? 12.588 -150.194 -44.442 1.000 0.910 574 MET A N 1
ATOM 9310 C CA . MET A 1 574 ? 13.749 -150.891 -43.887 1.000 0.910 574 MET A CA 1
ATOM 9311 C C . MET A 1 574 ? 14.978 -150.778 -44.782 1.000 0.910 574 MET A C 1
ATOM 9312 O O . MET A 1 574 ? 16.023 -150.378 -44.289 1.000 0.910 574 MET A O 1
ATOM 9326 N N . VAL A 1 575 ? 14.865 -151.078 -46.077 1.000 0.930 575 VAL A N 1
ATOM 9327 C CA . VAL A 1 575 ? 15.988 -150.966 -47.019 1.000 0.930 575 VAL A CA 1
ATOM 9328 C C . VAL A 1 575 ? 16.500 -149.518 -47.112 1.000 0.930 575 VAL A C 1
ATOM 9329 O O . VAL A 1 575 ? 17.709 -149.306 -47.012 1.000 0.930 575 VAL A O 1
ATOM 9342 N N . GLN A 1 576 ? 15.605 -148.522 -47.211 1.000 0.910 576 GLN A N 1
ATOM 9343 C CA . GLN A 1 576 ? 15.973 -147.097 -47.249 1.000 0.910 576 GLN A CA 1
ATOM 9344 C C . GLN A 1 576 ? 16.682 -146.653 -45.964 1.000 0.910 576 GLN A C 1
ATOM 9345 O O . GLN A 1 576 ? 17.648 -145.894 -46.013 1.000 0.910 576 GLN A O 1
ATOM 9359 N N . ALA A 1 577 ? 16.285 -147.182 -44.805 1.000 0.880 577 ALA A N 1
ATOM 9360 C CA . ALA A 1 577 ? 16.940 -146.891 -43.533 1.000 0.880 577 ALA A CA 1
ATOM 9361 C C . ALA A 1 577 ? 18.334 -147.544 -43.380 1.000 0.880 577 ALA A C 1
ATOM 9362 O O . ALA A 1 577 ? 19.117 -147.159 -42.501 1.000 0.880 577 ALA A O 1
ATOM 9369 N N . HIS A 1 578 ? 18.682 -148.473 -44.273 1.000 0.910 578 HIS A N 1
ATOM 9370 C CA . HIS A 1 578 ? 20.043 -148.980 -44.455 1.000 0.910 578 HIS A CA 1
ATOM 9371 C C . HIS A 1 578 ? 20.856 -148.164 -45.477 1.000 0.910 578 HIS A C 1
ATOM 9372 O O . HIS A 1 578 ? 22.038 -148.435 -45.641 1.000 0.910 578 HIS A O 1
ATOM 9386 N N . GLY A 1 579 ? 20.284 -147.118 -46.094 1.000 0.890 579 GLY A N 1
ATOM 9387 C CA . GLY A 1 579 ? 20.932 -146.314 -47.142 1.000 0.890 579 GLY A CA 1
ATOM 9388 C C . GLY A 1 579 ? 20.940 -146.988 -48.518 1.000 0.890 579 GLY A C 1
ATOM 9389 O O . GLY A 1 579 ? 21.673 -146.548 -49.397 1.000 0.890 579 GLY A O 1
ATOM 9393 N N . GLY A 1 580 ? 20.165 -148.064 -48.689 1.000 0.920 580 GLY A N 1
ATOM 9394 C CA . GLY A 1 580 ? 19.934 -148.730 -49.966 1.000 0.920 580 GLY A CA 1
ATOM 9395 C C . GLY A 1 580 ? 18.579 -148.372 -50.575 1.000 0.920 580 GLY A C 1
ATOM 9396 O O . GLY A 1 580 ? 17.817 -147.601 -50.001 1.000 0.920 580 GLY A O 1
ATOM 9400 N N . ASP A 1 581 ? 18.241 -148.951 -51.718 1.000 0.940 581 ASP A N 1
ATOM 9401 C CA . ASP A 1 581 ? 16.988 -148.688 -52.428 1.000 0.940 581 ASP A CA 1
ATOM 9402 C C . ASP A 1 581 ? 16.314 -149.983 -52.867 1.000 0.940 581 ASP A C 1
ATOM 9403 O O . ASP A 1 581 ? 16.944 -151.032 -52.857 1.000 0.940 581 ASP A O 1
ATOM 9412 N N . ILE A 1 582 ? 15.036 -149.940 -53.234 1.000 0.930 582 ILE A N 1
ATOM 9413 C CA . ILE A 1 582 ? 14.282 -151.142 -53.611 1.000 0.930 582 ILE A CA 1
ATOM 9414 C C . ILE A 1 582 ? 13.349 -150.894 -54.800 1.000 0.930 582 ILE A C 1
ATOM 9415 O O . ILE A 1 582 ? 12.608 -149.914 -54.839 1.000 0.930 582 ILE A O 1
ATOM 9431 N N . TRP A 1 583 ? 13.338 -151.825 -55.759 1.000 0.930 583 TRP A N 1
ATOM 9432 C CA . TRP A 1 583 ? 12.461 -151.770 -56.928 1.000 0.930 583 TRP A CA 1
ATOM 9433 C C . TRP A 1 583 ? 11.972 -153.150 -57.349 1.000 0.930 583 TRP A C 1
ATOM 9434 O O . TRP A 1 583 ? 12.410 -154.192 -56.855 1.000 0.930 583 TRP A O 1
ATOM 9455 N N . ALA A 1 584 ? 11.006 -153.133 -58.260 1.000 0.930 584 ALA A N 1
ATOM 9456 C CA . ALA A 1 584 ? 10.429 -154.329 -58.837 1.000 0.930 584 ALA A CA 1
ATOM 9457 C C . ALA A 1 584 ? 10.570 -154.318 -60.363 1.000 0.930 584 ALA A C 1
ATOM 9458 O O . ALA A 1 584 ? 10.313 -153.307 -61.012 1.000 0.930 584 ALA A O 1
ATOM 9465 N N . ASP A 1 585 ? 10.900 -155.485 -60.918 1.000 0.930 585 ASP A N 1
ATOM 9466 C CA . ASP A 1 585 ? 10.954 -155.788 -62.345 1.000 0.930 585 ASP A CA 1
ATOM 9467 C C . ASP A 1 585 ? 10.011 -156.955 -62.643 1.000 0.930 585 ASP A C 1
ATOM 9468 O O . ASP A 1 585 ? 10.230 -158.075 -62.201 1.000 0.930 585 ASP A O 1
ATOM 9477 N N . SER A 1 586 ? 8.935 -156.739 -63.394 1.000 0.920 586 SER A N 1
ATOM 9478 C CA . SER A 1 586 ? 7.944 -157.788 -63.662 1.000 0.920 586 SER A CA 1
ATOM 9479 C C . SER A 1 586 ? 7.441 -157.743 -65.096 1.000 0.920 586 SER A C 1
ATOM 9480 O O . SER A 1 586 ? 7.282 -156.670 -65.679 1.000 0.920 586 SER A O 1
ATOM 9488 N N . ILE A 1 587 ? 7.147 -158.908 -65.671 1.000 0.880 587 ILE A N 1
ATOM 9489 C CA . ILE A 1 587 ? 6.438 -159.017 -66.948 1.000 0.880 587 ILE A CA 1
ATOM 9490 C C . ILE A 1 587 ? 5.214 -159.897 -66.715 1.000 0.880 587 ILE A C 1
ATOM 9491 O O . ILE A 1 587 ? 5.349 -161.060 -66.330 1.000 0.880 587 ILE A O 1
ATOM 9507 N N . GLU A 1 588 ? 4.022 -159.363 -66.995 1.000 0.860 588 GLU A N 1
ATOM 9508 C CA . GLU A 1 588 ? 2.775 -160.136 -66.929 1.000 0.860 588 GLU A CA 1
ATOM 9509 C C . GLU A 1 588 ? 2.914 -161.470 -67.686 1.000 0.860 588 GLU A C 1
ATOM 9510 O O . GLU A 1 588 ? 3.293 -161.496 -68.858 1.000 0.860 588 GLU A O 1
ATOM 9522 N N . GLY A 1 589 ? 2.638 -162.583 -66.996 1.000 0.840 589 GLY A N 1
ATOM 9523 C CA . GLY A 1 589 ? 2.739 -163.956 -67.506 1.000 0.840 589 GLY A CA 1
ATOM 9524 C C . GLY A 1 589 ? 4.144 -164.577 -67.527 1.000 0.840 589 GLY A C 1
ATOM 9525 O O . GLY A 1 589 ? 4.259 -165.754 -67.872 1.000 0.840 589 GLY A O 1
ATOM 9529 N N . LYS A 1 590 ? 5.197 -163.819 -67.182 1.000 0.860 590 LYS A N 1
ATOM 9530 C CA . LYS A 1 590 ? 6.579 -164.330 -67.062 1.000 0.860 590 LYS A CA 1
ATOM 9531 C C . LYS A 1 590 ? 7.081 -164.461 -65.623 1.000 0.860 590 LYS A C 1
ATOM 9532 O O . LYS A 1 590 ? 8.052 -165.178 -65.409 1.000 0.860 590 LYS A O 1
ATOM 9551 N N . GLY A 1 591 ? 6.475 -163.769 -64.672 1.000 0.900 591 GLY A N 1
ATOM 9552 C CA . GLY A 1 591 ? 6.970 -163.692 -63.299 1.000 0.900 591 GLY A CA 1
ATOM 9553 C C . GLY A 1 591 ? 7.638 -162.357 -62.979 1.000 0.900 591 GLY A C 1
ATOM 9554 O O . GLY A 1 591 ? 7.640 -161.445 -63.811 1.000 0.900 591 GLY A O 1
ATOM 9558 N N . THR A 1 592 ? 8.144 -162.224 -61.755 1.000 0.920 592 THR A N 1
ATOM 9559 C CA . THR A 1 592 ? 8.554 -160.958 -61.122 1.000 0.920 592 THR A CA 1
ATOM 9560 C C . THR A 1 592 ? 9.888 -161.099 -60.408 1.000 0.920 592 THR A C 1
ATOM 9561 O O . THR A 1 592 ? 10.119 -162.095 -59.748 1.000 0.920 592 THR A O 1
ATOM 9572 N N . THR A 1 593 ? 10.737 -160.084 -60.460 1.000 0.940 593 THR A N 1
ATOM 9573 C CA . THR A 1 593 ? 11.981 -159.964 -59.702 1.000 0.940 593 THR A CA 1
ATOM 9574 C C . THR A 1 593 ? 11.886 -158.737 -58.800 1.000 0.940 593 THR A C 1
ATOM 9575 O O . THR A 1 593 ? 11.631 -157.645 -59.291 1.000 0.940 593 THR A O 1
ATOM 9586 N N . ILE A 1 594 ? 12.072 -158.886 -57.491 1.000 0.940 594 ILE A N 1
ATOM 9587 C CA . ILE A 1 594 ? 12.250 -157.761 -56.562 1.000 0.940 594 ILE A CA 1
ATOM 9588 C C . ILE A 1 594 ? 13.726 -157.663 -56.197 1.000 0.940 594 ILE A C 1
ATOM 9589 O O . ILE A 1 594 ? 14.318 -158.674 -55.822 1.000 0.940 594 ILE A O 1
ATOM 9605 N N . THR A 1 595 ? 14.291 -156.456 -56.269 1.000 0.950 595 THR A N 1
ATOM 9606 C CA . THR A 1 595 ? 15.710 -156.198 -55.996 1.000 0.950 595 THR A CA 1
ATOM 9607 C C . THR A 1 595 ? 15.858 -155.047 -55.013 1.000 0.950 595 THR A C 1
ATOM 9608 O O . THR A 1 595 ? 15.145 -154.052 -55.128 1.000 0.950 595 THR A O 1
ATOM 9619 N N . PHE A 1 596 ? 16.772 -155.175 -54.051 1.000 0.940 596 PHE A N 1
ATOM 9620 C CA . PHE A 1 596 ? 17.149 -154.075 -53.170 1.000 0.940 596 PHE A CA 1
ATOM 9621 C C . PHE A 1 596 ? 18.667 -153.923 -53.036 1.000 0.940 596 PHE A C 1
ATOM 9622 O O . PHE A 1 596 ? 19.390 -154.920 -53.125 1.000 0.940 596 PHE A O 1
ATOM 9639 N N . THR A 1 597 ? 19.139 -152.687 -52.832 1.000 0.940 597 THR A N 1
ATOM 9640 C CA . THR A 1 597 ? 20.554 -152.367 -52.622 1.000 0.940 597 THR A CA 1
ATOM 9641 C C . THR A 1 597 ? 20.896 -152.214 -51.143 1.000 0.940 597 THR A C 1
ATOM 9642 O O . THR A 1 597 ? 20.033 -151.959 -50.304 1.000 0.940 597 THR A O 1
ATOM 9653 N N . LEU A 1 598 ? 22.167 -152.408 -50.807 1.000 0.940 598 LEU A N 1
ATOM 9654 C CA . LEU A 1 598 ? 22.759 -152.065 -49.515 1.000 0.940 598 LEU A CA 1
ATOM 9655 C C . LEU A 1 598 ? 24.132 -151.415 -49.759 1.000 0.940 598 LEU A C 1
ATOM 9656 O O . LEU A 1 598 ? 24.783 -151.760 -50.748 1.000 0.940 598 LEU A O 1
ATOM 9672 N N . PRO A 1 599 ? 24.608 -150.525 -48.873 1.000 0.920 599 PRO A N 1
ATOM 9673 C CA . PRO A 1 599 ? 25.949 -149.961 -48.981 1.000 0.920 599 PRO A CA 1
ATOM 9674 C C . PRO A 1 599 ? 27.011 -151.048 -48.814 1.000 0.920 599 PRO A C 1
ATOM 9675 O O . PRO A 1 599 ? 26.966 -151.830 -47.860 1.000 0.920 599 PRO A O 1
ATOM 9686 N N . TYR A 1 600 ? 27.974 -151.080 -49.728 1.000 0.860 600 TYR A N 1
ATOM 9687 C CA . TYR A 1 600 ? 29.080 -152.026 -49.719 1.000 0.860 600 TYR A CA 1
ATOM 9688 C C . TYR A 1 600 ? 30.415 -151.287 -49.823 1.000 0.860 600 TYR A C 1
ATOM 9689 O O . TYR A 1 600 ? 30.633 -150.496 -50.740 1.000 0.860 600 TYR A O 1
ATOM 9707 N N . LYS A 1 601 ? 31.319 -151.572 -48.879 1.000 0.770 601 LYS A N 1
ATOM 9708 C CA . LYS A 1 601 ? 32.706 -151.110 -48.914 1.000 0.770 601 LYS A CA 1
ATOM 9709 C C . LYS A 1 601 ? 33.661 -152.277 -48.813 1.000 0.770 601 LYS A C 1
ATOM 9710 O O . LYS A 1 601 ? 33.622 -153.031 -47.846 1.000 0.770 601 LYS A O 1
ATOM 9729 N N . GLU A 1 602 ? 34.566 -152.338 -49.776 1.000 0.640 602 GLU A N 1
ATOM 9730 C CA . GLU A 1 602 ? 35.814 -153.073 -49.639 1.000 0.640 602 GLU A CA 1
ATOM 9731 C C . GLU A 1 602 ? 36.680 -152.273 -48.643 1.000 0.640 602 GLU A C 1
ATOM 9732 O O . GLU A 1 602 ? 37.343 -151.316 -49.033 1.000 0.640 602 GLU A O 1
ATOM 9744 N N . GLU A 1 603 ? 36.609 -152.556 -47.330 1.000 0.530 603 GLU A N 1
ATOM 9745 C CA . GLU A 1 603 ? 37.684 -152.121 -46.421 1.000 0.530 603 GLU A CA 1
ATOM 9746 C C . GLU A 1 603 ? 38.992 -152.616 -47.043 1.000 0.530 603 GLU A C 1
ATOM 9747 O O . GLU A 1 603 ? 39.139 -153.812 -47.279 1.000 0.530 603 GLU A O 1
ATOM 9759 N N . GLN A 1 604 ? 39.927 -151.720 -47.360 1.000 0.410 604 GLN A N 1
ATOM 9760 C CA . GLN A 1 604 ? 41.289 -152.171 -47.632 1.000 0.410 604 GLN A CA 1
ATOM 9761 C C . GLN A 1 604 ? 41.754 -152.910 -46.371 1.000 0.410 604 GLN A C 1
ATOM 9762 O O . GLN A 1 604 ? 41.617 -152.363 -45.277 1.000 0.410 604 GLN A O 1
ATOM 9776 N N . GLU A 1 605 ? 42.235 -154.153 -46.496 1.000 0.360 605 GLU A N 1
ATOM 9777 C CA . GLU A 1 605 ? 42.973 -154.810 -45.411 1.000 0.360 605 GLU A CA 1
ATOM 9778 C C . GLU A 1 605 ? 44.065 -153.805 -44.956 1.000 0.360 605 GLU A C 1
ATOM 9779 O O . GLU A 1 605 ? 44.998 -153.547 -45.714 1.000 0.360 605 GLU A O 1
ATOM 9791 N N . ASP A 1 606 ? 43.908 -153.135 -43.793 1.000 0.340 606 ASP A N 1
ATOM 9792 C CA . ASP A 1 606 ? 44.965 -152.300 -43.189 1.000 0.340 606 ASP A CA 1
ATOM 9793 C C . ASP A 1 606 ? 46.187 -153.228 -43.056 1.000 0.340 606 ASP A C 1
ATOM 9794 O O . ASP A 1 606 ? 46.124 -154.207 -42.308 1.000 0.340 606 ASP A O 1
ATOM 9803 N N . ASP A 1 607 ? 47.279 -152.968 -43.785 1.000 0.320 607 ASP A N 1
ATOM 9804 C CA . ASP A 1 607 ? 48.549 -153.699 -43.661 1.000 0.320 607 ASP A CA 1
ATOM 9805 C C . ASP A 1 607 ? 49.116 -153.487 -42.241 1.000 0.320 607 ASP A C 1
ATOM 9806 O O . ASP A 1 607 ? 49.977 -152.642 -41.999 1.000 0.320 607 ASP A O 1
ATOM 9815 N N . TRP A 1 608 ? 48.640 -154.250 -41.259 1.000 0.310 608 TRP A N 1
ATOM 9816 C CA . TRP A 1 608 ? 49.157 -154.263 -39.884 1.000 0.310 608 TRP A CA 1
ATOM 9817 C C . TRP A 1 608 ? 50.581 -154.876 -39.776 1.000 0.310 608 TRP A C 1
ATOM 9818 O O . TRP A 1 608 ? 51.003 -155.218 -38.672 1.000 0.310 608 TRP A O 1
ATOM 9839 N N . ASP A 1 609 ? 51.327 -155.068 -40.873 1.000 0.260 609 ASP A N 1
ATOM 9840 C CA . ASP A 1 609 ? 52.545 -155.899 -40.880 1.000 0.260 609 ASP A CA 1
ATOM 9841 C C . ASP A 1 609 ? 53.750 -155.315 -40.080 1.000 0.260 609 ASP A C 1
ATOM 9842 O O . ASP A 1 609 ? 54.206 -155.946 -39.129 1.000 0.260 609 ASP A O 1
ATOM 9851 N N . GLU A 1 610 ? 54.359 -154.174 -40.470 1.000 0.210 610 GLU A N 1
ATOM 9852 C CA . GLU A 1 610 ? 55.831 -153.973 -40.305 1.000 0.210 610 GLU A CA 1
ATOM 9853 C C . GLU A 1 610 ? 56.381 -153.227 -39.049 1.000 0.210 610 GLU A C 1
ATOM 9854 O O . GLU A 1 610 ? 57.602 -153.060 -38.966 1.000 0.210 610 GLU A O 1
ATOM 9866 N N . ALA A 1 611 ? 55.571 -152.752 -38.084 1.000 0.190 611 ALA A N 1
ATOM 9867 C CA . ALA A 1 611 ? 56.074 -151.984 -36.915 1.000 0.190 611 ALA A CA 1
ATOM 9868 C C . ALA A 1 611 ? 56.226 -152.785 -35.614 1.000 0.190 611 ALA A C 1
ATOM 9869 O O . ALA A 1 611 ? 55.243 -153.418 -35.169 1.000 0.190 611 ALA A O 1
ATOM 9877 N N . MET B 2 1 ? -7.619 -51.677 -38.708 1.000 0.390 1 MET B N 1
ATOM 9878 C CA . MET B 2 1 ? -6.314 -50.965 -38.678 1.000 0.390 1 MET B CA 1
ATOM 9879 C C . MET B 2 1 ? -5.422 -51.583 -37.602 1.000 0.390 1 MET B 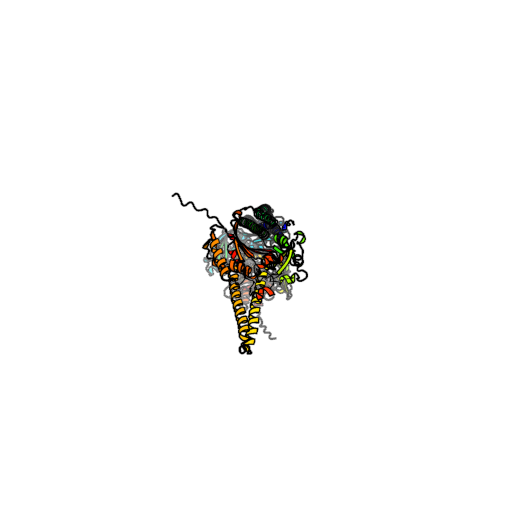C 1
ATOM 9880 O O . MET B 2 1 ? -5.886 -51.757 -36.484 1.000 0.390 1 MET B O 1
ATOM 9896 N N . LYS B 2 2 ? -4.186 -52.002 -37.915 1.000 0.520 2 LYS B N 1
ATOM 9897 C CA . LYS B 2 2 ? -3.373 -52.797 -36.969 1.000 0.520 2 LYS B CA 1
ATOM 9898 C C . LYS B 2 2 ? -2.884 -51.958 -35.774 1.000 0.520 2 LYS B C 1
ATOM 9899 O O . LYS B 2 2 ? -2.315 -50.887 -35.980 1.000 0.520 2 LYS B O 1
ATOM 9918 N N . ARG B 2 3 ? -3.025 -52.507 -34.554 1.000 0.580 3 ARG B N 1
ATOM 9919 C CA . ARG B 2 3 ? -2.555 -51.936 -33.266 1.000 0.580 3 ARG B CA 1
ATOM 9920 C C . ARG B 2 3 ? -1.116 -51.396 -33.312 1.000 0.580 3 ARG B C 1
ATOM 9921 O O . ARG B 2 3 ? -0.812 -50.414 -32.648 1.000 0.580 3 ARG B O 1
ATOM 9942 N N . GLU B 2 4 ? -0.230 -51.997 -34.105 1.000 0.610 4 GLU B N 1
ATOM 9943 C CA . GLU B 2 4 ? 1.158 -51.532 -34.242 1.000 0.610 4 GLU B CA 1
ATOM 9944 C C . GLU B 2 4 ? 1.322 -50.207 -34.986 1.000 0.610 4 GLU B C 1
ATOM 9945 O O . GLU B 2 4 ? 2.109 -49.374 -34.550 1.000 0.610 4 GLU B O 1
ATOM 9957 N N . ASN B 2 5 ? 0.606 -49.999 -36.097 1.000 0.630 5 ASN B N 1
ATOM 9958 C CA . ASN B 2 5 ? 0.714 -48.736 -36.834 1.000 0.630 5 ASN B CA 1
ATOM 9959 C C . ASN B 2 5 ? 0.226 -47.579 -35.956 1.000 0.630 5 ASN B C 1
ATOM 9960 O O . ASN B 2 5 ? 0.813 -46.504 -35.987 1.000 0.630 5 ASN B O 1
ATOM 9971 N N . ILE B 2 6 ? -0.799 -47.836 -35.137 1.000 0.670 6 ILE B N 1
ATOM 9972 C CA . ILE B 2 6 ? -1.292 -46.885 -34.139 1.000 0.670 6 ILE B CA 1
ATOM 9973 C C . ILE B 2 6 ? -0.179 -46.548 -33.139 1.000 0.670 6 ILE B C 1
ATOM 9974 O O . ILE B 2 6 ? 0.093 -45.371 -32.935 1.000 0.670 6 ILE B O 1
ATOM 9990 N N . LYS B 2 7 ? 0.521 -47.550 -32.578 1.000 0.690 7 LYS B N 1
ATOM 9991 C CA . LYS B 2 7 ? 1.644 -47.312 -31.649 1.000 0.690 7 LYS B CA 1
ATOM 9992 C C . LYS B 2 7 ? 2.756 -46.471 -32.271 1.000 0.690 7 LYS B C 1
ATOM 9993 O O . LYS B 2 7 ? 3.235 -45.552 -31.622 1.000 0.690 7 LYS B O 1
ATOM 10012 N N . THR B 2 8 ? 3.170 -46.765 -33.503 1.000 0.710 8 THR B N 1
ATOM 10013 C CA . THR B 2 8 ? 4.234 -45.989 -34.158 1.000 0.710 8 THR B CA 1
ATOM 10014 C C . THR B 2 8 ? 3.795 -44.554 -34.473 1.000 0.710 8 THR B C 1
ATOM 10015 O O . THR B 2 8 ? 4.573 -43.626 -34.248 1.000 0.710 8 THR B O 1
ATOM 10026 N N . ILE B 2 9 ? 2.565 -44.351 -34.968 1.000 0.750 9 ILE B N 1
ATOM 10027 C CA . ILE B 2 9 ? 2.015 -43.003 -35.194 1.000 0.750 9 ILE B CA 1
ATOM 10028 C C . ILE B 2 9 ? 1.984 -42.235 -33.869 1.000 0.750 9 ILE B C 1
ATOM 10029 O O . ILE B 2 9 ? 2.461 -41.109 -33.828 1.000 0.750 9 ILE B O 1
ATOM 10045 N N . LEU B 2 10 ? 1.529 -42.862 -32.779 1.000 0.780 10 LEU B N 1
ATOM 10046 C CA . LEU B 2 10 ? 1.478 -42.250 -31.449 1.000 0.780 10 LEU B CA 1
ATOM 10047 C C . LEU B 2 10 ? 2.879 -41.886 -30.935 1.000 0.780 10 LEU B C 1
ATOM 10048 O O . LEU B 2 10 ? 3.064 -40.770 -30.470 1.000 0.780 10 LEU B O 1
ATOM 10064 N N . LEU B 2 11 ? 3.877 -42.766 -31.104 1.000 0.760 11 LEU B N 1
ATOM 10065 C CA . LEU B 2 11 ? 5.277 -42.492 -30.741 1.000 0.760 11 LEU B CA 1
ATOM 10066 C C . LEU B 2 11 ? 5.843 -41.289 -31.526 1.000 0.760 11 LEU B C 1
ATOM 10067 O O . LEU B 2 11 ? 6.477 -40.412 -30.946 1.000 0.760 11 LEU B O 1
ATOM 10083 N N . THR B 2 12 ? 5.573 -41.224 -32.837 1.000 0.780 12 THR B N 1
ATOM 10084 C CA . THR B 2 12 ? 6.023 -40.128 -33.718 1.000 0.780 12 THR B CA 1
ATOM 10085 C C . THR B 2 12 ? 5.361 -38.810 -33.333 1.000 0.780 12 THR B C 1
ATOM 10086 O O . THR B 2 12 ? 6.038 -37.798 -33.179 1.000 0.780 12 THR B O 1
ATOM 10097 N N . VAL B 2 13 ? 4.043 -38.833 -33.123 1.000 0.810 13 VAL B N 1
ATOM 10098 C CA . VAL B 2 13 ? 3.277 -37.671 -32.665 1.000 0.810 13 VAL B CA 1
ATOM 10099 C C . VAL B 2 13 ? 3.784 -37.194 -31.300 1.000 0.810 13 VAL B C 1
ATOM 10100 O O . VAL B 2 13 ? 3.910 -35.992 -31.110 1.000 0.810 13 VAL B O 1
ATOM 10113 N N . LEU B 2 14 ? 4.163 -38.094 -30.384 1.000 0.800 14 LEU B N 1
ATOM 10114 C CA . LEU B 2 14 ? 4.704 -37.730 -29.068 1.000 0.800 14 LEU B CA 1
ATOM 10115 C C . LEU B 2 14 ? 6.065 -37.019 -29.177 1.000 0.800 14 LEU B C 1
ATOM 10116 O O . LEU B 2 14 ? 6.270 -36.018 -28.501 1.000 0.800 14 LEU B O 1
ATOM 10132 N N . VAL B 2 15 ? 6.949 -37.445 -30.092 1.000 0.790 15 VAL B N 1
ATOM 10133 C CA . VAL B 2 15 ? 8.208 -36.721 -30.382 1.000 0.790 15 VAL B CA 1
ATOM 10134 C C . VAL B 2 15 ? 7.949 -35.345 -30.989 1.000 0.790 15 VAL B C 1
ATOM 10135 O O . VAL B 2 15 ? 8.590 -34.373 -30.592 1.000 0.790 15 VAL B O 1
ATOM 10148 N N . VAL B 2 16 ? 6.996 -35.236 -31.917 1.000 0.800 16 VAL B N 1
ATOM 10149 C CA . VAL B 2 16 ? 6.623 -33.944 -32.513 1.000 0.800 16 VAL B CA 1
ATOM 10150 C C . VAL B 2 16 ? 6.032 -33.004 -31.455 1.000 0.800 16 VAL B C 1
ATOM 10151 O O . VAL B 2 16 ? 6.447 -31.851 -31.377 1.000 0.800 16 VAL B O 1
ATOM 10164 N N . ILE B 2 17 ? 5.131 -33.491 -30.594 1.000 0.780 17 ILE B N 1
ATOM 10165 C CA . ILE B 2 17 ? 4.563 -32.717 -29.476 1.000 0.780 17 ILE B CA 1
ATOM 10166 C C . ILE B 2 17 ? 5.666 -32.274 -28.512 1.000 0.780 17 ILE B C 1
ATOM 10167 O O . ILE B 2 17 ? 5.692 -31.114 -28.106 1.000 0.780 17 ILE B O 1
ATOM 10183 N N . SER B 2 18 ? 6.611 -33.155 -28.180 1.000 0.780 18 SER B N 1
ATOM 10184 C CA . SER B 2 18 ? 7.751 -32.781 -27.348 1.000 0.780 18 SER B CA 1
ATOM 10185 C C . SER B 2 18 ? 8.620 -31.709 -28.015 1.000 0.780 18 SER B C 1
ATOM 10186 O O . SER B 2 18 ? 9.004 -30.767 -27.336 1.000 0.780 18 SER B O 1
ATOM 10194 N N . LEU B 2 19 ? 8.878 -31.761 -29.327 1.000 0.810 19 LEU B N 1
ATOM 10195 C CA . LEU B 2 19 ? 9.602 -30.683 -30.021 1.000 0.810 19 LEU B CA 1
ATOM 10196 C C . LEU B 2 19 ? 8.870 -29.338 -29.924 1.000 0.810 19 LEU B C 1
ATOM 10197 O O . LEU B 2 19 ? 9.512 -28.318 -29.682 1.000 0.810 19 LEU B O 1
ATOM 10213 N N . VAL B 2 20 ? 7.540 -29.336 -30.045 1.000 0.780 20 VAL B N 1
ATOM 10214 C CA . VAL B 2 20 ? 6.726 -28.119 -29.887 1.000 0.780 20 VAL B CA 1
ATOM 10215 C C . VAL B 2 20 ? 6.750 -27.613 -28.446 1.000 0.780 20 VAL B C 1
ATOM 10216 O O . VAL B 2 20 ? 6.874 -26.412 -28.239 1.000 0.780 20 VAL B O 1
ATOM 10229 N N . PHE B 2 21 ? 6.681 -28.489 -27.439 1.000 0.790 21 PHE B N 1
ATOM 10230 C CA . PHE B 2 21 ? 6.797 -28.065 -26.040 1.000 0.790 21 PHE B CA 1
ATOM 10231 C C . PHE B 2 21 ? 8.186 -27.537 -25.704 1.000 0.790 21 PHE B C 1
ATOM 10232 O O . PHE B 2 21 ? 8.289 -26.524 -25.018 1.000 0.790 21 PHE B O 1
ATOM 10249 N N . THR B 2 22 ? 9.242 -28.175 -26.215 1.000 0.750 22 THR B N 1
ATOM 10250 C CA . THR B 2 22 ? 10.605 -27.650 -26.100 1.000 0.750 22 THR B CA 1
ATOM 10251 C C . THR B 2 22 ? 10.649 -26.264 -26.727 1.000 0.750 22 THR B C 1
ATOM 10252 O O . THR B 2 22 ? 11.048 -25.321 -26.068 1.000 0.750 22 THR B O 1
ATOM 10263 N N . TRP B 2 23 ? 10.120 -26.090 -27.939 1.000 0.760 23 TRP B N 1
ATOM 10264 C CA . TRP B 2 23 ? 10.033 -24.770 -28.560 1.000 0.760 23 TRP B CA 1
ATOM 10265 C C . TRP B 2 23 ? 9.261 -23.759 -27.694 1.000 0.760 23 TRP B C 1
ATOM 10266 O O . TRP B 2 23 ? 9.749 -22.661 -27.446 1.000 0.760 23 TRP B O 1
ATOM 10287 N N . GLY B 2 24 ? 8.099 -24.150 -27.167 1.000 0.760 24 GLY B N 1
ATOM 10288 C CA . GLY B 2 24 ? 7.235 -23.315 -26.336 1.000 0.760 24 GLY B CA 1
ATOM 10289 C C . GLY B 2 24 ? 7.904 -22.846 -25.048 1.000 0.760 24 GLY B C 1
ATOM 10290 O O . GLY B 2 24 ? 7.903 -21.649 -24.786 1.000 0.760 24 GLY B O 1
ATOM 10294 N N . ILE B 2 25 ? 8.532 -23.758 -24.295 1.000 0.720 25 ILE B N 1
ATOM 10295 C CA . ILE B 2 25 ? 9.277 -23.456 -23.056 1.000 0.720 25 ILE B CA 1
ATOM 10296 C C . ILE B 2 25 ? 10.388 -22.434 -23.325 1.000 0.720 25 ILE B C 1
ATOM 10297 O O . ILE B 2 25 ? 10.671 -21.573 -22.502 1.000 0.720 25 ILE B O 1
ATOM 10313 N N . TRP B 2 26 ? 11.007 -22.512 -24.496 1.000 0.720 26 TRP B N 1
ATOM 10314 C CA . TRP B 2 26 ? 12.175 -21.716 -24.845 1.000 0.720 26 TRP B CA 1
ATOM 10315 C C . TRP B 2 26 ? 11.810 -20.329 -25.371 1.000 0.720 26 TRP B C 1
ATOM 10316 O O . TRP B 2 26 ? 12.548 -19.361 -25.181 1.000 0.720 26 TRP B O 1
ATOM 10337 N N . THR B 2 27 ? 10.648 -20.233 -26.012 1.000 0.690 27 THR B N 1
ATOM 10338 C CA . THR B 2 27 ? 10.023 -18.965 -26.402 1.000 0.690 27 THR B CA 1
ATOM 10339 C C . THR B 2 27 ? 9.122 -18.380 -25.319 1.000 0.690 27 THR B C 1
ATOM 10340 O O . THR B 2 27 ? 8.549 -17.313 -25.532 1.000 0.690 27 THR B O 1
ATOM 10351 N N . PHE B 2 28 ? 8.964 -19.067 -24.184 1.000 0.640 28 PHE B N 1
ATOM 10352 C CA . PHE B 2 28 ? 8.077 -18.626 -23.122 1.000 0.640 28 PHE B CA 1
ATOM 10353 C C . PHE B 2 28 ? 8.574 -17.299 -22.565 1.000 0.640 28 PHE B C 1
ATOM 10354 O O . PHE B 2 28 ? 9.728 -17.160 -22.160 1.000 0.640 28 PHE B O 1
ATOM 10371 N N . GLN B 2 29 ? 7.680 -16.321 -22.551 1.000 0.610 29 GLN B N 1
ATOM 10372 C CA . GLN B 2 29 ? 7.900 -15.058 -21.877 1.000 0.610 29 GLN B CA 1
ATOM 10373 C C . GLN B 2 29 ? 6.907 -14.999 -20.719 1.000 0.610 29 GLN B C 1
ATOM 10374 O O . GLN B 2 29 ? 5.705 -15.157 -20.960 1.000 0.610 29 GLN B O 1
ATOM 10388 N N . PRO B 2 30 ? 7.379 -14.821 -19.475 1.000 0.580 30 PRO B N 1
ATOM 10389 C CA . PRO B 2 30 ? 6.500 -14.773 -18.326 1.000 0.580 30 PRO B CA 1
ATOM 10390 C C . PRO B 2 30 ? 5.587 -13.567 -18.486 1.000 0.580 30 PRO B C 1
ATOM 10391 O O . PRO B 2 30 ? 6.038 -12.427 -18.621 1.000 0.580 30 PRO B O 1
ATOM 10402 N N . ASN B 2 31 ? 4.287 -13.838 -18.518 1.000 0.580 31 ASN B N 1
ATOM 10403 C CA . ASN B 2 31 ? 3.305 -12.782 -18.606 1.000 0.580 31 ASN B CA 1
ATOM 10404 C C . ASN B 2 31 ? 3.046 -12.306 -17.180 1.000 0.580 31 ASN B C 1
ATOM 10405 O O . ASN B 2 31 ? 2.369 -12.981 -16.400 1.000 0.580 31 ASN B O 1
ATOM 10416 N N . PHE B 2 32 ? 3.661 -11.184 -16.809 1.000 0.650 32 PHE B N 1
ATOM 10417 C CA . PHE B 2 32 ? 3.317 -10.535 -15.553 1.000 0.650 32 PHE B CA 1
ATOM 10418 C C . PHE B 2 32 ? 1.832 -10.193 -15.580 1.000 0.650 32 PHE B C 1
ATOM 10419 O O . PHE B 2 32 ? 1.297 -9.826 -16.625 1.000 0.650 32 PHE B O 1
ATOM 10436 N N . SER B 2 33 ? 1.173 -10.330 -14.429 1.000 0.590 33 SER B N 1
ATOM 10437 C CA . SER B 2 33 ? -0.230 -9.955 -14.283 1.000 0.590 33 SER B CA 1
ATOM 10438 C C . SER B 2 33 ? -0.442 -8.557 -14.849 1.000 0.590 33 SER B C 1
ATOM 10439 O O . SER B 2 33 ? 0.305 -7.640 -14.484 1.000 0.590 33 SER B O 1
ATOM 10447 N N . GLU B 2 34 ? -1.445 -8.408 -15.712 1.000 0.550 34 GLU B N 1
ATOM 10448 C CA . GLU B 2 34 ? -1.863 -7.101 -16.199 1.000 0.550 34 GLU B CA 1
ATOM 10449 C C . GLU B 2 34 ? -2.126 -6.212 -14.989 1.000 0.550 34 GLU B C 1
ATOM 10450 O O . GLU B 2 34 ? -2.986 -6.487 -14.146 1.000 0.550 34 GLU B O 1
ATOM 10462 N N . GLY B 2 35 ? -1.312 -5.169 -14.859 1.000 0.520 35 GLY B N 1
ATOM 10463 C CA . GLY B 2 35 ? -1.596 -4.136 -13.890 1.000 0.520 35 GLY B CA 1
ATOM 10464 C C . GLY B 2 35 ? -2.885 -3.456 -14.326 1.000 0.520 35 GLY B C 1
ATOM 10465 O O . GLY B 2 35 ? -2.966 -2.945 -15.437 1.000 0.520 35 GLY B O 1
ATOM 10469 N N . SER B 2 36 ? -3.888 -3.423 -13.453 1.000 0.480 36 SER B N 1
ATOM 10470 C CA . SER B 2 36 ? -5.075 -2.585 -13.660 1.000 0.480 36 SER B CA 1
ATOM 10471 C C . SER B 2 36 ? -4.758 -1.086 -13.577 1.000 0.480 36 SER B C 1
ATOM 10472 O O . SER B 2 36 ? -5.591 -0.254 -13.915 1.000 0.480 36 SER B O 1
ATOM 10480 N N . SER B 2 37 ? -3.579 -0.736 -13.066 1.000 0.510 37 SER B N 1
ATOM 10481 C CA . SER B 2 37 ? -3.102 0.627 -12.860 1.000 0.510 37 SER B CA 1
ATOM 10482 C C . SER B 2 37 ? -2.232 1.068 -14.036 1.000 0.510 37 SER B C 1
ATOM 10483 O O . SER B 2 37 ? -1.291 0.361 -14.398 1.000 0.510 37 SER B O 1
ATOM 10491 N N . SER B 2 38 ? -2.544 2.231 -14.611 1.000 0.510 38 SER B N 1
ATOM 10492 C CA . SER B 2 38 ? -1.711 2.878 -15.625 1.000 0.510 38 SER B CA 1
ATOM 10493 C C . SER B 2 38 ? -0.323 3.212 -15.077 1.000 0.510 38 SER B C 1
ATOM 10494 O O . SER B 2 38 ? -0.172 3.509 -13.897 1.000 0.510 38 SER B O 1
ATOM 10502 N N . THR B 2 39 ? 0.667 3.211 -15.965 1.000 0.540 39 THR B N 1
ATOM 10503 C CA . THR B 2 39 ? 2.042 3.690 -15.739 1.000 0.540 39 THR B CA 1
ATOM 10504 C C . THR B 2 39 ? 2.133 5.172 -15.414 1.000 0.540 39 THR B C 1
ATOM 10505 O O . THR B 2 39 ? 3.113 5.589 -14.809 1.000 0.540 39 THR B O 1
ATOM 10516 N N . GLU B 2 40 ? 1.150 5.964 -15.839 1.000 0.570 40 GLU B N 1
ATOM 10517 C CA . GLU B 2 40 ? 1.158 7.409 -15.639 1.000 0.570 40 GLU B CA 1
ATOM 10518 C C . GLU B 2 40 ? 0.904 7.742 -14.170 1.000 0.570 40 GLU B C 1
ATOM 10519 O O . GLU B 2 40 ? -0.173 7.457 -13.639 1.000 0.570 40 GLU B O 1
ATOM 10531 N N . SER B 2 41 ? 1.897 8.378 -13.545 1.000 0.590 41 SER B N 1
ATOM 10532 C CA . SER B 2 41 ? 1.773 9.028 -12.245 1.000 0.590 41 SER B CA 1
ATOM 10533 C C . SER B 2 41 ? 0.560 9.960 -12.259 1.000 0.590 41 SER B C 1
ATOM 10534 O O . SER B 2 41 ? 0.535 10.969 -12.969 1.000 0.590 41 SER B O 1
ATOM 10542 N N . THR B 2 42 ? -0.476 9.631 -11.489 1.000 0.690 42 THR B N 1
ATOM 10543 C CA . THR B 2 42 ? -1.693 10.438 -11.454 1.000 0.690 42 THR B CA 1
ATOM 10544 C C . THR B 2 42 ? -1.441 11.691 -10.628 1.000 0.690 42 THR B C 1
ATOM 10545 O O . THR B 2 42 ? -1.298 11.647 -9.404 1.000 0.690 42 THR B O 1
ATOM 10556 N N . VAL B 2 43 ? -1.393 12.837 -11.299 1.000 0.750 43 VAL B N 1
ATOM 10557 C CA . VAL B 2 43 ? -1.200 14.138 -10.659 1.000 0.750 43 VAL B CA 1
ATOM 10558 C C . VAL B 2 43 ? -2.404 15.048 -10.835 1.000 0.750 43 VAL B C 1
ATOM 10559 O O . VAL B 2 43 ? -3.133 14.970 -11.823 1.000 0.750 43 VAL B O 1
ATOM 10572 N N . ARG B 2 44 ? -2.590 15.962 -9.884 1.000 0.780 44 ARG B N 1
ATOM 10573 C CA . ARG B 2 44 ? -3.644 16.977 -9.901 1.000 0.780 44 ARG B CA 1
ATOM 10574 C C . ARG B 2 44 ? -3.087 18.367 -9.631 1.000 0.780 44 ARG B C 1
ATOM 10575 O O . ARG B 2 44 ? -2.086 18.541 -8.939 1.000 0.780 44 ARG B O 1
ATOM 10596 N N . VAL B 2 45 ? -3.787 19.379 -10.122 1.000 0.790 45 VAL B N 1
ATOM 10597 C CA . VAL B 2 45 ? -3.490 20.771 -9.769 1.000 0.790 45 VAL B CA 1
ATOM 10598 C C . VAL B 2 45 ? -3.920 21.024 -8.320 1.000 0.790 45 VAL B C 1
ATOM 10599 O O . VAL B 2 45 ? -5.062 20.727 -7.957 1.000 0.790 45 VAL B O 1
ATOM 10612 N N . LYS B 2 46 ? -3.020 21.583 -7.500 1.000 0.740 46 LYS B N 1
ATOM 10613 C CA . LYS B 2 46 ? -3.304 21.946 -6.103 1.000 0.740 46 LYS B CA 1
ATOM 10614 C C . LYS B 2 46 ? -4.417 22.998 -6.066 1.000 0.740 46 LYS B C 1
ATOM 10615 O O . LYS B 2 46 ? -4.296 24.056 -6.678 1.000 0.740 46 LYS B O 1
ATOM 10634 N N . HIS B 2 47 ? -5.502 22.696 -5.359 1.000 0.830 47 HIS B N 1
ATOM 10635 C CA . HIS B 2 47 ? -6.601 23.627 -5.110 1.000 0.830 47 HIS B CA 1
ATOM 10636 C C . HIS B 2 47 ? -6.573 24.050 -3.643 1.000 0.830 47 HIS B C 1
ATOM 10637 O O . HIS B 2 47 ? -6.480 23.203 -2.759 1.000 0.830 47 HIS B O 1
ATOM 10651 N N . LYS B 2 48 ? -6.671 25.356 -3.393 1.000 0.870 48 LYS B N 1
ATOM 10652 C CA . LYS B 2 48 ? -6.851 25.928 -2.055 1.000 0.870 48 LYS B CA 1
ATOM 10653 C C . LYS B 2 48 ? -8.314 26.337 -1.861 1.000 0.870 48 LYS B C 1
ATOM 10654 O O . LYS B 2 48 ? -8.979 26.671 -2.842 1.000 0.870 48 LYS B O 1
ATOM 10673 N N . ILE B 2 49 ? -8.803 26.312 -0.619 1.000 0.920 49 ILE B N 1
ATOM 10674 C CA . ILE B 2 49 ? -10.129 26.851 -0.276 1.000 0.920 49 ILE B CA 1
ATOM 10675 C C . ILE B 2 49 ? -10.145 28.349 -0.581 1.000 0.920 49 ILE B C 1
ATOM 10676 O O . ILE B 2 49 ? -11.020 28.817 -1.305 1.000 0.920 49 ILE B O 1
ATOM 10692 N N . GLU B 2 50 ? -9.125 29.061 -0.103 1.000 0.900 50 GLU B N 1
ATOM 10693 C CA . GLU B 2 50 ? -8.914 30.481 -0.352 1.000 0.900 50 GLU B CA 1
ATOM 10694 C C . GLU B 2 50 ? -7.443 30.779 -0.676 1.000 0.900 50 GLU B C 1
ATOM 10695 O O . GLU B 2 50 ? -6.547 29.981 -0.389 1.000 0.900 50 GLU B O 1
ATOM 10707 N N . LYS B 2 51 ? -7.182 31.906 -1.347 1.000 0.820 51 LYS B N 1
ATOM 10708 C CA . LYS B 2 51 ? -5.828 32.258 -1.815 1.000 0.820 51 LYS B CA 1
ATOM 10709 C C . LYS B 2 51 ? -4.985 32.986 -0.770 1.000 0.820 51 LYS B C 1
ATOM 10710 O O . LYS B 2 51 ? -3.775 33.079 -0.956 1.000 0.820 51 LYS B O 1
ATOM 10729 N N . THR B 2 52 ? -5.613 33.510 0.275 1.000 0.900 52 THR B N 1
ATOM 10730 C CA . THR B 2 52 ? -4.958 34.286 1.330 1.000 0.900 52 THR B CA 1
ATOM 10731 C C . THR B 2 52 ? -3.944 33.427 2.085 1.000 0.900 52 THR B C 1
ATOM 10732 O O . THR B 2 52 ? -4.152 32.229 2.282 1.000 0.900 52 THR B O 1
ATOM 10743 N N . THR B 2 53 ? -2.836 34.040 2.493 1.000 0.930 53 THR B N 1
ATOM 10744 C CA . THR B 2 53 ? -1.727 33.382 3.199 1.000 0.930 53 THR B CA 1
ATOM 10745 C C . THR B 2 53 ? -1.542 34.006 4.578 1.000 0.930 53 THR B C 1
ATOM 10746 O O . THR B 2 53 ? -1.654 35.226 4.692 1.000 0.930 53 THR B O 1
ATOM 10757 N N . GLN B 2 54 ? -1.195 33.206 5.589 1.000 0.940 54 GLN B N 1
ATOM 10758 C CA . GLN B 2 54 ? -0.856 33.676 6.940 1.000 0.940 54 GLN B CA 1
ATOM 10759 C C . GLN B 2 54 ? 0.444 33.035 7.437 1.000 0.940 54 GLN B C 1
ATOM 10760 O O . GLN B 2 54 ? 0.606 31.812 7.463 1.000 0.940 54 GLN B O 1
ATOM 10774 N N . LYS B 2 55 ? 1.371 33.865 7.912 1.000 0.930 55 LYS B N 1
ATOM 10775 C CA . LYS B 2 55 ? 2.608 33.436 8.574 1.000 0.930 55 LYS B CA 1
ATOM 10776 C C . LYS B 2 55 ? 2.328 32.901 9.978 1.000 0.930 55 LYS B C 1
ATOM 10777 O O . LYS B 2 55 ? 1.304 33.193 10.598 1.000 0.930 55 LYS B O 1
ATOM 10796 N N . LEU B 2 56 ? 3.301 32.181 10.542 1.000 0.950 56 LEU B N 1
ATOM 10797 C CA . LEU B 2 56 ? 3.236 31.733 11.936 1.000 0.950 56 LEU B CA 1
ATOM 10798 C C . LEU B 2 56 ? 3.067 32.911 12.911 1.000 0.950 56 LEU B C 1
ATOM 10799 O O . LEU B 2 56 ? 2.265 32.808 13.830 1.000 0.950 56 LEU B O 1
ATOM 10815 N N . SER B 2 57 ? 3.736 34.044 12.666 1.000 0.950 57 SER B N 1
ATOM 10816 C CA . SER B 2 57 ? 3.605 35.275 13.467 1.000 0.950 57 SER B CA 1
ATOM 10817 C C . SER B 2 57 ? 2.216 35.906 13.394 1.000 0.950 57 SER B C 1
ATOM 10818 O O . SER B 2 57 ? 1.822 36.635 14.294 1.000 0.950 57 SER B O 1
ATOM 10826 N N . GLU B 2 58 ? 1.464 35.632 12.331 1.000 0.960 58 GLU B N 1
ATOM 10827 C CA . GLU B 2 58 ? 0.076 36.071 12.176 1.000 0.960 58 GLU B CA 1
ATOM 10828 C C . GLU B 2 58 ? -0.907 35.068 12.785 1.000 0.960 58 GLU B C 1
ATOM 10829 O O . GLU B 2 58 ? -2.052 35.419 13.035 1.000 0.960 58 GLU B O 1
ATOM 10841 N N . THR B 2 59 ? -0.468 33.827 13.013 1.000 0.970 59 THR B N 1
ATOM 10842 C CA . THR B 2 59 ? -1.295 32.740 13.548 1.000 0.970 59 THR B CA 1
ATOM 10843 C C . THR B 2 59 ? -1.130 32.600 15.060 1.000 0.970 59 THR B C 1
ATOM 10844 O O . THR B 2 59 ? -2.097 32.325 15.754 1.000 0.970 59 THR B O 1
ATOM 10855 N N . VAL B 2 60 ? 0.079 32.766 15.597 1.000 0.980 60 VAL B N 1
ATOM 10856 C CA . VAL B 2 60 ? 0.374 32.669 17.033 1.000 0.980 60 VAL B CA 1
ATOM 10857 C C . VAL B 2 60 ? 0.962 33.993 17.485 1.000 0.980 60 VAL B C 1
ATOM 10858 O O . VAL B 2 60 ? 2.107 34.303 17.170 1.000 0.980 60 VAL B O 1
ATOM 10871 N N . ARG B 2 61 ? 0.166 34.768 18.216 1.000 0.970 61 ARG B N 1
ATOM 10872 C CA . ARG B 2 61 ? 0.499 36.125 18.654 1.000 0.970 61 ARG B CA 1
ATOM 10873 C C . ARG B 2 61 ? -0.263 36.486 19.934 1.000 0.970 61 ARG B C 1
ATOM 10874 O O . ARG B 2 61 ? -1.203 35.766 20.283 1.000 0.970 61 ARG B O 1
ATOM 10895 N N . PRO B 2 62 ? 0.127 37.553 20.654 1.000 0.980 62 PRO B N 1
ATOM 10896 C CA . PRO B 2 62 ? -0.570 37.980 21.864 1.000 0.980 62 PRO B CA 1
ATOM 10897 C C . PRO B 2 62 ? -2.055 38.247 21.592 1.000 0.980 62 PRO B C 1
ATOM 10898 O O . PRO B 2 62 ? -2.408 38.888 20.604 1.000 0.980 62 PRO B O 1
ATOM 10909 N N . ARG B 2 63 ? -2.946 37.800 22.473 1.000 0.970 63 ARG B N 1
ATOM 10910 C CA . ARG B 2 63 ? -4.350 38.218 22.431 1.000 0.970 63 ARG B CA 1
ATOM 10911 C C . ARG B 2 63 ? -4.457 39.708 22.738 1.000 0.970 63 ARG B C 1
ATOM 10912 O O . ARG B 2 63 ? -5.130 40.430 22.018 1.000 0.970 63 ARG B O 1
ATOM 10933 N N . ASP B 2 64 ? -3.744 40.146 23.772 1.000 0.950 64 ASP B N 1
ATOM 10934 C CA . ASP B 2 64 ? -3.816 41.500 24.305 1.000 0.950 64 ASP B CA 1
ATOM 10935 C C . ASP B 2 64 ? -2.420 42.023 24.669 1.000 0.950 64 ASP B C 1
ATOM 10936 O O . ASP B 2 64 ? -1.499 41.245 24.939 1.000 0.950 64 ASP B O 1
ATOM 10945 N N . MET B 2 65 ? -2.293 43.352 24.714 1.000 0.980 65 MET B N 1
ATOM 10946 C CA . MET B 2 65 ? -1.136 44.044 25.280 1.000 0.980 65 MET B CA 1
ATOM 10947 C C . MET B 2 65 ? -1.577 45.028 26.378 1.000 0.980 65 MET B C 1
ATOM 10948 O O . MET B 2 65 ? -2.542 45.773 26.187 1.000 0.980 65 MET B O 1
ATOM 10962 N N . PHE B 2 66 ? -0.872 45.060 27.513 1.000 0.980 66 PHE B N 1
ATOM 10963 C CA . PHE B 2 66 ? -1.142 45.964 28.643 1.000 0.980 66 PHE B CA 1
ATOM 10964 C C . PHE B 2 66 ? 0.125 46.645 29.168 1.000 0.980 66 PHE B C 1
ATOM 10965 O O . PHE B 2 66 ? 1.203 46.069 29.131 1.000 0.980 66 PHE B O 1
ATOM 10982 N N . ILE B 2 67 ? -0.004 47.845 29.734 1.000 0.980 67 ILE B N 1
ATOM 10983 C CA . ILE B 2 67 ? 1.031 48.484 30.553 1.000 0.980 67 ILE B CA 1
ATOM 10984 C C . ILE B 2 67 ? 0.640 48.321 32.023 1.000 0.980 67 ILE B C 1
ATOM 10985 O O . ILE B 2 67 ? -0.434 48.767 32.429 1.000 0.980 67 ILE B O 1
ATOM 11001 N N . HIS B 2 68 ? 1.489 47.674 32.818 1.000 0.970 68 HIS B N 1
ATOM 11002 C CA . HIS B 2 68 ? 1.372 47.593 34.275 1.000 0.970 68 HIS B CA 1
ATOM 11003 C C . HIS B 2 68 ? 2.360 48.567 34.920 1.000 0.970 68 HIS B C 1
ATOM 11004 O O . HIS B 2 68 ? 3.562 48.460 34.680 1.000 0.970 68 HIS B O 1
ATOM 11018 N N . ASP B 2 69 ? 1.864 49.520 35.705 1.000 0.910 69 ASP B N 1
ATOM 11019 C CA . ASP B 2 69 ? 2.660 50.628 36.246 1.000 0.910 69 ASP B CA 1
ATOM 11020 C C . ASP B 2 69 ? 2.140 51.042 37.630 1.000 0.910 69 ASP B C 1
ATOM 11021 O O . ASP B 2 69 ? 1.032 51.565 37.746 1.000 0.910 69 ASP B O 1
ATOM 11030 N N . ASP B 2 70 ? 2.905 50.755 38.684 1.000 0.880 70 ASP B N 1
ATOM 11031 C CA . ASP B 2 70 ? 2.584 51.036 40.094 1.000 0.880 70 ASP B CA 1
ATOM 11032 C C . ASP B 2 70 ? 1.151 50.640 40.511 1.000 0.880 70 ASP B C 1
ATOM 11033 O O . ASP B 2 70 ? 0.449 51.341 41.242 1.000 0.880 70 ASP B O 1
ATOM 11042 N N . GLY B 2 71 ? 0.691 49.487 40.005 1.000 0.810 71 GLY B N 1
ATOM 11043 C CA . GLY B 2 71 ? -0.646 48.936 40.256 1.000 0.810 71 GLY B CA 1
ATOM 11044 C C . GLY B 2 71 ? -1.777 49.534 39.408 1.000 0.810 71 GLY B C 1
ATOM 11045 O O . GLY B 2 71 ? -2.902 49.039 39.472 1.000 0.810 71 GLY B O 1
ATOM 11049 N N . ALA B 2 72 ? -1.511 50.555 38.591 1.000 0.930 72 ALA B N 1
ATOM 11050 C CA . ALA B 2 72 ? -2.408 50.955 37.515 1.000 0.930 72 ALA B CA 1
ATOM 11051 C C . ALA B 2 72 ? -2.156 50.076 36.279 1.000 0.930 72 ALA B C 1
ATOM 11052 O O . ALA B 2 72 ? -1.013 49.781 35.928 1.000 0.930 72 ALA B O 1
ATOM 11059 N N . HIS B 2 73 ? -3.226 49.652 35.605 1.000 0.970 73 HIS B N 1
ATOM 11060 C CA . HIS B 2 73 ? -3.140 48.824 34.401 1.000 0.970 73 HIS B CA 1
ATOM 11061 C C . HIS B 2 73 ? -3.783 49.567 33.221 1.000 0.970 73 HIS B C 1
ATOM 11062 O O . HIS B 2 73 ? -4.879 50.104 33.368 1.000 0.970 73 HIS B O 1
ATOM 11076 N N . TYR B 2 74 ? -3.136 49.589 32.055 1.000 0.970 74 TYR B N 1
ATOM 11077 C CA . TYR B 2 74 ? -3.610 50.301 30.859 1.000 0.970 74 TYR B CA 1
ATOM 11078 C C . TYR B 2 74 ? -3.623 49.368 29.656 1.000 0.970 74 TYR B C 1
ATOM 11079 O O . TYR B 2 74 ? -2.618 48.714 29.390 1.000 0.970 74 TYR B O 1
ATOM 11097 N N . LYS B 2 75 ? -4.737 49.281 28.928 1.000 0.970 75 LYS B N 1
ATOM 11098 C CA . LYS B 2 75 ? -4.802 48.445 27.722 1.000 0.970 75 LYS B CA 1
ATOM 11099 C C . LYS B 2 75 ? -4.189 49.187 26.539 1.000 0.970 75 LYS B C 1
ATOM 11100 O O . LYS B 2 75 ? -4.578 50.318 26.277 1.000 0.970 75 LYS B O 1
ATOM 11119 N N . VAL B 2 76 ? -3.313 48.534 25.779 1.000 0.970 76 VAL B N 1
ATOM 11120 C CA . VAL B 2 76 ? -2.930 49.034 24.453 1.000 0.970 76 VAL B CA 1
ATOM 11121 C C . VAL B 2 76 ? -4.089 48.730 23.498 1.000 0.970 76 VAL B C 1
ATOM 11122 O O . VAL B 2 76 ? -4.398 47.569 23.211 1.000 0.970 76 VAL B O 1
ATOM 11135 N N . ASP B 2 77 ? -4.812 49.771 23.096 1.000 0.920 77 ASP B N 1
ATOM 11136 C CA . ASP B 2 77 ? -5.983 49.708 22.213 1.000 0.920 77 ASP B CA 1
ATOM 11137 C C . ASP B 2 77 ? -5.698 50.190 20.783 1.000 0.920 77 ASP B C 1
ATOM 11138 O O . ASP B 2 77 ? -6.479 49.912 19.876 1.000 0.920 77 ASP B O 1
ATOM 11147 N N . ASP B 2 78 ? -4.551 50.830 20.561 1.000 0.930 78 ASP B N 1
ATOM 11148 C CA . ASP B 2 78 ? -4.065 51.186 19.231 1.000 0.930 78 ASP B CA 1
ATOM 11149 C C . ASP B 2 78 ? -3.487 49.959 18.511 1.000 0.930 78 ASP B C 1
ATOM 11150 O O . ASP B 2 78 ? -2.399 49.464 18.828 1.000 0.930 78 ASP B O 1
ATOM 11159 N N . ASN B 2 79 ? -4.217 49.483 17.503 1.000 0.930 79 ASN B N 1
ATOM 11160 C CA . ASN B 2 79 ? -3.804 48.334 16.701 1.000 0.930 79 ASN B CA 1
ATOM 11161 C C . ASN B 2 79 ? -2.531 48.585 15.885 1.000 0.930 79 ASN B C 1
ATOM 11162 O O . ASN B 2 79 ? -1.776 47.642 15.652 1.000 0.930 79 ASN B O 1
ATOM 11173 N N . ALA B 2 80 ? -2.257 49.823 15.468 1.000 0.940 80 ALA B N 1
ATOM 11174 C CA . ALA B 2 80 ? -1.013 50.116 14.762 1.000 0.940 80 ALA B CA 1
ATOM 11175 C C . ALA B 2 80 ? 0.191 49.946 15.702 1.000 0.940 80 ALA B C 1
ATOM 11176 O O . ALA B 2 80 ? 1.188 49.340 15.315 1.000 0.940 80 ALA B O 1
ATOM 11183 N N . LEU B 2 81 ? 0.058 50.402 16.954 1.000 0.940 81 LEU B N 1
ATOM 11184 C CA . LEU B 2 81 ? 1.094 50.257 17.977 1.000 0.940 81 LEU B CA 1
ATOM 11185 C C . LEU B 2 81 ? 1.296 48.789 18.382 1.000 0.940 81 LEU B C 1
ATOM 11186 O O . LEU B 2 81 ? 2.436 48.353 18.525 1.000 0.940 81 LEU B O 1
ATOM 11202 N N . TYR B 2 82 ? 0.214 48.008 18.512 1.000 0.960 82 TYR B N 1
ATOM 11203 C CA . TYR B 2 82 ? 0.304 46.555 18.705 1.000 0.960 82 TYR B CA 1
ATOM 11204 C C . TYR B 2 82 ? 1.167 45.915 17.601 1.000 0.960 82 TYR B C 1
ATOM 11205 O O . TYR B 2 82 ? 2.075 45.135 17.897 1.000 0.960 82 TYR B O 1
ATOM 11223 N N . GLU B 2 83 ? 0.869 46.205 16.327 1.000 0.960 83 GLU B N 1
ATOM 11224 C CA . GLU B 2 83 ? 1.564 45.589 15.187 1.000 0.960 83 GLU B CA 1
ATOM 11225 C C . GLU B 2 83 ? 3.022 46.036 15.099 1.000 0.960 83 GLU B C 1
ATOM 11226 O O . GLU B 2 83 ? 3.902 45.215 14.842 1.000 0.960 83 GLU B O 1
ATOM 11238 N N . GLU B 2 84 ? 3.306 47.313 15.363 1.000 0.950 84 GLU B N 1
ATOM 11239 C CA . GLU B 2 84 ? 4.675 47.834 15.418 1.000 0.950 84 GLU B CA 1
ATOM 11240 C C . GLU B 2 84 ? 5.503 47.076 16.462 1.000 0.950 84 GLU B C 1
ATOM 11241 O O . GLU B 2 84 ? 6.578 46.565 16.153 1.000 0.950 84 GLU B O 1
ATOM 11253 N N . ILE B 2 85 ? 4.961 46.906 17.671 1.000 0.960 85 ILE B N 1
ATOM 11254 C CA . ILE B 2 85 ? 5.615 46.140 18.735 1.000 0.960 85 ILE B CA 1
ATOM 11255 C C . ILE B 2 85 ? 5.831 44.684 18.303 1.000 0.960 85 ILE B C 1
ATOM 11256 O O . ILE B 2 85 ? 6.946 44.171 18.402 1.000 0.960 85 ILE B O 1
ATOM 11272 N N . TRP B 2 86 ? 4.778 43.998 17.845 1.000 0.970 86 TRP B N 1
ATOM 11273 C CA . TRP B 2 86 ? 4.824 42.562 17.545 1.000 0.970 86 TRP B CA 1
ATOM 11274 C C . TRP B 2 86 ? 5.706 42.216 16.338 1.000 0.970 86 TRP B C 1
ATOM 11275 O O . TRP B 2 86 ? 6.344 41.165 16.328 1.000 0.970 86 TRP B O 1
ATOM 11296 N N . SER B 2 87 ? 5.772 43.088 15.333 1.000 0.950 87 SER B N 1
ATOM 11297 C CA . SER B 2 87 ? 6.608 42.896 14.141 1.000 0.950 87 SER B CA 1
ATOM 11298 C C . SER B 2 87 ? 8.086 43.251 14.364 1.000 0.950 87 SER B C 1
ATOM 11299 O O . SER B 2 87 ? 8.954 42.661 13.713 1.000 0.950 87 SER B O 1
ATOM 11307 N N . ASP B 2 88 ? 8.394 44.161 15.299 1.000 0.950 88 ASP B N 1
ATOM 11308 C CA . ASP B 2 88 ? 9.769 44.538 15.661 1.000 0.950 88 ASP B CA 1
ATOM 11309 C C . ASP B 2 88 ? 10.422 43.527 16.622 1.000 0.950 88 ASP B C 1
ATOM 11310 O O . ASP B 2 88 ? 11.600 43.204 16.461 1.000 0.950 88 ASP B O 1
ATOM 11319 N N . LEU B 2 89 ? 9.653 42.954 17.561 1.000 0.930 89 LEU B N 1
ATOM 11320 C CA . LEU B 2 89 ? 10.130 42.003 18.583 1.000 0.930 89 LEU B CA 1
ATOM 11321 C C . LEU B 2 89 ? 10.979 40.834 18.026 1.000 0.930 89 LEU B C 1
ATOM 11322 O O . LEU B 2 89 ? 12.033 40.555 18.599 1.000 0.930 89 LEU B O 1
ATOM 11338 N N . PRO B 2 90 ? 10.611 40.175 16.902 1.000 0.910 90 PRO B N 1
ATOM 11339 C CA . PRO B 2 90 ? 11.419 39.127 16.272 1.000 0.910 90 PRO B CA 1
ATOM 11340 C C . PRO B 2 90 ? 12.816 39.525 15.806 1.000 0.910 90 PRO B C 1
ATOM 11341 O O . PRO B 2 90 ? 13.627 38.645 15.531 1.000 0.910 90 PRO B O 1
ATOM 11352 N N . HIS B 2 91 ? 13.105 40.820 15.697 1.000 0.920 91 HIS B N 1
ATOM 11353 C CA . HIS B 2 91 ? 14.412 41.329 15.289 1.000 0.920 91 HIS B CA 1
ATOM 11354 C C . HIS B 2 91 ? 15.329 41.621 16.488 1.000 0.920 91 HIS B C 1
ATOM 11355 O O . HIS B 2 91 ? 16.437 42.126 16.303 1.000 0.920 91 HIS B O 1
ATOM 11369 N N . TRP B 2 92 ? 14.885 41.333 17.717 1.000 0.920 92 TRP B N 1
ATOM 11370 C CA . TRP B 2 92 ? 15.666 41.567 18.930 1.000 0.920 92 TRP B CA 1
ATOM 11371 C C . TRP B 2 92 ? 16.650 40.412 19.147 1.000 0.920 92 TRP B C 1
ATOM 11372 O O . TRP B 2 92 ? 16.265 39.280 19.444 1.000 0.920 92 TRP B O 1
ATOM 11393 N N . ASP B 2 93 ? 17.939 40.713 18.991 1.000 0.910 93 ASP B N 1
ATOM 11394 C CA . ASP B 2 93 ? 19.015 39.719 18.995 1.000 0.910 93 ASP B CA 1
ATOM 11395 C C . ASP B 2 93 ? 19.259 39.182 20.411 1.000 0.910 93 ASP B C 1
ATOM 11396 O O . ASP B 2 93 ? 19.641 39.939 21.306 1.000 0.910 93 ASP B O 1
ATOM 11405 N N . VAL B 2 94 ? 19.041 37.881 20.632 1.000 0.900 94 VAL B N 1
ATOM 11406 C CA . VAL B 2 94 ? 19.189 37.240 21.950 1.000 0.900 94 VAL B CA 1
ATOM 11407 C C . VAL B 2 94 ? 20.653 36.942 22.261 1.000 0.900 94 VAL B C 1
ATOM 11408 O O . VAL B 2 94 ? 21.299 36.137 21.599 1.000 0.900 94 VAL B O 1
ATOM 11421 N N . LYS B 2 95 ? 21.157 37.514 23.356 1.000 0.890 95 LYS B N 1
ATOM 11422 C CA . LYS B 2 95 ? 22.504 37.264 23.892 1.000 0.890 95 LYS B CA 1
ATOM 11423 C C . LYS B 2 95 ? 22.573 36.125 24.906 1.000 0.890 95 LYS B C 1
ATOM 11424 O O . LYS B 2 95 ? 23.654 35.589 25.129 1.000 0.890 95 LYS B O 1
ATOM 11443 N N . GLY B 2 96 ? 21.467 35.776 25.562 1.000 0.890 96 GLY B N 1
ATOM 11444 C CA . GLY B 2 96 ? 21.460 34.721 26.576 1.000 0.890 96 GLY B CA 1
ATOM 11445 C C . GLY B 2 96 ? 20.106 34.524 27.241 1.000 0.890 96 GLY B C 1
ATOM 11446 O O . GLY B 2 96 ? 19.267 35.422 27.234 1.000 0.890 96 GLY B O 1
ATOM 11450 N N . ILE B 2 97 ? 19.913 33.340 27.821 1.000 0.910 97 ILE B N 1
ATOM 11451 C CA . ILE B 2 97 ? 18.696 32.957 28.538 1.000 0.910 97 ILE B CA 1
ATOM 11452 C C . ILE B 2 97 ? 19.080 32.385 29.899 1.000 0.910 97 ILE B C 1
ATOM 11453 O O . ILE B 2 97 ? 20.052 31.636 30.009 1.000 0.910 97 ILE B O 1
ATOM 11469 N N . LYS B 2 98 ? 18.317 32.734 30.933 1.000 0.930 98 LYS B N 1
ATOM 11470 C CA . LYS B 2 98 ? 18.507 32.240 32.295 1.000 0.930 98 LYS B CA 1
ATOM 11471 C C . LYS B 2 98 ? 17.164 32.107 33.011 1.000 0.930 98 LYS B C 1
ATOM 11472 O O . LYS B 2 98 ? 16.347 33.016 32.948 1.000 0.930 98 LYS B O 1
ATOM 11491 N N . ASP B 2 99 ? 16.974 31.018 33.747 1.000 0.950 99 ASP B N 1
ATOM 11492 C CA . ASP B 2 99 ? 15.863 30.884 34.694 1.000 0.950 99 ASP B CA 1
ATOM 11493 C C . ASP B 2 99 ? 16.153 31.700 35.963 1.000 0.950 99 ASP B C 1
ATOM 11494 O O . ASP B 2 99 ? 17.256 31.636 36.519 1.000 0.950 99 ASP B O 1
ATOM 11503 N N . ILE B 2 100 ? 15.186 32.516 36.370 1.000 0.960 100 ILE B N 1
ATOM 11504 C CA . ILE B 2 100 ? 15.255 33.333 37.587 1.000 0.960 100 ILE B CA 1
ATOM 11505 C C . ILE B 2 100 ? 14.016 33.160 38.476 1.000 0.960 100 ILE B C 1
ATOM 11506 O O . ILE B 2 100 ? 13.754 33.995 39.341 1.000 0.960 100 ILE B O 1
ATOM 11522 N N . SER B 2 101 ? 13.225 32.110 38.256 1.000 0.940 101 SER B N 1
ATOM 11523 C CA . SER B 2 101 ? 11.966 31.854 38.971 1.000 0.940 101 SER B CA 1
ATOM 11524 C C . SER B 2 101 ? 12.165 31.802 40.490 1.000 0.940 101 SER B C 1
ATOM 11525 O O . SER B 2 101 ? 11.382 32.339 41.268 1.000 0.940 101 SER B O 1
ATOM 11533 N N . ASP B 2 102 ? 13.277 31.208 40.904 1.000 0.950 102 ASP B N 1
ATOM 11534 C CA . ASP B 2 102 ? 13.766 31.051 42.270 1.000 0.950 102 ASP B CA 1
ATOM 11535 C C . ASP B 2 102 ? 14.187 32.368 42.948 1.000 0.950 102 ASP B C 1
ATOM 11536 O O . ASP B 2 102 ? 14.411 32.393 44.160 1.000 0.950 102 ASP B O 1
ATOM 11545 N N . GLN B 2 103 ? 14.236 33.486 42.215 1.000 0.950 103 GLN B N 1
ATOM 11546 C CA . GLN B 2 103 ? 14.501 34.809 42.791 1.000 0.950 103 GLN B CA 1
ATOM 11547 C C . GLN B 2 103 ? 13.275 35.477 43.419 1.000 0.950 103 GLN B C 1
ATOM 11548 O O . GLN B 2 103 ? 13.422 36.518 44.063 1.000 0.950 103 GLN B O 1
ATOM 11562 N N . TYR B 2 104 ? 12.079 34.911 43.249 1.000 0.940 104 TYR B N 1
ATOM 11563 C CA . TYR B 2 104 ? 10.839 35.538 43.690 1.000 0.940 104 TYR B CA 1
ATOM 11564 C C . TYR B 2 104 ? 9.983 34.580 44.516 1.000 0.940 104 TYR B C 1
ATOM 11565 O O . TYR B 2 104 ? 9.702 33.452 44.116 1.000 0.940 104 TYR B O 1
ATOM 11583 N N . ASP B 2 105 ? 9.497 35.064 45.660 1.000 0.920 105 ASP B N 1
ATOM 11584 C CA . ASP B 2 105 ? 8.383 34.419 46.350 1.000 0.920 105 ASP B CA 1
ATOM 11585 C C . ASP B 2 105 ? 7.038 34.817 45.711 1.000 0.920 105 ASP B C 1
ATOM 11586 O O . ASP B 2 105 ? 6.971 35.642 44.798 1.000 0.920 105 ASP B O 1
ATOM 11595 N N . LYS B 2 106 ? 5.929 34.242 46.187 1.000 0.920 106 LYS B N 1
ATOM 11596 C CA . LYS B 2 106 ? 4.581 34.559 45.680 1.000 0.920 106 LYS B CA 1
ATOM 11597 C C . LYS B 2 106 ? 4.248 36.052 45.695 1.000 0.920 106 LYS B C 1
ATOM 11598 O O . LYS B 2 106 ? 3.640 36.546 44.745 1.000 0.920 106 LYS B O 1
ATOM 11617 N N . ALA B 2 107 ? 4.610 36.748 46.771 1.000 0.920 107 ALA B N 1
ATOM 11618 C CA . ALA B 2 107 ? 4.316 38.164 46.933 1.000 0.920 107 ALA B CA 1
ATOM 11619 C C . ALA B 2 107 ? 5.245 39.021 46.059 1.000 0.920 107 ALA B C 1
ATOM 11620 O O . ALA B 2 107 ? 4.762 39.864 45.310 1.000 0.920 107 ALA B O 1
ATOM 11627 N N . GLY B 2 108 ? 6.552 38.758 46.085 1.000 0.940 108 GLY B N 1
ATOM 11628 C CA . GLY B 2 108 ? 7.566 39.427 45.277 1.000 0.940 108 GLY B CA 1
ATOM 11629 C C . GLY B 2 108 ? 7.346 39.235 43.780 1.000 0.940 108 GLY B C 1
ATOM 11630 O O . GLY B 2 108 ? 7.471 40.197 43.030 1.000 0.940 108 GLY B O 1
ATOM 11634 N N . PHE B 2 109 ? 6.931 38.039 43.354 1.000 0.950 109 PHE B N 1
ATOM 11635 C CA . PHE B 2 109 ? 6.544 37.752 41.973 1.000 0.950 109 PHE B CA 1
ATOM 11636 C C . PHE B 2 109 ? 5.389 38.647 41.530 1.000 0.950 109 PHE B C 1
ATOM 11637 O O . PHE B 2 109 ? 5.491 39.305 40.499 1.000 0.950 109 PHE B O 1
ATOM 11654 N N . LYS B 2 110 ? 4.303 38.701 42.317 1.000 0.940 110 LYS B N 1
ATOM 11655 C CA . LYS B 2 110 ? 3.124 39.510 41.980 1.000 0.940 110 LYS B CA 1
ATOM 11656 C C . LYS B 2 110 ? 3.482 40.993 41.904 1.000 0.940 110 LYS B C 1
ATOM 11657 O O . LYS B 2 110 ? 3.080 41.669 40.962 1.000 0.940 110 LYS B O 1
ATOM 11676 N N . SER B 2 111 ? 4.261 41.486 42.864 1.000 0.950 111 SER B N 1
ATOM 11677 C CA . SER B 2 111 ? 4.697 42.882 42.880 1.000 0.950 111 SER B CA 1
ATOM 11678 C C . SER B 2 111 ? 5.583 43.216 41.687 1.000 0.950 111 SER B C 1
ATOM 11679 O O . SER B 2 111 ? 5.333 44.194 40.989 1.000 0.950 111 SER B O 1
ATOM 11687 N N . TRP B 2 112 ? 6.572 42.367 41.403 1.000 0.950 112 TRP B N 1
ATOM 11688 C CA . TRP B 2 112 ? 7.422 42.506 40.230 1.000 0.950 112 TRP B CA 1
ATOM 11689 C C . TRP B 2 112 ? 6.580 42.486 38.953 1.000 0.950 112 TRP B C 1
ATOM 11690 O O . TRP B 2 112 ? 6.704 43.402 38.150 1.000 0.950 112 TRP B O 1
ATOM 11711 N N . PHE B 2 113 ? 5.714 41.487 38.745 1.000 0.960 113 PHE B N 1
ATOM 11712 C CA . PHE B 2 113 ? 4.898 41.326 37.530 1.000 0.960 113 PHE B CA 1
ATOM 11713 C C . PHE B 2 113 ? 4.076 42.586 37.201 1.000 0.960 113 PHE B C 1
ATOM 11714 O O . PHE B 2 113 ? 4.078 43.011 36.050 1.000 0.960 113 PHE B O 1
ATOM 11731 N N . TYR B 2 114 ? 3.451 43.226 38.198 1.000 0.960 114 TYR B N 1
ATOM 11732 C CA . TYR B 2 114 ? 2.581 44.398 38.004 1.000 0.960 114 TYR B CA 1
ATOM 11733 C C . TYR B 2 114 ? 3.257 45.764 38.213 1.000 0.960 114 TYR B C 1
ATOM 11734 O O . TYR B 2 114 ? 2.560 46.774 38.312 1.000 0.960 114 TYR B O 1
ATOM 11752 N N . GLY B 2 115 ? 4.590 45.810 38.300 1.000 0.930 115 GLY B N 1
ATOM 11753 C CA . GLY B 2 115 ? 5.322 47.068 38.481 1.000 0.930 115 GLY B CA 1
ATOM 11754 C C . GLY B 2 115 ? 5.013 47.770 39.809 1.000 0.930 115 GLY B C 1
ATOM 11755 O O . GLY B 2 115 ? 4.995 48.990 39.859 1.000 0.930 115 GLY B O 1
ATOM 11759 N N . ILE B 2 116 ? 4.708 47.019 40.874 1.000 0.910 116 ILE B N 1
ATOM 11760 C CA . ILE B 2 116 ? 4.314 47.564 42.185 1.000 0.910 116 ILE B CA 1
ATOM 11761 C C . ILE B 2 116 ? 5.557 47.870 43.027 1.000 0.910 116 ILE B C 1
ATOM 11762 O O . ILE B 2 116 ? 6.493 47.067 43.080 1.000 0.910 116 ILE B O 1
ATOM 11778 N N . GLY B 2 117 ? 5.529 48.977 43.775 1.000 0.800 117 GLY B N 1
ATOM 11779 C CA . GLY B 2 117 ? 6.473 49.220 44.871 1.000 0.800 117 GLY B CA 1
ATOM 11780 C C . GLY B 2 117 ? 7.869 49.634 44.403 1.000 0.800 117 GLY B C 1
ATOM 11781 O O . GLY B 2 117 ? 8.863 49.223 44.999 1.000 0.800 117 GLY B O 1
ATOM 11785 N N . GLY B 2 118 ? 7.943 50.421 43.325 1.000 0.820 118 GLY B N 1
ATOM 11786 C CA . GLY B 2 118 ? 9.196 50.870 42.708 1.000 0.820 118 GLY B CA 1
ATOM 11787 C C . GLY B 2 118 ? 9.821 49.870 41.727 1.000 0.820 118 GLY B C 1
ATOM 11788 O O . GLY B 2 118 ? 10.848 50.189 41.130 1.000 0.820 118 GLY B O 1
ATOM 11792 N N . SER B 2 119 ? 9.219 48.682 41.532 1.000 0.890 119 SER B N 1
ATOM 11793 C CA . SER B 2 119 ? 9.500 47.870 40.341 1.000 0.890 119 SER B CA 1
ATOM 11794 C C . SER B 2 119 ? 9.098 48.679 39.113 1.000 0.890 119 SER B C 1
ATOM 11795 O O . SER B 2 119 ? 7.987 49.190 39.061 1.000 0.890 119 SER B O 1
ATOM 11803 N N . GLU B 2 120 ? 9.981 48.773 38.126 1.000 0.920 120 GLU B N 1
ATOM 11804 C CA . GLU B 2 120 ? 9.702 49.482 36.874 1.000 0.920 120 GLU B CA 1
ATOM 11805 C C . GLU B 2 120 ? 8.407 48.988 36.205 1.000 0.920 120 GLU B C 1
ATOM 11806 O O . GLU B 2 120 ? 8.031 47.812 36.333 1.000 0.920 120 GLU B O 1
ATOM 11818 N N . ALA B 2 121 ? 7.767 49.885 35.448 1.000 0.960 121 ALA B N 1
ATOM 11819 C CA . ALA B 2 121 ? 6.603 49.568 34.627 1.000 0.960 121 ALA B CA 1
ATOM 11820 C C . ALA B 2 121 ? 6.923 48.462 33.615 1.000 0.960 121 ALA B C 1
ATOM 11821 O O . ALA B 2 121 ? 8.078 48.291 33.208 1.000 0.960 121 ALA B O 1
ATOM 11828 N N . LYS B 2 122 ? 5.900 47.733 33.164 1.000 0.960 122 LYS B N 1
ATOM 11829 C CA . LYS B 2 122 ? 6.050 46.610 32.230 1.000 0.960 122 LYS B CA 1
ATOM 11830 C C . LYS B 2 122 ? 4.993 46.622 31.146 1.000 0.960 122 LYS B C 1
ATOM 11831 O O . LYS B 2 122 ? 3.818 46.824 31.433 1.000 0.960 122 LYS B O 1
ATOM 11850 N N . LEU B 2 123 ? 5.422 46.362 29.919 1.000 0.980 123 LEU B N 1
ATOM 11851 C CA . LEU B 2 123 ? 4.549 45.991 28.819 1.000 0.980 123 LEU B CA 1
ATOM 11852 C C . LEU B 2 123 ? 4.341 44.473 28.878 1.000 0.980 123 LEU B C 1
ATOM 11853 O O . LEU B 2 123 ? 5.311 43.719 28.824 1.000 0.980 123 LEU B O 1
ATOM 11869 N N . ASP B 2 124 ? 3.093 44.044 29.006 1.000 0.980 124 ASP B N 1
ATOM 11870 C CA . ASP B 2 124 ? 2.664 42.649 29.062 1.000 0.980 124 ASP B CA 1
ATOM 11871 C C . ASP B 2 124 ? 2.020 42.236 27.738 1.000 0.980 124 ASP B C 1
ATOM 11872 O O . ASP B 2 124 ? 1.009 42.811 27.340 1.000 0.980 124 ASP B O 1
ATOM 11881 N N . LEU B 2 125 ? 2.605 41.243 27.067 1.000 0.980 125 LEU B N 1
ATOM 11882 C CA . LEU B 2 125 ? 2.061 40.572 25.890 1.000 0.980 125 LEU B CA 1
ATOM 11883 C C . LEU B 2 125 ? 1.442 39.244 26.334 1.000 0.980 125 LEU B C 1
ATOM 11884 O O . LEU B 2 125 ? 2.160 38.265 26.553 1.000 0.980 125 LEU B O 1
ATOM 11900 N N . GLN B 2 126 ? 0.116 39.198 26.416 1.000 0.980 126 GLN B N 1
ATOM 11901 C CA . GLN B 2 126 ? -0.608 38.050 26.949 1.000 0.980 126 GLN B CA 1
ATOM 11902 C C . GLN B 2 126 ? -1.093 37.118 25.836 1.000 0.980 126 GLN B C 1
ATOM 11903 O O . GLN B 2 126 ? -1.806 37.538 24.927 1.000 0.980 126 GLN B O 1
ATOM 11917 N N . PHE B 2 127 ? -0.776 35.830 25.928 1.000 0.980 127 PHE B N 1
ATOM 11918 C CA . PHE B 2 127 ? -1.254 34.790 25.018 1.000 0.980 127 PHE B CA 1
ATOM 11919 C C . PHE B 2 127 ? -2.502 34.096 25.580 1.000 0.980 127 PHE B C 1
ATOM 11920 O O . PHE B 2 127 ? -2.765 34.086 26.781 1.000 0.980 127 PHE B O 1
ATOM 11937 N N . SER B 2 128 ? -3.307 33.507 24.694 1.000 0.960 128 SER B N 1
ATOM 11938 C CA . SER B 2 128 ? -4.546 32.814 25.090 1.000 0.960 128 SER B CA 1
ATOM 11939 C C . SER B 2 128 ? -4.291 31.477 25.802 1.000 0.960 128 SER B C 1
ATOM 11940 O O . SER B 2 128 ? -5.158 30.978 26.528 1.000 0.960 128 SER B O 1
ATOM 11948 N N . ASP B 2 129 ? -3.095 30.919 25.629 1.000 0.970 129 ASP B N 1
ATOM 11949 C CA . ASP B 2 129 ? -2.645 29.659 26.213 1.000 0.970 129 ASP B CA 1
ATOM 11950 C C . ASP B 2 129 ? -1.130 29.703 26.461 1.000 0.970 129 ASP B C 1
ATOM 11951 O O . ASP B 2 129 ? -0.442 30.590 25.953 1.000 0.970 129 ASP B O 1
ATOM 11960 N N . THR B 2 130 ? -0.594 28.741 27.215 1.000 0.960 130 THR B N 1
ATOM 11961 C CA . THR B 2 130 ? 0.858 28.630 27.401 1.000 0.960 130 THR B CA 1
ATOM 11962 C C . THR B 2 130 ? 1.521 28.171 26.105 1.000 0.960 130 THR B C 1
ATOM 11963 O O . THR B 2 130 ? 1.365 27.023 25.687 1.000 0.960 130 THR B O 1
ATOM 11974 N N . ILE B 2 131 ? 2.287 29.056 25.478 1.000 0.970 131 ILE B N 1
ATOM 11975 C CA . ILE B 2 131 ? 2.954 28.804 24.205 1.000 0.970 131 ILE B CA 1
ATOM 11976 C C . ILE B 2 131 ? 4.286 28.080 24.448 1.000 0.970 131 ILE B C 1
ATOM 11977 O O . ILE B 2 131 ? 5.092 28.565 25.247 1.000 0.970 131 ILE B O 1
ATOM 11993 N N . PRO B 2 132 ? 4.543 26.934 23.787 1.000 0.950 132 PRO B N 1
ATOM 11994 C CA . PRO B 2 132 ? 5.816 26.219 23.886 1.000 0.950 132 PRO B CA 1
ATOM 11995 C C . PRO B 2 132 ? 7.000 27.085 23.454 1.000 0.950 132 PRO B C 1
ATOM 11996 O O . PRO B 2 132 ? 6.900 27.825 22.473 1.000 0.950 132 PRO B O 1
ATOM 12007 N N . ILE B 2 133 ? 8.141 26.950 24.138 1.000 0.940 133 ILE B N 1
ATOM 12008 C CA . ILE B 2 133 ? 9.337 27.751 23.833 1.000 0.940 133 ILE B CA 1
ATOM 12009 C C . ILE B 2 133 ? 9.817 27.588 22.381 1.000 0.940 133 ILE B C 1
ATOM 12010 O O . ILE B 2 133 ? 10.312 28.541 21.786 1.000 0.940 133 ILE B O 1
ATOM 12026 N N . ASP B 2 134 ? 9.590 26.415 21.788 1.000 0.900 134 ASP B N 1
ATOM 12027 C CA . ASP B 2 134 ? 9.879 26.085 20.387 1.000 0.900 134 ASP B CA 1
ATOM 12028 C C . ASP B 2 134 ? 9.251 27.088 19.393 1.000 0.900 134 ASP B C 1
ATOM 12029 O O . ASP B 2 134 ? 9.832 27.383 18.341 1.000 0.900 134 ASP B O 1
ATOM 12038 N N . ILE B 2 135 ? 8.079 27.642 19.729 1.000 0.940 135 ILE B N 1
ATOM 12039 C CA . ILE B 2 135 ? 7.352 28.574 18.869 1.000 0.940 135 ILE B CA 1
ATOM 12040 C C . ILE B 2 135 ? 8.034 29.932 18.930 1.000 0.940 135 ILE B C 1
ATOM 12041 O O . ILE B 2 135 ? 8.284 30.525 17.885 1.000 0.940 135 ILE B O 1
ATOM 12057 N N . PHE B 2 136 ? 8.413 30.391 20.126 1.000 0.930 136 PHE B N 1
ATOM 12058 C CA . PHE B 2 136 ? 9.179 31.627 20.293 1.000 0.930 136 PHE B CA 1
ATOM 12059 C C . PHE B 2 136 ? 10.549 31.535 19.617 1.000 0.930 136 PHE B C 1
ATOM 12060 O O . PHE B 2 136 ? 10.929 32.450 18.891 1.000 0.930 136 PHE B O 1
ATOM 12077 N N . GLN B 2 137 ? 11.242 30.398 19.754 1.000 0.890 137 GLN B N 1
ATOM 12078 C CA . GLN B 2 137 ? 12.502 30.145 19.049 1.000 0.890 137 GLN B CA 1
ATOM 12079 C C . GLN B 2 137 ? 12.330 30.241 17.529 1.000 0.890 137 GLN B C 1
ATOM 12080 O O . GLN B 2 137 ? 13.186 30.790 16.842 1.000 0.890 137 GLN B O 1
ATOM 12094 N N . THR B 2 138 ? 11.201 29.763 17.002 1.000 0.880 138 THR B N 1
ATOM 12095 C CA . THR B 2 138 ? 10.905 29.830 15.564 1.000 0.880 138 THR B CA 1
ATOM 12096 C C . THR B 2 138 ? 10.537 31.245 15.121 1.000 0.880 138 THR B C 1
ATOM 12097 O O . THR B 2 138 ? 11.041 31.720 14.106 1.000 0.880 138 THR B O 1
ATOM 12108 N N . LEU B 2 139 ? 9.672 31.929 15.875 1.000 0.890 139 LEU B N 1
ATOM 12109 C CA . LEU B 2 139 ? 9.202 33.282 15.568 1.000 0.890 139 LEU B CA 1
ATOM 12110 C C . LEU B 2 139 ? 10.345 34.297 15.571 1.000 0.890 139 LEU B C 1
ATOM 12111 O O . LEU B 2 139 ? 10.414 35.140 14.684 1.000 0.890 139 LEU B O 1
ATOM 12127 N N . PHE B 2 140 ? 11.245 34.192 16.544 1.000 0.860 140 PHE B N 1
ATOM 12128 C CA . PHE B 2 140 ? 12.322 35.147 16.787 1.000 0.860 140 PHE B CA 1
ATOM 12129 C C . PHE B 2 140 ? 13.703 34.634 16.319 1.000 0.860 140 PHE B C 1
ATOM 12130 O O . PHE B 2 140 ? 14.726 35.253 16.602 1.000 0.860 140 PHE B O 1
ATOM 12147 N N . LYS B 2 141 ? 13.739 33.493 15.606 1.000 0.820 141 LYS B N 1
ATOM 12148 C CA . LYS B 2 141 ? 14.939 32.839 15.037 1.000 0.820 141 LYS B CA 1
ATOM 12149 C C . LYS B 2 141 ? 16.058 32.568 16.051 1.000 0.820 141 LYS B C 1
ATOM 12150 O O . LYS B 2 141 ? 17.236 32.799 15.786 1.000 0.820 141 LYS B O 1
ATOM 12169 N N . TRP B 2 142 ? 15.701 32.065 17.226 1.000 0.810 142 TRP B N 1
ATOM 12170 C CA . TRP B 2 142 ? 16.670 31.755 18.273 1.000 0.810 142 TRP B CA 1
ATOM 12171 C C . TRP B 2 142 ? 17.374 30.425 18.002 1.000 0.810 142 TRP B C 1
ATOM 12172 O O . TRP B 2 142 ? 16.732 29.413 17.739 1.000 0.810 142 TRP B O 1
ATOM 12193 N N . SER B 2 143 ? 18.697 30.406 18.147 1.000 0.740 143 SER B N 1
ATOM 12194 C CA . SER B 2 143 ? 19.525 29.198 18.018 1.000 0.740 143 SER B CA 1
ATOM 12195 C C . SER B 2 143 ? 19.607 28.352 19.298 1.000 0.740 143 SER B C 1
ATOM 12196 O O . SER B 2 143 ? 20.218 27.286 19.297 1.000 0.740 143 SER B O 1
ATOM 12204 N N . ASN B 2 144 ? 19.036 28.820 20.411 1.000 0.650 144 ASN B N 1
ATOM 12205 C CA . ASN B 2 144 ? 19.182 28.187 21.721 1.000 0.650 144 ASN B CA 1
ATOM 12206 C C . ASN B 2 144 ? 18.291 26.934 21.864 1.000 0.650 144 ASN B C 1
ATOM 12207 O O . ASN B 2 144 ? 17.082 27.036 21.702 1.000 0.650 144 ASN B O 1
ATOM 12218 N N . GLN B 2 145 ? 18.878 25.794 22.252 1.000 0.710 145 GLN B N 1
ATOM 12219 C CA . GLN B 2 145 ? 18.187 24.509 22.486 1.000 0.710 145 GLN B CA 1
ATOM 12220 C C . GLN B 2 145 ? 17.902 24.206 23.971 1.000 0.710 145 GLN B C 1
ATOM 12221 O O . GLN B 2 145 ? 17.519 23.101 24.333 1.000 0.710 145 GLN B O 1
ATOM 12235 N N . SER B 2 146 ? 18.105 25.160 24.880 1.000 0.770 146 SER B N 1
ATOM 12236 C CA . SER B 2 146 ? 17.770 24.956 26.298 1.000 0.770 146 SER B CA 1
ATOM 12237 C C . SER B 2 146 ? 16.277 25.173 26.589 1.000 0.770 146 SER B C 1
ATOM 12238 O O . SER B 2 146 ? 15.572 25.859 25.851 1.000 0.770 146 SER B O 1
ATOM 12246 N N . PHE B 2 147 ? 15.805 24.604 27.705 1.000 0.820 147 PHE B N 1
ATOM 12247 C CA . PHE B 2 147 ? 14.435 24.744 28.227 1.000 0.820 147 PHE B CA 1
ATOM 12248 C C . PHE B 2 147 ? 13.315 24.150 27.353 1.000 0.820 147 PHE B C 1
ATOM 12249 O O . PHE B 2 147 ? 12.173 24.594 27.445 1.000 0.820 147 PHE B O 1
ATOM 12266 N N . GLU B 2 148 ? 13.597 23.111 26.565 1.000 0.800 148 GLU B N 1
ATOM 12267 C CA . GLU B 2 148 ? 12.682 22.521 25.565 1.000 0.800 148 GLU B CA 1
ATOM 12268 C C . GLU B 2 148 ? 11.268 22.173 26.083 1.000 0.800 148 GLU B C 1
ATOM 12269 O O . GLU B 2 148 ? 10.299 22.281 25.339 1.000 0.800 148 GLU B O 1
ATOM 12281 N N . TYR B 2 149 ? 11.116 21.814 27.365 1.000 0.840 149 TYR B N 1
ATOM 12282 C CA . TYR B 2 149 ? 9.821 21.460 27.975 1.000 0.840 149 TYR B CA 1
ATOM 12283 C C . TYR B 2 149 ? 9.034 22.650 28.560 1.000 0.840 149 TYR B C 1
ATOM 12284 O O . TYR B 2 149 ? 8.002 22.449 29.208 1.000 0.840 149 TYR B O 1
ATOM 12302 N N . SER B 2 150 ? 9.527 23.881 28.406 1.000 0.920 150 SER B N 1
ATOM 12303 C CA . SER B 2 150 ? 8.914 25.080 28.988 1.000 0.920 150 SER B CA 1
ATOM 12304 C C . SER B 2 150 ? 7.936 25.777 28.039 1.000 0.920 150 SER B C 1
ATOM 12305 O O . SER B 2 150 ? 8.000 25.662 26.813 1.000 0.920 150 SER B O 1
ATOM 12313 N N . SER B 2 151 ? 6.980 26.484 28.639 1.000 0.960 151 SER B N 1
ATOM 12314 C CA . SER B 2 151 ? 5.876 27.139 27.945 1.000 0.960 151 SER B CA 1
ATOM 12315 C C . SER B 2 151 ? 5.423 28.363 28.724 1.000 0.960 151 SER B C 1
ATOM 12316 O O . SER B 2 151 ? 5.365 28.308 29.955 1.000 0.960 151 SER B O 1
ATOM 12324 N N . PHE B 2 152 ? 5.036 29.421 28.025 1.000 0.980 152 PHE B N 1
ATOM 12325 C CA . PHE B 2 152 ? 4.796 30.729 28.628 1.000 0.980 152 PHE B CA 1
ATOM 12326 C C . PHE B 2 152 ? 3.523 31.346 28.057 1.000 0.980 152 PHE B C 1
ATOM 12327 O O . PHE B 2 152 ? 3.281 31.270 26.856 1.000 0.980 152 PHE B O 1
ATOM 12344 N N . ASP B 2 153 ? 2.693 31.914 28.922 1.000 0.980 153 ASP B N 1
ATOM 12345 C CA . ASP B 2 153 ? 1.464 32.628 28.565 1.000 0.980 153 ASP B CA 1
ATOM 12346 C C . ASP B 2 153 ? 1.679 34.147 28.485 1.000 0.980 153 ASP B C 1
ATOM 12347 O O . ASP B 2 153 ? 0.780 34.868 28.058 1.000 0.980 153 ASP B O 1
ATOM 12356 N N . HIS B 2 154 ? 2.876 34.629 28.831 1.000 0.980 154 HIS B N 1
ATOM 12357 C CA . HIS B 2 154 ? 3.219 36.047 28.810 1.000 0.980 154 HIS B CA 1
ATOM 12358 C C . HIS B 2 154 ? 4.641 36.305 28.294 1.000 0.980 154 HIS B C 1
ATOM 12359 O O . HIS B 2 154 ? 5.575 35.553 28.596 1.000 0.980 154 HIS B O 1
ATOM 12373 N N . ILE B 2 155 ? 4.814 37.420 27.578 1.000 0.980 155 ILE B N 1
ATOM 12374 C CA . ILE B 2 155 ? 6.112 38.082 27.379 1.000 0.980 155 ILE B CA 1
ATOM 12375 C C . ILE B 2 155 ? 6.055 39.446 28.075 1.000 0.980 155 ILE B C 1
ATOM 12376 O O . ILE B 2 155 ? 5.242 40.291 27.711 1.000 0.980 155 ILE B O 1
ATOM 12392 N N . LEU B 2 156 ? 6.933 39.679 29.051 1.000 0.980 156 LEU B N 1
ATOM 12393 C CA . LEU B 2 156 ? 7.045 40.949 29.769 1.000 0.980 156 LEU B CA 1
ATOM 12394 C C . LEU B 2 156 ? 8.280 41.728 29.319 1.000 0.980 156 LEU B C 1
ATOM 12395 O O . LEU B 2 156 ? 9.401 41.213 29.351 1.000 0.980 156 LEU B O 1
ATOM 12411 N N . ILE B 2 157 ? 8.076 42.999 28.983 1.000 0.970 157 ILE B N 1
ATOM 12412 C CA . ILE B 2 157 ? 9.136 43.934 28.616 1.000 0.970 157 ILE B CA 1
ATOM 12413 C C . ILE B 2 157 ? 9.140 45.084 29.632 1.000 0.970 157 ILE B C 1
ATOM 12414 O O . ILE B 2 157 ? 8.203 45.885 29.648 1.000 0.970 157 ILE B O 1
ATOM 12430 N N . PRO B 2 158 ? 10.147 45.171 30.516 1.000 0.970 158 PRO B N 1
ATOM 12431 C CA . PRO B 2 158 ? 10.286 46.297 31.430 1.000 0.970 158 PRO B CA 1
ATOM 12432 C C . PRO B 2 158 ? 10.515 47.583 30.647 1.000 0.970 158 PRO B C 1
ATOM 12433 O O . PRO B 2 158 ? 11.185 47.565 29.619 1.000 0.970 158 PRO B O 1
ATOM 12444 N N . PHE B 2 159 ? 10.013 48.694 31.169 1.000 0.950 159 PHE B N 1
ATOM 12445 C CA . PHE B 2 159 ? 10.373 50.029 30.710 1.000 0.950 159 PHE B CA 1
ATOM 12446 C C . PHE B 2 159 ? 11.758 50.430 31.259 1.000 0.950 159 PHE B C 1
ATOM 12447 O O . PHE B 2 159 ? 12.365 49.723 32.059 1.000 0.950 159 PHE B O 1
ATOM 12464 N N . ASN B 2 160 ? 12.283 51.578 30.819 1.000 0.900 160 ASN B N 1
ATOM 12465 C CA . ASN B 2 160 ? 13.517 52.190 31.342 1.000 0.900 160 ASN B CA 1
ATOM 12466 C C . ASN B 2 160 ? 14.826 51.368 31.220 1.000 0.900 160 ASN B C 1
ATOM 12467 O O . ASN B 2 160 ? 15.855 51.774 31.766 1.000 0.900 160 ASN B O 1
ATOM 12478 N N . GLU B 2 161 ? 14.868 50.293 30.422 1.000 0.870 161 GLU B N 1
ATOM 12479 C CA . GLU B 2 161 ? 16.123 49.600 30.079 1.000 0.870 161 GLU B CA 1
ATOM 12480 C C . GLU B 2 161 ? 17.066 50.483 29.235 1.000 0.870 161 GLU B C 1
ATOM 12481 O O . GLU B 2 161 ? 16.959 50.611 28.011 1.000 0.870 161 GLU B O 1
ATOM 12493 N N . THR B 2 162 ? 18.032 51.111 29.905 1.000 0.860 162 THR B N 1
ATOM 12494 C CA . THR B 2 162 ? 18.964 52.071 29.288 1.000 0.860 162 THR B CA 1
ATOM 12495 C C . THR B 2 162 ? 20.236 51.439 28.722 1.000 0.860 162 THR B C 1
ATOM 12496 O O . THR B 2 162 ? 20.881 52.053 27.869 1.000 0.860 162 THR B O 1
ATOM 12507 N N . LYS B 2 163 ? 20.605 50.232 29.169 1.000 0.880 163 LYS B N 1
ATOM 12508 C CA . LYS B 2 163 ? 21.841 49.535 28.774 1.000 0.880 163 LYS B CA 1
ATOM 12509 C C . LYS B 2 163 ? 21.767 48.985 27.341 1.000 0.880 163 LYS B C 1
ATOM 12510 O O . LYS B 2 163 ? 20.697 48.922 26.731 1.000 0.880 163 LYS B O 1
ATOM 12529 N N . ALA B 2 164 ? 22.923 48.590 26.793 1.000 0.900 164 ALA B N 1
ATOM 12530 C CA . ALA B 2 164 ? 22.994 47.868 25.517 1.000 0.900 164 ALA B CA 1
ATOM 12531 C C . ALA B 2 164 ? 22.243 46.535 25.634 1.000 0.900 164 ALA B C 1
ATOM 12532 O O . ALA B 2 164 ? 21.254 46.327 24.933 1.000 0.900 164 ALA B O 1
ATOM 12539 N N . ASN B 2 165 ? 22.639 45.748 26.638 1.000 0.930 165 ASN B N 1
ATOM 12540 C CA . ASN B 2 165 ? 21.959 44.532 27.062 1.000 0.930 165 ASN B CA 1
ATOM 12541 C C . ASN B 2 165 ? 20.676 44.887 27.803 1.000 0.930 165 ASN B C 1
ATOM 12542 O O . ASN B 2 165 ? 20.732 45.354 28.945 1.000 0.930 165 ASN B O 1
ATOM 12553 N N . LYS B 2 166 ? 19.554 44.658 27.127 1.000 0.950 166 LYS B N 1
ATOM 12554 C CA . LYS B 2 166 ? 18.208 44.815 27.671 1.000 0.950 166 LYS B CA 1
ATOM 12555 C C . LYS B 2 166 ? 17.675 43.461 28.087 1.000 0.950 166 LYS B C 1
ATOM 12556 O O . LYS B 2 166 ? 18.169 42.435 27.620 1.000 0.950 166 LYS B O 1
ATOM 12575 N N . LYS B 2 167 ? 16.665 43.448 28.943 1.000 0.960 167 LYS B N 1
ATOM 12576 C CA . LYS B 2 167 ? 16.050 42.210 29.422 1.000 0.960 167 LYS B CA 1
ATOM 12577 C C . LYS B 2 167 ? 14.575 42.155 29.063 1.000 0.960 167 LYS B C 1
ATOM 12578 O O . LYS B 2 167 ? 13.844 43.102 29.327 1.000 0.960 167 LYS B O 1
ATOM 12597 N N . ILE B 2 168 ? 14.151 41.025 28.508 1.000 0.960 168 ILE B N 1
ATOM 12598 C CA . ILE B 2 168 ? 12.743 40.638 28.391 1.000 0.960 168 ILE B CA 1
ATOM 12599 C C . ILE B 2 168 ? 12.524 39.340 29.154 1.000 0.960 168 ILE B C 1
ATOM 12600 O O . ILE B 2 168 ? 13.477 38.628 29.483 1.000 0.960 168 ILE B O 1
ATOM 12616 N N . TYR B 2 169 ? 11.268 39.029 29.432 1.000 0.970 169 TYR B N 1
ATOM 12617 C CA . TYR B 2 169 ? 10.929 37.889 30.263 1.000 0.970 169 TYR B CA 1
ATOM 12618 C C . TYR B 2 169 ? 9.849 37.045 29.606 1.000 0.970 169 TYR B C 1
ATOM 12619 O O . TYR B 2 169 ? 8.778 37.556 29.296 1.000 0.970 169 TYR B O 1
ATOM 12637 N N . LEU B 2 170 ? 10.119 35.751 29.437 1.000 0.970 170 LEU B N 1
ATOM 12638 C CA . LEU B 2 170 ? 9.088 34.760 29.141 1.000 0.970 170 LEU B CA 1
ATOM 12639 C C . LEU B 2 170 ? 8.521 34.262 30.464 1.000 0.970 170 LEU B C 1
ATOM 12640 O O . LEU B 2 170 ? 9.282 33.804 31.320 1.000 0.970 170 LEU B O 1
ATOM 12656 N N . VAL B 2 171 ? 7.206 34.359 30.647 1.000 0.980 171 VAL B N 1
ATOM 12657 C CA . VAL B 2 171 ? 6.577 34.078 31.940 1.000 0.980 171 VAL B CA 1
ATOM 12658 C C . VAL B 2 171 ? 5.421 33.098 31.818 1.000 0.980 171 VAL B C 1
ATOM 12659 O O . VAL B 2 171 ? 4.557 33.229 30.957 1.000 0.980 171 VAL B O 1
ATOM 12672 N N . SER B 2 172 ? 5.439 32.092 32.696 1.000 0.970 172 SER B N 1
ATOM 12673 C CA . SER B 2 172 ? 4.302 31.218 32.955 1.000 0.970 172 SER B CA 1
ATOM 12674 C C . SER B 2 172 ? 3.652 31.662 34.253 1.000 0.970 172 SER B C 1
ATOM 12675 O O . SER B 2 172 ? 4.177 31.382 35.334 1.000 0.970 172 SER B O 1
ATOM 12683 N N . TYR B 2 173 ? 2.525 32.362 34.165 1.000 0.960 173 TYR B N 1
ATOM 12684 C CA . TYR B 2 173 ? 1.968 33.074 35.312 1.000 0.960 173 TYR B CA 1
ATOM 12685 C C . TYR B 2 173 ? 1.581 32.125 36.455 1.000 0.960 173 TYR B C 1
ATOM 12686 O O . TYR B 2 173 ? 2.026 32.286 37.592 1.000 0.960 173 TYR B O 1
ATOM 12704 N N . SER B 2 174 ? 0.804 31.076 36.164 1.000 0.920 174 SER B N 1
ATOM 12705 C CA . SER B 2 174 ? 0.325 30.140 37.193 1.000 0.920 174 SER B CA 1
ATOM 12706 C C . SER B 2 174 ? 1.433 29.288 37.815 1.000 0.920 174 SER B C 1
ATOM 12707 O O . SER B 2 174 ? 1.313 28.888 38.974 1.000 0.920 174 SER B O 1
ATOM 12715 N N . LYS B 2 175 ? 2.490 28.988 37.046 1.000 0.940 175 LYS B N 1
ATOM 12716 C CA . LYS B 2 175 ? 3.668 28.240 37.517 1.000 0.940 175 LYS B CA 1
ATOM 12717 C C . LYS B 2 175 ? 4.736 29.145 38.134 1.000 0.940 175 LYS B C 1
ATOM 12718 O O . LYS B 2 175 ? 5.687 28.619 38.696 1.000 0.940 175 LYS B O 1
ATOM 12737 N N . GLN B 2 176 ? 4.578 30.467 38.024 1.000 0.960 176 GLN B N 1
ATOM 12738 C CA . GLN B 2 176 ? 5.564 31.478 38.417 1.000 0.960 176 GLN B CA 1
ATOM 12739 C C . GLN B 2 176 ? 6.950 31.238 37.815 1.000 0.960 176 GLN B C 1
ATOM 12740 O O . GLN B 2 176 ? 7.971 31.477 38.453 1.000 0.960 176 GLN B O 1
ATOM 12754 N N . LEU B 2 177 ? 6.972 30.733 36.587 1.000 0.960 177 LEU B N 1
ATOM 12755 C CA . LEU B 2 177 ? 8.208 30.397 35.900 1.000 0.960 177 LEU B CA 1
ATOM 12756 C C . LEU B 2 177 ? 8.638 31.606 35.071 1.000 0.960 177 LEU B C 1
ATOM 12757 O O . LEU B 2 177 ? 7.810 32.151 34.342 1.000 0.960 177 LEU B O 1
ATOM 12773 N N . ILE B 2 178 ? 9.891 32.038 35.201 1.000 0.970 178 ILE B N 1
ATOM 12774 C CA . ILE B 2 178 ? 10.426 33.236 34.548 1.000 0.970 178 ILE B CA 1
ATOM 12775 C C . ILE B 2 178 ? 11.752 32.896 33.872 1.000 0.970 178 ILE B C 1
ATOM 12776 O O . ILE B 2 178 ? 12.760 32.652 34.535 1.000 0.970 178 ILE B O 1
ATOM 12792 N N . LEU B 2 179 ? 11.770 32.971 32.546 1.000 0.960 179 LEU B N 1
ATOM 12793 C CA . LEU B 2 179 ? 13.000 32.972 31.764 1.000 0.960 179 LEU B CA 1
ATOM 12794 C C . LEU B 2 179 ? 13.391 34.415 31.446 1.000 0.960 179 LEU B C 1
ATOM 12795 O O . LEU B 2 179 ? 12.701 35.107 30.701 1.000 0.960 179 LEU B O 1
ATOM 12811 N N . GLU B 2 180 ? 14.514 34.862 31.993 1.000 0.960 180 GLU B N 1
ATOM 12812 C CA . GLU B 2 180 ? 15.163 36.108 31.606 1.000 0.960 180 GLU B CA 1
ATOM 12813 C C . GLU B 2 180 ? 15.894 35.912 30.279 1.000 0.960 180 GLU B C 1
ATOM 12814 O O . GLU B 2 180 ? 16.799 35.084 30.173 1.000 0.960 180 GLU B O 1
ATOM 12826 N N . VAL B 2 181 ? 15.530 36.705 29.278 1.000 0.940 181 VAL B N 1
ATOM 12827 C CA . VAL B 2 181 ? 16.149 36.712 27.954 1.000 0.940 181 VAL B CA 1
ATOM 12828 C C . VAL B 2 181 ? 16.859 38.053 27.778 1.000 0.940 181 VAL B C 1
ATOM 12829 O O . VAL B 2 181 ? 16.234 39.113 27.764 1.000 0.940 181 VAL B O 1
ATOM 12842 N N . THR B 2 182 ? 18.186 38.021 27.675 1.000 0.950 182 THR B N 1
ATOM 12843 C CA . THR B 2 182 ? 18.998 39.215 27.404 1.000 0.950 182 THR B CA 1
ATOM 12844 C C . THR B 2 182 ? 19.012 39.479 25.903 1.000 0.950 182 THR B C 1
ATOM 12845 O O . THR B 2 182 ? 19.354 38.573 25.147 1.000 0.950 182 THR B O 1
ATOM 12856 N N . VAL B 2 183 ? 18.686 40.697 25.472 1.000 0.940 183 VAL B N 1
ATOM 12857 C CA . VAL B 2 183 ? 18.552 41.079 24.056 1.000 0.940 183 VAL B CA 1
ATOM 12858 C C . VAL B 2 183 ? 19.240 42.407 23.727 1.000 0.940 183 VAL B C 1
ATOM 12859 O O . VAL B 2 183 ? 19.381 43.275 24.591 1.000 0.940 183 VAL B O 1
ATOM 12872 N N . GLU B 2 184 ? 19.615 42.603 22.464 1.000 0.940 184 GLU B N 1
ATOM 12873 C CA . GLU B 2 184 ? 19.924 43.914 21.881 1.000 0.940 184 GLU B CA 1
ATOM 12874 C C . GLU B 2 184 ? 18.798 44.341 20.929 1.000 0.940 184 GLU B C 1
ATOM 12875 O O . GLU B 2 184 ? 18.380 43.585 20.056 1.000 0.940 184 GLU B O 1
ATOM 12887 N N . SER B 2 185 ? 18.302 45.570 21.092 1.000 0.920 185 SER B N 1
ATOM 12888 C CA . SER B 2 185 ? 17.248 46.139 20.247 1.000 0.920 185 SER B CA 1
ATOM 12889 C C . SER B 2 185 ? 17.578 47.577 19.875 1.000 0.920 185 SER B C 1
ATOM 12890 O O . SER B 2 185 ? 17.904 48.401 20.743 1.000 0.920 185 SER B O 1
ATOM 12898 N N . ALA B 2 186 ? 17.478 47.855 18.575 1.000 0.900 186 ALA B N 1
ATOM 12899 C CA . ALA B 2 186 ? 17.649 49.185 18.010 1.000 0.900 186 ALA B CA 1
ATOM 12900 C C . ALA B 2 186 ? 16.427 50.079 18.282 1.000 0.900 186 ALA B C 1
ATOM 12901 O O . ALA B 2 186 ? 16.587 51.244 18.648 1.000 0.900 186 ALA B O 1
ATOM 12908 N N . ASN B 2 187 ? 15.218 49.523 18.169 1.000 0.930 187 ASN B N 1
ATOM 12909 C CA . ASN B 2 187 ? 13.967 50.282 18.220 1.000 0.930 187 ASN B CA 1
ATOM 12910 C C . ASN B 2 187 ? 13.297 50.309 19.600 1.000 0.930 187 ASN B C 1
ATOM 12911 O O . ASN B 2 187 ? 12.430 51.154 19.818 1.000 0.930 187 ASN B O 1
ATOM 12922 N N . TYR B 2 188 ? 13.743 49.490 20.567 1.000 0.940 188 TYR B N 1
ATOM 12923 C CA . TYR B 2 188 ? 13.178 49.426 21.926 1.000 0.940 188 TYR B CA 1
ATOM 12924 C C . TYR B 2 188 ? 12.918 50.812 22.529 1.000 0.940 188 TYR B C 1
ATOM 12925 O O . TYR B 2 188 ? 11.842 51.081 23.054 1.000 0.940 188 TYR B O 1
ATOM 12943 N N . ARG B 2 189 ? 13.897 51.722 22.441 1.000 0.940 189 ARG B N 1
ATOM 12944 C CA . ARG B 2 189 ? 13.793 53.029 23.101 1.000 0.940 189 ARG B CA 1
ATOM 12945 C C . ARG B 2 189 ? 12.693 53.895 22.477 1.000 0.940 189 ARG B C 1
ATOM 12946 O O . ARG B 2 189 ? 12.020 54.603 23.215 1.000 0.940 189 ARG B O 1
ATOM 12967 N N . ASN B 2 190 ? 12.497 53.822 21.161 1.000 0.940 190 ASN B N 1
ATOM 12968 C CA . ASN B 2 190 ? 11.440 54.565 20.472 1.000 0.940 190 ASN B CA 1
ATOM 12969 C C . ASN B 2 190 ? 10.064 53.988 20.812 1.000 0.940 190 ASN B C 1
ATOM 12970 O O . ASN B 2 190 ? 9.200 54.729 21.265 1.000 0.940 190 ASN B O 1
ATOM 12981 N N . ILE B 2 191 ? 9.911 52.666 20.703 1.000 0.950 191 ILE B N 1
ATOM 12982 C CA . ILE B 2 191 ? 8.658 51.958 20.996 1.000 0.950 191 ILE B CA 1
ATOM 12983 C C . ILE B 2 191 ? 8.202 52.216 22.439 1.000 0.950 191 ILE B C 1
ATOM 12984 O O . ILE B 2 191 ? 7.054 52.583 22.686 1.000 0.950 191 ILE B O 1
ATOM 13000 N N . MET B 2 192 ? 9.112 52.075 23.408 1.000 0.950 192 MET B N 1
ATOM 13001 C CA . MET B 2 192 ? 8.787 52.283 24.822 1.000 0.950 192 MET B CA 1
ATOM 13002 C C . MET B 2 192 ? 8.486 53.748 25.142 1.000 0.950 192 MET B C 1
ATOM 13003 O O . MET B 2 192 ? 7.632 54.021 25.985 1.000 0.950 192 MET B O 1
ATOM 13017 N N . ASN B 2 193 ? 9.143 54.694 24.465 1.000 0.940 193 ASN B N 1
ATOM 13018 C CA . ASN B 2 193 ? 8.809 56.111 24.599 1.000 0.940 193 ASN B CA 1
ATOM 13019 C C . ASN B 2 193 ? 7.404 56.399 24.070 1.000 0.940 193 ASN B C 1
ATOM 13020 O O . ASN B 2 193 ? 6.631 57.072 24.747 1.000 0.940 193 ASN B O 1
ATOM 13031 N N . ASP B 2 194 ? 7.051 55.863 22.905 1.000 0.940 194 ASP B N 1
ATOM 13032 C CA . ASP B 2 194 ? 5.725 56.052 22.320 1.000 0.940 194 ASP B CA 1
ATOM 13033 C C . ASP B 2 194 ? 4.623 55.458 23.198 1.000 0.940 194 ASP B C 1
ATOM 13034 O O . ASP B 2 194 ? 3.627 56.134 23.470 1.000 0.940 194 ASP B O 1
ATOM 13043 N N . LEU B 2 195 ? 4.840 54.257 23.742 1.000 0.960 195 LEU B N 1
ATOM 13044 C CA . LEU B 2 195 ? 3.964 53.665 24.754 1.000 0.960 195 LEU B CA 1
ATOM 13045 C C . LEU B 2 195 ? 3.810 54.582 25.972 1.000 0.960 195 LEU B C 1
ATOM 13046 O O . LEU B 2 195 ? 2.685 54.877 26.376 1.000 0.960 195 LEU B O 1
ATOM 13062 N N . LYS B 2 196 ? 4.918 55.081 26.535 1.000 0.930 196 LYS B N 1
ATOM 13063 C CA . LYS B 2 196 ? 4.884 55.928 27.738 1.000 0.930 196 LYS B CA 1
ATOM 13064 C C . LYS B 2 196 ? 4.146 57.242 27.494 1.000 0.930 196 LYS B C 1
ATOM 13065 O O . LYS B 2 196 ? 3.384 57.689 28.347 1.000 0.930 196 LYS B O 1
ATOM 13084 N N . ASN B 2 197 ? 4.327 57.828 26.316 1.000 0.940 197 ASN B N 1
ATOM 13085 C CA . ASN B 2 197 ? 3.673 59.073 25.928 1.000 0.940 197 ASN B CA 1
ATOM 13086 C C . ASN B 2 197 ? 2.165 58.897 25.700 1.000 0.940 197 ASN B C 1
ATOM 13087 O O . ASN B 2 197 ? 1.400 59.827 25.948 1.000 0.940 197 ASN B O 1
ATOM 13098 N N . ARG B 2 198 ? 1.728 57.720 25.234 1.000 0.950 198 ARG B N 1
ATOM 13099 C CA . ARG B 2 198 ? 0.312 57.421 24.957 1.000 0.950 198 ARG B CA 1
ATOM 13100 C C . ARG B 2 198 ? -0.428 56.774 26.131 1.000 0.950 198 ARG B C 1
ATOM 13101 O O . ARG B 2 198 ? -1.656 56.782 26.128 1.000 0.950 198 ARG B O 1
ATOM 13122 N N . GLN B 2 199 ? 0.286 56.274 27.144 1.000 0.930 199 GLN B N 1
ATOM 13123 C CA . GLN B 2 199 ? -0.268 55.608 28.333 1.000 0.930 199 GLN B CA 1
ATOM 13124 C C . GLN B 2 199 ? -1.412 56.404 29.000 1.000 0.930 199 GLN B C 1
ATOM 13125 O O . GLN B 2 199 ? -2.369 55.805 29.479 1.000 0.930 199 GLN B O 1
ATOM 13139 N N . SER B 2 200 ? -1.364 57.746 28.995 1.000 0.920 200 SER B N 1
ATOM 13140 C CA . SER B 2 200 ? -2.381 58.626 29.606 1.000 0.920 200 SER B CA 1
ATOM 13141 C C . SER B 2 200 ? -3.740 58.642 28.898 1.000 0.920 200 SER B C 1
ATOM 13142 O O . SER B 2 200 ? -4.735 59.009 29.522 1.000 0.920 200 SER B O 1
ATOM 13150 N N . ASN B 2 201 ? -3.796 58.229 27.632 1.000 0.930 201 ASN B N 1
ATOM 13151 C CA . ASN B 2 201 ? -5.032 58.149 26.849 1.000 0.930 201 ASN B CA 1
ATOM 13152 C C . ASN B 2 201 ? -5.550 56.713 26.715 1.000 0.930 201 ASN B C 1
ATOM 13153 O O . ASN B 2 201 ? -6.605 56.494 26.124 1.000 0.930 201 ASN B O 1
ATOM 13164 N N . MET B 2 202 ? -4.816 55.742 27.254 1.000 0.960 202 MET B N 1
ATOM 13165 C CA . MET B 2 202 ? -5.195 54.342 27.169 1.000 0.960 202 MET B CA 1
ATOM 13166 C C . MET B 2 202 ? -6.340 54.006 28.135 1.000 0.960 202 MET B C 1
ATOM 13167 O O . MET B 2 202 ? -6.424 54.580 29.231 1.000 0.960 202 MET B O 1
ATOM 13181 N N . PRO B 2 203 ? -7.193 53.025 27.787 1.000 0.960 203 PRO B N 1
ATOM 13182 C CA . PRO B 2 203 ? -8.217 52.512 28.683 1.000 0.960 203 PRO B CA 1
ATOM 13183 C C . PRO B 2 203 ? -7.630 52.033 30.016 1.000 0.960 203 PRO B C 1
ATOM 13184 O O . PRO B 2 203 ? -6.767 51.153 30.044 1.000 0.960 203 PRO B O 1
ATOM 13195 N N . ALA B 2 204 ? -8.124 52.592 31.126 1.000 0.970 204 ALA B N 1
ATOM 13196 C CA . ALA B 2 204 ? -7.688 52.244 32.478 1.000 0.970 204 ALA B CA 1
ATOM 13197 C C . ALA B 2 204 ? -8.425 51.006 33.022 1.000 0.970 204 ALA B C 1
ATOM 13198 O O . ALA B 2 204 ? -9.659 50.934 33.016 1.000 0.970 204 ALA B O 1
ATOM 13205 N N . PHE B 2 205 ? -7.654 50.051 33.532 1.000 0.970 205 PHE B N 1
ATOM 13206 C CA . PHE B 2 205 ? -8.075 48.733 34.000 1.000 0.970 205 PHE B CA 1
ATOM 13207 C C . PHE B 2 205 ? -7.637 48.489 35.450 1.000 0.970 205 PHE B C 1
ATOM 13208 O O . PHE B 2 205 ? -6.777 49.191 35.988 1.000 0.970 205 PHE B O 1
ATOM 13225 N N . SER B 2 206 ? -8.235 47.474 36.074 1.000 0.960 206 SER B N 1
ATOM 13226 C CA . SER B 2 206 ? -7.885 46.990 37.415 1.000 0.960 206 SER B CA 1
ATOM 13227 C C . SER B 2 206 ? -8.002 45.472 37.512 1.000 0.960 206 SER B C 1
ATOM 13228 O O . SER B 2 206 ? -8.687 44.839 36.707 1.000 0.960 206 SER B O 1
ATOM 13236 N N . LEU B 2 207 ? -7.377 44.893 38.542 1.000 0.960 207 LEU B N 1
ATOM 13237 C CA . LEU B 2 207 ? -7.556 43.494 38.929 1.000 0.960 207 LEU B CA 1
ATOM 13238 C C . LEU B 2 207 ? -8.847 43.312 39.735 1.000 0.960 207 LEU B C 1
ATOM 13239 O O . LEU B 2 207 ? -8.965 43.760 40.874 1.000 0.960 207 LEU B O 1
ATOM 13255 N N . PHE B 2 208 ? -9.816 42.609 39.153 1.000 0.960 208 PHE B N 1
ATOM 13256 C CA . PHE B 2 208 ? -11.061 42.247 39.823 1.000 0.960 208 PHE B CA 1
ATOM 13257 C C . PHE B 2 208 ? -11.007 40.789 40.288 1.000 0.960 208 PHE B C 1
ATOM 13258 O O . PHE B 2 208 ? -11.020 39.872 39.466 1.000 0.960 208 PHE B O 1
ATOM 13275 N N . SER B 2 209 ? -11.001 40.556 41.606 1.000 0.950 209 SER B N 1
ATOM 13276 C CA . SER B 2 209 ? -11.134 39.202 42.166 1.000 0.950 209 SER B CA 1
ATOM 13277 C C . SER B 2 209 ? -12.571 38.699 41.990 1.000 0.950 209 SER B C 1
ATOM 13278 O O . SER B 2 209 ? -13.517 39.317 42.501 1.000 0.950 209 SER B O 1
ATOM 13286 N N . ILE B 2 210 ? -12.725 37.597 41.256 1.000 0.940 210 ILE B N 1
ATOM 13287 C CA . ILE B 2 210 ? -13.996 36.935 40.932 1.000 0.940 210 ILE B CA 1
ATOM 13288 C C . ILE B 2 210 ? -13.846 35.457 41.295 1.000 0.940 210 ILE B C 1
ATOM 13289 O O . ILE B 2 210 ? -12.846 34.827 40.955 1.000 0.940 210 ILE B O 1
ATOM 13305 N N . GLY B 2 211 ? -14.828 34.913 42.012 1.000 0.890 211 GLY B N 1
ATOM 13306 C CA . GLY B 2 211 ? -14.608 33.691 42.780 1.000 0.890 211 GLY B CA 1
ATOM 13307 C C . GLY B 2 211 ? -13.609 33.949 43.911 1.000 0.890 211 GLY B C 1
ATOM 13308 O O . GLY B 2 211 ? -13.501 35.061 44.432 1.000 0.890 211 GLY B O 1
ATOM 13312 N N . SER B 2 212 ? -12.873 32.918 44.293 1.000 0.880 212 SER B N 1
ATOM 13313 C CA . SER B 2 212 ? -11.933 32.938 45.415 1.000 0.880 212 SER B CA 1
ATOM 13314 C C . SER B 2 212 ? -10.478 32.710 45.002 1.000 0.880 212 SER B C 1
ATOM 13315 O O . SER B 2 212 ? -9.567 32.943 45.793 1.000 0.880 212 SER B O 1
ATOM 13323 N N . LYS B 2 213 ? -10.242 32.258 43.765 1.000 0.880 213 LYS B N 1
ATOM 13324 C CA . LYS B 2 213 ? -8.926 31.762 43.333 1.000 0.880 213 LYS B CA 1
ATOM 13325 C C . LYS B 2 213 ? -8.143 32.695 42.410 1.000 0.880 213 LYS B C 1
ATOM 13326 O O . LYS B 2 213 ? -6.916 32.613 42.414 1.000 0.880 213 LYS B O 1
ATOM 13345 N N . LYS B 2 214 ? -8.806 33.522 41.590 1.000 0.920 214 LYS B N 1
ATOM 13346 C CA . LYS B 2 214 ? -8.161 34.307 40.520 1.000 0.920 214 LYS B CA 1
ATOM 13347 C C . LYS B 2 214 ? -8.681 35.745 40.435 1.000 0.920 214 LYS B C 1
ATOM 13348 O O . LYS B 2 214 ? -9.748 36.082 40.946 1.000 0.920 214 LYS B O 1
ATOM 13367 N N . GLU B 2 215 ? -7.900 36.587 39.770 1.000 0.950 215 GLU B N 1
ATOM 13368 C CA . GLU B 2 215 ? -8.208 37.990 39.492 1.000 0.950 215 GLU B CA 1
ATOM 13369 C C . GLU B 2 215 ? -8.100 38.240 37.989 1.000 0.950 215 GLU B C 1
ATOM 13370 O O . GLU B 2 215 ? -7.300 37.588 37.317 1.000 0.950 215 GLU B O 1
ATOM 13382 N N . PHE B 2 216 ? -8.901 39.169 37.469 1.000 0.970 216 PHE B N 1
ATOM 13383 C CA . PHE B 2 216 ? -8.994 39.433 36.035 1.000 0.970 216 PHE B CA 1
ATOM 13384 C C . PHE B 2 216 ? -8.839 40.918 35.746 1.000 0.970 216 PHE B C 1
ATOM 13385 O O . PHE B 2 216 ? -9.417 41.750 36.449 1.000 0.970 216 PHE B O 1
ATOM 13402 N N . LEU B 2 217 ? -8.079 41.232 34.700 1.000 0.970 217 LEU B N 1
ATOM 13403 C CA . LEU B 2 217 ? -7.980 42.584 34.171 1.000 0.970 217 LEU B CA 1
ATOM 13404 C C . LEU B 2 217 ? -9.292 42.943 33.484 1.000 0.970 217 LEU B C 1
ATOM 13405 O O . LEU B 2 217 ? -9.644 42.387 32.447 1.000 0.970 217 LEU B O 1
ATOM 13421 N N . LEU B 2 218 ? -10.015 43.884 34.077 1.000 0.980 218 LEU B N 1
ATOM 13422 C CA . LEU B 2 218 ? -11.250 44.425 33.525 1.000 0.980 218 LEU B CA 1
ATOM 13423 C C . LEU B 2 218 ? -11.225 45.952 33.613 1.000 0.980 218 LEU B C 1
ATOM 13424 O O . LEU B 2 218 ? -10.488 46.513 34.429 1.000 0.980 218 LEU B O 1
ATOM 13440 N N . PRO B 2 219 ? -12.001 46.644 32.772 1.000 0.970 219 PRO B N 1
ATOM 13441 C CA . PRO B 2 219 ? -11.942 48.089 32.703 1.000 0.970 219 PRO B CA 1
ATOM 13442 C C . PRO B 2 219 ? -12.570 48.716 33.945 1.000 0.970 219 PRO B C 1
ATOM 13443 O O . PRO B 2 219 ? -13.543 48.214 34.515 1.000 0.970 219 PRO B O 1
ATOM 13454 N N . ASN B 2 220 ? -12.027 49.859 34.349 1.000 0.960 220 ASN B N 1
ATOM 13455 C CA . ASN B 2 220 ? -12.499 50.587 35.528 1.000 0.960 220 ASN B CA 1
ATOM 13456 C C . ASN B 2 220 ? -13.892 51.193 35.320 1.000 0.960 220 ASN B C 1
ATOM 13457 O O . ASN B 2 220 ? -14.615 51.438 36.285 1.000 0.960 220 ASN B O 1
ATOM 13468 N N . LYS B 2 221 ? -14.253 51.443 34.060 1.000 0.950 221 LYS B N 1
ATOM 13469 C CA . LYS B 2 221 ? -15.518 52.029 33.612 1.000 0.950 221 LYS B CA 1
ATOM 13470 C C . LYS B 2 221 ? -16.034 51.272 32.385 1.000 0.950 221 LYS B C 1
ATOM 13471 O O . LYS B 2 221 ? -15.244 50.555 31.769 1.000 0.950 221 LYS B O 1
ATOM 13490 N N . PRO B 2 222 ? -17.319 51.428 32.029 1.000 0.950 222 PRO B N 1
ATOM 13491 C CA . PRO B 2 222 ? -17.814 50.974 30.738 1.000 0.950 222 PRO B CA 1
ATOM 13492 C C . PRO B 2 222 ? -16.951 51.492 29.580 1.000 0.950 222 PRO B C 1
ATOM 13493 O O . PRO B 2 222 ? -16.426 52.607 29.641 1.000 0.950 222 PRO B O 1
ATOM 13504 N N . LEU B 2 223 ? -16.781 50.662 28.553 1.000 0.950 223 LEU B N 1
ATOM 13505 C CA . LEU B 2 223 ? -16.057 51.005 27.326 1.000 0.950 223 LEU B CA 1
ATOM 13506 C C . LEU B 2 223 ? -17.058 51.188 26.183 1.000 0.950 223 LEU B C 1
ATOM 13507 O O . LEU B 2 223 ? -18.024 50.430 26.092 1.000 0.950 223 LEU B O 1
ATOM 13523 N N . THR B 2 224 ? -16.804 52.144 25.291 1.000 0.940 224 THR B N 1
ATOM 13524 C CA . THR B 2 224 ? -17.583 52.326 24.057 1.000 0.940 224 THR B CA 1
ATOM 13525 C C . THR B 2 224 ? -16.869 51.635 22.908 1.000 0.940 224 THR B C 1
ATOM 13526 O O . THR B 2 224 ? -15.685 51.882 22.678 1.000 0.940 224 THR B O 1
ATOM 13537 N N . MET B 2 225 ? -17.576 50.754 22.207 1.000 0.940 225 MET B N 1
ATOM 13538 C CA . MET B 2 225 ? -17.034 49.990 21.088 1.000 0.940 225 MET B CA 1
ATOM 13539 C C . MET B 2 225 ? -18.073 49.823 19.983 1.000 0.940 225 MET B C 1
ATOM 13540 O O . MET B 2 225 ? -19.275 49.796 20.244 1.000 0.940 225 MET B O 1
ATOM 13554 N N . ASP B 2 226 ? -17.611 49.656 18.750 1.000 0.940 226 ASP B N 1
ATOM 13555 C CA . ASP B 2 226 ? -18.492 49.465 17.604 1.000 0.940 226 ASP B CA 1
ATOM 13556 C C . ASP B 2 226 ? -19.060 48.044 17.547 1.000 0.940 226 ASP B C 1
ATOM 13557 O O . ASP B 2 226 ? -18.334 47.053 17.603 1.000 0.940 226 ASP B O 1
ATOM 13566 N N . LYS B 2 227 ? -20.369 47.935 17.335 1.000 0.940 227 LYS B N 1
ATOM 13567 C CA . LYS B 2 227 ? -20.973 46.764 16.697 1.000 0.940 227 LYS B CA 1
ATOM 13568 C C . LYS B 2 227 ? -20.733 46.814 15.203 1.000 0.940 227 LYS B C 1
ATOM 13569 O O . LYS B 2 227 ? -20.768 47.897 14.617 1.000 0.940 227 LYS B O 1
ATOM 13588 N N . LYS B 2 228 ? -20.577 45.644 14.585 1.000 0.940 228 LYS B N 1
ATOM 13589 C CA . LYS B 2 228 ? -20.305 45.513 13.151 1.000 0.940 228 LYS B CA 1
ATOM 13590 C C . LYS B 2 228 ? -21.236 44.508 12.501 1.000 0.940 228 LYS B C 1
ATOM 13591 O O . LYS B 2 228 ? -21.350 43.379 12.959 1.000 0.940 228 LYS B O 1
ATOM 13610 N N . GLU B 2 229 ? -21.854 44.895 11.402 1.000 0.920 229 GLU B N 1
ATOM 13611 C CA . GLU B 2 229 ? -22.780 44.043 10.664 1.000 0.920 229 GLU B CA 1
ATOM 13612 C C . GLU B 2 229 ? -22.115 43.527 9.384 1.000 0.920 229 GLU B C 1
ATOM 13613 O O . GLU B 2 229 ? -21.544 44.316 8.631 1.000 0.920 229 GLU B O 1
ATOM 13625 N N . PHE B 2 230 ? -22.179 42.219 9.131 1.000 0.920 230 PHE B N 1
ATOM 13626 C CA . PHE B 2 230 ? -21.569 41.569 7.966 1.000 0.920 230 PHE B CA 1
ATOM 13627 C C . PHE B 2 230 ? -22.582 40.677 7.236 1.000 0.920 230 PHE B C 1
ATOM 13628 O O . PHE B 2 230 ? -23.466 40.083 7.856 1.000 0.920 230 PHE B O 1
ATOM 13645 N N . VAL B 2 231 ? -22.423 40.545 5.914 1.000 0.900 231 VAL B N 1
ATOM 13646 C CA . VAL B 2 231 ? -23.049 39.467 5.132 1.000 0.900 231 VAL B CA 1
ATOM 13647 C C . VAL B 2 231 ? -21.999 38.388 4.924 1.000 0.900 231 VAL B C 1
ATOM 13648 O O . VAL B 2 231 ? -20.976 38.645 4.300 1.000 0.900 231 VAL B O 1
ATOM 13661 N N . THR B 2 232 ? -22.254 37.188 5.435 1.000 0.900 232 THR B N 1
ATOM 13662 C CA . THR B 2 232 ? -21.330 36.056 5.279 1.000 0.900 232 THR B CA 1
ATOM 13663 C C . THR B 2 232 ? -21.356 35.478 3.867 1.000 0.900 232 THR B C 1
ATOM 13664 O O . THR B 2 232 ? -22.422 35.341 3.262 1.000 0.900 232 THR B O 1
ATOM 13675 N N . GLU B 2 233 ? -20.197 35.066 3.353 1.000 0.900 233 GLU B N 1
ATOM 13676 C CA . GLU B 2 233 ? -20.110 34.297 2.109 1.000 0.900 233 GLU B CA 1
ATOM 13677 C C . GLU B 2 233 ? -20.052 32.801 2.409 1.000 0.900 233 GLU B C 1
ATOM 13678 O O . GLU B 2 233 ? -19.162 32.321 3.107 1.000 0.900 233 GLU B O 1
ATOM 13690 N N . SER B 2 234 ? -21.004 32.033 1.871 1.000 0.890 234 SER B N 1
ATOM 13691 C CA . SER B 2 234 ? -21.002 30.576 2.022 1.000 0.890 234 SER B CA 1
ATOM 13692 C C . SER B 2 234 ? -20.059 29.913 1.018 1.000 0.890 234 SER B C 1
ATOM 13693 O O . SER B 2 234 ? -20.156 30.110 -0.195 1.000 0.890 234 SER B O 1
ATOM 13701 N N . ILE B 2 235 ? -19.178 29.052 1.525 1.000 0.930 235 ILE B N 1
ATOM 13702 C CA . ILE B 2 235 ? -18.202 28.312 0.732 1.000 0.930 235 ILE B CA 1
ATOM 13703 C C . ILE B 2 235 ? -18.842 27.020 0.227 1.000 0.930 235 ILE B C 1
ATOM 13704 O O . ILE B 2 235 ? -19.389 26.215 0.986 1.000 0.930 235 ILE B O 1
ATOM 13720 N N . LYS B 2 236 ? -18.734 26.785 -1.082 1.000 0.920 236 LYS B N 1
ATOM 13721 C CA . LYS B 2 236 ? -19.318 25.605 -1.727 1.000 0.920 236 LYS B CA 1
ATOM 13722 C C . LYS B 2 236 ? -18.665 24.317 -1.222 1.000 0.920 236 LYS B C 1
ATOM 13723 O O . LYS B 2 236 ? -17.442 24.207 -1.174 1.000 0.920 236 LYS B O 1
ATOM 13742 N N . THR B 2 237 ? -19.475 23.280 -0.998 1.000 0.930 237 THR B N 1
ATOM 13743 C CA . THR B 2 237 ? -19.009 21.923 -0.655 1.000 0.930 237 THR B CA 1
ATOM 13744 C C . THR B 2 237 ? -17.933 21.406 -1.611 1.000 0.930 237 THR B C 1
ATOM 13745 O O . THR B 2 237 ? -16.951 20.807 -1.178 1.000 0.930 237 THR B O 1
ATOM 13756 N N . ASN B 2 238 ? -18.076 21.676 -2.915 1.000 0.930 238 ASN B N 1
ATOM 13757 C CA . ASN B 2 238 ? -17.096 21.245 -3.910 1.000 0.930 238 ASN B CA 1
ATOM 13758 C C . ASN B 2 238 ? -15.715 21.900 -3.709 1.000 0.930 238 ASN B C 1
ATOM 13759 O O . ASN B 2 238 ? -14.706 21.266 -3.992 1.000 0.930 238 ASN B O 1
ATOM 13770 N N . THR B 2 239 ? -15.651 23.127 -3.180 1.000 0.950 239 THR B N 1
ATOM 13771 C CA . THR B 2 239 ? -14.386 23.801 -2.846 1.000 0.950 239 THR B CA 1
ATOM 13772 C C . THR B 2 239 ? -13.651 23.041 -1.743 1.000 0.950 239 THR B C 1
ATOM 13773 O O . THR B 2 239 ? -12.481 22.699 -1.901 1.000 0.950 239 THR B O 1
ATOM 13784 N N . PHE B 2 240 ? -14.361 22.671 -0.672 1.000 0.960 240 PHE B N 1
ATOM 13785 C CA . PHE B 2 240 ? -13.806 21.819 0.382 1.000 0.960 240 PHE B CA 1
ATOM 13786 C C . PHE B 2 240 ? -13.409 20.436 -0.150 1.000 0.960 240 PHE B C 1
ATOM 13787 O O . PHE B 2 240 ? -12.330 19.949 0.176 1.000 0.960 240 PHE B O 1
ATOM 13804 N N . LYS B 2 241 ? -14.226 19.817 -1.019 1.000 0.940 241 LYS B N 1
ATOM 13805 C CA . LYS B 2 241 ? -13.897 18.529 -1.655 1.000 0.940 241 LYS B CA 1
ATOM 13806 C C . LYS B 2 241 ? -12.570 18.600 -2.423 1.000 0.940 241 LYS B C 1
ATOM 13807 O O . LYS B 2 241 ? -11.744 17.703 -2.293 1.000 0.940 241 LYS B O 1
ATOM 13826 N N . GLN B 2 242 ? -12.371 19.650 -3.218 1.000 0.920 242 GLN B N 1
ATOM 13827 C CA . GLN B 2 242 ? -11.159 19.827 -4.019 1.000 0.920 242 GLN B CA 1
ATOM 13828 C C . GLN B 2 242 ? -9.919 20.084 -3.151 1.000 0.920 242 GLN B C 1
ATOM 13829 O O . GLN B 2 242 ? -8.853 19.561 -3.464 1.000 0.920 242 GLN B O 1
ATOM 13843 N N . ALA B 2 243 ? -10.044 20.843 -2.060 1.000 0.920 243 ALA B N 1
ATOM 13844 C CA . ALA B 2 243 ? -8.902 21.210 -1.223 1.000 0.920 243 ALA B CA 1
ATOM 13845 C C . ALA B 2 243 ? -8.515 20.156 -0.166 1.000 0.920 243 ALA B C 1
ATOM 13846 O O . ALA B 2 243 ? -7.335 20.027 0.144 1.000 0.920 243 ALA B O 1
ATOM 13853 N N . LEU B 2 244 ? -9.479 19.407 0.390 1.000 0.920 244 LEU B N 1
ATOM 13854 C CA . LEU B 2 244 ? -9.251 18.525 1.549 1.000 0.920 244 LEU B CA 1
ATOM 13855 C C . LEU B 2 244 ? -8.976 17.064 1.182 1.000 0.920 244 LEU B C 1
ATOM 13856 O O . LEU B 2 244 ? -8.200 16.395 1.862 1.000 0.920 244 LEU B O 1
ATOM 13872 N N . PHE B 2 245 ? -9.603 16.546 0.123 1.000 0.900 245 PHE B N 1
ATOM 13873 C CA . PHE B 2 245 ? -9.297 15.191 -0.333 1.000 0.900 245 PHE B CA 1
ATOM 13874 C C . PHE B 2 245 ? -7.986 15.180 -1.117 1.000 0.900 245 PHE B C 1
ATOM 13875 O O . PHE B 2 245 ? -7.706 16.094 -1.894 1.000 0.900 245 PHE B O 1
ATOM 13892 N N . SER B 2 246 ? -7.212 14.109 -0.942 1.000 0.800 246 SER B N 1
ATOM 13893 C CA . SER B 2 246 ? -6.001 13.848 -1.730 1.000 0.800 246 SER B CA 1
ATOM 13894 C C . SER B 2 246 ? -6.341 13.618 -3.203 1.000 0.800 246 SER B C 1
ATOM 13895 O O . SER B 2 246 ? -5.727 14.233 -4.069 1.000 0.800 246 SER B O 1
ATOM 13903 N N . ASP B 2 247 ? -7.376 12.821 -3.480 1.000 0.830 247 ASP B N 1
ATOM 13904 C CA . ASP B 2 247 ? -7.916 12.616 -4.823 1.000 0.830 247 ASP B CA 1
ATOM 13905 C C . ASP B 2 247 ? -9.435 12.874 -4.877 1.000 0.830 247 ASP B C 1
ATOM 13906 O O . ASP B 2 247 ? -10.246 11.992 -4.590 1.000 0.830 247 ASP B O 1
ATOM 13915 N N . PRO B 2 248 ? -9.862 14.082 -5.284 1.000 0.880 248 PRO B N 1
ATOM 13916 C CA . PRO B 2 248 ? -11.272 14.420 -5.442 1.000 0.880 248 PRO B CA 1
ATOM 13917 C C . PRO B 2 248 ? -12.003 13.602 -6.518 1.000 0.880 248 PRO B C 1
ATOM 13918 O O . PRO B 2 248 ? -13.239 13.600 -6.527 1.000 0.880 248 PRO B O 1
ATOM 13929 N N . SER B 2 249 ? -11.291 12.949 -7.444 1.000 0.840 249 SER B N 1
ATOM 13930 C CA . SER B 2 249 ? -11.901 12.225 -8.567 1.000 0.840 249 SER B CA 1
ATOM 13931 C C . SER B 2 249 ? -12.577 10.922 -8.131 1.000 0.840 249 SER B C 1
ATOM 13932 O O . SER B 2 249 ? -13.617 10.555 -8.678 1.000 0.840 249 SER B O 1
ATOM 13940 N N . ILE B 2 250 ? -12.055 10.279 -7.081 1.000 0.850 250 ILE B N 1
ATOM 13941 C CA . ILE B 2 250 ? -12.613 9.050 -6.500 1.000 0.850 250 ILE B CA 1
ATOM 13942 C C . ILE B 2 250 ? -13.673 9.308 -5.419 1.000 0.850 250 ILE B C 1
ATOM 13943 O O . ILE B 2 250 ? -14.353 8.373 -4.999 1.000 0.850 250 ILE B O 1
ATOM 13959 N N . VAL B 2 251 ? -13.847 10.561 -4.981 1.000 0.910 251 VAL B N 1
ATOM 13960 C CA . VAL B 2 251 ? -14.809 10.937 -3.932 1.000 0.910 251 VAL B CA 1
ATOM 13961 C C . VAL B 2 251 ? -16.239 10.845 -4.447 1.000 0.910 251 VAL B C 1
ATOM 13962 O O . VAL B 2 251 ? -16.614 11.535 -5.404 1.000 0.910 251 VAL B O 1
ATOM 13975 N N . ARG B 2 252 ? -17.060 10.077 -3.735 1.000 0.910 252 ARG B N 1
ATOM 13976 C CA . ARG B 2 252 ? -18.476 9.836 -4.022 1.000 0.910 252 ARG B CA 1
ATOM 13977 C C . ARG B 2 252 ? -19.362 10.477 -2.964 1.000 0.910 252 ARG B C 1
ATOM 13978 O O . ARG B 2 252 ? -18.923 10.753 -1.848 1.000 0.910 252 ARG B O 1
ATOM 13999 N N . GLU B 2 253 ? -20.614 10.696 -3.332 1.000 0.860 253 GLU B N 1
ATOM 14000 C CA . GLU B 2 253 ? -21.654 11.141 -2.410 1.000 0.860 253 GLU B CA 1
ATOM 14001 C C . GLU B 2 253 ? -22.248 9.934 -1.680 1.000 0.860 253 GLU B C 1
ATOM 14002 O O . GLU B 2 253 ? -22.678 8.975 -2.315 1.000 0.860 253 GLU B O 1
ATOM 14014 N N . ASP B 2 254 ? -22.202 9.972 -0.348 1.000 0.790 254 ASP B N 1
ATOM 14015 C CA . ASP B 2 254 ? -22.704 8.923 0.551 1.000 0.790 254 ASP B CA 1
ATOM 14016 C C . ASP B 2 254 ? -24.147 9.234 0.984 1.000 0.790 254 ASP B C 1
ATOM 14017 O O . ASP B 2 254 ? -25.009 8.359 1.030 1.000 0.790 254 ASP B O 1
ATOM 14026 N N . SER B 2 255 ? -24.448 10.512 1.258 1.000 0.770 255 SER B N 1
ATOM 14027 C CA . SER B 2 255 ? -25.805 10.966 1.592 1.000 0.770 255 SER B CA 1
ATOM 14028 C C . SER B 2 255 ? -26.009 12.458 1.327 1.000 0.770 255 SER B C 1
ATOM 14029 O O . SER B 2 255 ? -25.096 13.249 1.571 1.000 0.770 255 SER B O 1
ATOM 14037 N N . ASN B 2 256 ? -27.224 12.849 0.932 1.000 0.780 256 ASN B N 1
ATOM 14038 C CA . ASN B 2 256 ? -27.607 14.246 0.709 1.000 0.780 256 ASN B CA 1
ATOM 14039 C C . ASN B 2 256 ? -29.077 14.485 1.089 1.000 0.780 256 ASN B C 1
ATOM 14040 O O . ASN B 2 256 ? -29.970 14.440 0.248 1.000 0.780 256 ASN B O 1
ATOM 14051 N N . TYR B 2 257 ? -29.330 14.659 2.388 1.000 0.770 257 TYR B N 1
ATOM 14052 C CA . TYR B 2 257 ? -30.672 14.822 2.961 1.000 0.770 257 TYR B CA 1
ATOM 14053 C C . TYR B 2 257 ? -30.649 15.828 4.116 1.000 0.770 257 TYR B C 1
ATOM 14054 O O . TYR B 2 257 ? -29.637 15.955 4.803 1.000 0.770 257 TYR B O 1
ATOM 14072 N N . ASN B 2 258 ? -31.772 16.520 4.355 1.000 0.750 258 ASN B N 1
ATOM 14073 C CA . ASN B 2 258 ? -31.941 17.493 5.447 1.000 0.750 258 ASN B CA 1
ATOM 14074 C C . ASN B 2 258 ? -30.764 18.486 5.579 1.000 0.750 258 ASN B C 1
ATOM 14075 O O . ASN B 2 258 ? -30.169 18.607 6.648 1.000 0.750 258 ASN B O 1
ATOM 14086 N N . ASN B 2 259 ? -30.406 19.189 4.494 1.000 0.800 259 ASN B N 1
ATOM 14087 C CA . ASN B 2 259 ? -29.329 20.196 4.483 1.000 0.800 259 ASN B CA 1
ATOM 14088 C C . ASN B 2 259 ? -27.938 19.671 4.901 1.000 0.800 259 ASN B C 1
ATOM 14089 O O . ASN B 2 259 ? -27.063 20.444 5.309 1.000 0.800 259 ASN B O 1
ATOM 14100 N N . ARG B 2 260 ? -27.715 18.358 4.776 1.000 0.860 260 ARG B N 1
ATOM 14101 C CA . ARG B 2 260 ? -26.452 17.694 5.089 1.000 0.860 260 ARG B CA 1
ATOM 14102 C C . ARG B 2 260 ? -25.960 16.900 3.887 1.000 0.860 260 ARG B C 1
ATOM 14103 O O . ARG B 2 260 ? -26.638 15.978 3.434 1.000 0.860 260 ARG B O 1
ATOM 14124 N N . ASN B 2 261 ? -24.770 17.245 3.404 1.000 0.910 261 ASN B N 1
ATOM 14125 C CA . ASN B 2 261 ? -24.099 16.553 2.309 1.000 0.910 261 ASN B CA 1
ATOM 14126 C C . ASN B 2 261 ? -22.855 15.844 2.853 1.000 0.910 261 ASN B C 1
ATOM 14127 O O . ASN B 2 261 ? -22.002 16.460 3.495 1.000 0.910 261 ASN B O 1
ATOM 14138 N N . VAL B 2 262 ? -22.785 14.536 2.631 1.000 0.930 262 VAL B N 1
ATOM 14139 C CA . VAL B 2 262 ? -21.697 13.683 3.104 1.000 0.930 262 VAL B CA 1
ATOM 14140 C C . VAL B 2 262 ? -21.002 13.080 1.895 1.000 0.930 262 VAL B C 1
ATOM 14141 O O . VAL B 2 262 ? -21.618 12.369 1.100 1.000 0.930 262 VAL B O 1
ATOM 14154 N N . LEU B 2 263 ? -19.705 13.346 1.787 1.000 0.940 263 LEU B N 1
ATOM 14155 C CA . LEU B 2 263 ? -18.826 12.862 0.730 1.000 0.940 263 LEU B CA 1
ATOM 14156 C C . LEU B 2 263 ? -17.749 11.957 1.333 1.000 0.940 263 LEU B C 1
ATOM 14157 O O . LEU B 2 263 ? -17.273 12.191 2.448 1.000 0.940 263 LEU B O 1
ATOM 14173 N N . THR B 2 264 ? -17.325 10.933 0.599 1.000 0.930 264 THR B N 1
ATOM 14174 C CA . THR B 2 264 ? -16.277 10.013 1.056 1.000 0.930 264 THR B CA 1
ATOM 14175 C C . THR B 2 264 ? -15.514 9.387 -0.110 1.000 0.930 264 THR B C 1
ATOM 14176 O O . THR B 2 264 ? -16.057 9.214 -1.199 1.000 0.930 264 THR B O 1
ATOM 14187 N N . ASP B 2 265 ? -14.250 9.039 0.124 1.000 0.880 265 ASP B N 1
ATOM 14188 C CA . ASP B 2 265 ? -13.398 8.217 -0.753 1.000 0.880 265 ASP B CA 1
ATOM 14189 C C . ASP B 2 265 ? -13.218 6.778 -0.203 1.000 0.880 265 ASP B C 1
ATOM 14190 O O . ASP B 2 265 ? -12.462 5.985 -0.758 1.000 0.880 265 ASP B O 1
ATOM 14199 N N . GLY B 2 266 ? -13.902 6.436 0.901 1.000 0.830 266 GLY B N 1
ATOM 14200 C CA . GLY B 2 266 ? -13.798 5.157 1.613 1.000 0.830 266 GLY B CA 1
ATOM 14201 C C . GLY B 2 266 ? -12.924 5.187 2.877 1.000 0.830 266 GLY B C 1
ATOM 14202 O O . GLY B 2 266 ? -13.221 4.457 3.824 1.000 0.830 266 GLY B O 1
ATOM 14206 N N . ILE B 2 267 ? -11.909 6.056 2.943 1.000 0.820 267 ILE B N 1
ATOM 14207 C CA . ILE B 2 267 ? -10.996 6.213 4.099 1.000 0.820 267 ILE B CA 1
ATOM 14208 C C . ILE B 2 267 ? -11.156 7.563 4.807 1.000 0.820 267 ILE B C 1
ATOM 14209 O O . ILE B 2 267 ? -10.958 7.656 6.018 1.000 0.820 267 ILE B O 1
ATOM 14225 N N . SER B 2 268 ? -11.589 8.576 4.071 1.000 0.880 268 SER B N 1
ATOM 14226 C CA . SER B 2 268 ? -11.797 9.957 4.485 1.000 0.880 268 SER B CA 1
ATOM 14227 C C . SER B 2 268 ? -13.272 10.316 4.331 1.000 0.880 268 SER B C 1
ATOM 14228 O O . SER B 2 268 ? -13.955 9.868 3.401 1.000 0.880 268 SER B O 1
ATOM 14236 N N . ARG B 2 269 ? -13.800 11.132 5.240 1.000 0.940 269 ARG B N 1
ATOM 14237 C CA . ARG B 2 269 ? -15.203 11.560 5.249 1.000 0.940 269 ARG B CA 1
ATOM 14238 C C . ARG B 2 269 ? -15.286 13.071 5.404 1.000 0.940 269 ARG B C 1
ATOM 14239 O O . ARG B 2 269 ? -14.787 13.611 6.384 1.000 0.940 269 ARG B O 1
ATOM 14260 N N . LEU B 2 270 ? -15.969 13.729 4.472 1.000 0.960 270 LEU B N 1
ATOM 14261 C CA . LEU B 2 270 ? -16.308 15.150 4.515 1.000 0.960 270 LEU B CA 1
ATOM 14262 C C . LEU B 2 270 ? -17.811 15.298 4.772 1.000 0.960 270 LEU B C 1
ATOM 14263 O O . LEU B 2 270 ? -18.626 14.820 3.989 1.000 0.960 270 LEU B O 1
ATOM 14279 N N . ASP B 2 271 ? -18.176 15.953 5.864 1.000 0.950 271 ASP B N 1
ATOM 14280 C CA . ASP B 2 271 ? -19.547 16.195 6.307 1.000 0.950 271 ASP B CA 1
ATOM 14281 C C . ASP B 2 271 ? -19.802 17.702 6.312 1.000 0.950 271 ASP B C 1
ATOM 14282 O O . ASP B 2 271 ? -19.187 18.443 7.083 1.000 0.950 271 ASP B O 1
ATOM 14291 N N . VAL B 2 272 ? -20.672 18.161 5.416 1.000 0.940 272 VAL B N 1
ATOM 14292 C CA . VAL B 2 272 ? -21.063 19.567 5.311 1.000 0.940 272 VAL B CA 1
ATOM 14293 C C . VAL B 2 272 ? -22.497 19.712 5.788 1.000 0.940 272 VAL B C 1
ATOM 14294 O O . VAL B 2 272 ? -23.429 19.245 5.132 1.000 0.940 272 VAL B O 1
ATOM 14307 N N . ASN B 2 273 ? -22.671 20.388 6.920 1.000 0.910 273 ASN B N 1
ATOM 14308 C CA . ASN B 2 273 ? -23.971 20.694 7.497 1.000 0.910 273 ASN B CA 1
ATOM 14309 C C . ASN B 2 273 ? -24.281 22.182 7.307 1.000 0.910 273 ASN B C 1
ATOM 14310 O O . ASN B 2 273 ? -23.718 23.034 7.998 1.000 0.910 273 ASN B O 1
ATOM 14321 N N . LEU B 2 274 ? -25.203 22.480 6.388 1.000 0.870 274 LEU B N 1
ATOM 14322 C CA . LEU B 2 274 ? -25.596 23.852 6.061 1.000 0.870 274 LEU B CA 1
ATOM 14323 C C . LEU B 2 274 ? -26.344 24.518 7.221 1.000 0.870 274 LEU B C 1
ATOM 14324 O O . LEU B 2 274 ? -26.059 25.668 7.538 1.000 0.870 274 LEU B O 1
ATOM 14340 N N . SER B 2 275 ? -27.218 23.779 7.914 1.000 0.830 275 SER B N 1
ATOM 14341 C CA . SER B 2 275 ? -27.989 24.304 9.054 1.000 0.830 275 SER B CA 1
ATOM 14342 C C . SER B 2 275 ? -27.106 24.668 10.257 1.000 0.830 275 SER B C 1
ATOM 14343 O O . SER B 2 275 ? -27.335 25.671 10.925 1.000 0.830 275 SER B O 1
ATOM 14351 N N . GLN B 2 276 ? -26.041 23.897 10.505 1.000 0.880 276 GLN B N 1
ATOM 14352 C CA . GLN B 2 276 ? -25.035 24.203 11.531 1.000 0.880 276 GLN B CA 1
ATOM 14353 C C . GLN B 2 276 ? -23.903 25.105 11.025 1.000 0.880 276 GLN B C 1
ATOM 14354 O O . GLN B 2 276 ? -23.019 25.452 11.811 1.000 0.880 276 GLN B O 1
ATOM 14368 N N . ARG B 2 277 ? -23.915 25.474 9.737 1.000 0.930 277 ARG B N 1
ATOM 14369 C CA . ARG B 2 277 ? -22.872 26.260 9.066 1.000 0.930 277 ARG B CA 1
ATOM 14370 C C . ARG B 2 277 ? -21.466 25.702 9.287 1.000 0.930 277 ARG B C 1
ATOM 14371 O O . ARG B 2 277 ? -20.520 26.427 9.587 1.000 0.930 277 ARG B O 1
ATOM 14392 N N . GLN B 2 278 ? -21.343 24.382 9.183 1.000 0.940 278 GLN B N 1
ATOM 14393 C CA . GLN B 2 278 ? -20.165 23.647 9.624 1.000 0.940 278 GLN B CA 1
ATOM 14394 C C . GLN B 2 278 ? -19.692 22.667 8.555 1.000 0.940 278 GLN B C 1
ATOM 14395 O O . GLN B 2 278 ? -20.485 21.941 7.957 1.000 0.940 278 GLN B O 1
ATOM 14409 N N . VAL B 2 279 ? -18.375 22.586 8.399 1.000 0.960 279 VAL B N 1
ATOM 14410 C CA . VAL B 2 279 ? -17.692 21.508 7.683 1.000 0.960 279 VAL B CA 1
ATOM 14411 C C . VAL B 2 279 ? -16.894 20.682 8.671 1.000 0.960 279 VAL B C 1
ATOM 14412 O O . VAL B 2 279 ? -16.271 21.222 9.585 1.000 0.960 279 VAL B O 1
ATOM 14425 N N . GLN B 2 280 ? -16.900 19.371 8.482 1.000 0.960 280 GLN B N 1
ATOM 14426 C CA . GLN B 2 280 ? -16.083 18.446 9.244 1.000 0.960 280 GLN B CA 1
ATOM 14427 C C . GLN B 2 280 ? -15.446 17.422 8.306 1.000 0.960 280 GLN B C 1
ATOM 14428 O O . GLN B 2 280 ? -16.146 16.715 7.592 1.000 0.960 280 GLN B O 1
ATOM 14442 N N . PHE B 2 281 ? -14.122 17.336 8.313 1.000 0.960 281 PHE B N 1
ATOM 14443 C CA . PHE B 2 281 ? -13.343 16.343 7.582 1.000 0.960 281 PHE B CA 1
ATOM 14444 C C . PHE B 2 281 ? -12.656 15.411 8.580 1.000 0.960 281 PHE B C 1
ATOM 14445 O O . PHE B 2 281 ? -12.021 15.882 9.524 1.000 0.960 281 PHE B O 1
ATOM 14462 N N . GLN B 2 282 ? -12.827 14.102 8.416 1.000 0.930 282 GLN B N 1
ATOM 14463 C CA . GLN B 2 282 ? -12.319 13.093 9.345 1.000 0.930 282 GLN B CA 1
ATOM 14464 C C . GLN B 2 282 ? -11.825 11.846 8.629 1.000 0.930 282 GLN B C 1
ATOM 14465 O O . GLN B 2 282 ? -12.487 11.346 7.716 1.000 0.930 282 GLN B O 1
ATOM 14479 N N . GLN B 2 283 ? -10.736 11.288 9.153 1.000 0.860 283 GLN B N 1
ATOM 14480 C CA . GLN B 2 283 ? -10.183 10.014 8.706 1.000 0.860 283 GLN B CA 1
ATOM 14481 C C . GLN B 2 283 ? -10.718 8.856 9.540 1.000 0.860 283 GLN B C 1
ATOM 14482 O O . GLN B 2 283 ? -10.788 8.915 10.769 1.000 0.860 283 GLN B O 1
ATOM 14496 N N . ARG B 2 284 ? -11.106 7.776 8.859 1.000 0.810 284 ARG B N 1
ATOM 14497 C CA . ARG B 2 284 ? -11.552 6.536 9.498 1.000 0.810 284 ARG B CA 1
ATOM 14498 C C . ARG B 2 284 ? -10.348 5.732 9.982 1.000 0.810 284 ARG B C 1
ATOM 14499 O O . ARG B 2 284 ? -9.301 5.725 9.346 1.000 0.810 284 ARG B O 1
ATOM 14520 N N . ASN B 2 285 ? -10.540 4.985 11.068 1.000 0.740 285 ASN B N 1
ATOM 14521 C CA . ASN B 2 285 ? -9.568 4.023 11.603 1.000 0.740 285 ASN B CA 1
ATOM 14522 C C . ASN B 2 285 ? -8.187 4.613 11.951 1.000 0.740 285 ASN B C 1
ATOM 14523 O O . ASN B 2 285 ? -7.202 3.879 11.987 1.000 0.740 285 ASN B O 1
ATOM 14534 N N . LEU B 2 286 ? -8.116 5.915 12.233 1.000 0.740 286 LEU B N 1
ATOM 14535 C CA . LEU B 2 286 ? -6.943 6.543 12.832 1.000 0.740 286 LEU B CA 1
ATOM 14536 C C . LEU B 2 286 ? -7.179 6.798 14.321 1.000 0.740 286 LEU B C 1
ATOM 14537 O O . LEU B 2 286 ? -8.313 6.939 14.780 1.000 0.740 286 LEU B O 1
ATOM 14553 N N . VAL B 2 287 ? -6.081 6.846 15.070 1.000 0.780 287 VAL B N 1
ATOM 14554 C CA . VAL B 2 287 ? -6.059 7.128 16.508 1.000 0.780 287 VAL B CA 1
ATOM 14555 C C . VAL B 2 287 ? -5.317 8.443 16.726 1.000 0.780 287 VAL B C 1
ATOM 14556 O O . VAL B 2 287 ? -4.508 8.849 15.892 1.000 0.780 287 VAL B O 1
ATOM 14569 N N . GLN B 2 288 ? -5.610 9.118 17.834 1.000 0.850 288 GLN B N 1
ATOM 14570 C CA . GLN B 2 288 ? -4.931 10.346 18.228 1.000 0.850 288 GLN B CA 1
ATOM 14571 C C . GLN B 2 288 ? -3.408 10.154 18.296 1.000 0.850 288 GLN B C 1
ATOM 14572 O O . GLN B 2 288 ? -2.923 9.108 18.728 1.000 0.850 288 GLN B O 1
ATOM 14586 N N . SER B 2 289 ? -2.675 11.188 17.884 1.000 0.760 289 SER B N 1
ATOM 14587 C CA . SER B 2 289 ? -1.219 11.235 17.969 1.000 0.760 289 SER B CA 1
ATOM 14588 C C . SER B 2 289 ? -0.720 10.995 19.393 1.000 0.760 289 SER B C 1
ATOM 14589 O O . SER B 2 289 ? -1.229 11.579 20.348 1.000 0.760 289 SER B O 1
ATOM 14597 N N . THR B 2 290 ? 0.349 10.210 19.511 1.000 0.750 290 THR B N 1
ATOM 14598 C CA . THR B 2 290 ? 1.129 10.070 20.753 1.000 0.750 290 THR B CA 1
ATOM 14599 C C . THR B 2 290 ? 2.580 10.516 20.593 1.000 0.750 290 THR B C 1
ATOM 14600 O O . THR B 2 290 ? 3.330 10.492 21.564 1.000 0.750 290 THR B O 1
ATOM 14611 N N . SER B 2 291 ? 2.996 10.879 19.377 1.000 0.700 291 SER B N 1
ATOM 14612 C CA . SER B 2 291 ? 4.394 11.172 19.039 1.000 0.700 291 SER B CA 1
ATOM 14613 C C . SER B 2 291 ? 4.730 12.659 18.977 1.000 0.700 291 SER B C 1
ATOM 14614 O O . SER B 2 291 ? 5.907 12.998 19.015 1.000 0.700 291 SER B O 1
ATOM 14622 N N . TYR B 2 292 ? 3.734 13.542 18.893 1.000 0.800 292 TYR B N 1
ATOM 14623 C CA . TYR B 2 292 ? 3.972 14.972 18.716 1.000 0.800 292 TYR B CA 1
ATOM 14624 C C . TYR B 2 292 ? 3.891 15.760 20.021 1.000 0.800 292 TYR B C 1
ATOM 14625 O O . TYR B 2 292 ? 2.941 15.621 20.798 1.000 0.800 292 TYR B O 1
ATOM 14643 N N . GLN B 2 293 ? 4.870 16.643 20.222 1.000 0.870 293 GLN B N 1
ATOM 14644 C CA . GLN B 2 293 ? 4.802 17.676 21.252 1.000 0.870 293 GLN B CA 1
ATOM 14645 C C . GLN B 2 293 ? 3.929 18.856 20.798 1.000 0.870 293 GLN B C 1
ATOM 14646 O O . GLN B 2 293 ? 3.655 19.039 19.613 1.000 0.870 293 GLN B O 1
ATOM 14660 N N . THR B 2 294 ? 3.511 19.697 21.746 1.000 0.910 294 THR B N 1
ATOM 14661 C CA . THR B 2 294 ? 2.588 20.814 21.491 1.000 0.910 294 THR B CA 1
ATOM 14662 C C . THR B 2 294 ? 3.108 21.813 20.454 1.000 0.910 294 THR B C 1
ATOM 14663 O O . THR B 2 294 ? 2.341 22.231 19.591 1.000 0.910 294 THR B O 1
ATOM 14674 N N . GLY B 2 295 ? 4.394 22.182 20.505 1.000 0.930 295 GLY B N 1
ATOM 14675 C CA . GLY B 2 295 ? 4.986 23.128 19.547 1.000 0.930 295 GLY B CA 1
ATOM 14676 C C . GLY B 2 295 ? 4.926 22.598 18.113 1.000 0.930 295 GLY B C 1
ATOM 14677 O O . GLY B 2 295 ? 4.462 23.276 17.195 1.000 0.930 295 GLY B O 1
ATOM 14681 N N . GLU B 2 296 ? 5.252 21.316 17.942 1.000 0.910 296 GLU B N 1
ATOM 14682 C CA . GLU B 2 296 ? 5.181 20.636 16.651 1.000 0.910 296 GLU B CA 1
ATOM 14683 C C . GLU B 2 296 ? 3.738 20.514 16.136 1.000 0.910 296 GLU B C 1
ATOM 14684 O O . GLU B 2 296 ? 3.476 20.786 14.964 1.000 0.910 296 GLU B O 1
ATOM 14696 N N . LEU B 2 297 ? 2.774 20.193 17.009 1.000 0.940 297 LEU B N 1
ATOM 14697 C CA . LEU B 2 297 ? 1.349 20.170 16.656 1.000 0.940 297 LEU B CA 1
ATOM 14698 C C . LEU B 2 297 ? 0.846 21.544 16.186 1.000 0.940 297 LEU B C 1
ATOM 14699 O O . LEU B 2 297 ? 0.072 21.607 15.226 1.000 0.940 297 LEU B O 1
ATOM 14715 N N . ILE B 2 298 ? 1.282 22.642 16.816 1.000 0.960 298 ILE B N 1
ATOM 14716 C CA . ILE B 2 298 ? 0.939 24.011 16.395 1.000 0.960 298 ILE B CA 1
ATOM 14717 C C . ILE B 2 298 ? 1.527 24.303 15.010 1.000 0.960 298 ILE B C 1
ATOM 14718 O O . ILE B 2 298 ? 0.792 24.742 14.123 1.000 0.960 298 ILE B O 1
ATOM 14734 N N . LYS B 2 299 ? 2.812 23.998 14.785 1.000 0.930 299 LYS B N 1
ATOM 14735 C CA . LYS B 2 299 ? 3.485 24.184 13.486 1.000 0.930 299 LYS B CA 1
ATOM 14736 C C . LYS B 2 299 ? 2.841 23.351 12.375 1.000 0.930 299 LYS B C 1
ATOM 14737 O O . LYS B 2 299 ? 2.533 23.892 11.314 1.000 0.930 299 LYS B O 1
ATOM 14756 N N . LYS B 2 300 ? 2.569 22.059 12.618 1.000 0.900 300 LYS B N 1
ATOM 14757 C CA . LYS B 2 300 ? 1.846 21.185 11.672 1.000 0.900 300 LYS B CA 1
ATOM 14758 C C . LYS B 2 300 ? 0.460 21.733 11.360 1.000 0.900 300 LYS B C 1
ATOM 14759 O O . LYS B 2 300 ? 0.067 21.740 10.197 1.000 0.900 300 LYS B O 1
ATOM 14778 N N . SER B 2 301 ? -0.266 22.208 12.373 1.000 0.960 301 SER B N 1
ATOM 14779 C CA . SER B 2 301 ? -1.592 22.806 12.186 1.000 0.960 301 SER B CA 1
ATOM 14780 C C . SER B 2 301 ? -1.519 24.070 11.336 1.000 0.960 301 SER B C 1
ATOM 14781 O O . SER B 2 301 ? -2.255 24.170 10.362 1.000 0.960 301 SER B O 1
ATOM 14789 N N . GLN B 2 302 ? -0.600 24.993 11.633 1.000 0.950 302 GLN B N 1
ATOM 14790 C CA . GLN B 2 302 ? -0.404 26.207 10.835 1.000 0.950 302 GLN B CA 1
ATOM 14791 C C . GLN B 2 302 ? -0.068 25.866 9.376 1.000 0.950 302 GLN B C 1
ATOM 14792 O O . GLN B 2 302 ? -0.712 26.391 8.470 1.000 0.950 302 GLN B O 1
ATOM 14806 N N . LYS B 2 303 ? 0.862 24.931 9.138 1.000 0.890 303 LYS B N 1
ATOM 14807 C CA . LYS B 2 303 ? 1.246 24.515 7.783 1.000 0.890 303 LYS B CA 1
ATOM 14808 C C . LYS B 2 303 ? 0.084 23.862 7.030 1.000 0.890 303 LYS B C 1
ATOM 14809 O O . LYS B 2 303 ? -0.172 24.210 5.885 1.000 0.890 303 LYS B O 1
ATOM 14828 N N . TYR B 2 304 ? -0.671 22.976 7.682 1.000 0.920 304 TYR B N 1
ATOM 14829 C CA . TYR B 2 304 ? -1.848 22.334 7.087 1.000 0.920 304 TYR B CA 1
ATOM 14830 C C . TYR B 2 304 ? -2.931 23.344 6.688 1.000 0.920 304 TYR B C 1
ATOM 14831 O O . TYR B 2 304 ? -3.513 23.256 5.602 1.000 0.920 304 TYR B O 1
ATOM 14849 N N . LEU B 2 305 ? -3.209 24.310 7.566 1.000 0.960 305 LEU B N 1
ATOM 14850 C CA . LEU B 2 305 ? -4.187 25.360 7.301 1.000 0.960 305 LEU B CA 1
ATOM 14851 C C . LEU B 2 305 ? -3.729 26.266 6.148 1.000 0.960 305 LEU B C 1
ATOM 14852 O O . LEU B 2 305 ? -4.538 26.584 5.281 1.000 0.960 305 LEU B O 1
ATOM 14868 N N . GLU B 2 306 ? -2.438 26.580 6.059 1.000 0.930 306 GLU B N 1
ATOM 14869 C CA . GLU B 2 306 ? -1.846 27.315 4.935 1.000 0.930 306 GLU B CA 1
ATOM 14870 C C . GLU B 2 306 ? -1.909 26.532 3.611 1.000 0.930 306 GLU B C 1
ATOM 14871 O O . GLU B 2 306 ? -2.302 27.074 2.570 1.000 0.930 306 GLU B O 1
ATOM 14883 N N . ASP B 2 307 ? -1.586 25.238 3.639 1.000 0.870 307 ASP B N 1
ATOM 14884 C CA . ASP B 2 307 ? -1.554 24.372 2.456 1.000 0.870 307 ASP B CA 1
ATOM 14885 C C . ASP B 2 307 ? -2.936 24.134 1.846 1.000 0.870 307 ASP B C 1
ATOM 14886 O O . ASP B 2 307 ? -3.072 24.074 0.621 1.000 0.870 307 ASP B O 1
ATOM 14895 N N . THR B 2 308 ? -3.959 24.039 2.695 1.000 0.920 308 THR B N 1
ATOM 14896 C CA . THR B 2 308 ? -5.365 23.889 2.289 1.000 0.920 308 THR B CA 1
ATOM 14897 C C . THR B 2 308 ? -6.038 25.228 1.972 1.000 0.920 308 THR B C 1
ATOM 14898 O O . THR B 2 308 ? -7.152 25.237 1.447 1.000 0.920 308 THR B O 1
ATOM 14909 N N . GLY B 2 309 ? -5.386 26.363 2.256 1.000 0.950 309 GLY B N 1
ATOM 14910 C CA . GLY B 2 309 ? -5.972 27.700 2.120 1.000 0.950 309 GLY B CA 1
ATOM 14911 C C . GLY B 2 309 ? -7.133 27.934 3.079 1.000 0.950 309 GLY B C 1
ATOM 14912 O O . GLY B 2 309 ? -8.145 28.511 2.699 1.000 0.950 309 GLY B O 1
ATOM 14916 N N . SER B 2 310 ? -7.022 27.426 4.305 1.000 0.970 310 SER B N 1
ATOM 14917 C CA . SER B 2 310 ? -8.071 27.493 5.322 1.000 0.970 310 SER B CA 1
ATOM 14918 C C . SER B 2 310 ? -8.292 28.896 5.902 1.000 0.970 310 SER B C 1
ATOM 14919 O O . SER B 2 310 ? -9.286 29.086 6.605 1.000 0.970 310 SER B O 1
ATOM 14927 N N . TRP B 2 311 ? -7.410 29.853 5.606 1.000 0.960 311 TRP B N 1
ATOM 14928 C CA . TRP B 2 311 ? -7.444 31.247 6.062 1.000 0.960 311 TRP B CA 1
ATOM 14929 C C . TRP B 2 311 ? -8.512 32.078 5.343 1.000 0.960 311 TRP B C 1
ATOM 14930 O O . TRP B 2 311 ? -8.208 32.997 4.584 1.000 0.960 311 TRP B O 1
ATOM 14951 N N . THR B 2 312 ? -9.777 31.718 5.552 1.000 0.950 312 THR B N 1
ATOM 14952 C CA . THR B 2 312 ? -10.907 32.418 4.920 1.000 0.950 312 THR B CA 1
ATOM 14953 C C . THR B 2 312 ? -11.263 33.735 5.592 1.000 0.950 312 THR B C 1
ATOM 14954 O O . THR B 2 312 ? -11.929 34.582 5.018 1.000 0.950 312 THR B O 1
ATOM 14965 N N . ASP B 2 313 ? -10.811 33.883 6.829 1.000 0.960 313 ASP B N 1
ATOM 14966 C CA . ASP B 2 313 ? -10.723 35.121 7.583 1.000 0.960 313 ASP B CA 1
ATOM 14967 C C . ASP B 2 313 ? -9.360 35.093 8.294 1.000 0.960 313 ASP B C 1
ATOM 14968 O O . ASP B 2 313 ? -8.589 34.135 8.155 1.000 0.960 313 ASP B O 1
ATOM 14977 N N . HIS B 2 314 ? -9.047 36.117 9.082 1.000 0.960 314 HIS B N 1
ATOM 14978 C CA . HIS B 2 314 ? -7.835 36.114 9.891 1.000 0.960 314 HIS B CA 1
ATOM 14979 C C . HIS B 2 314 ? -8.013 35.206 11.116 1.000 0.960 314 HIS B C 1
ATOM 14980 O O . HIS B 2 314 ? -8.685 35.582 12.078 1.000 0.960 314 HIS B O 1
ATOM 14994 N N . TYR B 2 315 ? -7.432 34.002 11.084 1.000 0.970 315 TYR B N 1
ATOM 14995 C CA . TYR B 2 315 ? -7.520 33.049 12.194 1.000 0.970 315 TYR B CA 1
ATOM 14996 C C . TYR B 2 315 ? -6.264 33.073 13.061 1.000 0.970 315 TYR B C 1
ATOM 14997 O O . TYR B 2 315 ? -5.146 33.092 12.548 1.000 0.970 315 TYR B O 1
ATOM 15015 N N . GLN B 2 316 ? -6.438 32.983 14.378 1.000 0.980 316 GLN B N 1
ATOM 15016 C CA . GLN B 2 316 ? -5.331 32.893 15.331 1.000 0.980 316 GLN B CA 1
ATOM 15017 C C . GLN B 2 316 ? -5.496 31.695 16.257 1.000 0.980 316 GLN B C 1
ATOM 15018 O O . GLN B 2 316 ? -6.608 31.339 16.649 1.000 0.980 316 GLN B O 1
ATOM 15032 N N . PHE B 2 317 ? -4.371 31.089 16.622 1.000 0.980 317 PHE B N 1
ATOM 15033 C CA . PHE B 2 317 ? -4.275 30.050 17.628 1.000 0.980 317 PHE B CA 1
ATOM 15034 C C . PHE B 2 317 ? -4.766 30.591 18.964 1.000 0.980 317 PHE B C 1
ATOM 15035 O O . PHE B 2 317 ? -4.272 31.597 19.474 1.000 0.980 317 PHE B O 1
ATOM 15052 N N . PHE B 2 318 ? -5.732 29.888 19.536 1.000 0.970 318 PHE B N 1
ATOM 15053 C CA . PHE B 2 318 ? -6.299 30.243 20.819 1.000 0.970 318 PHE B CA 1
ATOM 15054 C C . PHE B 2 318 ? -5.802 29.306 21.908 1.000 0.970 318 PHE B C 1
ATOM 15055 O O . PHE B 2 318 ? -5.268 29.767 22.910 1.000 0.970 318 PHE B O 1
ATOM 15072 N N . ASN B 2 319 ? -5.973 27.996 21.731 1.000 0.950 319 ASN B N 1
ATOM 15073 C CA . ASN B 2 319 ? -5.513 27.026 22.717 1.000 0.950 319 ASN B CA 1
ATOM 15074 C C . ASN B 2 319 ? -5.420 25.607 22.156 1.000 0.950 319 ASN B C 1
ATOM 15075 O O . ASN B 2 319 ? -5.985 25.284 21.106 1.000 0.950 319 ASN B O 1
ATOM 15086 N N . ILE B 2 320 ? -4.781 24.738 22.932 1.000 0.940 320 ILE B N 1
ATOM 15087 C CA . ILE B 2 320 ? -4.868 23.285 22.803 1.000 0.940 320 ILE B CA 1
ATOM 15088 C C . ILE B 2 320 ? -5.604 22.720 24.029 1.000 0.940 320 ILE B C 1
ATOM 15089 O O . ILE B 2 320 ? -5.471 23.243 25.133 1.000 0.940 320 ILE B O 1
ATOM 15105 N N . ASN B 2 321 ? -6.463 21.714 23.857 1.000 0.880 321 ASN B N 1
ATOM 15106 C CA . ASN B 2 321 ? -7.115 21.042 24.992 1.000 0.880 321 ASN B CA 1
ATOM 15107 C C . ASN B 2 321 ? -6.376 19.759 25.409 1.000 0.880 321 ASN B C 1
ATOM 15108 O O . ASN B 2 321 ? -5.444 19.323 24.735 1.000 0.880 321 ASN B O 1
ATOM 15119 N N . ASP B 2 322 ? -6.833 19.123 26.489 1.000 0.850 322 ASP B N 1
ATOM 15120 C CA . ASP B 2 322 ? -6.212 17.910 27.046 1.000 0.850 322 ASP B CA 1
ATOM 15121 C C . ASP B 2 322 ? -6.185 16.731 26.052 1.000 0.850 322 ASP B C 1
ATOM 15122 O O . ASP B 2 322 ? -5.254 15.931 26.040 1.000 0.850 322 ASP B O 1
ATOM 15131 N N . SER B 2 323 ? -7.171 16.652 25.154 1.000 0.860 323 SER B N 1
ATOM 15132 C CA . SER B 2 323 ? -7.232 15.701 24.029 1.000 0.860 323 SER B CA 1
ATOM 15133 C C . SER B 2 323 ? -6.456 16.171 22.783 1.000 0.860 323 SER B C 1
ATOM 15134 O O . SER B 2 323 ? -6.742 15.739 21.665 1.000 0.860 323 SER B O 1
ATOM 15142 N N . GLN B 2 324 ? -5.489 17.075 22.967 1.000 0.910 324 GLN B N 1
ATOM 15143 C CA . GLN B 2 324 ? -4.627 17.661 21.933 1.000 0.910 324 GLN B CA 1
ATOM 15144 C C . GLN B 2 324 ? -5.378 18.223 20.722 1.000 0.910 324 GLN B C 1
ATOM 15145 O O . GLN B 2 324 ? -4.925 18.145 19.578 1.000 0.910 324 GLN B O 1
ATOM 15159 N N . GLN B 2 325 ? -6.555 18.783 20.966 1.000 0.930 325 GLN B N 1
ATOM 15160 C CA . GLN B 2 325 ? -7.338 19.446 19.944 1.000 0.930 325 GLN B CA 1
ATOM 15161 C C . GLN B 2 325 ? -7.004 20.939 19.952 1.000 0.930 325 GLN B C 1
ATOM 15162 O O . GLN B 2 325 ? -7.226 21.627 20.951 1.000 0.930 325 GLN B O 1
ATOM 15176 N N . LEU B 2 326 ? -6.463 21.425 18.837 1.000 0.970 326 LEU B N 1
ATOM 15177 C CA . LEU B 2 326 ? -6.069 22.815 18.649 1.000 0.970 326 LEU B CA 1
ATOM 15178 C C . LEU B 2 326 ? -7.261 23.624 18.145 1.000 0.970 326 LEU B C 1
ATOM 15179 O O . LEU B 2 326 ? -7.958 23.192 17.225 1.000 0.970 326 LEU B O 1
ATOM 15195 N N . SER B 2 327 ? -7.476 24.800 18.728 1.000 0.970 327 SER B N 1
ATOM 15196 C CA . SER B 2 327 ? -8.551 25.722 18.358 1.000 0.970 327 SER B CA 1
ATOM 15197 C C . SER B 2 327 ? -7.977 27.028 17.826 1.000 0.970 327 SER B C 1
ATOM 15198 O O . SER B 2 327 ? -7.155 27.657 18.492 1.000 0.970 327 SER B O 1
ATOM 15206 N N . PHE B 2 328 ? -8.447 27.445 16.651 1.000 0.980 328 PHE B N 1
ATOM 15207 C CA . PHE B 2 328 ? -8.118 28.714 16.014 1.000 0.980 328 PHE B CA 1
ATOM 15208 C C . PHE B 2 328 ? -9.406 29.507 15.786 1.000 0.980 328 PHE B C 1
ATOM 15209 O O . PHE B 2 328 ? -10.319 29.012 15.128 1.000 0.980 328 PHE B O 1
ATOM 15226 N N . TYR B 2 329 ? -9.510 30.720 16.314 1.000 0.970 329 TYR B N 1
ATOM 15227 C CA . TYR B 2 329 ? -10.708 31.560 16.171 1.000 0.970 329 TYR B CA 1
ATOM 15228 C C . TYR B 2 329 ? -10.480 32.662 15.141 1.000 0.970 329 TYR B C 1
ATOM 15229 O O . TYR B 2 329 ? -9.334 33.041 14.912 1.000 0.970 329 TYR B O 1
ATOM 15247 N N . ILE B 2 330 ? -11.559 33.182 14.547 1.000 0.960 330 ILE B N 1
ATOM 15248 C CA . ILE B 2 330 ? -11.500 34.408 13.739 1.000 0.960 330 ILE B CA 1
ATOM 15249 C C . ILE B 2 330 ? -11.160 35.573 14.669 1.000 0.960 330 ILE B C 1
ATOM 15250 O O . ILE B 2 330 ? -11.696 35.649 15.775 1.000 0.960 330 ILE B O 1
ATOM 15266 N N . PHE B 2 331 ? -10.289 36.473 14.228 1.000 0.960 331 PHE B N 1
ATOM 15267 C CA . PHE B 2 331 ? -9.979 37.717 14.916 1.000 0.960 331 PHE B CA 1
ATOM 15268 C C . PHE B 2 331 ? -10.401 38.905 14.055 1.000 0.960 331 PHE B C 1
ATOM 15269 O O . PHE B 2 331 ? -10.000 39.023 12.900 1.000 0.960 331 PHE B O 1
ATOM 15286 N N . MET B 2 332 ? -11.194 39.796 14.641 1.000 0.930 332 MET B N 1
ATOM 15287 C CA . MET B 2 332 ? -11.623 41.055 14.039 1.000 0.930 332 MET B CA 1
ATOM 15288 C C . MET B 2 332 ? -11.066 42.189 14.894 1.000 0.930 332 MET B C 1
ATOM 15289 O O . MET B 2 332 ? -11.296 42.200 16.096 1.000 0.930 332 MET B O 1
ATOM 15303 N N . ASP B 2 333 ? -10.302 43.113 14.314 1.000 0.920 333 ASP B N 1
ATOM 15304 C CA . ASP B 2 333 ? -9.637 44.204 15.057 1.000 0.920 333 ASP B CA 1
ATOM 15305 C C . ASP B 2 333 ? -8.745 43.732 16.217 1.000 0.920 333 ASP B C 1
ATOM 15306 O O . ASP B 2 333 ? -8.680 44.380 17.260 1.000 0.920 333 ASP B O 1
ATOM 15315 N N . GLN B 2 334 ? -8.067 42.599 16.052 1.000 0.950 334 GLN B N 1
ATOM 15316 C CA . GLN B 2 334 ? -7.293 41.957 17.117 1.000 0.950 334 GLN B CA 1
ATOM 15317 C C . GLN B 2 334 ? -8.151 41.450 18.301 1.000 0.950 334 GLN B C 1
ATOM 15318 O O . GLN B 2 334 ? -7.645 41.240 19.399 1.000 0.950 334 GLN B O 1
ATOM 15332 N N . ILE B 2 335 ? -9.439 41.163 18.063 1.000 0.960 335 ILE B N 1
ATOM 15333 C CA . ILE B 2 335 ? -10.382 40.624 19.056 1.000 0.960 335 ILE B CA 1
ATOM 15334 C C . ILE B 2 335 ? -10.956 39.279 18.579 1.000 0.960 335 ILE B C 1
ATOM 15335 O O . ILE B 2 335 ? -11.451 39.197 17.451 1.000 0.960 335 ILE B O 1
ATOM 15351 N N . PRO B 2 336 ? -10.960 38.227 19.421 1.000 0.970 336 PRO B N 1
ATOM 15352 C CA . PRO B 2 336 ? -11.503 36.921 19.055 1.000 0.970 336 PRO B CA 1
ATOM 15353 C C . PRO B 2 336 ? -13.019 36.955 18.822 1.000 0.970 336 PRO B C 1
ATOM 15354 O O . PRO B 2 336 ? -13.767 37.586 19.570 1.000 0.970 336 PRO B O 1
ATOM 15365 N N . VAL B 2 337 ? -13.486 36.193 17.833 1.000 0.970 337 VAL B N 1
ATOM 15366 C CA . VAL B 2 337 ? -14.901 36.060 17.464 1.000 0.970 337 VAL B CA 1
ATOM 15367 C C . VAL B 2 337 ? -15.456 34.721 17.942 1.000 0.970 337 VAL B C 1
ATOM 15368 O O . VAL B 2 337 ? -15.135 33.655 17.411 1.000 0.970 337 VAL B O 1
ATOM 15381 N N . ILE B 2 338 ? -16.339 34.768 18.929 1.000 0.960 338 ILE B N 1
ATOM 15382 C CA . ILE B 2 338 ? -17.031 33.609 19.501 1.000 0.960 338 ILE B CA 1
ATOM 15383 C C . ILE B 2 338 ? -18.506 33.613 19.086 1.000 0.960 338 ILE B C 1
ATOM 15384 O O . ILE B 2 338 ? -18.995 34.556 18.473 1.000 0.960 338 ILE B O 1
ATOM 15400 N N . ASN B 2 339 ? -19.245 32.558 19.413 1.000 0.930 339 ASN B N 1
ATOM 15401 C CA . ASN B 2 339 ? -20.664 32.470 19.074 1.000 0.930 339 ASN B CA 1
ATOM 15402 C C . ASN B 2 339 ? -21.549 32.958 20.233 1.000 0.930 339 ASN B C 1
ATOM 15403 O O . ASN B 2 339 ? -21.245 32.671 21.393 1.000 0.930 339 ASN B O 1
ATOM 15414 N N . SER B 2 340 ? -22.662 33.638 19.938 1.000 0.910 340 SER B N 1
ATOM 15415 C CA . SER B 2 340 ? -23.671 33.972 20.953 1.000 0.910 340 SER B CA 1
ATOM 15416 C C . SER B 2 340 ? -24.332 32.709 21.514 1.000 0.910 340 SER B C 1
ATOM 15417 O O . SER B 2 340 ? -24.709 31.809 20.763 1.000 0.910 340 SER B O 1
ATOM 15425 N N . THR B 2 341 ? -24.540 32.651 22.832 1.000 0.850 341 THR B N 1
ATOM 15426 C CA . THR B 2 341 ? -25.270 31.544 23.477 1.000 0.850 341 THR B CA 1
ATOM 15427 C C . THR B 2 341 ? -26.773 31.593 23.184 1.000 0.850 341 THR B C 1
ATOM 15428 O O . THR B 2 341 ? -27.408 30.550 23.071 1.000 0.850 341 THR B O 1
ATOM 15439 N N . ALA B 2 342 ? -27.355 32.795 23.082 1.000 0.810 342 ALA B N 1
ATOM 15440 C CA . ALA B 2 342 ? -28.801 32.993 22.948 1.000 0.810 342 ALA B CA 1
ATOM 15441 C C . ALA B 2 342 ? -29.281 33.020 21.487 1.000 0.810 342 ALA B C 1
ATOM 15442 O O . ALA B 2 342 ? -30.389 32.571 21.199 1.000 0.810 342 ALA B O 1
ATOM 15449 N N . LYS B 2 343 ? -28.463 33.547 20.566 1.000 0.870 343 LYS B N 1
ATOM 15450 C CA . LYS B 2 343 ? -28.764 33.637 19.125 1.000 0.870 343 LYS B CA 1
ATOM 15451 C C . LYS B 2 343 ? -27.582 33.133 18.290 1.000 0.870 343 LYS B C 1
ATOM 15452 O O . LYS B 2 343 ? -26.951 33.925 17.585 1.000 0.870 343 LYS B O 1
ATOM 15471 N N . PRO B 2 344 ? -27.248 31.840 18.405 1.000 0.860 344 PRO B N 1
ATOM 15472 C CA . PRO B 2 344 ? -26.061 31.280 17.780 1.000 0.860 344 PRO B CA 1
ATOM 15473 C C . PRO B 2 344 ? -26.138 31.397 16.258 1.000 0.860 344 PRO B C 1
ATOM 15474 O O . PRO B 2 344 ? -27.159 31.081 15.648 1.000 0.860 344 PRO B O 1
ATOM 15485 N N . PHE B 2 345 ? -25.034 31.794 15.638 1.000 0.900 345 PHE B N 1
ATOM 15486 C CA . PHE B 2 345 ? -24.881 31.795 14.191 1.000 0.900 345 PHE B CA 1
ATOM 15487 C C . PHE B 2 345 ? -24.034 30.589 13.766 1.000 0.900 345 PHE B C 1
ATOM 15488 O O . PHE B 2 345 ? -22.805 30.631 13.701 1.000 0.900 345 PHE B O 1
ATOM 15505 N N . GLY B 2 346 ? -24.709 29.467 13.517 1.000 0.870 346 GLY B N 1
ATOM 15506 C CA . GLY B 2 346 ? -24.053 28.176 13.306 1.000 0.870 346 GLY B CA 1
ATOM 15507 C C . GLY B 2 346 ? -23.596 27.516 14.611 1.000 0.870 346 GLY B C 1
ATOM 15508 O O . GLY B 2 346 ? -23.891 27.983 15.710 1.000 0.870 346 GLY B O 1
ATOM 15512 N N . ALA B 2 347 ? -22.893 26.388 14.496 1.000 0.870 347 ALA B N 1
ATOM 15513 C CA . ALA B 2 347 ? -22.482 25.573 15.641 1.000 0.870 347 ALA B CA 1
ATOM 15514 C C . ALA B 2 347 ? -21.092 25.926 16.200 1.000 0.870 347 ALA B C 1
ATOM 15515 O O . ALA B 2 347 ? -20.792 25.596 17.347 1.000 0.870 347 ALA B O 1
ATOM 15522 N N . THR B 2 348 ? -20.219 26.554 15.409 1.000 0.880 348 THR B N 1
ATOM 15523 C CA . THR B 2 348 ? -18.882 26.987 15.840 1.000 0.880 348 THR B CA 1
ATOM 15524 C C . THR B 2 348 ? -18.368 28.116 14.946 1.000 0.880 348 THR B C 1
ATOM 15525 O O . THR B 2 348 ? -18.669 28.130 13.754 1.000 0.880 348 THR B O 1
ATOM 15536 N N . SER B 2 349 ? -17.586 29.039 15.511 1.000 0.900 349 SER B N 1
ATOM 15537 C CA . SER B 2 349 ? -16.840 30.083 14.788 1.000 0.900 349 SER B CA 1
ATOM 15538 C C . SER B 2 349 ? -15.336 29.777 14.682 1.000 0.900 349 SER B C 1
ATOM 15539 O O . SER B 2 349 ? -14.586 30.558 14.103 1.000 0.900 349 SER B O 1
ATOM 15547 N N . ALA B 2 350 ? -14.882 28.642 15.229 1.000 0.960 350 ALA B N 1
ATOM 15548 C CA . ALA B 2 350 ? -13.475 28.255 15.271 1.000 0.960 350 ALA B CA 1
ATOM 15549 C C . ALA B 2 350 ? -13.141 27.168 14.246 1.000 0.960 350 ALA B C 1
ATOM 15550 O O . ALA B 2 350 ? -13.947 26.276 13.968 1.000 0.960 350 ALA B O 1
ATOM 15557 N N . ILE B 2 351 ? -11.907 27.197 13.751 1.000 0.980 351 ILE B N 1
ATOM 15558 C CA . ILE B 2 351 ? -11.265 26.038 13.144 1.000 0.980 351 ILE B CA 1
ATOM 15559 C C . ILE B 2 351 ? -10.709 25.164 14.270 1.000 0.980 351 ILE B C 1
ATOM 15560 O O . ILE B 2 351 ? -9.979 25.631 15.142 1.000 0.980 351 ILE B O 1
ATOM 15576 N N . THR B 2 352 ? -11.047 23.882 14.255 1.000 0.970 352 THR B N 1
ATOM 15577 C CA . THR B 2 352 ? -10.603 22.898 15.234 1.000 0.970 352 THR B CA 1
ATOM 15578 C C . THR B 2 352 ? -9.852 21.772 14.537 1.000 0.970 352 THR B C 1
ATOM 15579 O O . THR B 2 352 ? -10.398 21.123 13.642 1.000 0.970 352 THR B O 1
ATOM 15590 N N . VAL B 2 353 ? -8.612 21.527 14.952 1.000 0.960 353 VAL B N 1
ATOM 15591 C CA . VAL B 2 353 ? -7.708 20.547 14.336 1.000 0.960 353 VAL B CA 1
ATOM 15592 C C . VAL B 2 353 ? -7.276 19.517 15.371 1.000 0.960 353 VAL B C 1
ATOM 15593 O O . VAL B 2 353 ? -6.951 19.858 16.506 1.000 0.960 353 VAL B O 1
ATOM 15606 N N . GLN B 2 354 ? -7.252 18.250 14.973 1.000 0.940 354 GLN B N 1
ATOM 15607 C CA . GLN B 2 354 ? -6.712 17.151 15.761 1.000 0.940 354 GLN B CA 1
ATOM 15608 C C . GLN B 2 354 ? -5.895 16.231 14.856 1.000 0.940 354 GLN B C 1
ATOM 15609 O O . GLN B 2 354 ? -6.279 15.982 13.710 1.000 0.940 354 GLN B O 1
ATOM 15623 N N . TRP B 2 355 ? -4.788 15.712 15.376 1.000 0.920 355 TRP B N 1
ATOM 15624 C CA . TRP B 2 355 ? -3.802 14.961 14.604 1.000 0.920 355 TRP B CA 1
ATOM 15625 C C . TRP B 2 355 ? -3.764 13.484 14.993 1.000 0.920 355 TRP B C 1
ATOM 15626 O O . TRP B 2 355 ? -3.879 13.140 16.171 1.000 0.920 355 TRP B O 1
ATOM 15647 N N . ALA B 2 356 ? -3.573 12.625 13.994 1.000 0.870 356 ALA B N 1
ATOM 15648 C CA . ALA B 2 356 ? -3.012 11.291 14.161 1.000 0.870 356 ALA B CA 1
ATOM 15649 C C . ALA B 2 356 ? -1.488 11.368 13.951 1.000 0.870 356 ALA B C 1
ATOM 15650 O O . ALA B 2 356 ? -0.959 12.442 13.658 1.000 0.870 356 ALA B O 1
ATOM 15657 N N . ASN B 2 357 ? -0.772 10.251 14.080 1.000 0.780 357 ASN B N 1
ATOM 15658 C CA . ASN B 2 357 ? 0.678 10.246 13.842 1.000 0.780 357 ASN B CA 1
ATOM 15659 C C . ASN B 2 357 ? 1.040 10.633 12.398 1.000 0.780 357 ASN B C 1
ATOM 15660 O O . ASN B 2 357 ? 1.989 11.378 12.202 1.000 0.780 357 ASN B O 1
ATOM 15671 N N . ASP B 2 358 ? 0.271 10.192 11.398 1.000 0.730 358 ASP B N 1
ATOM 15672 C CA . ASP B 2 358 ? 0.676 10.340 9.989 1.000 0.730 358 ASP B CA 1
ATOM 15673 C C . ASP B 2 358 ? -0.251 11.242 9.160 1.000 0.730 358 ASP B C 1
ATOM 15674 O O . ASP B 2 358 ? 0.083 11.614 8.037 1.000 0.730 358 ASP B O 1
ATOM 15683 N N . ASP B 2 359 ? -1.429 11.589 9.681 1.000 0.810 359 ASP B N 1
ATOM 15684 C CA . ASP B 2 359 ? -2.452 12.334 8.941 1.000 0.810 359 ASP B CA 1
ATOM 15685 C C . ASP B 2 359 ? -3.300 13.184 9.899 1.000 0.810 359 ASP B C 1
ATOM 15686 O O . ASP B 2 359 ? -3.237 13.040 11.128 1.000 0.810 359 ASP B O 1
ATOM 15695 N N . ILE B 2 360 ? -4.114 14.076 9.344 1.000 0.880 360 ILE B N 1
ATOM 15696 C CA . ILE B 2 360 ? -5.105 14.804 10.130 1.000 0.880 360 ILE B CA 1
ATOM 15697 C C . ILE B 2 360 ? -6.208 13.838 10.586 1.000 0.880 360 ILE B C 1
ATOM 15698 O O . ILE B 2 360 ? -6.790 13.102 9.790 1.000 0.880 360 ILE B O 1
ATOM 15714 N N . LEU B 2 361 ? -6.498 13.816 11.889 1.000 0.920 361 LEU B N 1
ATOM 15715 C CA . LEU B 2 361 ? -7.549 12.966 12.459 1.000 0.920 361 LEU B CA 1
ATOM 15716 C C . LEU B 2 361 ? -8.921 13.607 12.244 1.000 0.920 361 LEU B C 1
ATOM 15717 O O . LEU B 2 361 ? -9.874 12.958 11.811 1.000 0.920 361 LEU B O 1
ATOM 15733 N N . SER B 2 362 ? -9.019 14.894 12.577 1.000 0.940 362 SER B N 1
ATOM 15734 C CA . SER B 2 362 ? -10.255 15.661 12.502 1.000 0.940 362 SER B CA 1
ATOM 15735 C C . SER B 2 362 ? -9.958 17.127 12.220 1.000 0.940 362 SER B C 1
ATOM 15736 O O . SER B 2 362 ? -9.142 17.748 12.896 1.000 0.940 362 SER B O 1
ATOM 15744 N N . TYR B 2 363 ? -10.692 17.693 11.271 1.000 0.960 363 TYR B N 1
ATOM 15745 C CA . TYR B 2 363 ? -10.711 19.108 10.925 1.000 0.960 363 TYR B CA 1
ATOM 15746 C C . TYR B 2 363 ? -12.154 19.587 10.920 1.000 0.960 363 TYR B C 1
ATOM 15747 O O . TYR B 2 363 ? -12.989 19.027 10.214 1.000 0.960 363 TYR B O 1
ATOM 15765 N N . LYS B 2 364 ? -12.470 20.602 11.717 1.000 0.970 364 LYS B N 1
ATOM 15766 C CA . LYS B 2 364 ? -13.818 21.164 11.822 1.000 0.970 364 LYS B CA 1
ATOM 15767 C C . LYS B 2 364 ? -13.749 22.677 11.700 1.000 0.970 364 LYS B C 1
ATOM 15768 O O . LYS B 2 364 ? -12.834 23.270 12.252 1.000 0.970 364 LYS B O 1
ATOM 15787 N N . ARG B 2 365 ? -14.677 23.298 10.971 1.000 0.970 365 ARG B N 1
ATOM 15788 C CA . ARG B 2 365 ? -14.659 24.750 10.736 1.000 0.970 365 ARG B CA 1
ATOM 15789 C C . ARG B 2 365 ? -16.017 25.326 10.327 1.000 0.970 365 ARG B C 1
ATOM 15790 O O . ARG B 2 365 ? -16.893 24.546 9.936 1.000 0.970 365 ARG B O 1
ATOM 15811 N N . PRO B 2 366 ? -16.168 26.663 10.318 1.000 0.960 366 PRO B N 1
ATOM 15812 C CA . PRO B 2 366 ? -17.285 27.331 9.657 1.000 0.960 366 PRO B CA 1
ATOM 15813 C C . PRO B 2 366 ? -17.285 27.063 8.145 1.000 0.960 366 PRO B C 1
ATOM 15814 O O . PRO B 2 366 ? -16.222 27.015 7.521 1.000 0.960 366 PRO B O 1
ATOM 15825 N N . ASN B 2 367 ? -18.460 26.915 7.532 1.000 0.940 367 ASN B N 1
ATOM 15826 C CA . ASN B 2 367 ? -18.608 26.819 6.069 1.000 0.940 367 ASN B CA 1
ATOM 15827 C C . ASN B 2 367 ? -18.765 28.193 5.386 1.000 0.940 367 ASN B C 1
ATOM 15828 O O . ASN B 2 367 ? -19.255 28.262 4.258 1.000 0.940 367 ASN B O 1
ATOM 15839 N N . TYR B 2 368 ? -18.408 29.267 6.085 1.000 0.940 368 TYR B N 1
ATOM 15840 C CA . TYR B 2 368 ? -18.541 30.643 5.632 1.000 0.940 368 TYR B CA 1
ATOM 15841 C C . TYR B 2 368 ? -17.292 31.466 5.960 1.000 0.940 368 TYR B C 1
ATOM 15842 O O . TYR B 2 368 ? -16.475 31.033 6.779 1.000 0.940 368 TYR B O 1
ATOM 15860 N N . SER B 2 369 ? -17.191 32.638 5.338 1.000 0.940 369 SER B N 1
ATOM 15861 C CA . SER B 2 369 ? -16.285 33.734 5.697 1.000 0.940 369 SER B CA 1
ATOM 15862 C C . SER B 2 369 ? -17.077 34.998 6.041 1.000 0.940 369 SER B C 1
ATOM 15863 O O . SER B 2 369 ? -18.220 35.158 5.598 1.000 0.940 369 SER B O 1
ATOM 15871 N N . LEU B 2 370 ? -16.502 35.877 6.864 1.000 0.900 370 LEU B N 1
ATOM 15872 C CA . LEU B 2 370 ? -17.065 37.198 7.176 1.000 0.900 370 LEU B CA 1
ATOM 15873 C C . LEU B 2 370 ? -16.561 38.259 6.192 1.000 0.900 370 LEU B C 1
ATOM 15874 O O . LEU B 2 370 ? -17.318 39.147 5.807 1.000 0.900 370 LEU B O 1
ATOM 15890 N N . GLY B 2 371 ? -15.295 38.156 5.780 1.000 0.820 371 GLY B N 1
ATOM 15891 C CA . GLY B 2 371 ? -14.605 39.209 5.046 1.000 0.820 371 GLY B CA 1
ATOM 15892 C C . GLY B 2 371 ? -14.138 40.341 5.968 1.000 0.820 371 GLY B C 1
ATOM 15893 O O . GLY B 2 371 ? -14.232 40.265 7.191 1.000 0.820 371 GLY B O 1
ATOM 15897 N N . THR B 2 372 ? -13.604 41.413 5.381 1.000 0.750 372 THR B N 1
ATOM 15898 C CA . THR B 2 372 ? -12.945 42.505 6.127 1.000 0.750 372 THR B CA 1
ATOM 15899 C C . THR B 2 372 ? -13.813 43.735 6.370 1.000 0.750 372 THR B C 1
ATOM 15900 O O . THR B 2 372 ? -13.598 44.437 7.355 1.000 0.750 372 THR B O 1
ATOM 15911 N N . ASN B 2 373 ? -14.785 44.020 5.500 1.000 0.870 373 ASN B N 1
ATOM 15912 C CA . ASN B 2 373 ? -15.538 45.274 5.547 1.000 0.870 373 ASN B CA 1
ATOM 15913 C C . ASN B 2 373 ? -16.982 45.052 6.025 1.000 0.870 373 ASN B C 1
ATOM 15914 O O . ASN B 2 373 ? -17.750 44.402 5.310 1.000 0.870 373 ASN B O 1
ATOM 15925 N N . PRO B 2 374 ? -17.382 45.615 7.180 1.000 0.900 374 PRO B N 1
ATOM 15926 C CA . PRO B 2 374 ? -18.774 45.589 7.609 1.000 0.900 374 PRO B CA 1
ATOM 15927 C C . PRO B 2 374 ? -19.644 46.486 6.720 1.000 0.900 374 PRO B C 1
ATOM 15928 O O . PRO B 2 374 ? -19.177 47.468 6.147 1.000 0.900 374 PRO B O 1
ATOM 15939 N N . ILE B 2 375 ? -20.936 46.179 6.647 1.000 0.890 375 ILE B N 1
ATOM 15940 C CA . ILE B 2 375 ? -21.950 46.951 5.909 1.000 0.890 375 ILE B CA 1
ATOM 15941 C C . ILE B 2 375 ? -22.362 48.194 6.706 1.000 0.890 375 ILE B C 1
ATOM 15942 O O . ILE B 2 375 ? -22.670 49.247 6.145 1.000 0.890 375 ILE B O 1
ATOM 15958 N N . LYS B 2 376 ? -22.413 48.039 8.032 1.000 0.910 376 LYS B N 1
ATOM 15959 C CA . LYS B 2 376 ? -22.856 49.048 8.986 1.000 0.910 376 LYS B CA 1
ATOM 15960 C C . LYS B 2 376 ? -22.126 48.859 10.313 1.000 0.910 376 LYS B C 1
ATOM 15961 O O . LYS B 2 376 ? -21.873 47.731 10.739 1.000 0.910 376 LYS B O 1
ATOM 15980 N N . THR B 2 377 ? -21.818 49.975 10.961 1.000 0.920 377 THR B N 1
ATOM 15981 C CA . THR B 2 377 ? -21.269 50.049 12.317 1.000 0.920 377 THR B CA 1
ATOM 15982 C C . THR B 2 377 ? -22.207 50.839 13.224 1.000 0.920 377 THR B C 1
ATOM 15983 O O . THR B 2 377 ? -22.880 51.770 12.772 1.000 0.920 377 THR B O 1
ATOM 15994 N N . SER B 2 378 ? -22.289 50.467 14.501 1.000 0.920 378 SER B N 1
ATOM 15995 C CA . SER B 2 378 ? -23.049 51.223 15.506 1.000 0.920 378 SER B CA 1
ATOM 15996 C C . SER B 2 378 ? -22.427 51.094 16.891 1.000 0.920 378 SER B C 1
ATOM 15997 O O . SER B 2 378 ? -22.211 49.974 17.340 1.000 0.920 378 SER B O 1
ATOM 16005 N N . GLU B 2 379 ? -22.196 52.206 17.589 1.000 0.930 379 GLU B N 1
ATOM 16006 C CA . GLU B 2 379 ? -21.629 52.181 18.944 1.000 0.930 379 GLU B CA 1
ATOM 16007 C C . GLU B 2 379 ? -22.532 51.437 19.946 1.000 0.930 379 GLU B C 1
ATOM 16008 O O . GLU B 2 379 ? -23.760 51.579 19.947 1.000 0.930 379 GLU B O 1
ATOM 16020 N N . THR B 2 380 ? -21.908 50.659 20.831 1.000 0.920 380 THR B N 1
ATOM 16021 C CA . THR B 2 380 ? -22.534 50.029 21.997 1.000 0.920 380 THR B CA 1
ATOM 16022 C C . THR B 2 380 ? -21.644 50.162 23.228 1.000 0.920 380 THR B C 1
ATOM 16023 O O . THR B 2 380 ? -20.420 50.258 23.133 1.000 0.920 380 THR B O 1
ATOM 16034 N N . GLU B 2 381 ? -22.269 50.133 24.402 1.000 0.930 381 GLU B N 1
ATOM 16035 C CA . GLU B 2 381 ? -21.557 50.110 25.675 1.000 0.930 381 GLU B CA 1
ATOM 16036 C C . GLU B 2 381 ? -21.253 48.676 26.112 1.000 0.930 381 GLU B C 1
ATOM 16037 O O . GLU B 2 381 ? -22.109 47.785 26.064 1.000 0.930 381 GLU B O 1
ATOM 16049 N N . LEU B 2 382 ? -20.032 48.479 26.593 1.000 0.940 382 LEU B N 1
ATOM 16050 C CA . LEU B 2 382 ? -19.564 47.252 27.207 1.000 0.940 382 LEU B CA 1
ATOM 16051 C C . LEU B 2 382 ? -19.427 47.454 28.719 1.000 0.940 382 LEU B C 1
ATOM 16052 O O . LEU B 2 382 ? -18.884 48.460 29.168 1.000 0.940 382 LEU B O 1
ATOM 16068 N N . MET B 2 383 ? -19.868 46.466 29.500 1.000 0.950 383 MET B N 1
ATOM 16069 C CA . MET B 2 383 ? -19.818 46.497 30.966 1.000 0.950 383 MET B CA 1
ATOM 16070 C C . MET B 2 383 ? -18.418 46.794 31.518 1.000 0.950 383 MET B C 1
ATOM 16071 O O . MET B 2 383 ? -17.416 46.250 31.045 1.000 0.950 383 MET B O 1
ATOM 16085 N N . GLY B 2 384 ? -18.375 47.568 32.601 1.000 0.950 384 GLY B N 1
ATOM 16086 C CA . GLY B 2 384 ? -17.187 47.707 33.437 1.000 0.950 384 GLY B CA 1
ATOM 16087 C C . GLY B 2 384 ? -16.878 46.434 34.236 1.000 0.950 384 GLY B C 1
ATOM 16088 O O . GLY B 2 384 ? -17.742 45.580 34.455 1.000 0.950 384 GLY B O 1
ATOM 16092 N N . GLY B 2 385 ? -15.663 46.319 34.772 1.000 0.960 385 GLY B N 1
ATOM 16093 C CA . GLY B 2 385 ? -15.274 45.164 35.590 1.000 0.960 385 GLY B CA 1
ATOM 16094 C C . GLY B 2 385 ? -16.130 44.955 36.845 1.000 0.960 385 GLY B C 1
ATOM 16095 O O . GLY B 2 385 ? -16.379 43.822 37.261 1.000 0.960 385 GLY B O 1
ATOM 16099 N N . SER B 2 386 ? -16.652 46.038 37.423 1.000 0.960 386 SER B N 1
ATOM 16100 C CA . SER B 2 386 ? -17.579 46.008 38.560 1.000 0.960 386 SER B CA 1
ATOM 16101 C C . SER B 2 386 ? -18.931 45.390 38.193 1.000 0.960 386 SER B C 1
ATOM 16102 O O . SER B 2 386 ? -19.453 44.550 38.932 1.000 0.960 386 SER B O 1
ATOM 16110 N N . GLU B 2 387 ? -19.480 45.755 37.037 1.000 0.960 387 GLU B N 1
ATOM 16111 C CA . GLU B 2 387 ? -20.715 45.179 36.506 1.000 0.960 387 GLU B CA 1
ATOM 16112 C C . GLU B 2 387 ? -20.527 43.697 36.168 1.000 0.960 387 GLU B C 1
ATOM 16113 O O . GLU B 2 387 ? -21.357 42.875 36.561 1.000 0.960 387 GLU B O 1
ATOM 16125 N N . VAL B 2 388 ? -19.394 43.334 35.552 1.000 0.970 388 VAL B N 1
ATOM 16126 C CA . VAL B 2 388 ? -19.013 41.937 35.278 1.000 0.970 388 VAL B CA 1
ATOM 16127 C C . VAL B 2 388 ? -18.939 41.121 36.577 1.000 0.970 388 VAL B C 1
ATOM 16128 O O . VAL B 2 388 ? -19.579 40.072 36.676 1.000 0.970 388 VAL B O 1
ATOM 16141 N N . LYS B 2 389 ? -18.249 41.617 37.618 1.000 0.950 389 LYS B N 1
ATOM 16142 C CA . LYS B 2 389 ? -18.175 40.966 38.943 1.000 0.950 389 LYS B CA 1
ATOM 16143 C C . LYS B 2 389 ? -19.556 40.808 39.591 1.000 0.950 389 LYS B C 1
ATOM 16144 O O . LYS B 2 389 ? -19.826 39.794 40.241 1.000 0.950 389 LYS B O 1
ATOM 16163 N N . MET B 2 390 ? -20.464 41.767 39.405 1.000 0.940 390 MET B N 1
ATOM 16164 C CA . MET B 2 390 ? -21.826 41.668 39.935 1.000 0.940 390 MET B CA 1
ATOM 16165 C C . MET B 2 390 ? -22.676 40.648 39.164 1.000 0.940 390 MET B C 1
ATOM 16166 O O . MET B 2 390 ? -23.389 39.857 39.779 1.000 0.940 390 MET B O 1
ATOM 16180 N N . LEU B 2 391 ? -22.598 40.640 37.832 1.000 0.940 391 LEU B N 1
ATOM 16181 C CA . LEU B 2 391 ? -23.327 39.686 36.996 1.000 0.940 391 LEU B CA 1
ATOM 16182 C C . LEU B 2 391 ? -22.890 38.252 37.322 1.000 0.940 391 LEU B C 1
ATOM 16183 O O . LEU B 2 391 ? -23.732 37.388 37.579 1.000 0.940 391 LEU B O 1
ATOM 16199 N N . LEU B 2 392 ? -21.578 38.026 37.427 1.000 0.940 392 LEU B N 1
ATOM 16200 C CA . LEU B 2 392 ? -21.007 36.719 37.751 1.000 0.940 392 LEU B CA 1
ATOM 16201 C C . LEU B 2 392 ? -21.256 36.267 39.197 1.000 0.940 392 LEU B C 1
ATOM 16202 O O . LEU B 2 392 ? -21.318 35.064 39.442 1.000 0.940 392 LEU B O 1
ATOM 16218 N N . SER B 2 393 ? -21.447 37.196 40.141 1.000 0.920 393 SER B N 1
ATOM 16219 C CA . SER B 2 393 ? -21.800 36.856 41.533 1.000 0.920 393 SER B CA 1
ATOM 16220 C C . SER B 2 393 ? -23.285 36.526 41.743 1.000 0.920 393 SER B C 1
ATOM 16221 O O . SER B 2 393 ? -23.630 35.952 42.773 1.000 0.920 393 SER B O 1
ATOM 16229 N N . LYS B 2 394 ? -24.168 36.862 40.790 1.000 0.890 394 LYS B N 1
ATOM 16230 C CA . LYS B 2 394 ? -25.615 36.560 40.845 1.000 0.890 394 LYS B CA 1
ATOM 16231 C C . LYS B 2 394 ? -26.040 35.390 39.953 1.000 0.890 394 LYS B C 1
ATOM 16232 O O . LYS B 2 394 ? -27.065 34.766 40.229 1.000 0.890 394 LYS B O 1
ATOM 16251 N N . GLN B 2 395 ? -25.312 35.120 38.868 1.000 0.880 395 GLN B N 1
ATOM 16252 C CA . GLN B 2 395 ? -25.603 33.980 37.993 1.000 0.880 395 GLN B CA 1
ATOM 16253 C C . GLN B 2 395 ? -25.376 32.647 38.725 1.000 0.880 395 GLN B C 1
ATOM 16254 O O . GLN B 2 395 ? -24.540 32.552 39.619 1.000 0.880 395 GLN B O 1
ATOM 16268 N N . THR B 2 396 ? -26.139 31.622 38.345 1.000 0.850 396 THR B N 1
ATOM 16269 C CA . THR B 2 396 ? -26.114 30.279 38.965 1.000 0.850 396 THR B CA 1
ATOM 16270 C C . THR B 2 396 ? -25.693 29.173 37.999 1.000 0.850 396 THR B C 1
ATOM 16271 O O . THR B 2 396 ? -25.605 28.017 38.399 1.000 0.850 396 THR B O 1
ATOM 16282 N N . ALA B 2 397 ? -25.417 29.510 36.738 1.000 0.840 397 ALA B N 1
ATOM 16283 C CA . ALA B 2 397 ? -25.074 28.541 35.704 1.000 0.840 397 ALA B CA 1
ATOM 16284 C C . ALA B 2 397 ? -23.650 27.978 35.866 1.000 0.840 397 ALA B C 1
ATOM 16285 O O . ALA B 2 397 ? -23.414 26.811 35.554 1.000 0.840 397 ALA B O 1
ATOM 16292 N N . TYR B 2 398 ? -22.705 28.786 36.363 1.000 0.910 398 TYR B N 1
ATOM 16293 C CA . TYR B 2 398 ? -21.289 28.428 36.450 1.000 0.910 398 TYR B CA 1
ATOM 16294 C C . TYR B 2 398 ? -20.689 28.743 37.819 1.000 0.910 398 TYR B C 1
ATOM 16295 O O . TYR B 2 398 ? -20.900 29.819 38.376 1.000 0.910 398 TYR B O 1
ATOM 16313 N N . ASP B 2 399 ? -19.882 27.817 38.332 1.000 0.920 399 ASP B N 1
ATOM 16314 C CA . ASP B 2 399 ? -19.049 28.055 39.508 1.000 0.920 399 ASP B CA 1
ATOM 16315 C C . ASP B 2 399 ? -17.923 29.033 39.149 1.000 0.920 399 ASP B C 1
ATOM 16316 O O . ASP B 2 399 ? -17.088 28.755 38.282 1.000 0.920 399 ASP B O 1
ATOM 16325 N N . THR B 2 400 ? -17.909 30.188 39.812 1.000 0.930 400 THR B N 1
ATOM 16326 C CA . THR B 2 400 ? -16.928 31.246 39.543 1.000 0.930 400 THR B CA 1
ATOM 16327 C C . THR B 2 400 ? -15.500 30.823 39.893 1.000 0.930 400 THR B C 1
ATOM 16328 O O . THR B 2 400 ? -14.565 31.320 39.271 1.000 0.930 400 THR B O 1
ATOM 16339 N N . ASP B 2 401 ? -15.312 29.825 40.765 1.000 0.940 401 ASP B N 1
ATOM 16340 C CA . ASP B 2 401 ? -13.995 29.239 41.064 1.000 0.940 401 ASP B CA 1
ATOM 16341 C C . ASP B 2 401 ? -13.420 28.388 39.921 1.000 0.940 401 ASP B C 1
ATOM 16342 O O . ASP B 2 401 ? -12.263 27.957 39.987 1.000 0.940 401 ASP B O 1
ATOM 16351 N N . LYS B 2 402 ? -14.214 28.138 38.872 1.000 0.940 402 LYS B N 1
ATOM 16352 C CA . LYS B 2 402 ? -13.806 27.401 37.668 1.000 0.940 402 LYS B CA 1
ATOM 16353 C C . LYS B 2 402 ? -13.575 28.293 36.447 1.000 0.940 402 LYS B C 1
ATOM 16354 O O . LYS B 2 402 ? -13.342 27.763 35.358 1.000 0.940 402 LYS B O 1
ATOM 16373 N N . ILE B 2 403 ? -13.640 29.618 36.606 1.000 0.950 403 ILE B N 1
ATOM 16374 C CA . ILE B 2 403 ? -13.269 30.569 35.554 1.000 0.950 403 ILE B CA 1
ATOM 16375 C C . ILE B 2 403 ? -11.747 30.615 35.450 1.000 0.950 403 ILE B C 1
ATOM 16376 O O . ILE B 2 403 ? -11.045 31.028 36.371 1.000 0.950 403 ILE B O 1
ATOM 16392 N N . ASP B 2 404 ? -11.235 30.198 34.303 1.000 0.930 404 ASP B N 1
ATOM 16393 C CA . ASP B 2 404 ? -9.811 30.192 34.020 1.000 0.930 404 ASP B CA 1
ATOM 16394 C C . ASP B 2 404 ? -9.321 31.544 33.500 1.000 0.930 404 ASP B C 1
ATOM 16395 O O . ASP B 2 404 ? -8.241 31.981 33.899 1.000 0.930 404 ASP B O 1
ATOM 16404 N N . GLN B 2 405 ? -10.118 32.186 32.636 1.000 0.950 405 GLN B N 1
ATOM 16405 C CA . GLN B 2 405 ? -9.827 33.457 31.964 1.000 0.950 405 GLN B CA 1
ATOM 16406 C C . GLN B 2 405 ? -11.113 34.263 31.745 1.000 0.950 405 GLN B C 1
ATOM 16407 O O . GLN B 2 405 ? -12.179 33.673 31.551 1.000 0.950 405 GLN B O 1
ATOM 16421 N N . ILE B 2 406 ? -10.982 35.590 31.704 1.000 0.970 406 ILE B N 1
ATOM 16422 C CA . ILE B 2 406 ? -11.999 36.540 31.237 1.000 0.970 406 ILE B CA 1
ATOM 16423 C C . ILE B 2 406 ? -11.315 37.494 30.245 1.000 0.970 406 ILE B C 1
ATOM 16424 O O . ILE B 2 406 ? -10.219 37.964 30.542 1.000 0.970 406 ILE B O 1
ATOM 16440 N N . PHE B 2 407 ? -11.913 37.744 29.077 1.000 0.970 407 PHE B N 1
ATOM 16441 C CA . PHE B 2 407 ? -11.316 38.545 27.995 1.000 0.970 407 PHE B CA 1
ATOM 16442 C C . PHE B 2 407 ? -12.380 39.206 27.098 1.000 0.970 407 PHE B C 1
ATOM 16443 O O . PHE B 2 407 ? -13.552 38.828 27.141 1.000 0.970 407 PHE B O 1
ATOM 16460 N N . LEU B 2 408 ? -11.978 40.199 26.297 1.000 0.970 408 LEU B N 1
ATOM 16461 C CA . LEU B 2 408 ? -12.840 40.875 25.322 1.000 0.970 408 LEU B CA 1
ATOM 16462 C C . LEU B 2 408 ? -13.012 39.999 24.073 1.000 0.970 408 LEU B C 1
ATOM 16463 O O . LEU B 2 408 ? -12.027 39.503 23.533 1.000 0.970 408 LEU B O 1
ATOM 16479 N N . ALA B 2 409 ? -14.244 39.815 23.608 1.000 0.980 409 ALA B N 1
ATOM 16480 C CA . ALA B 2 409 ? -14.565 39.079 22.391 1.000 0.980 409 ALA B CA 1
ATOM 16481 C C . ALA B 2 409 ? -15.653 39.810 21.593 1.000 0.980 409 ALA B C 1
ATOM 16482 O O . ALA B 2 409 ? -16.430 40.581 22.153 1.000 0.980 409 ALA B O 1
ATOM 16489 N N . TYR B 2 410 ? -15.763 39.521 20.300 1.000 0.970 410 TYR B N 1
ATOM 16490 C CA . TYR B 2 410 ? -17.005 39.747 19.569 1.000 0.970 410 TYR B CA 1
ATOM 16491 C C . TYR B 2 410 ? -17.851 38.476 19.630 1.000 0.970 410 TYR B C 1
ATOM 16492 O O . TYR B 2 410 ? -17.347 37.387 19.353 1.000 0.970 410 TYR B O 1
ATOM 16510 N N . GLN B 2 411 ? -19.137 38.584 19.961 1.000 0.950 411 GLN B N 1
ATOM 16511 C CA . GLN B 2 411 ? -20.079 37.484 19.754 1.000 0.950 411 GLN B CA 1
ATOM 16512 C C . GLN B 2 411 ? -20.786 37.624 18.404 1.000 0.950 411 GLN B C 1
ATOM 16513 O O . GLN B 2 411 ? -21.272 38.702 18.075 1.000 0.950 411 GLN B O 1
ATOM 16527 N N . LEU B 2 412 ? -20.885 36.528 17.650 1.000 0.940 412 LEU B N 1
ATOM 16528 C CA . LEU B 2 412 ? -21.749 36.438 16.475 1.000 0.940 412 LEU B CA 1
ATOM 16529 C C . LEU B 2 412 ? -23.198 36.280 16.910 1.000 0.940 412 LEU B C 1
ATOM 16530 O O . LEU B 2 412 ? -23.563 35.298 17.567 1.000 0.940 412 LEU B O 1
ATOM 16546 N N . VAL B 2 413 ? -24.015 37.241 16.511 1.000 0.910 413 VAL B N 1
ATOM 16547 C CA . VAL B 2 413 ? -25.434 37.304 16.826 1.000 0.910 413 VAL B CA 1
ATOM 16548 C C . VAL B 2 413 ? -26.227 37.204 15.531 1.000 0.910 413 VAL B C 1
ATOM 16549 O O . VAL B 2 413 ? -26.121 38.055 14.648 1.000 0.910 413 VAL B O 1
ATOM 16562 N N . SER B 2 414 ? -27.055 36.164 15.423 1.000 0.880 414 SER B N 1
ATOM 16563 C CA . SER B 2 414 ? -27.987 36.023 14.303 1.000 0.880 414 SER B CA 1
ATOM 16564 C C . SER B 2 414 ? -29.107 37.073 14.391 1.000 0.880 414 SER B C 1
ATOM 16565 O O . SER B 2 414 ? -29.798 37.183 15.411 1.000 0.880 414 SER B O 1
ATOM 16573 N N . THR B 2 415 ? -29.290 37.861 13.327 1.000 0.750 415 THR B N 1
ATOM 16574 C CA . THR B 2 415 ? -30.295 38.940 13.250 1.000 0.750 415 THR B CA 1
ATOM 16575 C C . THR B 2 415 ? -31.686 38.450 12.826 1.000 0.750 415 THR B C 1
ATOM 16576 O O . THR B 2 415 ? -32.677 39.132 13.088 1.000 0.750 415 THR B O 1
ATOM 16587 N N . SER B 2 416 ? -31.785 37.256 12.231 1.000 0.660 416 SER B N 1
ATOM 16588 C CA . SER B 2 416 ? -32.988 36.694 11.597 1.000 0.660 416 SER B CA 1
ATOM 16589 C C . SER B 2 416 ? -33.172 35.218 11.978 1.000 0.660 416 SER B C 1
ATOM 16590 O O . SER B 2 416 ? -32.199 34.496 12.145 1.000 0.660 416 SER B O 1
ATOM 16598 N N . THR B 2 417 ? -34.415 34.741 12.130 1.000 0.580 417 THR B N 1
ATOM 16599 C CA . THR B 2 417 ? -34.706 33.320 12.434 1.000 0.580 417 THR B CA 1
ATOM 16600 C C . THR B 2 417 ? -34.583 32.387 11.228 1.000 0.580 417 THR B C 1
ATOM 16601 O O . THR B 2 417 ? -34.635 31.173 11.404 1.000 0.580 417 THR B O 1
ATOM 16612 N N . ASN B 2 418 ? -34.480 32.931 10.015 1.000 0.570 418 ASN B N 1
ATOM 16613 C CA . ASN B 2 418 ? -34.382 32.150 8.780 1.000 0.570 418 ASN B CA 1
ATOM 16614 C C . ASN B 2 418 ? -32.907 31.906 8.396 1.000 0.570 418 ASN B C 1
ATOM 16615 O O . ASN B 2 418 ? -31.998 32.370 9.080 1.000 0.570 418 ASN B O 1
ATOM 16626 N N . ASP B 2 419 ? -32.658 31.213 7.279 1.000 0.630 419 ASP B N 1
ATOM 16627 C CA . ASP B 2 419 ? -31.319 30.960 6.700 1.000 0.630 419 ASP B CA 1
ATOM 16628 C C . ASP B 2 419 ? -30.643 32.232 6.118 1.000 0.630 419 ASP B C 1
ATOM 16629 O O . ASP B 2 419 ? -30.028 32.215 5.053 1.000 0.630 419 ASP B O 1
ATOM 16638 N N . ASP B 2 420 ? -30.756 33.364 6.810 1.000 0.700 420 ASP B N 1
ATOM 16639 C CA . ASP B 2 420 ? -30.233 34.666 6.397 1.000 0.700 420 ASP B CA 1
ATOM 16640 C C . ASP B 2 420 ? -28.697 34.708 6.553 1.000 0.700 420 ASP B C 1
ATOM 16641 O O . ASP B 2 420 ? -28.173 34.282 7.590 1.000 0.700 420 ASP B O 1
ATOM 16650 N N . PRO B 2 421 ? -27.922 35.168 5.555 1.000 0.820 421 PRO B N 1
ATOM 16651 C CA . PRO B 2 421 ? -26.465 35.296 5.671 1.000 0.820 421 PRO B CA 1
ATOM 16652 C C . PRO B 2 421 ? -26.001 36.471 6.552 1.000 0.820 421 PRO B C 1
ATOM 16653 O O . PRO B 2 421 ? -24.794 36.604 6.770 1.000 0.820 421 PRO B O 1
ATOM 16664 N N . LEU B 2 422 ? -26.927 37.309 7.032 1.000 0.870 422 LEU B N 1
ATOM 16665 C CA . LEU B 2 422 ? -26.662 38.503 7.837 1.000 0.870 422 LEU B CA 1
ATOM 16666 C C . LEU B 2 422 ? -26.322 38.154 9.299 1.000 0.870 422 LEU B C 1
ATOM 16667 O O . LEU B 2 422 ? -27.040 37.392 9.952 1.000 0.870 422 LEU B O 1
ATOM 16683 N N . VAL B 2 423 ? -25.238 38.729 9.827 1.000 0.910 423 VAL B N 1
ATOM 16684 C CA . VAL B 2 423 ? -24.775 38.508 11.206 1.000 0.910 423 VAL B CA 1
ATOM 16685 C C . VAL B 2 423 ? -24.193 39.784 11.810 1.000 0.910 423 VAL B C 1
ATOM 16686 O O . VAL B 2 423 ? -23.562 40.583 11.118 1.000 0.910 423 VAL B O 1
ATOM 16699 N N . GLU B 2 424 ? -24.391 39.970 13.112 1.000 0.920 424 GLU B N 1
ATOM 16700 C CA . GLU B 2 424 ? -23.844 41.099 13.866 1.000 0.920 424 GLU B CA 1
ATOM 16701 C C . GLU B 2 424 ? -22.721 40.614 14.797 1.000 0.920 424 GLU B C 1
ATOM 16702 O O . GLU B 2 424 ? -22.877 39.625 15.515 1.000 0.920 424 GLU B O 1
ATOM 16714 N N . LEU B 2 425 ? -21.581 41.303 14.772 1.000 0.950 425 LEU B N 1
ATOM 16715 C CA . LEU B 2 425 ? -20.478 41.168 15.719 1.000 0.950 425 LEU B CA 1
ATOM 16716 C C . LEU B 2 425 ? -20.671 42.201 16.825 1.000 0.950 425 LEU B C 1
ATOM 16717 O O . LEU B 2 425 ? -20.527 43.405 16.604 1.000 0.950 425 LEU B O 1
ATOM 16733 N N . GLU B 2 426 ? -20.989 41.719 18.020 1.000 0.950 426 GLU B N 1
ATOM 16734 C CA . GLU B 2 426 ? -21.237 42.563 19.186 1.000 0.950 426 GLU B CA 1
ATOM 16735 C C . GLU B 2 426 ? -20.111 42.424 20.227 1.000 0.950 426 GLU B C 1
ATOM 16736 O O . GLU B 2 426 ? -19.806 41.292 20.621 1.000 0.950 426 GLU B O 1
ATOM 16748 N N . PRO B 2 427 ? -19.501 43.537 20.689 1.000 0.970 427 PRO B N 1
ATOM 16749 C CA . PRO B 2 427 ? -18.516 43.519 21.767 1.000 0.970 427 PRO B CA 1
ATOM 16750 C C . PRO B 2 427 ? -19.108 42.921 23.048 1.000 0.970 427 PRO B C 1
ATOM 16751 O O . PRO B 2 427 ? -20.145 43.369 23.538 1.000 0.970 427 PRO B O 1
ATOM 16762 N N . VAL B 2 428 ? -18.438 41.919 23.617 1.000 0.970 428 VAL B N 1
ATOM 16763 C CA . VAL B 2 428 ? -18.857 41.241 24.847 1.000 0.970 428 VAL B CA 1
ATOM 16764 C C . VAL B 2 428 ? -17.645 40.788 25.664 1.000 0.970 428 VAL B C 1
ATOM 16765 O O . VAL B 2 428 ? -16.593 40.447 25.127 1.000 0.970 428 VAL B O 1
ATOM 16778 N N . TRP B 2 429 ? -17.794 40.727 26.986 1.000 0.970 429 TRP B N 1
ATOM 16779 C CA . TRP B 2 429 ? -16.856 39.982 27.823 1.000 0.970 429 TRP B CA 1
ATOM 16780 C C . TRP B 2 429 ? -17.127 38.490 27.685 1.000 0.970 429 TRP B C 1
ATOM 16781 O O . TRP B 2 429 ? -18.272 38.063 27.773 1.000 0.970 429 TRP B O 1
ATOM 16802 N N . ALA B 2 430 ? -16.096 37.676 27.519 1.000 0.970 430 ALA B N 1
ATOM 16803 C CA . ALA B 2 430 ? -16.197 36.225 27.478 1.000 0.970 430 ALA B CA 1
ATOM 16804 C C . ALA B 2 430 ? -15.372 35.596 28.601 1.000 0.970 430 ALA B C 1
ATOM 16805 O O . ALA B 2 430 ? -14.359 36.150 29.021 1.000 0.970 430 ALA B O 1
ATOM 16812 N N . MET B 2 431 ? -15.787 34.423 29.076 1.000 0.960 431 MET B N 1
ATOM 16813 C CA . MET B 2 431 ? -15.036 33.636 30.057 1.000 0.960 431 MET B CA 1
ATOM 16814 C C . MET B 2 431 ? -14.723 32.230 29.559 1.000 0.960 431 MET B C 1
ATOM 16815 O O . MET B 2 431 ? -15.550 31.606 28.898 1.000 0.960 431 MET B O 1
ATOM 16829 N N . LYS B 2 432 ? -13.557 31.699 29.944 1.000 0.950 432 LYS B N 1
ATOM 16830 C CA . LYS B 2 432 ? -13.200 30.280 29.793 1.000 0.950 432 LYS B CA 1
ATOM 16831 C C . LYS B 2 432 ? -13.514 29.555 31.100 1.000 0.950 432 LYS B C 1
ATOM 16832 O O . LYS B 2 432 ? -12.840 29.788 32.095 1.000 0.950 432 LYS B O 1
ATOM 16851 N N . VAL B 2 433 ? -14.513 28.678 31.105 1.000 0.930 433 VAL B N 1
ATOM 16852 C CA . VAL B 2 433 ? -14.919 27.852 32.256 1.000 0.930 433 VAL B CA 1
ATOM 16853 C C . VAL B 2 433 ? -14.881 26.383 31.862 1.000 0.930 433 VAL B C 1
ATOM 16854 O O . VAL B 2 433 ? -15.593 25.978 30.946 1.000 0.930 433 VAL B O 1
ATOM 16867 N N . ASN B 2 434 ? -14.073 25.567 32.551 1.000 0.880 434 ASN B N 1
ATOM 16868 C CA . ASN B 2 434 ? -13.887 24.136 32.234 1.000 0.880 434 ASN B CA 1
ATOM 16869 C C . ASN B 2 434 ? -13.680 23.876 30.726 1.000 0.880 434 ASN B C 1
ATOM 16870 O O . ASN B 2 434 ? -14.334 23.021 30.131 1.000 0.880 434 ASN B O 1
ATOM 16881 N N . GLY B 2 435 ? -12.841 24.683 30.077 1.000 0.850 435 GLY B N 1
ATOM 16882 C CA . GLY B 2 435 ? -12.570 24.576 28.640 1.000 0.850 435 GLY B CA 1
ATOM 16883 C C . GLY B 2 435 ? -13.673 25.095 27.705 1.000 0.850 435 GLY B C 1
ATOM 16884 O O . GLY B 2 435 ? -13.401 25.275 26.521 1.000 0.850 435 GLY B O 1
ATOM 16888 N N . LYS B 2 436 ? -14.882 25.401 28.193 1.000 0.880 436 LYS B N 1
ATOM 16889 C CA . LYS B 2 436 ? -15.912 26.096 27.406 1.000 0.880 436 LYS B CA 1
ATOM 16890 C C . LYS B 2 436 ? -15.691 27.602 27.445 1.000 0.880 436 LYS B C 1
ATOM 16891 O O . LYS B 2 436 ? -15.493 28.166 28.517 1.000 0.880 436 LYS B O 1
ATOM 16910 N N . ILE B 2 437 ? -15.791 28.252 26.288 1.000 0.930 437 ILE B N 1
ATOM 16911 C CA . ILE B 2 437 ? -15.865 29.711 26.199 1.000 0.930 437 ILE B CA 1
ATOM 16912 C C . ILE B 2 437 ? -17.334 30.117 26.219 1.000 0.930 437 ILE B C 1
ATOM 16913 O O . ILE B 2 437 ? -18.130 29.609 25.430 1.000 0.930 437 ILE B O 1
ATOM 16929 N N . VAL B 2 438 ? -17.691 31.003 27.141 1.000 0.940 438 VAL B N 1
ATOM 16930 C CA . VAL B 2 438 ? -19.066 31.447 27.360 1.000 0.940 438 VAL B CA 1
ATOM 16931 C C . VAL B 2 438 ? -19.104 32.982 27.347 1.000 0.940 438 VAL B C 1
ATOM 16932 O O . VAL B 2 438 ? -18.385 33.600 28.136 1.000 0.940 438 VAL B O 1
ATOM 16945 N N . PRO B 2 439 ? -19.928 33.612 26.487 1.000 0.960 439 PRO B N 1
ATOM 16946 C CA . PRO B 2 439 ? -20.221 35.043 26.559 1.000 0.960 439 PRO B CA 1
ATOM 16947 C C . PRO B 2 439 ? -20.843 35.417 27.916 1.000 0.960 439 PRO B C 1
ATOM 16948 O O . PRO B 2 439 ? -21.825 34.812 28.348 1.000 0.960 439 PRO B O 1
ATOM 16959 N N . ILE B 2 440 ? -20.298 36.429 28.591 1.000 0.950 440 ILE B N 1
ATOM 16960 C CA . ILE B 2 440 ? -20.810 36.989 29.847 1.000 0.950 440 ILE B CA 1
ATOM 16961 C C . ILE B 2 440 ? -21.877 38.041 29.511 1.000 0.950 440 ILE B C 1
ATOM 16962 O O . ILE B 2 440 ? -21.615 39.243 29.516 1.000 0.950 440 ILE B O 1
ATOM 16978 N N . THR B 2 441 ? -23.095 37.589 29.208 1.000 0.910 441 THR B N 1
ATOM 16979 C CA . THR B 2 441 ? -24.255 38.455 28.928 1.000 0.910 441 THR B CA 1
ATOM 16980 C C . THR B 2 441 ? -25.338 38.321 29.998 1.000 0.910 441 THR B C 1
ATOM 16981 O O . THR B 2 441 ? -25.314 37.431 30.852 1.000 0.910 441 THR B O 1
ATOM 16992 N N . LYS B 2 442 ? -26.348 39.199 29.935 1.000 0.860 442 LYS B N 1
ATOM 16993 C CA . LYS B 2 442 ? -27.526 39.155 30.821 1.000 0.860 442 LYS B CA 1
ATOM 16994 C C . LYS B 2 442 ? -28.338 37.866 30.690 1.000 0.860 442 LYS B C 1
ATOM 16995 O O . LYS B 2 442 ? -29.107 37.548 31.595 1.000 0.860 442 LYS B O 1
ATOM 17014 N N . ASP B 2 443 ? -28.154 37.116 29.609 1.000 0.840 443 ASP B N 1
ATOM 17015 C CA . ASP B 2 443 ? -28.808 35.824 29.425 1.000 0.840 443 ASP B CA 1
ATOM 17016 C C . ASP B 2 443 ? -28.418 34.824 30.525 1.000 0.840 443 ASP B C 1
ATOM 17017 O O . ASP B 2 443 ? -29.244 33.993 30.890 1.000 0.840 443 ASP B O 1
ATOM 17026 N N . LEU B 2 444 ? -27.241 34.977 31.157 1.000 0.810 444 LEU B N 1
ATOM 17027 C CA . LEU B 2 444 ? -26.811 34.178 32.318 1.000 0.810 444 LEU B CA 1
ATOM 17028 C C . LEU B 2 444 ? -27.733 34.301 33.551 1.000 0.810 444 LEU B C 1
ATOM 17029 O O . LEU B 2 444 ? -27.623 33.497 34.478 1.000 0.810 444 LEU B O 1
ATOM 17045 N N . LEU B 2 445 ? -28.625 35.301 33.596 1.000 0.740 445 LEU B N 1
ATOM 17046 C CA . LEU B 2 445 ? -29.588 35.503 34.688 1.000 0.740 445 LEU B CA 1
ATOM 17047 C C . LEU B 2 445 ? -30.984 34.913 34.404 1.000 0.740 445 LEU B C 1
ATOM 17048 O O . LEU B 2 445 ? -31.792 34.807 35.331 1.000 0.740 445 LEU B O 1
ATOM 17064 N N . ARG B 2 446 ? -31.317 34.557 33.151 1.000 0.650 446 ARG B N 1
ATOM 17065 C CA . ARG B 2 446 ? -32.629 33.975 32.810 1.000 0.650 446 ARG B CA 1
ATOM 17066 C C . ARG B 2 446 ? -32.694 32.539 33.336 1.000 0.650 446 ARG B C 1
ATOM 17067 O O . ARG B 2 446 ? -31.929 31.684 32.911 1.000 0.650 446 ARG B O 1
ATOM 17088 N N . LYS B 2 447 ? -33.620 32.262 34.261 1.000 0.530 447 LYS B N 1
ATOM 17089 C CA . LYS B 2 447 ? -33.902 30.888 34.708 1.000 0.530 447 LYS B CA 1
ATOM 17090 C C . LYS B 2 447 ? -34.407 30.053 33.527 1.000 0.530 447 LYS B C 1
ATOM 17091 O O . LYS B 2 447 ? -35.345 30.484 32.858 1.000 0.530 447 LYS B O 1
ATOM 17110 N N . GLU B 2 448 ? -33.855 28.854 33.327 1.000 0.430 448 GLU B N 1
ATOM 17111 C CA . GLU B 2 448 ? -34.514 27.821 32.520 1.000 0.430 448 GLU B CA 1
ATOM 17112 C C . GLU B 2 448 ? -35.860 27.497 33.176 1.000 0.430 448 GLU B C 1
ATOM 17113 O O . GLU B 2 448 ? -35.921 26.999 34.303 1.000 0.430 448 GLU B O 1
ATOM 17125 N N . GLY B 2 449 ? -36.956 27.847 32.503 1.000 0.350 449 GLY B N 1
ATOM 17126 C CA . GLY B 2 449 ? -38.280 27.414 32.928 1.000 0.350 449 GLY B CA 1
ATOM 17127 C C . GLY B 2 449 ? -38.363 25.891 32.842 1.000 0.350 449 GLY B C 1
ATOM 17128 O O . GLY B 2 449 ? -38.057 25.318 31.799 1.000 0.350 449 GLY B O 1
ATOM 17132 N N . ALA B 2 450 ? -38.785 25.237 33.927 1.000 0.320 450 ALA B N 1
ATOM 17133 C CA . ALA B 2 450 ? -39.090 23.810 33.923 1.000 0.320 450 ALA B CA 1
ATOM 17134 C C . ALA B 2 450 ? -40.332 23.560 33.046 1.000 0.320 450 ALA B C 1
ATOM 17135 O O . ALA B 2 450 ? -41.467 23.651 33.513 1.000 0.320 450 ALA B O 1
ATOM 17142 N N . ASN B 2 451 ? -40.120 23.296 31.758 1.000 0.310 451 ASN B N 1
ATOM 17143 C CA . ASN B 2 451 ? -41.176 23.023 30.784 1.000 0.310 451 ASN B CA 1
ATOM 17144 C C . ASN B 2 451 ? -41.690 21.574 30.937 1.000 0.310 451 ASN B C 1
ATOM 17145 O O . ASN B 2 451 ? -41.473 20.729 30.072 1.000 0.310 451 ASN B O 1
ATOM 17156 N N . SER B 2 452 ? -42.355 21.259 32.054 1.000 0.280 452 SER B N 1
ATOM 17157 C CA . SER B 2 452 ? -43.032 19.966 32.257 1.000 0.280 452 SER B CA 1
ATOM 17158 C C . SER B 2 452 ? -44.371 19.930 31.508 1.000 0.280 452 SER B C 1
ATOM 17159 O O . SER B 2 452 ? -45.433 19.990 32.124 1.000 0.280 452 SER B O 1
ATOM 17167 N N . GLY B 2 453 ? -44.339 19.872 30.177 1.000 0.230 453 GLY B N 1
ATOM 17168 C CA . GLY B 2 453 ? -45.541 19.595 29.386 1.000 0.230 453 GLY B CA 1
ATOM 17169 C C . GLY B 2 453 ? -45.982 18.138 29.572 1.000 0.230 453 GLY B C 1
ATOM 17170 O O . GLY B 2 453 ? -45.207 17.238 29.267 1.000 0.230 453 GLY B O 1
ATOM 17174 N N . VAL B 2 454 ? -47.200 17.914 30.078 1.000 0.210 454 VAL B N 1
ATOM 17175 C CA . VAL B 2 454 ? -47.879 16.598 30.142 1.000 0.210 454 VAL B CA 1
ATOM 17176 C C . VAL B 2 454 ? -49.098 16.584 29.201 1.000 0.210 454 VAL B C 1
ATOM 17177 O O . VAL B 2 454 ? -50.173 16.140 29.593 1.000 0.210 454 VAL B O 1
ATOM 17190 N N . GLU B 2 455 ? -48.977 17.138 27.992 1.000 0.170 455 GLU B N 1
ATOM 17191 C CA . GLU B 2 455 ? -49.954 16.821 26.928 1.000 0.170 455 GLU B CA 1
ATOM 17192 C C . GLU B 2 455 ? -49.605 15.510 26.203 1.000 0.170 455 GLU B C 1
ATOM 17193 O O . GLU B 2 455 ? -48.716 14.775 26.703 1.000 0.170 455 GLU B O 1
#

Sequence (1066 aa):
MNKVGFFRSIQFKITLIYVLLIIIAMQIIGVYFVNQVEKSLISSYEQSLNQRIDNLSYYIEQEYKSDNDSTVIKDDVSRILNDFTKSDEVREISFVDKSYEVVGSSKPYGEEVAGKQTTDLIFKRIFSTKQSYLRKYYDPKSKIRVLISAKPVMTENQEVVGAIYVVASMEDVFNQMKTINTILASGTGLALVLTALLGIFLARTITHPLSDMRKQAMELAKGNFSRKVKKYGHDEIGQLATTFNHLTRELEDAQAMTEGERRKLASVIAYMTDGVIATNRNGAIILLNSPALELLNVSRETALEMPITSLLGLQENYTFEDLVEQQDSMLLEIERDDELTVLRVNFSVIQREHGKIDGLIAVIYDVTEQEKMDQERREFVANVSHELRTPLTTMRSYLEALAEGAWENKDIAPRFLMVTQNETERMIRLVNDLLQLSKFDSKDYQFNREWIQIVRFMSLIIDRFEMTKEQHVEFIRNLPDRDLYVEIDQDKITQVLDNIISNALKYSPEGGHVTFSIDVNEEEELLYISVKDEGIGIPKKDVEKVFDRFYRVDKARTRKLGGTGLGLAIAKEMVQAHGGDIWADSIEGKGTTITFTLPYKEEQEDDWDEAMKRENIKTILLTVLVVISLVFTWGIWTFQPNFSEGSSSTESTVRVKHKIEKTTQKLSETVRPRDMFIHDDGAHYKVDDNALYEEIWSDLPHWDVKGIKDISDQYDKAGFKSWFYGIGGSEAKLDLQFSDTIPIDIFQTLFKWSNQSFEYSSFDHILIPFNETKANKKIYLVSYSKQLILEVTVESANYRNIMNDLKNRQSNMPAFSLFSIGSKKEFLLPNKPLTMDKKEFVTESIKTNTFKQALFSDPSIVREDSNYNNRNVLTDGISRLDVNLSQRQVQFQQRNLVQSTSYQTGELIKKSQKYLEDTGSWTDHYQFFNINDSQQLSFYIFMDQIPVINSTAKPFGATSAITVQWANDDILSYKRPNYSLGTNPIKTSETELMGGSEVKMLLSKQTAYDTDKIDQIFLAYQLVSTSTNDDPLVELEPVWAMKVNGKIVPITKDLLRKEGANSGVE

Secondary structure (DSSP, 8-state):
--PPPGGG-HHHHHHHHHHHHHHHHHHHHHHHHHHHHHHHHHHHHHHHHHHHHHHHHHHHHHHHHS---HHHHHHHHHHHHHHHTTSTTEEEEEEEETTSBEEEE-TTTHHHHTTPEE--HHHHHHHHH---EEEEEE-TTT-S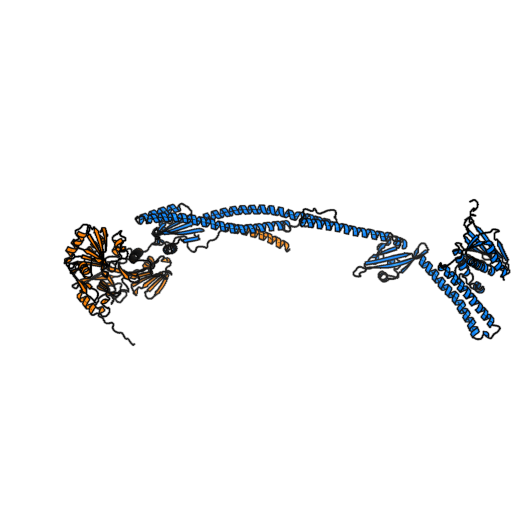EEEEEEEEEE-TTS-EEEEEEEEEE-HHHHHHHHHHHHHHHHHHHHHHHHHHHHHHHHHHHHHHHHHHHHHHHHHHTTT--S-------SSHHHHHHHHHHHHHHHHHHHHHHHHHHHHHHHHHHHT-SSEEEEE-TTSBEEEE-HHHHHHHT--HHHHTT-BHHHHTT-TTT--HHHHHH--SPEEEEEEETTEEEEEEEEEEEEE-TTS-EEEEEEEEEE-HHHHHHHHHHHHHHHHHHHHHHHHHHHHHHHHHHHHTTGGG-TTTHHHHHHHHHHHHHHHHHHHHHHHHHHHHHTT------EEEEHHHHHHHHHHHHHHH--S--EEEEE--SS--EEEE-HHHHHHHHHHHHHHHHHHSPTT-EEEEEEEEETTTTEEEEEEEE-SS---GGGTTGGGSTT--SSHHHHHHTT--S-HHHHHHHHHHHTT--EEEEEETTTEEEEEEEEE------------/--HHHHHHHHHHHHHHHHHHHHHHHHH------B-SS-SS--EE----S------HHHHS--SEEEEEETTEEEE---HHHHHHHHHHGGG-EEEEEEE-GGG--HHHHHHHHTT-TTPPPEEEEEEEEEEEHHHHHHHTT----TTTT-EEEEEEEES---SSSEEEEEEETTTTEEEEEEEE-SSHHHHHHHHHHHGGGSPEEEEEEETTTEEEEEESS-EEEEEEEEEPEEPPHHHHHHHHSS-TTS-EEEEEETTEEEEE-SSEEEEEETTTTEEEEEETT----SS--HHHHHHHHHHHHHHHT--SS-EEEEEE-TT--EEEEEEETTEEEEE-SSS-SSS-SEEEEEE-SSSEEEEEEESEE--S--SEEEEEEE--HHHHHHHHHH--SS-GGGEEEEEEEEEEEES-SSS--EEEEEEEEEEEETTEEEE--GGGGS---------